Protein AF-0000000083950223 (afdb_homodimer)

InterPro domains:
  IPR003660 HAMP domain [PS50885] (55-107)
  IPR004089 Methyl-accepting chemotaxis protein (MCP) signalling domain [PF00015] (167-350)
  IPR004089 Methyl-accepting chemotaxis protein (MCP) signalling domain [PS50111] (112-348)
  IPR004089 Methyl-accepting chemotaxis protein (MCP) signalling domain [SM00283] (122-383)
  IPR012312 Hemerythrin-like [PF01814] (409-519)
  IPR012827 Hemerythrin, metal-binding domain [TIGR02481] (400-522)
  IPR012827 Hemerythrin, metal-binding domain [cd12107] (410-519)
  IPR016131 Haemerythrin, iron-binding site [PS00550] (453-476)
  IPR035938 Hemerythrin-like superfamily [G3DSA:1.20.120.50] (394-528)
  IPR035938 Hemerythrin-like superfamily [SSF47188] (396-523)

Organism: NCBI:txid38313

Solvent-accessible surface area (backbone atoms only — not comparable to full-atom values): 51456 Å² total; per-residue (Å²): 112,70,62,58,55,48,50,46,50,49,47,55,64,47,42,68,49,49,61,43,50,57,26,50,48,48,31,46,50,50,26,57,75,66,70,34,61,69,31,34,51,30,42,52,50,34,51,51,52,51,51,51,54,50,50,51,52,52,53,42,47,52,53,46,33,50,51,22,43,37,40,33,44,30,34,38,62,72,72,76,66,57,84,70,29,67,94,41,30,60,34,49,48,12,50,42,41,30,29,51,54,52,40,52,48,50,53,52,50,50,51,52,27,53,51,39,36,52,50,18,51,48,37,35,52,45,24,51,53,43,43,54,43,31,53,52,40,48,51,36,34,52,53,34,53,54,45,48,53,51,45,52,52,42,38,51,50,38,31,51,33,22,51,51,30,31,52,28,27,52,54,25,39,54,27,34,52,52,23,40,55,34,41,55,49,39,43,52,50,41,53,51,45,36,51,48,40,52,53,41,39,52,39,36,52,50,41,35,52,47,40,51,53,43,52,55,50,39,52,51,41,35,49,45,19,49,50,40,27,50,53,17,50,52,42,31,51,52,16,57,75,52,48,86,83,13,52,72,50,30,55,51,19,49,50,42,25,53,48,18,51,50,40,35,54,48,34,54,53,43,51,53,46,40,51,50,40,41,51,37,26,53,51,38,45,54,52,34,54,52,44,45,53,49,35,54,52,38,47,53,35,40,52,51,27,45,52,23,34,52,51,27,44,53,27,33,51,50,29,33,51,31,21,52,50,36,35,53,43,28,53,52,45,50,53,45,50,51,51,38,52,51,35,41,52,52,43,38,53,45,37,53,50,45,42,52,42,31,52,52,42,32,53,46,18,50,51,44,33,49,51,22,47,45,52,49,26,65,53,44,41,45,43,64,49,63,69,61,52,54,54,54,50,66,73,55,55,75,60,80,89,50,75,83,66,56,70,86,38,69,70,63,38,53,51,50,52,49,50,42,50,49,50,24,48,51,52,44,42,61,73,67,63,56,54,68,69,35,51,51,27,46,50,48,20,49,52,52,41,48,54,50,54,50,51,53,51,51,50,50,29,67,73,70,60,46,88,61,44,67,66,52,51,49,55,52,50,52,49,51,51,51,51,50,50,48,50,52,39,47,74,71,66,48,91,47,61,67,60,50,53,52,47,52,52,50,46,52,51,46,40,47,58,46,60,49,50,66,50,40,63,63,38,55,74,70,58,75,108,113,70,62,60,55,48,48,45,51,48,48,55,64,47,44,68,49,48,61,45,50,56,25,49,48,49,31,45,50,51,26,56,74,65,69,34,61,67,31,35,52,30,42,52,51,35,51,52,51,50,51,50,53,50,50,51,52,52,51,40,49,53,53,47,32,51,51,22,42,37,40,33,43,30,32,39,60,69,73,77,64,57,83,71,28,70,93,41,28,61,33,48,48,12,49,42,41,29,29,50,54,52,41,51,49,50,55,52,48,50,51,52,28,53,51,38,38,52,50,17,52,48,36,35,51,44,25,52,54,43,43,55,43,32,53,50,38,48,52,37,33,51,53,34,51,54,44,48,54,52,44,54,52,43,37,51,51,36,32,51,33,22,52,49,28,30,52,29,29,52,53,25,39,53,27,33,53,52,22,42,55,33,42,54,52,39,43,51,51,41,55,51,45,36,52,49,40,54,52,41,36,51,39,36,51,50,41,34,52,46,39,51,54,41,49,54,53,39,52,50,42,34,50,45,18,50,51,40,28,50,51,17,50,52,41,30,50,53,16,57,72,52,47,84,84,12,53,72,50,29,53,51,19,50,50,44,26,52,47,17,50,50,41,35,53,48,36,53,52,41,51,54,46,39,52,51,39,42,51,36,27,54,51,37,44,53,52,33,54,52,43,44,54,49,35,53,53,38,46,54,37,42,53,52,26,44,52,23,34,52,52,28,43,54,26,33,51,51,28,33,51,31,23,51,51,36,34,52,42,30,52,51,45,50,54,45,49,51,51,39,50,51,34,42,51,50,42,39,53,43,36,56,52,42,42,53,42,32,51,52,42,33,53,47,18,51,51,44,33,48,50,20,48,46,51,51,26,65,53,45,40,45,44,64,49,62,71,61,51,52,53,53,50,65,73,56,56,76,60,81,90,49,75,83,66,57,69,86,38,67,68,62,39,51,50,48,52,48,50,42,51,48,50,24,49,50,52,45,41,62,73,67,63,55,54,68,68,35,52,52,27,45,50,47,19,48,52,52,40,48,53,50,53,50,51,52,51,51,48,50,28,68,72,71,61,47,88,62,45,67,64,51,51,50,54,49,49,54,51,49,52,50,51,51,51,50,51,52,39,49,74,72,67,50,91,47,60,68,60,49,52,52,47,52,53,49,48,51,52,46,41,47,60,48,62,48,50,66,49,39,63,62,38,55,77,68,58,75,106

Secondary structure (DSSP, 8-state):
-HHHHHHHHHHHHHTTHHHHHHHHHHHHHHHHHTT-HHHHHHHHHHHHHHHHHHHHHHHHHHHHHHHHHHHHTTBTT----STT-GGGHHHHHHHHHHHHHHHHHHHHHHHHHHHHHHHHHHHHHHHHHHHHHHHHHHHHHHHHHHHHHHHHHHHHHHHHHHHHHHHHHHHHHHHHHHHHHHHHHHHHHHHHHHHHHHHHHHHHHHHHHHHHHHHHHHHHHHHHHHHHHHHHHHHHHHHHHTGGGGHHHHHH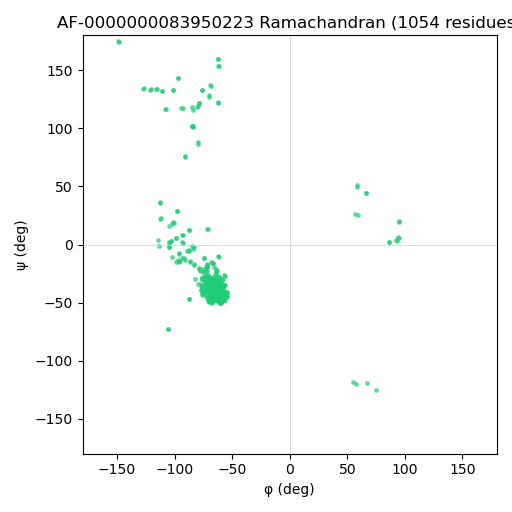HHHHHHHHHHHHHHHHHHHHHHHHHHHHHHHHHHHHHHHHHHHHHHHHHHHHHHHHHHHHHHHHHHHHHHHHHHHHHHHHHHHHHHHHHHHHHHHHHHHHHHHHHHHHHHHHHHHHHHHHHHHHHHHTTSB--HHHHHHHHHHT-SS---GGG--S-HHHHHHHHHHHHHHHHHHHHHHTT--HHHHHHHHHHHHHHHHHHHHHHHHHHHHHT-TTHHHHHHHHHHHHHHHHHHHHHHHTT---HHHHHHHHHHHHHHIIIIIIHHHHHHHHHTT--/-HHHHHHHHHHHHHTTHHHHHHHHHHHHHHHHHTT-HHHHHHHHHHHHHHHHHHHHHHHHHHHHHHHHHHHHTTBTT----STT-GGGHHHHHHHHHHHHHHHHHHHHHHHHHHHHHHHHHHHHHHHHHHHHHHHHHHHHHHHHHHHHHHHHHHHHHHHHHHHHHHHHHHHHHHHHHHHHHHHHHHHHHHHHHHHHHHHHHHHHHHHHHHHHHHHHHHHHHHHHHHHHHHHHHHHHHHHHHTGGGGHHHHHHHHHHHHHHHHHHHHHHHHHHHHHHHHHHHHHHHHHHHHHHHHHHHHHHHHHHHHHHHHHHHHHHHHHHHHHHHHHHHHHHHHHHHHHHHHHHHHHHHHHHHHHHHHHHHHHHHHHHHHHHHHHHHHHTTSB--HHHHHHHHHHT-SS---GGG--S-HHHHHHHHHHHHHHHHHHHHHHTT--HHHHHHHHHHHHHHHHHHHHHHHHHHHHHT-TTHHHHHHHHHHHHHHHHHHHHHHHTT---HHHHHHHHHHHHHHIIIIIIHHHHHHHHHTT--

Foldseek 3Di:
DVVVVVVVCVVVVVVVCVVVVVVLVVVLVVCVVVVVVVVNVVSVVVVVVVVVVVVLLVVLVVVVVVLVVCVVQQALADADDLVSNVVCNVVSVVSNVVSLVVLVVLVVLLVVLVVLLVVLVVLLVVLVVLLVVLVVLLVVLVVVLVVLVVLLVVLVVLLVVLVVLLVVLVVLLVVLVVVLVVLVVVLVVLVVVLVVLVVVLVVLVVQLVVLVVVLVVLVVQLVVLVVQLVVLVVQLVVLVVVPPVRPVSNVVSVVSNVVSVVSNVVSVVSNVVSVVSNVVSVVSNVVSVVSSVVSVVVSVVSVVVSVVSVVSSVVSVVSNVVSVVSNVVSVVSNVVSVVVSVVSVVSSVVSVVSSVVSVVSSVVSVVSNVVSVVSVVVSVSHHHDPVVSVVVLVVQQPDDDDPLLCLPDDVLSVLLVVLSVLLSVLSVCVVVPPDLVVNLVSLVVSLVSLVVSLVVVLVLCVVLVPPCSVVLVVLSVVVSVVSVVVSVCSVVVHPCSVVNSVCSNVCSSCCSNPVVSVCSVVSVVRPVD/DVVVVVVVCVVVVVVVCVVVVVVLVVVLVVCVVVVVVVVNVVSVVVVVVVVVVVVLLVVLVVVLVVLVVCVVQQALADADDLVSNVVCNVVSVVSNVVSLVVLVVLVVLLVVLVVLLVVLVVLLVVLVVLLVVLVVLLVVLVVVLVVLVVLLVVLVVLLVVLVVLLVVLVVLLVVLVVVLVVLVVVLVVLVVVLVVLVVVLVVLVVQLVVLVVVLVVLVVQLVVLVVQLVVLVVQLVVLVVVPPVRPVSNVVSVVSNVVSVVSNVVSVVSNVVSVVSNVVSVVSNVVSVVSSVVSVVVSVVSVVSSVVSVVSSVVSVVSNVVSVVSNVVSVVSNVVSVVVSVVSVVSSVVSVVSSVVSVVSSVVSVVSNVVSVVSVVVSVSHHHDPVVSVVVLVVQQPDDDDPLLCLPDDVLSVLLVVLSVLLSVLSVCVVVPPDLVVNLVSLVVSLVSLVVSVVVVLVLCVVLVPPCSVVLVVVSVVVSVVSVVVSVCSVVVHPCSVVNSVCSNVCSSCCSNPVVSVCSVVSVVRPVD

Sequence (1058 aa):
MQTSRGLLKLILNQWQFYPLLLLLLFPLWSLLHGASYFAFASLLAALIVLAWLGARQLSNLKRLENAARHLGEGDLSYQLSEQDAGMFHSVVHGINRMGEDVGRTILSLVNTADAMKSVAMDIKSISDAAHIGVEEQEKQAELAATAMTQMVSTVQEVSRNAASAANAAEEARQAARSGDQTVRQVVRQIDDMSAQVGQTQQVIARLAEDSNNISTIIDTISQVAEQTNLLALNAAIESARAGEHGRGFAVVADEVRSLAQRTSAATVEIQQQILQLQQGADEGVKVMTTSVEQASATHAMAHQAQQALGQIVAQIESITDMSHQIAAASEQQQAVAEEISSNISSMAQVAVENAKETHSTNLSSLKVFNMSQEISSLLGRFHVDKRAMEQLEKRHRFVEWGPQLDLGMEEINRQHQRLVSLINELHRTLEEAYGLEAIKRIVQGLVDYTANHFAYEEELFARFGYPQTEQHKLKHQQLVAKVLDFQKRVASGEDVADELMAFLKSWLINHIQGSDKEYTGFLIARGAQMQTSRGLLKLILNQWQFYPLLLLLLFPLWSLLHGASYFAFASLLAALIVLAWLGARQLSNLKRLENAARHLGEGDLSYQLSEQDAGMFHSVVHGINRMGEDVGRTILSLVNTADAMKSVAMDIKSISDAAHIGVEEQEKQAELAATAMTQMVSTVQEVSRNAASAANAAEEARQAARSGDQTVRQVVRQIDDMSAQVGQTQQVIARLAEDSNNISTIIDTISQVAEQTNLLALNAAIESARAGEHGRGFAVVADEVRSLAQRTSAATVEIQQQILQLQQGADEGVKVMTTSVEQASATHAMAHQAQQALGQIVAQIESITDMSHQIAAASEQQQAVAEEISSNISSMAQVAVENAKETHSTNLSSLKVFNMSQEISSLLGRFHVDKRAMEQLEKRHRFVEWGPQLDLGMEEINRQHQRLVSLINELHRTLEEAYGLEAIKRIVQGLVDYTANHFAYEEELFARFGYPQTEQHKLKHQQLVAKVLDFQKRVASGEDVADELMAFLKSWLINHIQGSDKEYTGFLIARGAQ

Structure (mmCIF, N/CA/C/O backbone):
data_AF-0000000083950223-model_v1
#
loop_
_entity.id
_entity.type
_entity.pdbx_description
1 polymer 'Methyl-accepting chemotaxis protein 4'
#
loop_
_atom_site.group_PDB
_atom_site.id
_atom_site.type_symbol
_atom_site.label_atom_id
_atom_site.label_alt_id
_atom_site.label_comp_id
_atom_site.label_asym_id
_atom_site.label_entity_id
_atom_site.label_seq_id
_atom_site.pdbx_PDB_ins_code
_atom_site.Cartn_x
_atom_site.Cartn_y
_atom_site.Cartn_z
_atom_site.occupancy
_atom_site.B_iso_or_equiv
_atom_site.auth_seq_id
_atom_site.auth_comp_id
_atom_site.auth_asym_id
_atom_site.auth_atom_id
_atom_site.pdbx_PDB_model_num
ATOM 1 N N . MET A 1 1 ? 21.375 54.625 39.125 1 34 1 MET A N 1
ATOM 2 C CA . MET A 1 1 ? 21.656 55.906 38.5 1 34 1 MET A CA 1
ATOM 3 C C . MET A 1 1 ? 20.469 56.375 37.656 1 34 1 MET A C 1
ATOM 5 O O . MET A 1 1 ? 20.375 57.531 37.281 1 34 1 MET A O 1
ATOM 9 N N . GLN A 1 2 ? 19.672 55.281 37.219 1 40.16 2 GLN A N 1
ATOM 10 C CA . GLN A 1 2 ? 18.484 55.531 36.375 1 40.16 2 GLN A CA 1
ATOM 11 C C . GLN A 1 2 ? 17.375 56.156 37.219 1 40.16 2 GLN A C 1
ATOM 13 O O . GLN A 1 2 ? 16.5 56.844 36.688 1 40.16 2 GLN A O 1
ATOM 18 N N . THR A 1 3 ? 17.484 55.969 38.5 1 44.5 3 THR A N 1
ATOM 19 C CA . THR A 1 3 ? 16.453 56.5 39.375 1 44.5 3 THR A CA 1
ATOM 20 C C . THR A 1 3 ? 16.625 58 39.562 1 44.5 3 THR A C 1
ATOM 22 O O . THR A 1 3 ? 15.633 58.75 39.656 1 44.5 3 THR A O 1
ATOM 25 N N . SER A 1 4 ? 17.984 58.375 39.594 1 39.72 4 SER A N 1
ATOM 26 C CA . SER A 1 4 ? 18.219 59.812 39.844 1 39.72 4 SER A CA 1
ATOM 27 C C . SER A 1 4 ? 17.844 60.625 38.625 1 39.72 4 SER A C 1
ATOM 29 O O . SER A 1 4 ? 17.516 61.812 38.75 1 39.72 4 SER A O 1
ATOM 31 N N . ARG A 1 5 ? 18.078 59.969 37.406 1 55.03 5 ARG A N 1
ATOM 32 C CA . ARG A 1 5 ? 17.75 60.75 36.219 1 55.03 5 ARG A CA 1
ATOM 33 C C . ARG A 1 5 ? 16.234 60.875 36.031 1 55.03 5 ARG A C 1
ATOM 35 O O . ARG A 1 5 ? 15.766 61.75 35.344 1 55.03 5 ARG A O 1
ATOM 42 N N . GLY A 1 6 ? 15.484 59.906 36.531 1 42.19 6 GLY A N 1
ATOM 43 C CA . GLY A 1 6 ? 14.031 59.938 36.531 1 42.19 6 GLY A CA 1
ATOM 44 C C . GLY A 1 6 ? 13.453 61.031 37.438 1 42.19 6 GLY A C 1
ATOM 45 O O . GLY A 1 6 ? 12.508 61.719 37.062 1 42.19 6 GLY A O 1
ATOM 46 N N . LEU A 1 7 ? 13.977 61 38.562 1 42.62 7 LEU A N 1
ATOM 47 C CA . LEU A 1 7 ? 13.516 62.031 39.5 1 42.62 7 LEU A CA 1
ATOM 48 C C . LEU A 1 7 ? 13.867 63.438 39 1 42.62 7 LEU A C 1
ATOM 50 O O . LEU A 1 7 ? 13.062 64.375 39.125 1 42.62 7 LEU A O 1
ATOM 54 N N . LEU A 1 8 ? 15.07 63.562 38.5 1 42.78 8 LEU A N 1
ATOM 55 C CA . LEU A 1 8 ? 15.453 64.875 38.031 1 42.78 8 LEU A CA 1
ATOM 56 C C . LEU A 1 8 ? 14.586 65.312 36.844 1 42.78 8 LEU A C 1
ATOM 58 O O . LEU A 1 8 ? 14.18 66.438 36.719 1 42.78 8 LEU A O 1
ATOM 62 N N . LYS A 1 9 ? 14.273 64.438 35.812 1 52.19 9 LYS A N 1
ATOM 63 C CA . LYS A 1 9 ? 13.359 64.688 34.719 1 52.19 9 LYS A CA 1
ATOM 64 C C . LYS A 1 9 ? 11.953 65 35.219 1 52.19 9 LYS A C 1
ATOM 66 O O . LYS A 1 9 ? 11.258 65.875 34.688 1 52.19 9 LYS A O 1
ATOM 71 N N . LEU A 1 10 ? 11.594 64.375 36.281 1 46.12 10 LEU A N 1
ATOM 72 C CA . LEU A 1 10 ? 10.352 64.688 36.969 1 46.12 10 LEU A CA 1
ATOM 73 C C . LEU A 1 10 ? 10.438 66.125 37.594 1 46.12 10 LEU A C 1
ATOM 75 O O . LEU A 1 10 ? 9.492 66.875 37.5 1 46.12 10 LEU A O 1
ATOM 79 N N . ILE A 1 11 ? 11.539 66.312 38.312 1 44.31 11 ILE A N 1
ATOM 80 C CA . ILE A 1 11 ? 11.734 67.625 38.938 1 44.31 11 ILE A CA 1
ATOM 81 C C . ILE A 1 11 ? 11.898 68.688 37.844 1 44.31 11 ILE A C 1
ATOM 83 O O . ILE A 1 11 ? 11.32 69.75 37.938 1 44.31 11 ILE A O 1
ATOM 87 N N . LEU A 1 12 ? 12.641 68.438 36.875 1 46.12 12 LEU A N 1
ATOM 88 C CA . LEU A 1 12 ? 12.805 69.375 35.75 1 46.12 12 LEU A CA 1
ATOM 89 C C . LEU A 1 12 ? 11.516 69.5 34.969 1 46.12 12 LEU A C 1
ATOM 91 O O . LEU A 1 12 ? 11.195 70.625 34.469 1 46.12 12 LEU A O 1
ATOM 95 N N . ASN A 1 13 ? 10.875 68.5 34.656 1 49.34 13 ASN A N 1
ATOM 96 C CA . ASN A 1 13 ? 9.531 68.562 34.094 1 49.34 13 ASN A CA 1
ATOM 97 C C . ASN A 1 13 ? 8.562 69.312 35.031 1 49.34 13 ASN A C 1
ATOM 99 O O . ASN A 1 13 ? 7.633 69.938 34.594 1 49.34 13 ASN A O 1
ATOM 103 N N . GLN A 1 14 ? 8.812 69.125 36.281 1 50.62 14 GLN A N 1
ATOM 104 C CA . GLN A 1 14 ? 8.086 69.875 37.312 1 50.62 14 GLN A CA 1
ATOM 105 C C . GLN A 1 14 ? 8.602 71.312 37.406 1 50.62 14 GLN A C 1
ATOM 107 O O . GLN A 1 14 ? 7.941 72.188 38 1 50.62 14 GLN A O 1
ATOM 112 N N . TRP A 1 15 ? 9.719 71.562 36.969 1 50.66 15 TRP A N 1
ATOM 113 C CA . TRP A 1 15 ? 10.336 72.875 37.031 1 50.66 15 TRP A CA 1
ATOM 114 C C . TRP A 1 15 ? 9.5 73.875 36.281 1 50.66 15 TRP A C 1
ATOM 116 O O . TRP A 1 15 ? 9.594 75.125 36.531 1 50.66 15 TRP A O 1
ATOM 126 N N . GLN A 1 16 ? 8.789 73.375 35.281 1 56.84 16 GLN A N 1
ATOM 127 C CA . GLN A 1 16 ? 8 74.375 34.531 1 56.84 16 GLN A CA 1
ATOM 128 C C . GLN A 1 16 ? 6.961 75.062 35.406 1 56.84 16 GLN A C 1
ATOM 130 O O . GLN A 1 16 ? 6.496 76.125 35.125 1 56.84 16 GLN A O 1
ATOM 135 N N . PHE A 1 17 ? 6.871 74.438 36.594 1 62.56 17 PHE A N 1
ATOM 136 C CA . PHE A 1 17 ? 5.797 74.938 37.406 1 62.56 17 PHE A CA 1
ATOM 137 C C . PHE A 1 17 ? 6.34 76 38.406 1 62.56 17 PHE A C 1
ATOM 139 O O . PHE A 1 17 ? 5.582 76.812 38.938 1 62.56 17 PHE A O 1
ATOM 146 N N . TYR A 1 18 ? 7.68 76 38.531 1 62.12 18 TYR A N 1
ATOM 147 C CA . TYR A 1 18 ? 8.227 76.875 39.562 1 62.12 18 TYR A CA 1
ATOM 148 C C . TYR A 1 18 ? 8.078 78.375 39.125 1 62.12 18 TYR A C 1
ATOM 150 O O . TYR A 1 18 ? 7.645 79.188 39.906 1 62.12 18 TYR A O 1
ATOM 158 N N . PRO A 1 19 ? 8.484 78.562 37.844 1 66.56 19 PRO A N 1
ATOM 159 C CA . PRO A 1 19 ? 8.273 80 37.469 1 66.56 19 PRO A CA 1
ATOM 160 C C . PRO A 1 19 ? 6.809 80.375 37.562 1 66.56 19 PRO A C 1
ATOM 162 O O . PRO A 1 19 ? 6.516 81.562 37.875 1 66.56 19 PRO A O 1
ATOM 165 N N . LEU A 1 20 ? 6.016 79.5 37.344 1 73.69 20 LEU A N 1
ATOM 166 C CA . LEU A 1 20 ? 4.594 79.812 37.438 1 73.69 20 LEU A CA 1
ATOM 167 C C . LEU A 1 20 ? 4.211 80.125 38.906 1 73.69 20 LEU A C 1
ATOM 169 O O . LEU A 1 20 ? 3.414 81.062 39.125 1 73.69 20 LEU A O 1
ATOM 173 N N . LEU A 1 21 ? 4.93 79.5 39.812 1 73.81 21 LEU A N 1
ATOM 174 C CA . LEU A 1 21 ? 4.648 79.75 41.219 1 73.81 21 LEU A CA 1
ATOM 175 C C . LEU A 1 21 ? 5.094 81.188 41.594 1 73.81 21 LEU A C 1
ATOM 177 O O . LEU A 1 21 ? 4.387 81.875 42.312 1 73.81 21 LEU A O 1
ATOM 181 N N . LEU A 1 22 ? 6.199 81.5 41 1 73.19 22 LEU A N 1
ATOM 182 C CA . LEU A 1 22 ? 6.727 82.875 41.312 1 73.19 22 LEU A CA 1
ATOM 183 C C . LEU A 1 22 ? 5.824 83.938 40.719 1 73.19 22 LEU A C 1
ATOM 185 O O . LEU A 1 22 ? 5.613 85 41.344 1 73.19 22 LEU A O 1
ATOM 189 N N . LEU A 1 23 ? 5.246 83.625 39.625 1 78.5 23 LEU A N 1
ATOM 190 C CA . LEU A 1 23 ? 4.367 84.625 38.969 1 78.5 23 LEU A CA 1
ATOM 191 C C . LEU A 1 23 ? 3.074 84.812 39.75 1 78.5 23 LEU A C 1
ATOM 193 O O . LEU A 1 23 ? 2.443 85.812 39.688 1 78.5 23 LEU A O 1
ATOM 197 N N . LEU A 1 24 ? 2.809 83.875 40.594 1 81.81 24 LEU A N 1
ATOM 198 C CA . LEU A 1 24 ? 1.531 83.938 41.312 1 81.81 24 LEU A CA 1
ATOM 199 C C . LEU A 1 24 ? 1.707 84.438 42.719 1 81.81 24 LEU A C 1
ATOM 201 O O . LEU A 1 24 ? 0.756 85 43.312 1 81.81 24 LEU A O 1
ATOM 205 N N . LEU A 1 25 ? 2.949 84.562 43.25 1 80.25 25 LEU A N 1
ATOM 206 C CA . LEU A 1 25 ? 3.223 85 44.594 1 80.25 25 LEU A CA 1
ATOM 207 C C . LEU A 1 25 ? 3.125 86.562 44.656 1 80.25 25 LEU A C 1
ATOM 209 O O . LEU A 1 25 ? 2.625 87.125 45.656 1 80.25 25 LEU A O 1
ATOM 213 N N . PHE A 1 26 ? 3.52 87.125 43.562 1 81.44 26 PHE A N 1
ATOM 214 C CA . PHE A 1 26 ? 3.541 88.562 43.562 1 81.44 26 PHE A CA 1
ATOM 215 C C . PHE A 1 26 ? 2.125 89.125 43.594 1 81.44 26 PHE A C 1
ATOM 217 O O . PHE A 1 26 ? 1.814 90 44.438 1 81.44 26 PHE A O 1
ATOM 224 N N . PRO A 1 27 ? 1.292 88.625 42.781 1 85.25 27 PRO A N 1
ATOM 225 C CA . PRO A 1 27 ? -0.093 89.062 42.875 1 85.25 27 PRO A CA 1
ATOM 226 C C . PRO A 1 27 ? -0.732 88.812 44.219 1 85.25 27 PRO A C 1
ATOM 228 O O . PRO A 1 27 ? -1.491 89.625 44.75 1 85.25 27 PRO A O 1
ATOM 231 N N . LEU A 1 28 ? -0.405 87.812 44.844 1 85.81 28 LEU A N 1
ATOM 232 C CA . LEU A 1 28 ? -0.945 87.438 46.156 1 85.81 28 LEU A CA 1
ATOM 233 C C . LEU A 1 28 ? -0.453 88.438 47.25 1 85.81 28 LEU A C 1
ATOM 235 O O . LEU A 1 28 ? -1.237 88.875 48.062 1 85.81 28 LEU A O 1
ATOM 239 N N . TRP A 1 29 ? 0.78 88.75 47.125 1 82.25 29 TRP A N 1
ATOM 240 C CA . TRP A 1 29 ? 1.381 89.688 48.062 1 82.25 29 TRP A CA 1
ATOM 241 C C . TRP A 1 29 ? 0.783 91.125 47.906 1 82.25 29 TRP A C 1
ATOM 243 O O . TRP A 1 29 ? 0.448 91.75 48.875 1 82.25 29 TRP A O 1
ATOM 253 N N . SER A 1 30 ? 0.549 91.5 46.688 1 85.56 30 SER A N 1
ATOM 254 C CA . SER A 1 30 ? 0.019 92.812 46.375 1 85.56 30 SER A CA 1
ATOM 255 C C . SER A 1 30 ? -1.424 93 46.875 1 85.56 30 SER A C 1
ATOM 257 O O . SER A 1 30 ? -1.812 94 47.375 1 85.56 30 SER A O 1
ATOM 259 N N . LEU A 1 31 ? -2.121 92 46.75 1 85.94 31 LEU A N 1
ATOM 260 C CA . LEU A 1 31 ? -3.516 92 47.188 1 85.94 31 LEU A CA 1
ATOM 261 C C . LEU A 1 31 ? -3.619 92 48.688 1 85.94 31 LEU A C 1
ATOM 263 O O . LEU A 1 31 ? -4.469 92.688 49.25 1 85.94 31 LEU A O 1
ATOM 267 N N . LEU A 1 32 ? -2.725 91.438 49.406 1 82.94 32 LEU A N 1
ATOM 268 C CA . LEU A 1 32 ? -2.713 91.375 50.844 1 82.94 32 LEU A CA 1
ATOM 269 C C . LEU A 1 32 ? -2.279 92.75 51.438 1 82.94 32 LEU A C 1
ATOM 271 O O . LEU A 1 32 ? -2.9 93.25 52.375 1 82.94 32 LEU A O 1
ATOM 275 N N . HIS A 1 33 ? -1.306 93.25 50.812 1 84.88 33 HIS A N 1
ATOM 276 C CA . HIS A 1 33 ? -0.787 94.5 51.281 1 84.88 33 HIS A CA 1
ATOM 277 C C . HIS A 1 33 ? -1.737 95.688 50.969 1 84.88 33 HIS A C 1
ATOM 279 O O . HIS A 1 33 ? -1.792 96.688 51.688 1 84.88 33 HIS A O 1
ATOM 285 N N . GLY A 1 34 ? -2.49 95.562 49.906 1 85 34 GLY A N 1
ATOM 286 C CA . GLY A 1 34 ? -3.443 96.562 49.5 1 85 34 GLY A CA 1
ATOM 287 C C . GLY A 1 34 ? -4.801 96.375 50.156 1 85 34 GLY A C 1
ATOM 288 O O . GLY A 1 34 ? -5.758 97.062 49.812 1 85 34 GLY A O 1
ATOM 289 N N . ALA A 1 35 ? -4.953 95.562 51.156 1 83.19 35 ALA A N 1
ATOM 290 C CA . ALA A 1 35 ? -6.141 95.312 51.969 1 83.19 35 ALA A CA 1
ATOM 291 C C . ALA A 1 35 ? -7.312 94.875 51.094 1 83.19 35 ALA A C 1
ATOM 293 O O . ALA A 1 35 ? -8.461 95.25 51.344 1 83.19 35 ALA A O 1
ATOM 294 N N . SER A 1 36 ? -7 94.312 50 1 89.06 36 SER A N 1
ATOM 295 C CA . SER A 1 36 ? -8.031 93.688 49.188 1 89.06 36 SER A CA 1
ATOM 296 C C . SER A 1 36 ? -8.203 92.25 49.531 1 89.06 36 SER A C 1
ATOM 298 O O . SER A 1 36 ? -7.875 91.375 48.719 1 89.06 36 SER A O 1
ATOM 300 N N . TYR A 1 37 ? -8.859 91.938 50.688 1 87.94 37 TYR A N 1
ATOM 301 C CA . TYR A 1 37 ? -8.938 90.625 51.281 1 87.94 37 TYR A CA 1
ATOM 302 C C . TYR A 1 37 ? -9.844 89.688 50.469 1 87.94 37 TYR A C 1
ATOM 304 O O . TYR A 1 37 ? -9.57 88.5 50.344 1 87.94 37 TYR A O 1
ATOM 312 N N . PHE A 1 38 ? -10.82 90.25 49.781 1 86.06 38 PHE A N 1
ATOM 313 C CA . PHE A 1 38 ? -11.727 89.438 49 1 86.06 38 PHE A CA 1
ATOM 314 C C . PHE A 1 38 ? -11.039 88.938 47.719 1 86.06 38 PHE A C 1
ATOM 316 O O . PHE A 1 38 ? -11.18 87.812 47.312 1 86.06 38 PHE A O 1
ATOM 323 N N . ALA A 1 39 ? -10.25 89.812 47.094 1 87.25 39 ALA A N 1
ATOM 324 C CA . ALA A 1 39 ? -9.492 89.438 45.906 1 87.25 39 ALA A CA 1
ATOM 325 C C . ALA A 1 39 ? -8.398 88.438 46.25 1 87.25 39 ALA A C 1
ATOM 327 O O . ALA A 1 39 ? -8.141 87.5 45.469 1 87.25 39 ALA A O 1
ATOM 328 N N . PHE A 1 40 ? -7.816 88.562 47.344 1 88.25 40 PHE A N 1
ATOM 329 C CA . PHE A 1 40 ? -6.812 87.625 47.812 1 88.25 40 PHE A CA 1
ATOM 330 C C . PHE A 1 40 ? -7.422 86.25 48.031 1 88.25 40 PHE A C 1
ATOM 332 O O . PHE A 1 40 ? -6.887 85.25 47.562 1 88.25 40 PHE A O 1
ATOM 339 N N . ALA A 1 41 ? -8.57 86.188 48.625 1 89.5 41 ALA A N 1
ATOM 340 C CA . ALA A 1 41 ? -9.25 84.938 48.875 1 89.5 41 ALA A CA 1
ATOM 341 C C . ALA A 1 41 ? -9.68 84.25 47.594 1 89.5 41 ALA A C 1
ATOM 343 O O . ALA A 1 41 ? -9.586 83 47.469 1 89.5 41 ALA A O 1
ATOM 344 N N . SER A 1 42 ? -10.047 85 46.625 1 87.56 42 SER A N 1
ATOM 345 C CA . SER A 1 42 ? -10.484 84.438 45.344 1 87.56 42 SER A CA 1
ATOM 346 C C . SER A 1 42 ? -9.312 83.875 44.562 1 87.56 42 SER A C 1
ATOM 348 O O . SER A 1 42 ? -9.438 82.812 44 1 87.56 42 SER A O 1
ATOM 350 N N . LEU A 1 43 ? -8.18 84.5 44.562 1 87.81 43 LEU A N 1
ATOM 351 C CA . LEU A 1 43 ? -7.004 84 43.844 1 87.81 43 LEU A CA 1
ATOM 352 C C . LEU A 1 43 ? -6.469 82.75 44.531 1 87.81 43 LEU A C 1
ATOM 354 O O . LEU A 1 43 ? -6.082 81.75 43.875 1 87.81 43 LEU A O 1
ATOM 358 N N . LEU A 1 44 ? -6.559 82.75 45.844 1 88.56 44 LEU A N 1
ATOM 359 C CA . LEU A 1 44 ? -6.121 81.562 46.594 1 88.56 44 LEU A CA 1
ATOM 360 C C . LEU A 1 44 ? -7.027 80.375 46.281 1 88.56 44 LEU A C 1
ATOM 362 O O . LEU A 1 44 ? -6.543 79.25 46.125 1 88.56 44 LEU A O 1
ATOM 366 N N . ALA A 1 45 ? -8.312 80.625 46.188 1 87.81 45 ALA A N 1
ATOM 367 C CA . ALA A 1 45 ? -9.266 79.562 45.875 1 87.81 45 ALA A CA 1
ATOM 368 C C . ALA A 1 45 ? -9.031 79 44.5 1 87.81 45 ALA A C 1
ATOM 370 O O . ALA A 1 45 ? -9.07 77.812 44.281 1 87.81 45 ALA A O 1
ATOM 371 N N . ALA A 1 46 ? -8.719 79.812 43.531 1 84.88 46 ALA A N 1
ATOM 372 C CA . ALA A 1 46 ? -8.438 79.375 42.188 1 84.88 46 ALA A CA 1
ATOM 373 C C . ALA A 1 46 ? -7.188 78.5 42.125 1 84.88 46 ALA A C 1
ATOM 375 O O . ALA A 1 46 ? -7.168 77.5 41.438 1 84.88 46 ALA A O 1
ATOM 376 N N . LEU A 1 47 ? -6.23 78.875 42.906 1 85.62 47 LEU A N 1
ATOM 377 C CA . LEU A 1 47 ? -4.992 78.062 42.906 1 85.62 47 LEU A CA 1
ATOM 378 C C . LEU A 1 47 ? -5.211 76.688 43.562 1 85.62 47 LEU A C 1
ATOM 380 O O . LEU A 1 47 ? -4.648 75.688 43.094 1 85.62 47 LEU A O 1
ATOM 384 N N . ILE A 1 48 ? -6.062 76.688 44.531 1 86.94 48 ILE A N 1
ATOM 385 C CA . ILE A 1 48 ? -6.363 75.438 45.219 1 86.94 48 ILE A CA 1
ATOM 386 C C . ILE A 1 48 ? -7.129 74.5 44.25 1 86.94 48 ILE A C 1
ATOM 388 O O . ILE A 1 48 ? -6.828 73.312 44.156 1 86.94 48 ILE A O 1
ATOM 392 N N . VAL A 1 49 ? -8.016 75.062 43.5 1 84.31 49 VAL A N 1
ATOM 393 C CA . VAL A 1 49 ? -8.797 74.25 42.562 1 84.31 49 VAL A CA 1
ATOM 394 C C . VAL A 1 49 ? -7.891 73.75 41.438 1 84.31 49 VAL A C 1
ATOM 396 O O . VAL A 1 49 ? -7.973 72.625 41.062 1 84.31 49 VAL A O 1
ATOM 399 N N . LEU A 1 50 ? -7.016 74.562 40.969 1 82.94 50 LEU A N 1
ATOM 400 C CA . LEU A 1 50 ? -6.086 74.188 39.938 1 82.94 50 LEU A CA 1
ATOM 401 C C . LEU A 1 50 ? -5.145 73.062 40.406 1 82.94 50 LEU A C 1
ATOM 403 O O . LEU A 1 50 ? -4.859 72.125 39.688 1 82.94 50 LEU A O 1
ATOM 407 N N . ALA A 1 51 ? -4.699 73.188 41.625 1 83.44 51 ALA A N 1
ATOM 408 C CA . ALA A 1 51 ? -3.826 72.188 42.188 1 83.44 51 ALA A CA 1
ATOM 409 C C . ALA A 1 51 ? -4.566 70.875 42.344 1 83.44 51 ALA A C 1
ATOM 411 O O . ALA A 1 51 ? -4.004 69.812 42.125 1 83.44 51 ALA A O 1
ATOM 412 N N . TRP A 1 52 ? -5.801 71 42.688 1 85.12 52 TRP A N 1
ATOM 413 C CA . TRP A 1 52 ? -6.609 69.75 42.875 1 85.12 52 TRP A CA 1
ATOM 414 C C . TRP A 1 52 ? -6.863 69.062 41.531 1 85.12 52 TRP A C 1
ATOM 416 O O . TRP A 1 52 ? -6.711 67.875 41.406 1 85.12 52 TRP A O 1
ATOM 426 N N . LEU A 1 53 ? -7.215 69.812 40.531 1 81.38 53 LEU A N 1
ATOM 427 C CA . LEU A 1 53 ? -7.422 69.312 39.188 1 81.38 53 LEU A CA 1
ATOM 428 C C . LEU A 1 53 ? -6.133 68.688 38.625 1 81.38 53 LEU A C 1
ATOM 430 O O . LEU A 1 53 ? -6.152 67.625 38.031 1 81.38 53 LEU A O 1
ATOM 434 N N . GLY A 1 54 ? -5.09 69.375 38.844 1 82.44 54 GLY A N 1
ATOM 435 C CA . GLY A 1 54 ? -3.797 68.875 38.438 1 82.44 54 GLY A CA 1
ATOM 436 C C . GLY A 1 54 ? -3.422 67.562 39.125 1 82.44 54 GLY A C 1
ATOM 437 O O . GLY A 1 54 ? -2.951 66.625 38.469 1 82.44 54 GLY A O 1
ATOM 438 N N . ALA A 1 55 ? -3.686 67.438 40.312 1 85.31 55 ALA A N 1
ATOM 439 C CA . ALA A 1 55 ? -3.373 66.25 41.094 1 85.31 55 ALA A CA 1
ATOM 440 C C . ALA A 1 55 ? -4.219 65.062 40.625 1 85.31 55 ALA A C 1
ATOM 442 O O . ALA A 1 55 ? -3.719 63.938 40.5 1 85.31 55 ALA A O 1
ATOM 443 N N . ARG A 1 56 ? -5.41 65.312 40.344 1 83.38 56 ARG A N 1
ATOM 444 C CA . ARG A 1 56 ? -6.301 64.25 39.875 1 83.38 56 ARG A CA 1
ATOM 445 C C . ARG A 1 56 ? -5.855 63.781 38.5 1 83.38 56 ARG A C 1
ATOM 447 O O . ARG A 1 56 ? -5.836 62.562 38.25 1 83.38 56 ARG A O 1
ATOM 454 N N . GLN A 1 57 ? -5.527 64.688 37.688 1 82.69 57 GLN A N 1
ATOM 455 C CA . GLN A 1 57 ? -5.082 64.312 36.344 1 82.69 57 GLN A CA 1
ATOM 456 C C . GLN A 1 57 ? -3.764 63.531 36.375 1 82.69 57 GLN A C 1
ATOM 458 O O . GLN A 1 57 ? -3.549 62.625 35.594 1 82.69 57 GLN A O 1
ATOM 463 N N . LEU A 1 58 ? -2.949 63.938 37.25 1 85.5 58 LEU A N 1
ATOM 464 C CA . LEU A 1 58 ? -1.678 63.219 37.406 1 85.5 58 LEU A CA 1
ATOM 465 C C . LEU A 1 58 ? -1.896 61.812 37.938 1 85.5 58 LEU A C 1
ATOM 467 O O . LEU A 1 58 ? -1.188 60.875 37.531 1 85.5 58 LEU A O 1
ATOM 471 N N . SER A 1 59 ? -2.854 61.656 38.75 1 86.88 59 SER A N 1
ATOM 472 C CA . SER A 1 59 ? -3.186 60.344 39.25 1 86.88 59 SER A CA 1
ATOM 473 C C . SER A 1 59 ? -3.73 59.438 38.125 1 86.88 59 SER A C 1
ATOM 475 O O . SER A 1 59 ? -3.352 58.281 38.031 1 86.88 59 SER A O 1
ATOM 477 N N . ASN A 1 60 ? -4.594 59.969 37.344 1 87.25 60 ASN A N 1
ATOM 478 C CA . ASN A 1 60 ? -5.141 59.219 36.219 1 87.25 60 ASN A CA 1
ATOM 479 C C . ASN A 1 60 ? -4.059 58.875 35.188 1 87.25 60 ASN A C 1
ATOM 481 O O . ASN A 1 60 ? -4.078 57.781 34.594 1 87.25 60 ASN A O 1
ATOM 485 N N . LEU A 1 61 ? -3.168 59.719 35 1 89 61 LEU A N 1
ATOM 486 C CA . LEU A 1 61 ? -2.07 59.469 34.062 1 89 61 LEU A CA 1
ATOM 487 C C . LEU A 1 61 ? -1.194 58.344 34.562 1 89 61 LEU A C 1
ATOM 489 O O . LEU A 1 61 ? -0.734 57.531 33.75 1 89 61 LEU A O 1
ATOM 493 N N . LYS A 1 62 ? -0.994 58.312 35.875 1 90.5 62 LYS A N 1
ATOM 494 C CA . LYS A 1 62 ? -0.186 57.219 36.406 1 90.5 62 LYS A CA 1
ATOM 495 C C . LYS A 1 62 ? -0.85 55.875 36.188 1 90.5 62 LYS A C 1
ATOM 497 O O . LYS A 1 62 ? -0.175 54.875 35.875 1 90.5 62 LYS A O 1
ATOM 502 N N . ARG A 1 63 ? -2.131 55.812 36.312 1 89.94 63 ARG A N 1
ATOM 503 C CA . ARG A 1 63 ? -2.867 54.594 36.031 1 89.94 63 ARG A CA 1
ATOM 504 C C . ARG A 1 63 ? -2.781 54.219 34.562 1 89.94 63 ARG A C 1
ATOM 506 O O . ARG A 1 63 ? -2.627 53.031 34.219 1 89.94 63 ARG A O 1
ATOM 513 N N . LEU A 1 64 ? -2.926 55.125 33.75 1 90.94 64 LEU A N 1
ATOM 514 C CA . LEU A 1 64 ? -2.818 54.906 32.312 1 90.94 64 LEU A CA 1
ATOM 515 C C . LEU A 1 64 ? -1.43 54.406 31.938 1 90.94 64 LEU A C 1
ATOM 517 O O . LEU A 1 64 ? -1.294 53.5 31.094 1 90.94 64 LEU A O 1
ATOM 521 N N . GLU A 1 65 ? -0.45 55.062 32.531 1 92.06 65 GLU A N 1
ATOM 522 C CA . GLU A 1 65 ? 0.926 54.625 32.281 1 92.06 65 GLU A CA 1
ATOM 523 C C . GLU A 1 65 ? 1.134 53.156 32.688 1 92.06 65 GLU A C 1
ATOM 525 O O . GLU A 1 65 ? 1.815 52.406 32 1 92.06 65 GLU A O 1
ATOM 530 N N . ASN A 1 66 ? 0.543 52.812 33.781 1 90.12 66 ASN A N 1
ATOM 531 C CA . ASN A 1 66 ? 0.646 51.438 34.25 1 90.12 66 ASN A CA 1
ATOM 532 C C . ASN A 1 66 ? -0.042 50.469 33.281 1 90.12 66 ASN A C 1
ATOM 534 O O . ASN A 1 66 ? 0.497 49.406 32.969 1 90.12 66 ASN A O 1
ATOM 538 N N . ALA A 1 67 ? -1.176 50.812 32.875 1 89.31 67 ALA A N 1
ATOM 539 C CA . ALA A 1 67 ? -1.903 49.969 31.906 1 89.31 67 ALA A CA 1
ATOM 540 C C . ALA A 1 67 ? -1.119 49.812 30.609 1 89.31 67 ALA A C 1
ATOM 542 O O . ALA A 1 67 ? -1.038 48.719 30.047 1 89.31 67 ALA A O 1
ATOM 543 N N . ALA A 1 68 ? -0.622 50.875 30.109 1 90.31 68 ALA A N 1
ATOM 544 C CA . ALA A 1 68 ? 0.163 50.844 28.875 1 90.31 68 ALA A CA 1
ATOM 545 C C . ALA A 1 68 ? 1.415 50 29.047 1 90.31 68 ALA A C 1
ATOM 547 O O . ALA A 1 68 ? 1.832 49.312 28.109 1 90.31 68 ALA A O 1
ATOM 548 N N . ARG A 1 69 ? 2.012 50.062 30.234 1 90.44 69 ARG A N 1
ATOM 549 C CA . ARG A 1 69 ? 3.195 49.25 30.5 1 90.44 69 ARG A CA 1
ATOM 550 C C . ARG A 1 69 ? 2.857 47.781 30.469 1 90.44 69 ARG A C 1
ATOM 552 O O . ARG A 1 69 ? 3.566 47 29.844 1 90.44 69 ARG A O 1
ATOM 559 N N . HIS A 1 70 ? 1.795 47.406 31.125 1 90.38 70 HIS A N 1
ATOM 560 C CA . HIS A 1 70 ? 1.376 46 31.109 1 90.38 70 HIS A CA 1
ATOM 561 C C . HIS A 1 70 ? 1.067 45.562 29.688 1 90.38 70 HIS A C 1
ATOM 563 O O . HIS A 1 70 ? 1.497 44.469 29.281 1 90.38 70 HIS A O 1
ATOM 569 N N . LEU A 1 71 ? 0.348 46.344 29 1 89.31 71 LEU A N 1
ATOM 570 C CA . LEU A 1 71 ? 0.024 46.031 27.609 1 89.31 71 LEU A CA 1
ATOM 571 C C . LEU A 1 71 ? 1.292 45.875 26.781 1 89.31 71 LEU A C 1
ATOM 573 O O . LEU A 1 71 ? 1.433 44.938 26.016 1 89.31 71 LEU A O 1
ATOM 577 N N . GLY A 1 72 ? 2.158 46.844 26.953 1 89.56 72 GLY A N 1
ATOM 578 C CA . GLY A 1 72 ? 3.4 46.844 26.203 1 89.56 72 GLY A CA 1
ATOM 579 C C . GLY A 1 72 ? 4.305 45.656 26.547 1 89.56 72 GLY A C 1
ATOM 580 O O . GLY A 1 72 ? 5.164 45.281 25.75 1 89.56 72 GLY A O 1
ATOM 581 N N . GLU A 1 73 ? 4.086 45.062 27.703 1 91.25 73 GLU A N 1
ATOM 582 C CA . GLU A 1 73 ? 4.898 43.938 28.141 1 91.25 73 GLU A CA 1
ATOM 583 C C . GLU A 1 73 ? 4.188 42.594 27.859 1 91.25 73 GLU A C 1
ATOM 585 O O . GLU A 1 73 ? 4.637 41.562 28.328 1 91.25 73 GLU A O 1
ATOM 590 N N . GLY A 1 74 ? 3.062 42.656 27.188 1 91.19 74 GLY A N 1
ATOM 591 C CA . GLY A 1 74 ? 2.393 41.438 26.719 1 91.19 74 GLY A CA 1
ATOM 592 C C . GLY A 1 74 ? 1.368 40.906 27.703 1 91.19 74 GLY A C 1
ATOM 593 O O . GLY A 1 74 ? 0.82 39.812 27.516 1 91.19 74 GLY A O 1
ATOM 594 N N . ASP A 1 75 ? 1.169 41.656 28.797 1 92.81 75 ASP A N 1
ATOM 595 C CA . ASP A 1 75 ? 0.124 41.281 29.75 1 92.81 75 ASP A CA 1
ATOM 596 C C . ASP A 1 75 ? -1.233 41.812 29.312 1 92.81 75 ASP A C 1
ATOM 598 O O . ASP A 1 75 ? -1.576 42.969 29.641 1 92.81 75 ASP A O 1
ATOM 602 N N . LEU A 1 76 ? -2.018 40.969 28.75 1 91.69 76 LEU A N 1
ATOM 603 C CA . LEU A 1 76 ? -3.291 41.406 28.188 1 91.69 76 LEU A CA 1
ATOM 604 C C . LEU A 1 76 ? -4.418 41.25 29.203 1 91.69 76 LEU A C 1
ATOM 606 O O . LEU A 1 76 ? -5.57 41.562 28.906 1 91.69 76 LEU A O 1
ATOM 610 N N . SER A 1 77 ? -4.102 40.812 30.375 1 89.5 77 SER A N 1
ATOM 611 C CA . SER A 1 77 ? -5.125 40.594 31.391 1 89.5 77 SER A CA 1
ATOM 612 C C . SER A 1 77 ? -5.414 41.875 32.188 1 89.5 77 SER A C 1
ATOM 614 O O . SER A 1 77 ? -6.422 41.969 32.875 1 89.5 77 SER A O 1
ATOM 616 N N . TYR A 1 78 ? -4.512 42.812 32.031 1 85.75 78 TYR A N 1
ATOM 617 C CA . TYR A 1 78 ? -4.68 44.062 32.75 1 85.75 78 TYR A CA 1
ATOM 618 C C . TYR A 1 78 ? -5.711 44.969 32.062 1 85.75 78 TYR A C 1
ATOM 620 O O . TYR A 1 78 ? -5.594 45.25 30.891 1 85.75 78 TYR A O 1
ATOM 628 N N . GLN A 1 79 ? -6.805 45.375 32.781 1 84.69 79 GLN A N 1
ATOM 629 C CA . GLN A 1 79 ? -7.836 46.25 32.281 1 84.69 79 GLN A CA 1
ATOM 630 C C . GLN A 1 79 ? -8.062 47.438 33.219 1 84.69 79 GLN A C 1
ATOM 632 O O . GLN A 1 79 ? -8.047 47.281 34.438 1 84.69 79 GLN A O 1
ATOM 637 N N . LEU A 1 80 ? -8.133 48.562 32.562 1 85.5 80 LEU A N 1
ATOM 638 C CA . LEU A 1 80 ? -8.445 49.75 33.344 1 85.5 80 LEU A CA 1
ATOM 639 C C . LEU A 1 80 ? -9.93 50.094 33.281 1 85.5 80 LEU A C 1
ATOM 641 O O . LEU A 1 80 ? -10.562 49.906 32.219 1 85.5 80 LEU A O 1
ATOM 645 N N . SER A 1 81 ? -10.375 50.562 34.438 1 86 81 SER A N 1
ATOM 646 C CA . SER A 1 81 ? -11.766 51 34.438 1 86 81 SER A CA 1
ATOM 647 C C . SER A 1 81 ? -11.969 52.281 33.625 1 86 81 SER A C 1
ATOM 649 O O . SER A 1 81 ? -11.273 53.281 33.844 1 86 81 SER A O 1
ATOM 651 N N . GLU A 1 82 ? -12.891 52.25 32.75 1 83.31 82 GLU A N 1
ATOM 652 C CA . GLU A 1 82 ? -13.172 53.375 31.891 1 83.31 82 GLU A CA 1
ATOM 653 C C . GLU A 1 82 ? -13.859 54.5 32.656 1 83.31 82 GLU A C 1
ATOM 655 O O . GLU A 1 82 ? -13.711 55.688 32.344 1 83.31 82 GLU A O 1
ATOM 660 N N . GLN A 1 83 ? -14.484 54.156 33.75 1 79.06 83 GLN A N 1
ATOM 661 C CA . GLN A 1 83 ? -15.234 55.125 34.531 1 79.06 83 GLN A CA 1
ATOM 662 C C . GLN A 1 83 ? -14.297 56.031 35.312 1 79.06 83 GLN A C 1
ATOM 664 O O . GLN A 1 83 ? -14.602 57.219 35.531 1 79.06 83 GLN A O 1
ATOM 669 N N . ASP A 1 84 ? -13.18 55.562 35.531 1 75.69 84 ASP A N 1
ATOM 670 C CA . ASP A 1 84 ? -12.25 56.312 36.375 1 75.69 84 ASP A CA 1
ATOM 671 C C . ASP A 1 84 ? -11.164 56.969 35.531 1 75.69 84 ASP A C 1
ATOM 673 O O . ASP A 1 84 ? -10.203 57.5 36.062 1 75.69 84 ASP A O 1
ATOM 677 N N . ALA A 1 85 ? -11.469 57.031 34.156 1 82.62 85 ALA A N 1
ATOM 678 C CA . ALA A 1 85 ? -10.352 57.438 33.312 1 82.62 85 ALA A CA 1
ATOM 679 C C . ALA A 1 85 ? -10.375 58.969 33.062 1 82.62 85 ALA A C 1
ATOM 681 O O . ALA A 1 85 ? -9.383 59.531 32.625 1 82.62 85 ALA A O 1
ATOM 682 N N . GLY A 1 86 ? -11.523 59.625 33.438 1 79.12 86 GLY A N 1
ATOM 683 C CA . GLY A 1 86 ? -11.609 61.062 33.25 1 79.12 86 GLY A CA 1
ATOM 684 C C . GLY A 1 86 ? -11.336 61.531 31.828 1 79.12 86 GLY A C 1
ATOM 685 O O . GLY A 1 86 ? -11.945 61 30.891 1 79.12 86 GLY A O 1
ATOM 686 N N . MET A 1 87 ? -10.289 62.344 31.672 1 82.94 87 MET A N 1
ATOM 687 C CA . MET A 1 87 ? -9.953 62.906 30.375 1 82.94 87 MET A CA 1
ATOM 688 C C . MET A 1 87 ? -9.312 61.844 29.469 1 82.94 87 MET A C 1
ATOM 690 O O . MET A 1 87 ? -9.266 62 28.25 1 82.94 87 MET A O 1
ATOM 694 N N . PHE A 1 88 ? -8.953 60.688 30.078 1 88.75 88 PHE A N 1
ATOM 695 C CA . PHE A 1 88 ? -8.258 59.656 29.312 1 88.75 88 PHE A CA 1
ATOM 696 C C . PHE A 1 88 ? -9.211 58.531 28.891 1 88.75 88 PHE A C 1
ATOM 698 O O . PHE A 1 88 ? -8.781 57.438 28.547 1 88.75 88 PHE A O 1
ATOM 705 N N . HIS A 1 89 ? -10.445 58.781 28.891 1 88.38 89 HIS A N 1
ATOM 706 C CA . HIS A 1 89 ? -11.453 57.781 28.625 1 88.38 89 HIS A CA 1
ATOM 707 C C . HIS A 1 89 ? -11.227 57.125 27.25 1 88.38 89 HIS A C 1
ATOM 709 O O . HIS A 1 89 ? -11.234 55.906 27.125 1 88.38 89 HIS A O 1
ATOM 715 N N . SER A 1 90 ? -11 57.906 26.25 1 88.94 90 SER A N 1
ATOM 716 C CA . SER A 1 90 ? -10.828 57.375 24.891 1 88.94 90 SER A CA 1
ATOM 717 C C . SER A 1 90 ? -9.562 56.531 24.766 1 88.94 90 SER A C 1
ATOM 719 O O . SER A 1 90 ? -9.555 55.531 24.078 1 88.94 90 SER A O 1
ATOM 721 N N . VAL A 1 91 ? -8.547 56.906 25.422 1 91.56 91 VAL A N 1
ATOM 722 C CA . VAL A 1 91 ? -7.277 56.188 25.375 1 91.56 91 VAL A CA 1
ATOM 723 C C . VAL A 1 91 ? -7.434 54.844 26.078 1 91.56 91 VAL A C 1
ATOM 725 O O . VAL A 1 91 ? -7.039 53.812 25.531 1 91.56 91 VAL A O 1
ATOM 728 N N . VAL A 1 92 ? -8.023 54.938 27.266 1 91.69 92 VAL A N 1
ATOM 729 C CA . VAL A 1 92 ? -8.242 53.719 28.047 1 91.69 92 VAL A CA 1
ATOM 730 C C . VAL A 1 92 ? -9.117 52.75 27.25 1 91.69 92 VAL A C 1
ATOM 732 O O . VAL A 1 92 ? -8.844 51.531 27.203 1 91.69 92 VAL A O 1
ATOM 735 N N . HIS A 1 93 ? -10.133 53.281 26.625 1 90.44 93 HIS A N 1
ATOM 736 C CA . HIS A 1 93 ? -11.016 52.469 25.797 1 90.44 93 HIS A CA 1
ATOM 737 C C . HIS A 1 93 ? -10.242 51.781 24.672 1 90.44 93 HIS A C 1
ATOM 739 O O . HIS A 1 93 ? -10.43 50.594 24.422 1 90.44 93 HIS A O 1
ATOM 745 N N . GLY A 1 94 ? -9.422 52.469 23.969 1 88.94 94 GLY A N 1
ATOM 746 C CA . GLY A 1 94 ? -8.609 51.906 22.906 1 88.94 94 GLY A CA 1
ATOM 747 C C . GLY A 1 94 ? -7.668 50.812 23.391 1 88.94 94 GLY A C 1
ATOM 748 O O . GLY A 1 94 ? -7.551 49.781 22.75 1 88.94 94 GLY A O 1
ATOM 749 N N . ILE A 1 95 ? -7.031 51 24.484 1 90.25 95 ILE A N 1
ATOM 750 C CA . ILE A 1 95 ? -6.086 50.031 25.047 1 90.25 95 ILE A CA 1
ATOM 751 C C . ILE A 1 95 ? -6.824 48.781 25.484 1 90.25 95 ILE A C 1
ATOM 753 O O . ILE A 1 95 ? -6.379 47.656 25.188 1 90.25 95 ILE A O 1
ATOM 757 N N . ASN A 1 96 ? -7.918 48.969 26.188 1 90 96 ASN A N 1
ATOM 758 C CA . ASN A 1 96 ? -8.703 47.812 26.625 1 90 96 ASN A CA 1
ATOM 759 C C . ASN A 1 96 ? -9.219 47 25.438 1 90 96 ASN A C 1
ATOM 761 O O . ASN A 1 96 ? -9.18 45.781 25.453 1 90 96 ASN A O 1
ATOM 765 N N . ARG A 1 97 ? -9.648 47.688 24.453 1 90.25 97 ARG A N 1
ATOM 766 C CA . ARG A 1 97 ? -10.148 47 23.25 1 90.25 97 ARG A CA 1
ATOM 767 C C . ARG A 1 97 ? -9.055 46.188 22.578 1 90.25 97 ARG A C 1
ATOM 769 O O . ARG A 1 97 ? -9.297 45.062 22.156 1 90.25 97 ARG A O 1
ATOM 776 N N . MET A 1 98 ? -7.945 46.719 22.453 1 90.56 98 MET A N 1
ATOM 777 C CA . MET A 1 98 ? -6.816 46.031 21.875 1 90.56 98 MET A CA 1
ATOM 778 C C . MET A 1 98 ? -6.488 44.781 22.688 1 90.56 98 MET A C 1
ATOM 780 O O . MET A 1 98 ? -6.289 43.688 22.109 1 90.56 98 MET A O 1
ATOM 784 N N . GLY A 1 99 ? -6.371 44.938 23.953 1 91.69 99 GLY A N 1
ATOM 785 C CA . GLY A 1 99 ? -6.109 43.781 24.812 1 91.69 99 GLY A CA 1
ATOM 786 C C . GLY A 1 99 ? -7.133 42.656 24.641 1 91.69 99 GLY A C 1
ATOM 787 O O . GLY A 1 99 ? -6.773 41.5 24.562 1 91.69 99 GLY A O 1
ATOM 788 N N . GLU A 1 100 ? -8.32 43.062 24.547 1 90.38 100 GLU A N 1
ATOM 789 C CA . GLU A 1 100 ? -9.406 42.094 24.391 1 90.38 100 GLU A CA 1
ATOM 790 C C . GLU A 1 100 ? -9.328 41.406 23.031 1 90.38 100 GLU A C 1
ATOM 792 O O . GLU A 1 100 ? -9.445 40.156 22.953 1 90.38 100 GLU A O 1
ATOM 797 N N . ASP A 1 101 ? -9.148 42.156 21.984 1 91.81 101 ASP A N 1
ATOM 798 C CA . ASP A 1 101 ? -9.133 41.594 20.625 1 91.81 101 ASP A CA 1
ATOM 799 C C . ASP A 1 101 ? -7.941 40.656 20.422 1 91.81 101 ASP A C 1
ATOM 801 O O . ASP A 1 101 ? -8.086 39.562 19.875 1 91.81 101 ASP A O 1
ATOM 805 N N . VAL A 1 102 ? -6.824 41.031 20.844 1 93.75 102 VAL A N 1
ATOM 806 C CA . VAL A 1 102 ? -5.633 40.188 20.734 1 93.75 102 VAL A CA 1
ATOM 807 C C . VAL A 1 102 ? -5.789 38.938 21.609 1 93.75 102 VAL A C 1
ATOM 809 O O . VAL A 1 102 ? -5.457 37.844 21.188 1 93.75 102 VAL A O 1
ATOM 812 N N . GLY A 1 103 ? -6.25 39.219 22.797 1 93.44 103 GLY A N 1
ATOM 813 C CA . GLY A 1 103 ? -6.48 38.094 23.688 1 93.44 103 GLY A CA 1
ATOM 814 C C . GLY A 1 103 ? -7.395 37.031 23.078 1 93.44 103 GLY A C 1
ATOM 815 O O . GLY A 1 103 ? -7.098 35.844 23.141 1 93.44 103 GLY A O 1
ATOM 816 N N . ARG A 1 104 ? -8.477 37.406 22.469 1 90.88 104 ARG A N 1
ATOM 817 C CA . ARG A 1 104 ? -9.414 36.469 21.828 1 90.88 104 ARG A CA 1
ATOM 818 C C . ARG A 1 104 ? -8.75 35.75 20.656 1 90.88 104 ARG A C 1
ATOM 820 O O . ARG A 1 104 ? -8.961 34.531 20.469 1 90.88 104 ARG A O 1
ATOM 827 N N . THR A 1 105 ? -8.102 36.469 19.875 1 92.81 105 THR A N 1
ATOM 828 C CA . THR A 1 105 ? -7.398 35.875 18.75 1 92.81 105 THR A CA 1
ATOM 829 C C . THR A 1 105 ? -6.402 34.812 19.219 1 92.81 105 THR A C 1
ATOM 831 O O . THR A 1 105 ? -6.32 33.75 18.641 1 92.81 105 THR A O 1
ATOM 834 N N . ILE A 1 106 ? -5.66 35.156 20.266 1 94 106 ILE A N 1
ATOM 835 C CA . ILE A 1 106 ? -4.676 34.25 20.828 1 94 106 ILE A CA 1
ATOM 836 C C . ILE A 1 106 ? -5.367 32.969 21.281 1 94 106 ILE A C 1
ATOM 838 O O . ILE A 1 106 ? -4.922 31.859 20.953 1 94 106 ILE A O 1
ATOM 842 N N . LEU A 1 107 ? -6.441 33.094 21.938 1 92.19 107 LEU A N 1
ATOM 843 C CA . LEU A 1 107 ? -7.148 31.906 22.438 1 92.19 107 LEU A CA 1
ATOM 844 C C . LEU A 1 107 ? -7.648 31.047 21.266 1 92.19 107 LEU A C 1
ATOM 846 O O . LEU A 1 107 ? -7.57 29.812 21.328 1 92.19 107 LEU A O 1
ATOM 850 N N . SER A 1 108 ? -8.156 31.672 20.281 1 91.94 108 SER A N 1
ATOM 851 C CA . SER A 1 108 ? -8.602 30.938 19.094 1 91.94 108 SER A CA 1
ATOM 852 C C . SER A 1 108 ? -7.449 30.203 18.422 1 91.94 108 SER A C 1
ATOM 854 O O . SER A 1 108 ? -7.602 29.062 18 1 91.94 108 SER A O 1
ATOM 856 N N . LEU A 1 109 ? -6.371 30.859 18.328 1 94 109 LEU A N 1
ATOM 857 C CA . LEU A 1 109 ? -5.199 30.266 17.688 1 94 109 LEU A CA 1
ATOM 858 C C . LEU A 1 109 ? -4.672 29.094 18.516 1 94 109 LEU A C 1
ATOM 860 O O . LEU A 1 109 ? -4.199 28.094 17.969 1 94 109 LEU A O 1
ATOM 864 N N . VAL A 1 110 ? -4.703 29.203 19.828 1 92.94 110 VAL A N 1
ATOM 865 C CA . VAL A 1 110 ? -4.309 28.109 20.688 1 92.94 110 VAL A CA 1
ATOM 866 C C . VAL A 1 110 ? -5.191 26.891 20.422 1 92.94 110 VAL A C 1
ATOM 868 O O . VAL A 1 110 ? -4.699 25.766 20.328 1 92.94 110 VAL A O 1
ATOM 871 N N . ASN A 1 111 ? -6.449 27.141 20.25 1 90.88 111 ASN A N 1
ATOM 872 C CA . ASN A 1 111 ? -7.375 26.047 19.938 1 90.88 111 ASN A CA 1
ATOM 873 C C . ASN A 1 111 ? -7.055 25.406 18.594 1 90.88 111 ASN A C 1
ATOM 875 O O . ASN A 1 111 ? -7.102 24.188 18.453 1 90.88 111 ASN A O 1
ATOM 879 N N . THR A 1 112 ? -6.832 26.188 17.641 1 91.25 112 THR A N 1
ATOM 880 C CA . THR A 1 112 ? -6.465 25.672 16.328 1 91.25 112 THR A CA 1
ATOM 881 C C . THR A 1 112 ? -5.18 24.859 16.406 1 91.25 112 THR A C 1
ATOM 883 O O . THR A 1 112 ? -5.074 23.797 15.805 1 91.25 112 THR A O 1
ATOM 886 N N . ALA A 1 113 ? -4.164 25.359 17.172 1 92.81 113 ALA A N 1
ATOM 887 C CA . ALA A 1 113 ? -2.906 24.641 17.359 1 92.81 113 ALA A CA 1
ATOM 888 C C . ALA A 1 113 ? -3.139 23.281 18.016 1 92.81 113 ALA A C 1
ATOM 890 O O . ALA A 1 113 ? -2.525 22.297 17.625 1 92.81 113 ALA A O 1
ATOM 891 N N . ASP A 1 114 ? -4.035 23.219 18.938 1 92.25 114 ASP A N 1
ATOM 892 C CA . ASP A 1 114 ? -4.359 21.953 19.609 1 92.25 114 ASP A CA 1
ATOM 893 C C . ASP A 1 114 ? -5.016 20.969 18.641 1 92.25 114 ASP A C 1
ATOM 895 O O . ASP A 1 114 ? -4.715 19.781 18.656 1 92.25 114 ASP A O 1
ATOM 899 N N . ALA A 1 115 ? -5.871 21.484 17.859 1 91.44 115 ALA A N 1
ATOM 900 C CA . ALA A 1 115 ? -6.5 20.641 16.844 1 91.44 115 ALA A CA 1
ATOM 901 C C . ALA A 1 115 ? -5.465 20.109 15.852 1 91.44 115 ALA A C 1
ATOM 903 O O . ALA A 1 115 ? -5.539 18.953 15.43 1 91.44 115 ALA A O 1
ATOM 904 N N . MET A 1 116 ? -4.57 20.906 15.508 1 91.5 116 MET A N 1
ATOM 905 C CA . MET A 1 116 ? -3.498 20.516 14.602 1 91.5 116 MET A CA 1
ATOM 906 C C . MET A 1 116 ? -2.664 19.391 15.203 1 91.5 116 MET A C 1
ATOM 908 O O . MET A 1 116 ? -2.273 18.453 14.5 1 91.5 116 MET A O 1
ATOM 912 N N . LYS A 1 117 ? -2.361 19.516 16.484 1 91.81 117 LYS A N 1
ATOM 913 C CA . LYS A 1 117 ? -1.632 18.453 17.172 1 91.81 117 LYS A CA 1
ATOM 914 C C . LYS A 1 117 ? -2.361 17.125 17.047 1 91.81 117 LYS A C 1
ATOM 916 O O . LYS A 1 117 ? -1.743 16.094 16.766 1 91.81 117 LYS A O 1
ATOM 921 N N . SER A 1 118 ? -3.604 17.188 17.219 1 92.81 118 SER A N 1
ATOM 922 C CA . SER A 1 118 ? -4.414 15.977 17.141 1 92.81 118 SER A CA 1
ATOM 923 C C . SER A 1 118 ? -4.383 15.391 15.727 1 92.81 118 SER A C 1
ATOM 925 O O . SER A 1 118 ? -4.234 14.18 15.562 1 92.81 118 SER A O 1
ATOM 927 N N . VAL A 1 119 ? -4.535 16.219 14.75 1 91.62 119 VAL A N 1
ATOM 928 C CA . VAL A 1 119 ? -4.512 15.766 13.359 1 91.62 119 VAL A CA 1
ATOM 929 C C . VAL A 1 119 ? -3.148 15.164 13.039 1 91.62 119 VAL A C 1
ATOM 931 O O . VAL A 1 119 ? -3.061 14.133 12.352 1 91.62 119 VAL A O 1
ATOM 934 N N . ALA A 1 120 ? -2.08 15.789 13.461 1 91.38 120 ALA A N 1
ATOM 935 C CA . ALA A 1 120 ? -0.73 15.281 13.234 1 91.38 120 ALA A CA 1
ATOM 936 C C . ALA A 1 120 ? -0.561 13.891 13.844 1 91.38 120 ALA A C 1
ATOM 938 O O . ALA A 1 120 ? 0.025 13 13.219 1 91.38 120 ALA A O 1
ATOM 939 N N . MET A 1 121 ? -1.055 13.695 15.031 1 90.12 121 MET A N 1
ATOM 940 C CA . MET A 1 121 ? -0.979 12.398 15.695 1 90.12 121 MET A CA 1
ATOM 941 C C . MET A 1 121 ? -1.781 11.352 14.93 1 90.12 121 MET A C 1
ATOM 943 O O . MET A 1 121 ? -1.36 10.195 14.828 1 90.12 121 MET A O 1
ATOM 947 N N . ASP A 1 122 ? -2.871 11.789 14.43 1 89.38 122 ASP A N 1
ATOM 948 C CA . ASP A 1 122 ? -3.674 10.883 13.609 1 89.38 122 ASP A CA 1
ATOM 949 C C . ASP A 1 122 ? -2.91 10.453 12.359 1 89.38 122 ASP A C 1
ATOM 951 O O . ASP A 1 122 ? -2.869 9.266 12.031 1 89.38 122 ASP A O 1
ATOM 955 N N . ILE A 1 123 ? -2.34 11.391 11.68 1 87.94 123 ILE A N 1
ATOM 956 C CA . ILE A 1 123 ? -1.579 11.102 10.469 1 87.94 123 ILE A CA 1
ATOM 957 C C . ILE A 1 123 ? -0.439 10.141 10.797 1 87.94 123 ILE A C 1
ATOM 959 O O . ILE A 1 123 ? -0.18 9.195 10.047 1 87.94 123 ILE A O 1
ATOM 963 N N . LYS A 1 124 ? 0.196 10.391 11.898 1 87.81 124 LYS A N 1
ATOM 964 C CA . LYS A 1 124 ? 1.283 9.516 12.32 1 87.81 124 LYS A CA 1
ATOM 965 C C . LYS A 1 124 ? 0.786 8.086 12.539 1 87.81 124 LYS A C 1
ATOM 967 O O . LYS A 1 124 ? 1.414 7.129 12.078 1 87.81 124 LYS A O 1
ATOM 972 N N . SER A 1 125 ? -0.286 7.957 13.195 1 89.69 125 SER A N 1
ATOM 973 C CA . SER A 1 125 ? -0.856 6.641 13.477 1 89.69 125 SER A CA 1
ATOM 974 C C . SER A 1 125 ? -1.231 5.914 12.188 1 89.69 125 SER A C 1
ATOM 976 O O . SER A 1 125 ? -0.954 4.723 12.039 1 89.69 125 SER A O 1
ATOM 978 N N . ILE A 1 126 ? -1.834 6.609 11.32 1 84.69 126 ILE A N 1
ATOM 979 C CA . ILE A 1 126 ? -2.23 6.051 10.031 1 84.69 126 ILE A CA 1
ATOM 980 C C . ILE A 1 126 ? -0.993 5.602 9.258 1 84.69 126 ILE A C 1
ATOM 982 O O . ILE A 1 126 ? -0.978 4.516 8.68 1 84.69 126 ILE A O 1
ATOM 986 N N . SER A 1 127 ? -0.014 6.422 9.234 1 84.12 127 SER A N 1
ATOM 987 C CA . SER A 1 127 ? 1.229 6.117 8.531 1 84.12 127 SER A CA 1
ATOM 988 C C . SER A 1 127 ? 1.917 4.895 9.125 1 84.12 127 SER A C 1
ATOM 990 O O . SER A 1 127 ? 2.461 4.066 8.398 1 84.12 127 SER A O 1
ATOM 992 N N . ASP A 1 128 ? 1.88 4.789 10.438 1 85.31 128 ASP A N 1
ATOM 993 C CA . ASP A 1 128 ? 2.477 3.637 11.109 1 85.31 128 ASP A CA 1
ATOM 994 C C . ASP A 1 128 ? 1.758 2.346 10.727 1 85.31 128 ASP A C 1
ATOM 996 O O . ASP A 1 128 ? 2.4 1.326 10.461 1 85.31 128 ASP A O 1
ATOM 1000 N N . ALA A 1 129 ? 0.516 2.408 10.719 1 84.25 129 ALA A N 1
ATOM 1001 C CA . ALA A 1 129 ? -0.277 1.245 10.328 1 84.25 129 ALA A CA 1
ATOM 1002 C C . ALA A 1 129 ? -0.014 0.865 8.867 1 84.25 129 ALA A C 1
ATOM 1004 O O . ALA A 1 129 ? 0.118 -0.317 8.547 1 84.25 129 ALA A O 1
ATOM 1005 N N . ALA A 1 130 ? 0.075 1.827 8.047 1 81.44 130 ALA A N 1
ATOM 1006 C CA . ALA A 1 130 ? 0.361 1.587 6.633 1 81.44 130 ALA A CA 1
ATOM 1007 C C . ALA A 1 130 ? 1.744 0.967 6.453 1 81.44 130 ALA A C 1
ATOM 1009 O O . ALA A 1 130 ? 1.936 0.104 5.594 1 81.44 130 ALA A O 1
ATOM 1010 N N . HIS A 1 131 ? 2.693 1.418 7.27 1 83.06 131 HIS A N 1
ATOM 1011 C CA . HIS A 1 131 ? 4.043 0.865 7.219 1 83.06 131 HIS A CA 1
ATOM 1012 C C . HIS A 1 131 ? 4.039 -0.627 7.531 1 83.06 131 HIS A C 1
ATOM 1014 O O . HIS A 1 131 ? 4.695 -1.411 6.844 1 83.06 131 HIS A O 1
ATOM 1020 N N . ILE A 1 132 ? 3.293 -1.014 8.5 1 86.19 132 ILE A N 1
ATOM 1021 C CA . ILE A 1 132 ? 3.178 -2.416 8.883 1 86.19 132 ILE A CA 1
ATOM 1022 C C . ILE A 1 132 ? 2.529 -3.209 7.746 1 86.19 132 ILE A C 1
ATOM 1024 O O . ILE A 1 132 ? 2.977 -4.309 7.414 1 86.19 132 ILE A O 1
ATOM 1028 N N . GLY A 1 133 ? 1.535 -2.59 7.164 1 83.44 133 GLY A N 1
ATOM 1029 C CA . GLY A 1 133 ? 0.875 -3.223 6.035 1 83.44 133 GLY A CA 1
ATOM 1030 C C . GLY A 1 133 ? 1.797 -3.439 4.852 1 83.44 133 GLY A C 1
ATOM 1031 O O . GLY A 1 133 ? 1.779 -4.504 4.23 1 83.44 133 GLY A O 1
ATOM 1032 N N . VAL A 1 134 ? 2.605 -2.557 4.59 1 82 134 VAL A N 1
ATOM 1033 C CA . VAL A 1 134 ? 3.525 -2.635 3.459 1 82 134 VAL A CA 1
ATOM 1034 C C . VAL A 1 134 ? 4.582 -3.703 3.727 1 82 134 VAL A C 1
ATOM 1036 O O . VAL A 1 134 ? 4.961 -4.449 2.822 1 82 134 VAL A O 1
ATOM 1039 N N . GLU A 1 135 ? 5.059 -3.797 4.902 1 84.38 135 GLU A N 1
ATOM 1040 C CA . GLU A 1 135 ? 6.027 -4.828 5.266 1 84.38 135 GLU A CA 1
ATOM 1041 C C . GLU A 1 135 ? 5.441 -6.227 5.07 1 84.38 135 GLU A C 1
ATOM 1043 O O . GLU A 1 135 ? 6.121 -7.125 4.57 1 84.38 135 GLU A O 1
ATOM 1048 N N . GLU A 1 136 ? 4.281 -6.367 5.465 1 87.5 136 GLU A N 1
ATOM 1049 C CA . GLU A 1 136 ? 3.596 -7.641 5.285 1 87.5 136 GLU A CA 1
ATOM 1050 C C . GLU A 1 136 ? 3.422 -7.973 3.807 1 87.5 136 GLU A C 1
ATOM 1052 O O . GLU A 1 136 ? 3.609 -9.125 3.396 1 87.5 136 GLU A O 1
ATOM 1057 N N . GLN A 1 137 ? 3.117 -7.055 2.994 1 84.44 137 GLN A N 1
ATOM 1058 C CA . GLN A 1 137 ? 2.955 -7.262 1.559 1 84.44 137 GLN A CA 1
ATOM 1059 C C . GLN A 1 137 ? 4.273 -7.668 0.909 1 84.44 137 GLN A C 1
ATOM 1061 O O . GLN A 1 137 ? 4.297 -8.516 0.015 1 84.44 137 GLN A O 1
ATOM 1066 N N . GLU A 1 138 ? 5.336 -7.066 1.334 1 84.06 138 GLU A N 1
ATOM 1067 C CA . GLU A 1 138 ? 6.652 -7.426 0.817 1 84.06 138 GLU A CA 1
ATOM 1068 C C . GLU A 1 138 ? 6.996 -8.875 1.138 1 84.06 138 GLU A C 1
ATOM 1070 O O . GLU A 1 138 ? 7.488 -9.609 0.276 1 84.06 138 GLU A O 1
ATOM 1075 N N . LYS A 1 139 ? 6.684 -9.266 2.354 1 88.31 139 LYS A N 1
ATOM 1076 C CA . LYS A 1 139 ? 6.941 -10.641 2.775 1 88.31 139 LYS A CA 1
ATOM 1077 C C . LYS A 1 139 ? 6.098 -11.625 1.974 1 88.31 139 LYS A C 1
ATOM 1079 O O . LYS A 1 139 ? 6.605 -12.648 1.497 1 88.31 139 LYS A O 1
ATOM 1084 N N . GLN A 1 140 ? 4.867 -11.328 1.813 1 88.25 140 GLN A N 1
ATOM 1085 C CA . GLN A 1 140 ? 3.961 -12.203 1.075 1 88.25 140 GLN A CA 1
ATOM 1086 C C . GLN A 1 140 ? 4.367 -12.305 -0.392 1 88.25 140 GLN A C 1
ATOM 1088 O O . GLN A 1 140 ? 4.273 -13.375 -0.996 1 88.25 140 GLN A O 1
ATOM 1093 N N . ALA A 1 141 ? 4.75 -11.211 -0.973 1 86.69 141 ALA A N 1
ATOM 1094 C CA . ALA A 1 141 ? 5.203 -11.203 -2.361 1 86.69 141 ALA A CA 1
ATOM 1095 C C . ALA A 1 141 ? 6.445 -12.07 -2.537 1 86.69 141 ALA A C 1
ATOM 1097 O O . ALA A 1 141 ? 6.555 -12.812 -3.516 1 86.69 141 ALA A O 1
ATOM 1098 N N . GLU A 1 142 ? 7.34 -12.023 -1.569 1 88.38 142 GLU A N 1
ATOM 1099 C CA . GLU A 1 142 ? 8.547 -12.852 -1.612 1 88.38 142 GLU A CA 1
ATOM 1100 C C . GLU A 1 142 ? 8.203 -14.336 -1.523 1 88.38 142 GLU A C 1
ATOM 1102 O O . GLU A 1 142 ? 8.766 -15.148 -2.258 1 88.38 142 GLU A O 1
ATOM 1107 N N . LEU A 1 143 ? 7.324 -14.672 -0.646 1 90.19 143 LEU A N 1
ATOM 1108 C CA . LEU A 1 143 ? 6.887 -16.062 -0.497 1 90.19 143 LEU A CA 1
ATOM 1109 C C . LEU A 1 143 ? 6.195 -16.547 -1.765 1 90.19 143 LEU A C 1
ATOM 1111 O O . LEU A 1 143 ? 6.445 -17.672 -2.217 1 90.19 143 LEU A O 1
ATOM 1115 N N . ALA A 1 144 ? 5.387 -15.695 -2.324 1 88.75 144 ALA A N 1
ATOM 1116 C CA . ALA A 1 144 ? 4.691 -16.047 -3.557 1 88.75 144 ALA A CA 1
ATOM 1117 C C . ALA A 1 144 ? 5.676 -16.25 -4.703 1 88.75 144 ALA A C 1
ATOM 1119 O O . ALA A 1 144 ? 5.523 -17.172 -5.508 1 88.75 144 ALA A O 1
ATOM 1120 N N . ALA A 1 145 ? 6.676 -15.398 -4.785 1 88.19 145 ALA A N 1
ATOM 1121 C CA . ALA A 1 145 ? 7.691 -15.516 -5.832 1 88.19 145 ALA A CA 1
ATOM 1122 C C . ALA A 1 145 ? 8.461 -16.828 -5.707 1 88.19 145 ALA A C 1
ATOM 1124 O O . ALA A 1 145 ? 8.719 -17.5 -6.707 1 88.19 145 ALA A O 1
ATOM 1125 N N . THR A 1 146 ? 8.812 -17.219 -4.492 1 90.75 146 THR A N 1
ATOM 1126 C CA . THR A 1 146 ? 9.516 -18.469 -4.242 1 90.75 146 THR A CA 1
ATOM 1127 C C . THR A 1 146 ? 8.641 -19.672 -4.613 1 90.75 146 THR A C 1
ATOM 1129 O O . THR A 1 146 ? 9.109 -20.609 -5.242 1 90.75 146 THR A O 1
ATOM 1132 N N . ALA A 1 147 ? 7.395 -19.578 -4.23 1 91.12 147 ALA A N 1
ATOM 1133 C CA . ALA A 1 147 ? 6.449 -20.656 -4.559 1 91.12 147 ALA A CA 1
ATOM 1134 C C . ALA A 1 147 ? 6.27 -20.781 -6.07 1 91.12 147 ALA A C 1
ATOM 1136 O O . ALA A 1 147 ? 6.164 -21.891 -6.598 1 91.12 147 ALA A O 1
ATOM 1137 N N . MET A 1 148 ? 6.32 -19.719 -6.754 1 89.5 148 MET A N 1
ATOM 1138 C CA . MET A 1 148 ? 6.168 -19.734 -8.203 1 89.5 148 MET A CA 1
ATOM 1139 C C . MET A 1 148 ? 7.379 -20.375 -8.875 1 89.5 148 MET A C 1
ATOM 1141 O O . MET A 1 148 ? 7.242 -21.062 -9.891 1 89.5 148 MET A O 1
ATOM 1145 N N . THR A 1 149 ? 8.539 -20.141 -8.32 1 90.12 149 THR A N 1
ATOM 1146 C CA . THR A 1 149 ? 9.742 -20.797 -8.836 1 90.12 149 THR A CA 1
ATOM 1147 C C . THR A 1 149 ? 9.633 -22.312 -8.703 1 90.12 149 THR A C 1
ATOM 1149 O O . THR A 1 149 ? 10 -23.047 -9.625 1 90.12 149 THR A O 1
ATOM 1152 N N . GLN A 1 150 ? 9.102 -22.75 -7.617 1 91.19 150 GLN A N 1
ATOM 1153 C CA . GLN A 1 150 ? 8.867 -24.172 -7.414 1 91.19 150 GLN A CA 1
ATOM 1154 C C . GLN A 1 150 ? 7.84 -24.703 -8.398 1 91.19 150 GLN A C 1
ATOM 1156 O O . GLN A 1 150 ? 8 -25.797 -8.945 1 91.19 150 GLN A O 1
ATOM 1161 N N . MET A 1 151 ? 6.84 -23.906 -8.641 1 89.44 151 MET A N 1
ATOM 1162 C CA . MET A 1 151 ? 5.789 -24.297 -9.57 1 89.44 151 MET A CA 1
ATOM 1163 C C . MET A 1 151 ? 6.352 -24.484 -10.977 1 89.44 151 MET A C 1
ATOM 1165 O O . MET A 1 151 ? 6.074 -25.484 -11.641 1 89.44 151 MET A O 1
ATOM 1169 N N . VAL A 1 152 ? 7.148 -23.594 -11.43 1 90.19 152 VAL A N 1
ATOM 1170 C CA . VAL A 1 152 ? 7.742 -23.656 -12.758 1 90.19 152 VAL A CA 1
ATOM 1171 C C . VAL A 1 152 ? 8.617 -24.891 -12.883 1 90.19 152 VAL A C 1
ATOM 1173 O O . VAL A 1 152 ? 8.594 -25.578 -13.906 1 90.19 152 VAL A O 1
ATOM 1176 N N . SER A 1 153 ? 9.352 -25.219 -11.852 1 92.31 153 SER A N 1
ATOM 1177 C CA . SER A 1 153 ? 10.203 -26.391 -11.852 1 92.31 153 SER A CA 1
ATOM 1178 C C . SER A 1 153 ? 9.383 -27.672 -11.961 1 92.31 153 SER A C 1
ATOM 1180 O O . SER A 1 153 ? 9.734 -28.578 -12.711 1 92.31 153 SER A O 1
ATOM 1182 N N . THR A 1 154 ? 8.344 -27.688 -11.211 1 92.38 154 THR A N 1
ATOM 1183 C CA . THR A 1 154 ? 7.508 -28.875 -11.219 1 92.38 154 THR A CA 1
ATOM 1184 C C . THR A 1 154 ? 6.801 -29.031 -12.562 1 92.38 154 THR A C 1
ATOM 1186 O O . THR A 1 154 ? 6.594 -30.156 -13.039 1 92.38 154 THR A O 1
ATOM 1189 N N . VAL A 1 155 ? 6.414 -28 -13.219 1 92.38 155 VAL A N 1
ATOM 1190 C CA . VAL A 1 155 ? 5.773 -28.047 -14.531 1 92.38 155 VAL A CA 1
ATOM 1191 C C . VAL A 1 155 ? 6.746 -28.594 -15.57 1 92.38 155 VAL A C 1
ATOM 1193 O O . VAL A 1 155 ? 6.359 -29.391 -16.438 1 92.38 155 VAL A O 1
ATOM 1196 N N . GLN A 1 156 ? 8 -28.219 -15.453 1 91.56 156 GLN A N 1
ATOM 1197 C CA . GLN A 1 156 ? 9.023 -28.719 -16.359 1 91.56 156 GLN A CA 1
ATOM 1198 C C . GLN A 1 156 ? 9.242 -30.219 -16.172 1 91.56 156 GLN A C 1
ATOM 1200 O O . GLN A 1 156 ? 9.422 -30.953 -17.141 1 91.56 156 GLN A O 1
ATOM 1205 N N . GLU A 1 157 ? 9.188 -30.625 -14.922 1 92.75 157 GLU A N 1
ATOM 1206 C CA . GLU A 1 157 ? 9.328 -32.031 -14.625 1 92.75 157 GLU A CA 1
ATOM 1207 C C . GLU A 1 157 ? 8.172 -32.844 -15.211 1 92.75 157 GLU A C 1
ATOM 1209 O O . GLU A 1 157 ? 8.391 -33.906 -15.789 1 92.75 157 GLU A O 1
ATOM 1214 N N . VAL A 1 158 ? 7 -32.344 -15.062 1 93.31 158 VAL A N 1
ATOM 1215 C CA . VAL A 1 158 ? 5.816 -33 -15.617 1 93.31 158 VAL A CA 1
ATOM 1216 C C . VAL A 1 158 ? 5.938 -33.094 -17.141 1 93.31 158 VAL A C 1
ATOM 1218 O O . VAL A 1 158 ? 5.684 -34.125 -17.719 1 93.31 158 VAL A O 1
ATOM 1221 N N . SER A 1 159 ? 6.348 -32 -17.766 1 92.81 159 SER A N 1
ATOM 1222 C CA . SER A 1 159 ? 6.508 -31.984 -19.219 1 92.81 159 SER A CA 1
ATOM 1223 C C . SER A 1 159 ? 7.539 -33 -19.688 1 92.81 159 SER A C 1
ATOM 1225 O O . SER A 1 159 ? 7.309 -33.719 -20.656 1 92.81 159 SER A O 1
ATOM 1227 N N . ARG A 1 160 ? 8.641 -33.125 -18.984 1 93.44 160 ARG A N 1
ATOM 1228 C CA . ARG A 1 160 ? 9.695 -34.094 -19.328 1 93.44 160 ARG A CA 1
ATOM 1229 C C . ARG A 1 160 ? 9.211 -35.531 -19.172 1 93.44 160 ARG A C 1
ATOM 1231 O O . ARG A 1 160 ? 9.469 -36.375 -20.016 1 93.44 160 ARG A O 1
ATOM 1238 N N . ASN A 1 161 ? 8.516 -35.719 -18.078 1 94 161 ASN A N 1
ATOM 1239 C CA . ASN A 1 161 ? 8 -37.062 -17.828 1 94 161 ASN A CA 1
ATOM 1240 C C . ASN A 1 161 ? 6.945 -37.469 -18.859 1 94 161 ASN A C 1
ATOM 1242 O O . ASN A 1 161 ? 6.883 -38.625 -19.266 1 94 161 ASN A O 1
ATOM 1246 N N . ALA A 1 162 ? 6.129 -36.5 -19.219 1 93.25 162 ALA A N 1
ATOM 1247 C CA . ALA A 1 162 ? 5.121 -36.781 -20.25 1 93.25 162 ALA A CA 1
ATOM 1248 C C . ALA A 1 162 ? 5.777 -37.094 -21.578 1 93.25 162 ALA A C 1
ATOM 1250 O O . ALA A 1 162 ? 5.344 -38.031 -22.281 1 93.25 162 ALA A O 1
ATOM 1251 N N . ALA A 1 163 ? 6.855 -36.406 -21.953 1 92.44 163 ALA A N 1
ATOM 1252 C CA . ALA A 1 163 ? 7.586 -36.656 -23.188 1 92.44 163 ALA A CA 1
ATOM 1253 C C . ALA A 1 163 ? 8.242 -38.031 -23.141 1 92.44 163 ALA A C 1
ATOM 1255 O O . ALA A 1 163 ? 8.219 -38.781 -24.141 1 92.44 163 ALA A O 1
ATOM 1256 N N . SER A 1 164 ? 8.781 -38.375 -22 1 94.19 164 SER A N 1
ATOM 1257 C CA . SER A 1 164 ? 9.406 -39.688 -21.828 1 94.19 164 SER A CA 1
ATOM 1258 C C . SER A 1 164 ? 8.375 -40.812 -21.922 1 94.19 164 SER A C 1
ATOM 1260 O O . SER A 1 164 ? 8.641 -41.844 -22.516 1 94.19 164 SER A O 1
ATOM 1262 N N . ALA A 1 165 ? 7.238 -40.531 -21.328 1 92.44 165 ALA A N 1
ATOM 1263 C CA . ALA A 1 165 ? 6.164 -41.531 -21.406 1 92.44 165 ALA A CA 1
ATOM 1264 C C . ALA A 1 165 ? 5.699 -41.719 -22.844 1 92.44 165 ALA A C 1
ATOM 1266 O O . ALA A 1 165 ? 5.469 -42.844 -23.281 1 92.44 165 ALA A O 1
ATOM 1267 N N . ALA A 1 166 ? 5.594 -40.656 -23.594 1 91.56 166 ALA A N 1
ATOM 1268 C CA . ALA A 1 166 ? 5.191 -40.719 -25 1 91.56 166 ALA A CA 1
ATOM 1269 C C . ALA A 1 166 ? 6.211 -41.5 -25.812 1 91.56 166 ALA A C 1
ATOM 1271 O O . ALA A 1 166 ? 5.836 -42.312 -26.672 1 91.56 166 ALA A O 1
ATOM 1272 N N . ASN A 1 167 ? 7.488 -41.312 -25.562 1 94.19 167 ASN A N 1
ATOM 1273 C CA . ASN A 1 167 ? 8.539 -42.031 -26.266 1 94.19 167 ASN A CA 1
ATOM 1274 C C . ASN A 1 167 ? 8.508 -43.5 -25.938 1 94.19 167 ASN A C 1
ATOM 1276 O O . ASN A 1 167 ? 8.641 -44.344 -26.828 1 94.19 167 ASN A O 1
ATOM 1280 N N . ALA A 1 168 ? 8.32 -43.75 -24.656 1 93.19 168 ALA A N 1
ATOM 1281 C CA . ALA A 1 168 ? 8.203 -45.156 -24.234 1 93.19 168 ALA A CA 1
ATOM 1282 C C . ALA A 1 168 ? 6.996 -45.812 -24.891 1 93.19 168 ALA A C 1
ATOM 1284 O O . ALA A 1 168 ? 7.066 -46.969 -25.297 1 93.19 168 ALA A O 1
ATOM 1285 N N . ALA A 1 169 ? 5.926 -45.094 -24.969 1 93 169 ALA A N 1
ATOM 1286 C CA . ALA A 1 169 ? 4.719 -45.594 -25.625 1 93 169 ALA A CA 1
ATOM 1287 C C . ALA A 1 169 ? 4.969 -45.875 -27.094 1 93 169 ALA A C 1
ATOM 1289 O O . ALA A 1 169 ? 4.539 -46.906 -27.625 1 93 169 ALA A O 1
ATOM 1290 N N . GLU A 1 170 ? 5.684 -45.031 -27.781 1 92.75 170 GLU A N 1
ATOM 1291 C CA . GLU A 1 170 ? 6.004 -45.219 -29.188 1 92.75 170 GLU A CA 1
ATOM 1292 C C . GLU A 1 170 ? 6.875 -46.469 -29.391 1 92.75 170 GLU A C 1
ATOM 1294 O O . GLU A 1 170 ? 6.66 -47.25 -30.344 1 92.75 170 GLU A O 1
ATOM 1299 N N . GLU A 1 171 ? 7.84 -46.688 -28.531 1 93.19 171 GLU A N 1
ATOM 1300 C CA . GLU A 1 171 ? 8.695 -47.844 -28.609 1 93.19 171 GLU A CA 1
ATOM 1301 C C . GLU A 1 171 ? 7.895 -49.125 -28.375 1 93.19 171 GLU A C 1
ATOM 1303 O O . GLU A 1 171 ? 8.094 -50.156 -29.047 1 93.19 171 GLU A O 1
ATOM 1308 N N . ALA A 1 172 ? 6.984 -49.031 -27.406 1 90.81 172 ALA A N 1
ATOM 1309 C CA . ALA A 1 172 ? 6.113 -50.156 -27.125 1 90.81 172 ALA A CA 1
ATOM 1310 C C . ALA A 1 172 ? 5.219 -50.469 -28.312 1 90.81 172 ALA A C 1
ATOM 1312 O O . ALA A 1 172 ? 4.988 -51.656 -28.641 1 90.81 172 ALA A O 1
ATOM 1313 N N . ARG A 1 173 ? 4.734 -49.438 -28.938 1 90.62 173 ARG A N 1
ATOM 1314 C CA . ARG A 1 173 ? 3.885 -49.594 -30.125 1 90.62 173 ARG A CA 1
ATOM 1315 C C . ARG A 1 173 ? 4.641 -50.312 -31.25 1 90.62 173 ARG A C 1
ATOM 1317 O O . ARG A 1 173 ? 4.105 -51.219 -31.891 1 90.62 173 ARG A O 1
ATOM 1324 N N . GLN A 1 174 ? 5.875 -49.938 -31.516 1 91.5 174 GLN A N 1
ATOM 1325 C CA . GLN A 1 174 ? 6.699 -50.531 -32.562 1 91.5 174 GLN A CA 1
ATOM 1326 C C . GLN A 1 174 ? 6.977 -52 -32.25 1 91.5 174 GLN A C 1
ATOM 1328 O O . GLN A 1 174 ? 6.926 -52.875 -33.125 1 91.5 174 GLN A O 1
ATOM 1333 N N . ALA A 1 175 ? 7.246 -52.219 -30.969 1 89.69 175 ALA A N 1
ATOM 1334 C CA . ALA A 1 175 ? 7.469 -53.594 -30.547 1 89.69 175 ALA A CA 1
ATOM 1335 C C . ALA A 1 175 ? 6.207 -54.438 -30.734 1 89.69 175 ALA A C 1
ATOM 1337 O O . ALA A 1 175 ? 6.277 -55.594 -31.188 1 89.69 175 ALA A O 1
ATOM 1338 N N . ALA A 1 176 ? 5.066 -53.906 -30.391 1 88.38 176 ALA A N 1
ATOM 1339 C CA . ALA A 1 176 ? 3.791 -54.594 -30.547 1 88.38 176 ALA A CA 1
ATOM 1340 C C . ALA A 1 176 ? 3.49 -54.875 -32 1 88.38 176 ALA A C 1
ATOM 1342 O O . ALA A 1 176 ? 3.037 -55.969 -32.344 1 88.38 176 ALA A O 1
ATOM 1343 N N . ARG A 1 177 ? 3.758 -53.969 -32.938 1 87.94 177 ARG A N 1
ATOM 1344 C CA . ARG A 1 177 ? 3.537 -54.188 -34.375 1 87.94 177 ARG A CA 1
ATOM 1345 C C . ARG A 1 177 ? 4.453 -55.25 -34.906 1 87.94 177 ARG A C 1
ATOM 1347 O O . ARG A 1 177 ? 4.023 -56.094 -35.719 1 87.94 177 ARG A O 1
ATOM 1354 N N . SER A 1 178 ? 5.676 -55.188 -34.469 1 88.56 178 SER A N 1
ATOM 1355 C CA . SER A 1 178 ? 6.621 -56.25 -34.875 1 88.56 178 SER A CA 1
ATOM 1356 C C . SER A 1 178 ? 6.191 -57.594 -34.344 1 88.56 178 SER A C 1
ATOM 1358 O O . SER A 1 178 ? 6.258 -58.594 -35.094 1 88.56 178 SER A O 1
ATOM 1360 N N . GLY A 1 179 ? 5.766 -57.562 -33.094 1 84.62 179 GLY A N 1
ATOM 1361 C CA . GLY A 1 179 ? 5.25 -58.781 -32.531 1 84.62 179 GLY A CA 1
ATOM 1362 C C . GLY A 1 179 ? 4.051 -59.344 -33.281 1 84.62 179 GLY A C 1
ATOM 1363 O O . GLY A 1 179 ? 3.965 -60.531 -33.531 1 84.62 179 GLY A O 1
ATOM 1364 N N . ASP A 1 180 ? 3.162 -58.531 -33.656 1 85.88 180 ASP A N 1
ATOM 1365 C CA . ASP A 1 180 ? 1.971 -58.906 -34.406 1 85.88 180 ASP A CA 1
ATOM 1366 C C . ASP A 1 180 ? 2.344 -59.531 -35.75 1 85.88 180 ASP A C 1
ATOM 1368 O O . ASP A 1 180 ? 1.778 -60.562 -36.156 1 85.88 180 ASP A O 1
ATOM 1372 N N . GLN A 1 181 ? 3.289 -58.938 -36.5 1 88.44 181 GLN A N 1
ATOM 1373 C CA . GLN A 1 181 ? 3.748 -59.469 -37.781 1 88.44 181 GLN A CA 1
ATOM 1374 C C . GLN A 1 181 ? 4.359 -60.875 -37.625 1 88.44 181 GLN A C 1
ATOM 1376 O O . GLN A 1 181 ? 4.105 -61.75 -38.438 1 88.44 181 GLN A O 1
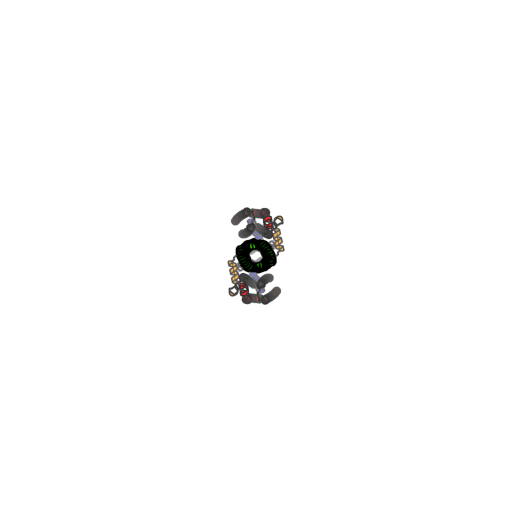ATOM 1381 N N . THR A 1 182 ? 5.098 -60.938 -36.562 1 87.06 182 THR A N 1
ATOM 1382 C CA . THR A 1 182 ? 5.758 -62.219 -36.312 1 87.06 182 THR A CA 1
ATOM 1383 C C . THR A 1 182 ? 4.734 -63.312 -36 1 87.06 182 THR A C 1
ATOM 1385 O O . THR A 1 182 ? 4.828 -64.438 -36.5 1 87.06 182 THR A O 1
ATOM 1388 N N . VAL A 1 183 ? 3.748 -63 -35.188 1 85.81 183 VAL A N 1
ATOM 1389 C CA . VAL A 1 183 ? 2.713 -63.969 -34.812 1 85.81 183 VAL A CA 1
ATOM 1390 C C . VAL A 1 183 ? 1.906 -64.375 -36.062 1 85.81 183 VAL A C 1
ATOM 1392 O O . VAL A 1 183 ? 1.553 -65.5 -36.25 1 85.81 183 VAL A O 1
ATOM 1395 N N . ARG A 1 184 ? 1.639 -63.5 -36.969 1 87.44 184 ARG A N 1
ATOM 1396 C CA . ARG A 1 184 ? 0.929 -63.781 -38.219 1 87.44 184 ARG A CA 1
ATOM 1397 C C . ARG A 1 184 ? 1.722 -64.75 -39.094 1 87.44 184 ARG A C 1
ATOM 1399 O O . ARG A 1 184 ? 1.147 -65.688 -39.688 1 87.44 184 ARG A O 1
ATOM 1406 N N . GLN A 1 185 ? 3.002 -64.562 -39.062 1 87.69 185 GLN A N 1
ATOM 1407 C CA . GLN A 1 185 ? 3.863 -65.5 -39.812 1 87.69 185 GLN A CA 1
ATOM 1408 C C . GLN A 1 185 ? 3.855 -66.875 -39.188 1 87.69 185 GLN A C 1
ATOM 1410 O O . GLN A 1 185 ? 3.844 -67.875 -39.906 1 87.69 185 GLN A O 1
ATOM 1415 N N . VAL A 1 186 ? 3.842 -66.875 -37.875 1 84 186 VAL A N 1
ATOM 1416 C CA . VAL A 1 186 ? 3.775 -68.125 -37.156 1 84 186 VAL A CA 1
ATOM 1417 C C . VAL A 1 186 ? 2.488 -68.875 -37.5 1 84 186 VAL A C 1
ATOM 1419 O O . VAL A 1 186 ? 2.512 -70.062 -37.781 1 84 186 VAL A O 1
ATOM 1422 N N . VAL A 1 187 ? 1.399 -68.188 -37.594 1 82.62 187 VAL A N 1
ATOM 1423 C CA . VAL A 1 187 ? 0.105 -68.75 -37.906 1 82.62 187 VAL A CA 1
ATOM 1424 C C . VAL A 1 187 ? 0.154 -69.375 -39.344 1 82.62 187 VAL A C 1
ATOM 1426 O O . VAL A 1 187 ? -0.316 -70.5 -39.562 1 82.62 187 VAL A O 1
ATOM 1429 N N . ARG A 1 188 ? 0.748 -68.75 -40.281 1 86.88 188 ARG A N 1
ATOM 1430 C CA . ARG A 1 188 ? 0.862 -69.188 -41.656 1 86.88 188 ARG A CA 1
ATOM 1431 C C . ARG A 1 188 ? 1.713 -70.5 -41.719 1 86.88 188 ARG A C 1
ATOM 1433 O O . ARG A 1 188 ? 1.382 -71.438 -42.469 1 86.88 188 ARG A O 1
ATOM 1440 N N . GLN A 1 189 ? 2.725 -70.375 -41 1 81.88 189 GLN A N 1
ATOM 1441 C CA . GLN A 1 189 ? 3.615 -71.562 -41 1 81.88 189 GLN A CA 1
ATOM 1442 C C . GLN A 1 189 ? 2.93 -72.75 -40.375 1 81.88 189 GLN A C 1
ATOM 1444 O O . GLN A 1 189 ? 3.131 -73.875 -40.844 1 81.88 189 GLN A O 1
ATOM 1449 N N . ILE A 1 190 ? 2.137 -72.562 -39.406 1 79.38 190 ILE A N 1
ATOM 1450 C CA . ILE A 1 190 ? 1.39 -73.688 -38.781 1 79.38 190 ILE A CA 1
ATOM 1451 C C . ILE A 1 190 ? 0.364 -74.25 -39.781 1 79.38 190 ILE A C 1
ATOM 1453 O O . ILE A 1 190 ? 0.175 -75.438 -39.875 1 79.38 190 ILE A O 1
ATOM 1457 N N . ASP A 1 191 ? -0.283 -73.438 -40.531 1 82.19 191 ASP A N 1
ATOM 1458 C CA . ASP A 1 191 ? -1.218 -73.812 -41.562 1 82.19 191 ASP A CA 1
ATOM 1459 C C . ASP A 1 191 ? -0.517 -74.688 -42.625 1 82.19 191 ASP A C 1
ATOM 1461 O O . ASP A 1 191 ? -1.033 -75.75 -43 1 82.19 191 ASP A O 1
ATOM 1465 N N . ASP A 1 192 ? 0.642 -74.312 -43 1 82.75 192 ASP A N 1
ATOM 1466 C CA . ASP A 1 192 ? 1.427 -75.062 -43.969 1 82.75 192 ASP A CA 1
ATOM 1467 C C . ASP A 1 192 ? 1.829 -76.375 -43.438 1 82.75 192 ASP A C 1
ATOM 1469 O O . ASP A 1 192 ? 1.755 -77.438 -44.156 1 82.75 192 ASP A O 1
ATOM 1473 N N . MET A 1 193 ? 2.18 -76.375 -42.188 1 77 193 MET A N 1
ATOM 1474 C CA . MET A 1 193 ? 2.561 -77.625 -41.562 1 77 193 MET A CA 1
ATOM 1475 C C . MET A 1 193 ? 1.373 -78.625 -41.469 1 77 193 MET A C 1
ATOM 1477 O O . MET A 1 193 ? 1.52 -79.812 -41.688 1 77 193 MET A O 1
ATOM 1481 N N . SER A 1 194 ? 0.225 -78.062 -41.125 1 79.12 194 SER A N 1
ATOM 1482 C CA . SER A 1 194 ? -0.989 -78.875 -41.062 1 79.12 194 SER A CA 1
ATOM 1483 C C . SER A 1 194 ? -1.311 -79.5 -42.406 1 79.12 194 SER A C 1
ATOM 1485 O O . SER A 1 194 ? -1.682 -80.688 -42.5 1 79.12 194 SER A O 1
ATOM 1487 N N . ALA A 1 195 ? -1.12 -78.75 -43.469 1 82 195 ALA A N 1
ATOM 1488 C CA . ALA A 1 195 ? -1.372 -79.25 -44.812 1 82 195 ALA A CA 1
ATOM 1489 C C . ALA A 1 195 ? -0.392 -80.375 -45.188 1 82 195 ALA A C 1
ATOM 1491 O O . ALA A 1 195 ? -0.777 -81.375 -45.812 1 82 195 ALA A O 1
ATOM 1492 N N . GLN A 1 196 ? 0.812 -80.188 -44.781 1 77.38 196 GLN A N 1
ATOM 1493 C CA . GLN A 1 196 ? 1.839 -81.188 -45.094 1 77.38 196 GLN A CA 1
ATOM 1494 C C . GLN A 1 196 ? 1.577 -82.5 -44.344 1 77.38 196 GLN A C 1
ATOM 1496 O O . GLN A 1 196 ? 1.769 -83.562 -44.875 1 77.38 196 GLN A O 1
ATOM 1501 N N . VAL A 1 197 ? 1.137 -82.375 -43.125 1 77 197 VAL A N 1
ATOM 1502 C CA . VAL A 1 197 ? 0.787 -83.5 -42.312 1 77 197 VAL A CA 1
ATOM 1503 C C . VAL A 1 197 ? -0.38 -84.25 -42.969 1 77 197 VAL A C 1
ATOM 1505 O O . VAL A 1 197 ? -0.38 -85.5 -43.031 1 77 197 VAL A O 1
ATOM 1508 N N . GLY A 1 198 ? -1.348 -83.5 -43.469 1 77.62 198 GLY A N 1
ATOM 1509 C CA . GLY A 1 198 ? -2.455 -84.125 -44.188 1 77.62 198 GLY A CA 1
ATOM 1510 C C . GLY A 1 198 ? -2.018 -84.875 -45.406 1 77.62 198 GLY A C 1
ATOM 1511 O O . GLY A 1 198 ? -2.5 -86 -45.656 1 77.62 198 GLY A O 1
ATOM 1512 N N . GLN A 1 199 ? -1.091 -84.375 -46.156 1 79.81 199 GLN A N 1
ATOM 1513 C CA . GLN A 1 199 ? -0.571 -85 -47.344 1 79.81 199 GLN A CA 1
ATOM 1514 C C . GLN A 1 199 ? 0.167 -86.312 -46.969 1 79.81 199 GLN A C 1
ATOM 1516 O O . GLN A 1 199 ? 0.02 -87.312 -47.625 1 79.81 199 GLN A O 1
ATOM 1521 N N . THR A 1 200 ? 0.888 -86.188 -45.875 1 78.69 200 THR A N 1
ATOM 1522 C CA . THR A 1 200 ? 1.626 -87.375 -45.438 1 78.69 200 THR A CA 1
ATOM 1523 C C . THR A 1 200 ? 0.668 -88.438 -44.969 1 78.69 200 THR A C 1
ATOM 1525 O O . THR A 1 200 ? 0.917 -89.625 -45.219 1 78.69 200 THR A O 1
ATOM 1528 N N . GLN A 1 201 ? -0.399 -88.062 -44.375 1 79.19 201 GLN A N 1
ATOM 1529 C CA . GLN A 1 201 ? -1.423 -89.062 -43.938 1 79.19 201 GLN A CA 1
ATOM 1530 C C . GLN A 1 201 ? -1.981 -89.812 -45.156 1 79.19 201 GLN A C 1
ATOM 1532 O O . GLN A 1 201 ? -2.189 -91 -45.062 1 79.19 201 GLN A O 1
ATOM 1537 N N . GLN A 1 202 ? -2.094 -89.125 -46.219 1 81.12 202 GLN A N 1
ATOM 1538 C CA . GLN A 1 202 ? -2.613 -89.75 -47.438 1 81.12 202 GLN A CA 1
ATOM 1539 C C . GLN A 1 202 ? -1.601 -90.75 -48.031 1 81.12 202 GLN A C 1
ATOM 1541 O O . GLN A 1 202 ? -1.972 -91.812 -48.469 1 81.12 202 GLN A O 1
ATOM 1546 N N . VAL A 1 203 ? -0.365 -90.375 -47.969 1 78.12 203 VAL A N 1
ATOM 1547 C CA . VAL A 1 203 ? 0.692 -91.188 -48.5 1 78.12 203 VAL A CA 1
ATOM 1548 C C . VAL A 1 203 ? 0.773 -92.5 -47.656 1 78.12 203 VAL A C 1
ATOM 1550 O O . VAL A 1 203 ? 0.838 -93.625 -48.219 1 78.12 203 VAL A O 1
ATOM 1553 N N . ILE A 1 204 ? 0.637 -92.375 -46.406 1 80.31 204 ILE A N 1
ATOM 1554 C CA . ILE A 1 204 ? 0.737 -93.562 -45.5 1 80.31 204 ILE A CA 1
ATOM 1555 C C . ILE A 1 204 ? -0.493 -94.438 -45.656 1 80.31 204 ILE A C 1
ATOM 1557 O O . ILE A 1 204 ? -0.384 -95.688 -45.656 1 80.31 204 ILE A O 1
ATOM 1561 N N . ALA A 1 205 ? -1.614 -93.812 -45.875 1 80.75 205 ALA A N 1
ATOM 1562 C CA . ALA A 1 205 ? -2.836 -94.625 -46.094 1 80.75 205 ALA A CA 1
ATOM 1563 C C . ALA A 1 205 ? -2.738 -95.438 -47.375 1 80.75 205 ALA A C 1
ATOM 1565 O O . ALA A 1 205 ? -3.164 -96.562 -47.438 1 80.75 205 ALA A O 1
ATOM 1566 N N . ARG A 1 206 ? -2.178 -94.938 -48.406 1 82.5 206 ARG A N 1
ATOM 1567 C CA . ARG A 1 206 ? -1.98 -95.625 -49.688 1 82.5 206 ARG A CA 1
ATOM 1568 C C . ARG A 1 206 ? -0.994 -96.75 -49.5 1 82.5 206 ARG A C 1
ATOM 1570 O O . ARG A 1 206 ? -1.19 -97.812 -50.094 1 82.5 206 ARG A O 1
ATOM 1577 N N . LEU A 1 207 ? 0 -96.438 -48.656 1 77.94 207 LEU A N 1
ATOM 1578 C CA . LEU A 1 207 ? 0.992 -97.5 -48.375 1 77.94 207 LEU A CA 1
ATOM 1579 C C . LEU A 1 207 ? 0.357 -98.688 -47.656 1 77.94 207 LEU A C 1
ATOM 1581 O O . LEU A 1 207 ? 0.667 -99.812 -47.938 1 77.94 207 LEU A O 1
ATOM 1585 N N . ALA A 1 208 ? -0.506 -98.375 -46.75 1 80.31 208 ALA A N 1
ATOM 1586 C CA . ALA A 1 208 ? -1.229 -99.438 -46.031 1 80.31 208 ALA A CA 1
ATOM 1587 C C . ALA A 1 208 ? -2.113 -100.25 -47 1 80.31 208 ALA A C 1
ATOM 1589 O O . ALA A 1 208 ? -2.158 -101.5 -46.906 1 80.31 208 ALA A O 1
ATOM 1590 N N . GLU A 1 209 ? -2.754 -99.562 -47.906 1 84.81 209 GLU A N 1
ATOM 1591 C CA . GLU A 1 209 ? -3.619 -100.25 -48.875 1 84.81 209 GLU A CA 1
ATOM 1592 C C . GLU A 1 209 ? -2.811 -101.125 -49.812 1 84.81 209 GLU A C 1
ATOM 1594 O O . GLU A 1 209 ? -3.188 -102.25 -50.094 1 84.81 209 GLU A O 1
ATOM 1599 N N . ASP A 1 210 ? -1.733 -100.562 -50.219 1 81.5 210 ASP A N 1
ATOM 1600 C CA . ASP A 1 210 ? -0.868 -101.312 -51.125 1 81.5 210 ASP A CA 1
ATOM 1601 C C . ASP A 1 210 ? -0.29 -102.562 -50.438 1 81.5 210 ASP A C 1
ATOM 1603 O O . ASP A 1 210 ? -0.177 -103.625 -51.031 1 81.5 210 ASP A O 1
ATOM 1607 N N . SER A 1 211 ? 0.013 -102.438 -49.188 1 83.25 211 SER A N 1
ATOM 1608 C CA . SER A 1 211 ? 0.535 -103.5 -48.406 1 83.25 211 SER A CA 1
ATOM 1609 C C . SER A 1 211 ? -0.511 -104.625 -48.25 1 83.25 211 SER A C 1
ATOM 1611 O O . SER A 1 211 ? -0.182 -105.812 -48.281 1 83.25 211 SER A O 1
ATOM 1613 N N . ASN A 1 212 ? -1.697 -104.25 -48.125 1 86.31 212 ASN A N 1
ATOM 1614 C CA . ASN A 1 212 ? -2.787 -105.25 -48.031 1 86.31 212 ASN A CA 1
ATOM 1615 C C . ASN A 1 212 ? -2.959 -106 -49.375 1 86.31 212 ASN A C 1
ATOM 1617 O O . ASN A 1 212 ? -3.203 -107.188 -49.375 1 86.31 212 ASN A O 1
ATOM 1621 N N . ASN A 1 213 ? -2.82 -105.312 -50.438 1 87.75 213 ASN A N 1
ATOM 1622 C CA . ASN A 1 213 ? -2.91 -105.938 -51.75 1 87.75 213 ASN A CA 1
ATOM 1623 C C . ASN A 1 213 ? -1.794 -106.938 -51.938 1 87.75 213 ASN A C 1
ATOM 1625 O O . ASN A 1 213 ? -2.033 -108.062 -52.469 1 87.75 213 ASN A O 1
ATOM 1629 N N . ILE A 1 214 ? -0.734 -106.562 -51.438 1 88.31 214 ILE A N 1
ATOM 1630 C CA . ILE A 1 214 ? 0.408 -107.438 -51.562 1 88.31 214 ILE A CA 1
ATOM 1631 C C . ILE A 1 214 ? 0.169 -108.688 -50.719 1 88.31 214 ILE A C 1
ATOM 1633 O O . ILE A 1 214 ? 0.477 -109.812 -51.156 1 88.31 214 ILE A O 1
ATOM 1637 N N . SER A 1 215 ? -0.395 -108.562 -49.625 1 88.56 215 SER A N 1
ATOM 1638 C CA . SER A 1 215 ? -0.707 -109.688 -48.75 1 88.56 215 SER A CA 1
ATOM 1639 C C . SER A 1 215 ? -1.631 -110.688 -49.438 1 88.56 215 SER A C 1
ATOM 1641 O O . SER A 1 215 ? -1.419 -111.875 -49.344 1 88.56 215 SER A O 1
ATOM 1643 N N . THR A 1 216 ? -2.512 -110.188 -50.219 1 91.31 216 THR A N 1
ATOM 1644 C CA . THR A 1 216 ? -3.465 -111.062 -50.906 1 91.31 216 THR A CA 1
ATOM 1645 C C . THR A 1 216 ? -2.771 -111.875 -52.031 1 91.31 216 THR A C 1
ATOM 1647 O O . THR A 1 216 ? -3.027 -113.062 -52.219 1 91.31 216 THR A O 1
ATOM 1650 N N . ILE A 1 217 ? -1.946 -111.188 -52.625 1 92 217 ILE A N 1
ATOM 1651 C CA . ILE A 1 217 ? -1.247 -111.812 -53.719 1 92 217 ILE A CA 1
ATOM 1652 C C . ILE A 1 217 ? -0.284 -112.875 -53.188 1 92 217 ILE A C 1
ATOM 1654 O O . ILE A 1 217 ? -0.154 -113.938 -53.781 1 92 217 ILE A O 1
ATOM 1658 N N . ILE A 1 218 ? 0.228 -112.562 -52.094 1 93.44 218 ILE A N 1
ATOM 1659 C CA . ILE A 1 218 ? 1.182 -113.5 -51.469 1 93.44 218 ILE A CA 1
ATOM 1660 C C . ILE A 1 218 ? 0.451 -114.75 -50.969 1 93.44 218 ILE A C 1
ATOM 1662 O O . ILE A 1 218 ? 0.982 -115.812 -51.031 1 93.44 218 ILE A O 1
ATOM 1666 N N . ASP A 1 219 ? -0.657 -114.562 -50.562 1 91.44 219 ASP A N 1
ATOM 1667 C CA . ASP A 1 219 ? -1.48 -115.688 -50.156 1 91.44 219 ASP A CA 1
ATOM 1668 C C . ASP A 1 219 ? -1.76 -116.625 -51.344 1 91.44 219 ASP A C 1
ATOM 1670 O O . ASP A 1 219 ? -1.715 -117.812 -51.219 1 91.44 219 ASP A O 1
ATOM 1674 N N . THR A 1 220 ? -1.973 -116 -52.406 1 91.69 220 THR A N 1
ATOM 1675 C CA . THR A 1 220 ? -2.217 -116.812 -53.625 1 91.69 220 THR A CA 1
ATOM 1676 C C . THR A 1 220 ? -0.966 -117.562 -54.031 1 91.69 220 THR A C 1
ATOM 1678 O O . THR A 1 220 ? -1.047 -118.75 -54.406 1 91.69 220 THR A O 1
ATOM 1681 N N . ILE A 1 221 ? 0.061 -116.875 -53.844 1 92.88 221 ILE A N 1
ATOM 1682 C CA . ILE A 1 221 ? 1.323 -117.5 -54.219 1 92.88 221 ILE A CA 1
ATOM 1683 C C . ILE A 1 221 ? 1.609 -118.688 -53.281 1 92.88 221 ILE A C 1
ATOM 1685 O O . ILE A 1 221 ? 2.086 -119.75 -53.688 1 92.88 221 ILE A O 1
ATOM 1689 N N . SER A 1 222 ? 1.31 -118.5 -52.094 1 93.25 222 SER A N 1
ATOM 1690 C CA . SER A 1 222 ? 1.49 -119.562 -51.125 1 93.25 222 SER A CA 1
ATOM 1691 C C . SER A 1 222 ? 0.623 -120.812 -51.438 1 93.25 222 SER A C 1
ATOM 1693 O O . SER A 1 222 ? 1.084 -121.938 -51.344 1 93.25 222 SER A O 1
ATOM 1695 N N . GLN A 1 223 ? -0.472 -120.562 -51.938 1 93.19 223 GLN A N 1
ATOM 1696 C CA . GLN A 1 223 ? -1.382 -121.688 -52.312 1 93.19 223 GLN A CA 1
ATOM 1697 C C . GLN A 1 223 ? -0.89 -122.375 -53.562 1 93.19 223 GLN A C 1
ATOM 1699 O O . GLN A 1 223 ? -0.944 -123.625 -53.625 1 93.19 223 GLN A O 1
ATOM 1704 N N . VAL A 1 224 ? -0.454 -121.562 -54.281 1 93.44 224 VAL A N 1
ATOM 1705 C CA . VAL A 1 224 ? 0.062 -122.125 -55.531 1 93.44 224 VAL A CA 1
ATOM 1706 C C . VAL A 1 224 ? 1.296 -123 -55.25 1 93.44 224 VAL A C 1
ATOM 1708 O O . VAL A 1 224 ? 1.471 -124.062 -55.812 1 93.44 224 VAL A O 1
ATOM 1711 N N . ALA A 1 225 ? 2.035 -122.562 -54.344 1 94.06 225 ALA A N 1
ATOM 1712 C CA . ALA A 1 225 ? 3.238 -123.25 -53.969 1 94.06 225 ALA A CA 1
ATOM 1713 C C . ALA A 1 225 ? 2.883 -124.562 -53.25 1 94.06 225 ALA A C 1
ATOM 1715 O O . ALA A 1 225 ? 3.51 -125.625 -53.5 1 94.06 225 ALA A O 1
ATOM 1716 N N . GLU A 1 226 ? 1.918 -124.625 -52.594 1 93.44 226 GLU A N 1
ATOM 1717 C CA . GLU A 1 226 ? 1.454 -125.812 -51.906 1 93.44 226 GLU A CA 1
ATOM 1718 C C . GLU A 1 226 ? 0.865 -126.812 -52.875 1 93.44 226 GLU A C 1
ATOM 1720 O O . GLU A 1 226 ? 1.093 -128 -52.75 1 93.44 226 GLU A O 1
ATOM 1725 N N . GLN A 1 227 ? 0.19 -126.25 -53.719 1 93.81 227 GLN A N 1
ATOM 1726 C CA . GLN A 1 227 ? -0.397 -127.125 -54.75 1 93.81 227 GLN A CA 1
ATOM 1727 C C . GLN A 1 227 ? 0.68 -127.75 -55.625 1 93.81 227 GLN A C 1
ATOM 1729 O O . GLN A 1 227 ? 0.598 -128.875 -56 1 93.81 227 GLN A O 1
ATOM 1734 N N . THR A 1 228 ? 1.593 -126.875 -55.844 1 92.62 228 THR A N 1
ATOM 1735 C CA . THR A 1 228 ? 2.709 -127.312 -56.656 1 92.62 228 THR A CA 1
ATOM 1736 C C . THR A 1 228 ? 3.496 -128.375 -55.906 1 92.62 228 THR A C 1
ATOM 1738 O O . THR A 1 228 ? 3.906 -129.375 -56.5 1 92.62 228 THR A O 1
ATOM 1741 N N . ASN A 1 229 ? 3.652 -128.25 -54.719 1 92.44 229 ASN A N 1
ATOM 1742 C CA . ASN A 1 229 ? 4.328 -129.25 -53.844 1 92.44 229 ASN A CA 1
ATOM 1743 C C . ASN A 1 229 ? 3.572 -130.5 -53.781 1 92.44 229 ASN A C 1
ATOM 1745 O O . ASN A 1 229 ? 4.176 -131.625 -53.875 1 92.44 229 ASN A O 1
ATOM 1749 N N . LEU A 1 230 ? 2.355 -130.5 -53.812 1 93 230 LEU A N 1
ATOM 1750 C CA . LEU A 1 230 ? 1.519 -131.75 -53.75 1 93 230 LEU A CA 1
ATOM 1751 C C . LEU A 1 230 ? 1.525 -132.5 -55.094 1 93 230 LEU A C 1
ATOM 1753 O O . LEU A 1 230 ? 1.577 -133.75 -55.125 1 93 230 LEU A O 1
ATOM 1757 N N . LEU A 1 231 ? 1.485 -131.75 -56.031 1 91.25 231 LEU A N 1
ATOM 1758 C CA . LEU A 1 231 ? 1.537 -132.25 -57.344 1 91.25 231 LEU A CA 1
ATOM 1759 C C . LEU A 1 231 ? 2.883 -133 -57.594 1 91.25 231 LEU A C 1
ATOM 1761 O O . LEU A 1 231 ? 2.943 -134.125 -58.156 1 91.25 231 LEU A O 1
ATOM 1765 N N . ALA A 1 232 ? 3.865 -132.375 -57.062 1 90.44 232 ALA A N 1
ATOM 1766 C CA . ALA A 1 232 ? 5.215 -132.875 -57.219 1 90.44 232 ALA A CA 1
ATOM 1767 C C . ALA A 1 232 ? 5.398 -134.125 -56.344 1 90.44 232 ALA A C 1
ATOM 1769 O O . ALA A 1 232 ? 6.051 -135.125 -56.781 1 90.44 232 ALA A O 1
ATOM 1770 N N . LEU A 1 233 ? 4.754 -134.25 -55.312 1 90.31 233 LEU A N 1
ATOM 1771 C CA . LEU A 1 233 ? 4.797 -135.375 -54.438 1 90.31 233 LEU A CA 1
ATOM 1772 C C . LEU A 1 233 ? 4.066 -136.625 -55.094 1 90.31 233 LEU A C 1
ATOM 1774 O O . LEU A 1 233 ? 4.574 -137.75 -55.094 1 90.31 233 LEU A O 1
ATOM 1778 N N . ASN A 1 234 ? 3.064 -136.375 -55.625 1 86 234 ASN A N 1
ATOM 1779 C CA . ASN A 1 234 ? 2.299 -137.375 -56.281 1 86 234 ASN A CA 1
ATOM 1780 C C . ASN A 1 234 ? 3.033 -137.875 -57.531 1 86 234 ASN A C 1
ATOM 1782 O O . ASN A 1 234 ? 3.004 -139.125 -57.781 1 86 234 ASN A O 1
ATOM 1786 N N . ALA A 1 235 ? 3.621 -136.875 -58.125 1 86 235 ALA A N 1
ATOM 1787 C CA . ALA A 1 235 ? 4.41 -137.375 -59.281 1 86 235 ALA A CA 1
ATOM 1788 C C . ALA A 1 235 ? 5.621 -138.125 -58.875 1 86 235 ALA A C 1
ATOM 1790 O O . ALA A 1 235 ? 6 -139.125 -59.562 1 86 235 ALA A O 1
ATOM 1791 N N . ALA A 1 236 ? 6.152 -137.875 -57.75 1 87.31 236 ALA A N 1
ATOM 1792 C CA . ALA A 1 236 ? 7.281 -138.75 -57.25 1 87.31 236 ALA A CA 1
ATOM 1793 C C . ALA A 1 236 ? 6.852 -140.125 -56.812 1 87.31 236 ALA A C 1
ATOM 1795 O O . ALA A 1 236 ? 7.566 -141.125 -57.062 1 87.31 236 ALA A O 1
ATOM 1796 N N . ILE A 1 237 ? 5.773 -140.25 -56.344 1 83.81 237 ILE A N 1
ATOM 1797 C CA . ILE A 1 237 ? 5.234 -141.5 -55.938 1 83.81 237 ILE A CA 1
ATOM 1798 C C . ILE A 1 237 ? 4.93 -142.375 -57.156 1 83.81 237 ILE A C 1
ATOM 1800 O O . ILE A 1 237 ? 5.273 -143.5 -57.188 1 83.81 237 ILE A O 1
ATOM 1804 N N . GLU A 1 238 ? 4.359 -141.875 -58.094 1 79.19 238 GLU A N 1
ATOM 1805 C CA . GLU A 1 238 ? 3.998 -142.5 -59.281 1 79.19 238 GLU A CA 1
ATOM 1806 C C . GLU A 1 238 ? 5.238 -143 -60.062 1 79.19 238 GLU A C 1
ATOM 1808 O O . GLU A 1 238 ? 5.281 -144 -60.656 1 79.19 238 GLU A O 1
ATOM 1813 N N . SER A 1 239 ? 6.195 -142 -60.031 1 83.25 239 SER A N 1
ATOM 1814 C CA . SER A 1 239 ? 7.453 -142.375 -60.688 1 83.25 239 SER A CA 1
ATOM 1815 C C . SER A 1 239 ? 8.156 -143.5 -60.031 1 83.25 239 SER A C 1
ATOM 1817 O O . SER A 1 239 ? 8.766 -144.375 -60.688 1 83.25 239 SER A O 1
ATOM 1819 N N . ALA A 1 240 ? 8.055 -143.75 -58.844 1 82.38 240 ALA A N 1
ATOM 1820 C CA . ALA A 1 240 ? 8.625 -144.875 -58.094 1 82.38 240 ALA A CA 1
ATOM 1821 C C . ALA A 1 240 ? 7.895 -146.125 -58.406 1 82.38 240 ALA A C 1
ATOM 1823 O O . ALA A 1 240 ? 8.516 -147.25 -58.531 1 82.38 240 ALA A O 1
ATOM 1824 N N . ARG A 1 241 ? 6.723 -146.125 -58.594 1 79.88 241 ARG A N 1
ATOM 1825 C CA . ARG A 1 241 ? 5.875 -147.25 -58.875 1 79.88 241 ARG A CA 1
ATOM 1826 C C . ARG A 1 241 ? 6.164 -147.75 -60.25 1 79.88 241 ARG A C 1
ATOM 1828 O O . ARG A 1 241 ? 6.02 -149 -60.5 1 79.88 241 ARG A O 1
ATOM 1835 N N . ALA A 1 242 ? 6.617 -146.875 -61.094 1 79.38 242 ALA A N 1
ATOM 1836 C CA . ALA A 1 242 ? 6.859 -147.25 -62.5 1 79.38 242 ALA A CA 1
ATOM 1837 C C . ALA A 1 242 ? 8.234 -147.875 -62.656 1 79.38 242 ALA A C 1
ATOM 1839 O O . ALA A 1 242 ? 8.594 -148.375 -63.75 1 79.38 242 ALA A O 1
ATOM 1840 N N . GLY A 1 243 ? 9.094 -148 -61.531 1 77.5 243 GLY A N 1
ATOM 1841 C CA . GLY A 1 243 ? 10.359 -148.75 -61.469 1 77.5 243 GLY A CA 1
ATOM 1842 C C . GLY A 1 243 ? 11.445 -148.125 -62.344 1 77.5 243 GLY A C 1
ATOM 1843 O O . GLY A 1 243 ? 11.719 -146.875 -62.219 1 77.5 243 GLY A O 1
ATOM 1844 N N . GLU A 1 244 ? 11.969 -148.875 -63.375 1 76.38 244 GLU A N 1
ATOM 1845 C CA . GLU A 1 244 ? 13.102 -148.5 -64.188 1 76.38 244 GLU A CA 1
ATOM 1846 C C . GLU A 1 244 ? 12.672 -147.375 -65.25 1 76.38 244 GLU A C 1
ATOM 1848 O O . GLU A 1 244 ? 13.461 -146.5 -65.625 1 76.38 244 GLU A O 1
ATOM 1853 N N . HIS A 1 245 ? 11.453 -147.375 -65.625 1 73.19 245 HIS A N 1
ATOM 1854 C CA . HIS A 1 245 ? 10.945 -146.5 -66.688 1 73.19 245 HIS A CA 1
ATOM 1855 C C . HIS A 1 245 ? 10.602 -145.125 -66.062 1 73.19 245 HIS A C 1
ATOM 1857 O O . HIS A 1 245 ? 10.438 -144.125 -66.812 1 73.19 245 HIS A O 1
ATOM 1863 N N . GLY A 1 246 ? 10.727 -145 -64.75 1 77.94 246 GLY A N 1
ATOM 1864 C CA . GLY A 1 246 ? 10.305 -143.75 -64.062 1 77.94 246 GLY A CA 1
ATOM 1865 C C . GLY A 1 246 ? 11.453 -143 -63.469 1 77.94 246 GLY A C 1
ATOM 1866 O O . GLY A 1 246 ? 11.25 -142 -62.844 1 77.94 246 GLY A O 1
ATOM 1867 N N . ARG A 1 247 ? 12.516 -143.5 -63.594 1 83.5 247 ARG A N 1
ATOM 1868 C CA . ARG A 1 247 ? 13.664 -142.875 -62.875 1 83.5 247 ARG A CA 1
ATOM 1869 C C . ARG A 1 247 ? 13.891 -141.5 -63.312 1 83.5 247 ARG A C 1
ATOM 1871 O O . ARG A 1 247 ? 14.172 -140.625 -62.469 1 83.5 247 ARG A O 1
ATOM 1878 N N . GLY A 1 248 ? 13.805 -141.125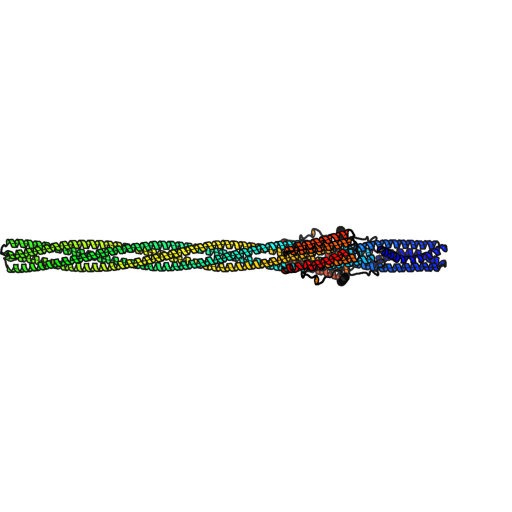 -64.562 1 80.12 248 GLY A N 1
ATOM 1879 C CA . GLY A 1 248 ? 13.992 -139.75 -65 1 80.12 248 GLY A CA 1
ATOM 1880 C C . GLY A 1 248 ? 12.938 -138.75 -64.5 1 80.12 248 GLY A C 1
ATOM 1881 O O . GLY A 1 248 ? 13.258 -137.625 -64.125 1 80.12 248 GLY A O 1
ATOM 1882 N N . PHE A 1 249 ? 11.719 -139.25 -64.375 1 82.62 249 PHE A N 1
ATOM 1883 C CA . PHE A 1 249 ? 10.609 -138.5 -63.906 1 82.62 249 PHE A CA 1
ATOM 1884 C C . PHE A 1 249 ? 10.688 -138.25 -62.375 1 82.62 249 PHE A C 1
ATOM 1886 O O . PHE A 1 249 ? 10.273 -137.25 -61.875 1 82.62 249 PHE A O 1
ATOM 1893 N N . ALA A 1 250 ? 11.234 -139.125 -61.719 1 84.62 250 ALA A N 1
ATOM 1894 C CA . ALA A 1 250 ? 11.414 -139.125 -60.25 1 84.62 250 ALA A CA 1
ATOM 1895 C C . ALA A 1 250 ? 12.359 -137.875 -59.906 1 84.62 250 ALA A C 1
ATOM 1897 O O . ALA A 1 250 ? 12.125 -137.125 -58.969 1 84.62 250 ALA A O 1
ATOM 1898 N N . VAL A 1 251 ? 13.336 -137.625 -60.781 1 87.06 251 VAL A N 1
ATOM 1899 C CA . VAL A 1 251 ? 14.305 -136.625 -60.562 1 87.06 251 VAL A CA 1
ATOM 1900 C C . VAL A 1 251 ? 13.641 -135.25 -60.812 1 87.06 251 VAL A C 1
ATOM 1902 O O . VAL A 1 251 ? 13.828 -134.25 -60.031 1 87.06 251 VAL A O 1
ATOM 1905 N N . VAL A 1 252 ? 12.844 -135.25 -61.781 1 87.94 252 VAL A N 1
ATOM 1906 C CA . VAL A 1 252 ? 12.148 -134 -62.094 1 87.94 252 VAL A CA 1
ATOM 1907 C C . VAL A 1 252 ? 11.125 -133.625 -61 1 87.94 252 VAL A C 1
ATOM 1909 O O . VAL A 1 252 ? 11.008 -132.5 -60.562 1 87.94 252 VAL A O 1
ATOM 1912 N N . ALA A 1 253 ? 10.359 -134.625 -60.562 1 88.5 253 ALA A N 1
ATOM 1913 C CA . ALA A 1 253 ? 9.352 -134.375 -59.531 1 88.5 253 ALA A CA 1
ATOM 1914 C C . ALA A 1 253 ? 9.984 -134 -58.219 1 88.5 253 ALA A C 1
ATOM 1916 O O . ALA A 1 253 ? 9.445 -133.125 -57.531 1 88.5 253 ALA A O 1
ATOM 1917 N N . ASP A 1 254 ? 11.172 -134.5 -57.938 1 89 254 ASP A N 1
ATOM 1918 C CA . ASP A 1 254 ? 11.867 -134 -56.719 1 89 254 ASP A CA 1
ATOM 1919 C C . ASP A 1 254 ? 12.383 -132.625 -56.812 1 89 254 ASP A C 1
ATOM 1921 O O . ASP A 1 254 ? 12.391 -131.875 -55.812 1 89 254 ASP A O 1
ATOM 1925 N N . GLU A 1 255 ? 12.766 -132.25 -57.969 1 92.56 255 GLU A N 1
ATOM 1926 C CA . GLU A 1 255 ? 13.25 -131 -58.156 1 92.56 255 GLU A CA 1
ATOM 1927 C C . GLU A 1 255 ? 12.102 -130 -58.062 1 92.56 255 GLU A C 1
ATOM 1929 O O . GLU A 1 255 ? 12.242 -128.875 -57.438 1 92.56 255 GLU A O 1
ATOM 1934 N N . VAL A 1 256 ? 10.969 -130.25 -58.656 1 92.62 256 VAL A N 1
ATOM 1935 C CA . VAL A 1 256 ? 9.797 -129.375 -58.594 1 92.62 256 VAL A CA 1
ATOM 1936 C C . VAL A 1 256 ? 9.297 -129.25 -57.156 1 92.62 256 VAL A C 1
ATOM 1938 O O . VAL A 1 256 ? 8.875 -128.25 -56.688 1 92.62 256 VAL A O 1
ATOM 1941 N N . ARG A 1 257 ? 9.367 -130.375 -56.5 1 93.31 257 ARG A N 1
ATOM 1942 C CA . ARG A 1 257 ? 8.984 -130.375 -55.094 1 93.31 257 ARG A CA 1
ATOM 1943 C C . ARG A 1 257 ? 9.875 -129.375 -54.281 1 93.31 257 ARG A C 1
ATOM 1945 O O . ARG A 1 257 ? 9.391 -128.625 -53.469 1 93.31 257 ARG A O 1
ATOM 1952 N N . SER A 1 258 ? 11.164 -129.375 -54.531 1 93.44 258 SER A N 1
ATOM 1953 C CA . SER A 1 258 ? 12.117 -128.625 -53.844 1 93.44 258 SER A CA 1
ATOM 1954 C C . SER A 1 258 ? 11.875 -127.125 -54.156 1 93.44 258 SER A C 1
ATOM 1956 O O . SER A 1 258 ? 11.945 -126.25 -53.25 1 93.44 258 SER A O 1
ATOM 1958 N N . LEU A 1 259 ? 11.531 -126.812 -55.312 1 92 259 LEU A N 1
ATOM 1959 C CA . LEU A 1 259 ? 11.258 -125.438 -55.719 1 92 259 LEU A CA 1
ATOM 1960 C C . LEU A 1 259 ? 9.961 -124.938 -55.094 1 92 259 LEU A C 1
ATOM 1962 O O . LEU A 1 259 ? 9.867 -123.812 -54.688 1 92 259 LEU A O 1
ATOM 1966 N N . ALA A 1 260 ? 8.992 -125.75 -55.031 1 93.69 260 ALA A N 1
ATOM 1967 C CA . ALA A 1 260 ? 7.734 -125.375 -54.375 1 93.69 260 ALA A CA 1
ATOM 1968 C C . ALA A 1 260 ? 7.938 -125.125 -52.906 1 93.69 260 ALA A C 1
ATOM 1970 O O . ALA A 1 260 ? 7.336 -124.188 -52.344 1 93.69 260 ALA A O 1
ATOM 1971 N N . GLN A 1 261 ? 8.805 -125.875 -52.312 1 92.88 261 GLN A N 1
ATOM 1972 C CA . GLN A 1 261 ? 9.102 -125.688 -50.906 1 92.88 261 GLN A CA 1
ATOM 1973 C C . GLN A 1 261 ? 9.852 -124.375 -50.656 1 92.88 261 GLN A C 1
ATOM 1975 O O . GLN A 1 261 ? 9.609 -123.688 -49.688 1 92.88 261 GLN A O 1
ATOM 1980 N N . ARG A 1 262 ? 10.648 -124.062 -51.562 1 92.31 262 ARG A N 1
ATOM 1981 C CA . ARG A 1 262 ? 11.359 -122.812 -51.5 1 92.31 262 ARG A CA 1
ATOM 1982 C C . ARG A 1 262 ? 10.406 -121.625 -51.656 1 92.31 262 ARG A C 1
ATOM 1984 O O . ARG A 1 262 ? 10.539 -120.625 -50.969 1 92.31 262 ARG A O 1
ATOM 1991 N N . THR A 1 263 ? 9.484 -121.688 -52.5 1 93.38 263 THR A N 1
ATOM 1992 C CA . THR A 1 263 ? 8.492 -120.625 -52.688 1 93.38 263 THR A CA 1
ATOM 1993 C C . THR A 1 263 ? 7.605 -120.438 -51.469 1 93.38 263 THR A C 1
ATOM 1995 O O . THR A 1 263 ? 7.316 -119.312 -51.031 1 93.38 263 THR A O 1
ATOM 1998 N N . SER A 1 264 ? 7.223 -121.625 -50.969 1 93.25 264 SER A N 1
ATOM 1999 C CA . SER A 1 264 ? 6.402 -121.562 -49.75 1 93.25 264 SER A CA 1
ATOM 2000 C C . SER A 1 264 ? 7.137 -120.875 -48.625 1 93.25 264 SER A C 1
ATOM 2002 O O . SER A 1 264 ? 6.551 -120.062 -47.906 1 93.25 264 SER A O 1
ATOM 2004 N N . ALA A 1 265 ? 8.422 -121.188 -48.531 1 93 265 ALA A N 1
ATOM 2005 C CA . ALA A 1 265 ? 9.211 -120.562 -47.469 1 93 265 ALA A CA 1
ATOM 2006 C C . ALA A 1 265 ? 9.352 -119.062 -47.688 1 93 265 ALA A C 1
ATOM 2008 O O . ALA A 1 265 ? 9.281 -118.25 -46.75 1 93 265 ALA A O 1
ATOM 2009 N N . ALA A 1 266 ? 9.492 -118.688 -48.844 1 92.25 266 ALA A N 1
ATOM 2010 C CA . ALA A 1 266 ? 9.617 -117.312 -49.219 1 92.25 266 ALA A CA 1
ATOM 2011 C C . ALA A 1 266 ? 8.312 -116.562 -48.969 1 92.25 266 ALA A C 1
ATOM 2013 O O . ALA A 1 266 ? 8.328 -115.375 -48.531 1 92.25 266 ALA A O 1
ATOM 2014 N N . THR A 1 267 ? 7.172 -117.062 -49.219 1 92.75 267 THR A N 1
ATOM 2015 C CA . THR A 1 267 ? 5.883 -116.375 -49 1 92.75 267 THR A CA 1
ATOM 2016 C C . THR A 1 267 ? 5.629 -116.188 -47.531 1 92.75 267 THR A C 1
ATOM 2018 O O . THR A 1 267 ? 5.016 -115.188 -47.156 1 92.75 267 THR A O 1
ATOM 2021 N N . VAL A 1 268 ? 6.148 -117.125 -46.75 1 92.69 268 VAL A N 1
ATOM 2022 C CA . VAL A 1 268 ? 6 -117 -45.312 1 92.69 268 VAL A CA 1
ATOM 2023 C C . VAL A 1 268 ? 6.836 -115.812 -44.844 1 92.69 268 VAL A C 1
ATOM 2025 O O . VAL A 1 268 ? 6.383 -115 -44.031 1 92.69 268 VAL A O 1
ATOM 2028 N N . GLU A 1 269 ? 7.961 -115.688 -45.438 1 91.62 269 GLU A N 1
ATOM 2029 C CA . GLU A 1 269 ? 8.82 -114.562 -45.094 1 91.62 269 GLU A CA 1
ATOM 2030 C C . GLU A 1 269 ? 8.203 -113.25 -45.531 1 91.62 269 GLU A C 1
ATOM 2032 O O . GLU A 1 269 ? 8.242 -112.25 -44.812 1 91.62 269 GLU A O 1
ATOM 2037 N N . ILE A 1 270 ? 7.621 -113.125 -46.562 1 90.5 270 ILE A N 1
ATOM 2038 C CA . ILE A 1 270 ? 7.004 -111.938 -47.094 1 90.5 270 ILE A CA 1
ATOM 2039 C C . ILE A 1 270 ? 5.781 -111.562 -46.25 1 90.5 270 ILE A C 1
ATOM 2041 O O . ILE A 1 270 ? 5.527 -110.375 -46 1 90.5 270 ILE A O 1
ATOM 2045 N N . GLN A 1 271 ? 5.066 -112.688 -45.969 1 89.44 271 GLN A N 1
ATOM 2046 C CA . GLN A 1 271 ? 3.893 -112.438 -45.125 1 89.44 271 GLN A CA 1
ATOM 2047 C C . GLN A 1 271 ? 4.273 -111.75 -43.812 1 89.44 271 GLN A C 1
ATOM 2049 O O . GLN A 1 271 ? 3.572 -110.812 -43.375 1 89.44 271 GLN A O 1
ATOM 2054 N N . GLN A 1 272 ? 5.43 -112.062 -43.25 1 89.81 272 GLN A N 1
ATOM 2055 C CA . GLN A 1 272 ? 5.898 -111.438 -42 1 89.81 272 GLN A CA 1
ATOM 2056 C C . GLN A 1 272 ? 6.312 -110 -42.25 1 89.81 272 GLN A C 1
ATOM 2058 O O . GLN A 1 272 ? 6.02 -109.125 -41.406 1 89.81 272 GLN A O 1
ATOM 2063 N N . GLN A 1 273 ? 6.887 -109.75 -43.344 1 86.19 273 GLN A N 1
ATOM 2064 C CA . GLN A 1 273 ? 7.32 -108.375 -43.656 1 86.19 273 GLN A CA 1
ATOM 2065 C C . GLN A 1 273 ? 6.129 -107.5 -43.938 1 86.19 273 GLN A C 1
ATOM 2067 O O . GLN A 1 273 ? 6.137 -106.312 -43.531 1 86.19 273 GLN A O 1
ATOM 2072 N N . ILE A 1 274 ? 5.156 -108 -44.562 1 87.25 274 ILE A N 1
ATOM 2073 C CA . ILE A 1 274 ? 3.963 -107.25 -44.875 1 87.25 274 ILE A CA 1
ATOM 2074 C C . ILE A 1 274 ? 3.229 -106.875 -43.562 1 87.25 274 ILE A C 1
ATOM 2076 O O . ILE A 1 274 ? 2.707 -105.75 -43.438 1 87.25 274 ILE A O 1
ATOM 2080 N N . LEU A 1 275 ? 3.225 -107.875 -42.688 1 88.06 275 LEU A N 1
ATOM 2081 C CA . LEU A 1 275 ? 2.598 -107.625 -41.375 1 88.06 275 LEU A CA 1
ATOM 2082 C C . LEU A 1 275 ? 3.318 -106.438 -40.656 1 88.06 275 LEU A C 1
ATOM 2084 O O . LEU A 1 275 ? 2.678 -105.625 -40.062 1 88.06 275 LEU A O 1
ATOM 2088 N N . GLN A 1 276 ? 4.59 -106.438 -40.812 1 83.88 276 GLN A N 1
ATOM 2089 C CA . GLN A 1 276 ? 5.375 -105.375 -40.188 1 83.88 276 GLN A CA 1
ATOM 2090 C C . GLN A 1 276 ? 5.117 -104 -40.875 1 83.88 276 GLN A C 1
ATOM 2092 O O . GLN A 1 276 ? 5.02 -103 -40.219 1 83.88 276 GLN A O 1
ATOM 2097 N N . LEU A 1 277 ? 4.953 -104 -42.125 1 81.44 277 LEU A N 1
ATOM 2098 C CA . LEU A 1 277 ? 4.66 -102.812 -42.906 1 81.44 277 LEU A CA 1
ATOM 2099 C C . LEU A 1 277 ? 3.295 -102.25 -42.531 1 81.44 277 LEU A C 1
ATOM 2101 O O . LEU A 1 277 ? 3.139 -101 -42.406 1 81.44 277 LEU A O 1
ATOM 2105 N N . GLN A 1 278 ? 2.334 -103.188 -42.469 1 82.38 278 GLN A N 1
ATOM 2106 C CA . GLN A 1 278 ? 0.986 -102.75 -42.125 1 82.38 278 GLN A CA 1
ATOM 2107 C C . GLN A 1 278 ? 0.955 -102.188 -40.719 1 82.38 278 GLN A C 1
ATOM 2109 O O . GLN A 1 278 ? 0.279 -101.125 -40.5 1 82.38 278 GLN A O 1
ATOM 2114 N N . GLN A 1 279 ? 1.788 -102.688 -39.75 1 85.25 279 GLN A N 1
ATOM 2115 C CA . GLN A 1 279 ? 1.864 -102.125 -38.406 1 85.25 279 GLN A CA 1
ATOM 2116 C C . GLN A 1 279 ? 2.533 -100.75 -38.406 1 85.25 279 GLN A C 1
ATOM 2118 O O . GLN A 1 279 ? 2.1 -99.875 -37.688 1 85.25 279 GLN A O 1
ATOM 2123 N N . GLY A 1 280 ? 3.502 -100.625 -39.156 1 77.75 280 GLY A N 1
ATOM 2124 C CA . GLY A 1 280 ? 4.164 -99.375 -39.312 1 77.75 280 GLY A CA 1
ATOM 2125 C C . GLY A 1 280 ? 3.277 -98.312 -39.906 1 77.75 280 GLY A C 1
ATOM 2126 O O . GLY A 1 280 ? 3.281 -97.125 -39.438 1 77.75 280 GLY A O 1
ATOM 2127 N N . ALA A 1 281 ? 2.523 -98.562 -40.906 1 78.25 281 ALA A N 1
ATOM 2128 C CA . ALA A 1 281 ? 1.596 -97.625 -41.531 1 78.25 281 ALA A CA 1
ATOM 2129 C C . ALA A 1 281 ? 0.522 -97.188 -40.562 1 78.25 281 ALA A C 1
ATOM 2131 O O . ALA A 1 281 ? 0.183 -96 -40.5 1 78.25 281 ALA A O 1
ATOM 2132 N N . ASP A 1 282 ? 0.089 -98.188 -39.781 1 82.56 282 ASP A N 1
ATOM 2133 C CA . ASP A 1 282 ? -0.923 -97.875 -38.781 1 82.56 282 ASP A CA 1
ATOM 2134 C C . ASP A 1 282 ? -0.374 -96.875 -37.719 1 82.56 282 ASP A C 1
ATOM 2136 O O . ASP A 1 282 ? -1.066 -96 -37.312 1 82.56 282 ASP A O 1
ATOM 2140 N N . GLU A 1 283 ? 0.847 -97.125 -37.375 1 82 283 GLU A N 1
ATOM 2141 C CA . GLU A 1 283 ? 1.492 -96.25 -36.438 1 82 283 GLU A CA 1
ATOM 2142 C C . GLU A 1 283 ? 1.707 -94.875 -37.031 1 82 283 GLU A C 1
ATOM 2144 O O . GLU A 1 283 ? 1.54 -93.812 -36.344 1 82 283 GLU A O 1
ATOM 2149 N N . GLY A 1 284 ? 2.012 -94.812 -38.25 1 75.19 284 GLY A N 1
ATOM 2150 C CA . GLY A 1 284 ? 2.184 -93.562 -38.938 1 75.19 284 GLY A CA 1
ATOM 2151 C C . GLY A 1 284 ? 0.908 -92.75 -39 1 75.19 284 GLY A C 1
ATOM 2152 O O . GLY A 1 284 ? 0.926 -91.5 -38.75 1 75.19 284 GLY A O 1
ATOM 2153 N N . VAL A 1 285 ? -0.186 -93.375 -39.375 1 77.38 285 VAL A N 1
ATOM 2154 C CA . VAL A 1 285 ? -1.477 -92.75 -39.438 1 77.38 285 VAL A CA 1
ATOM 2155 C C . VAL A 1 285 ? -1.854 -92.125 -38.094 1 77.38 285 VAL A C 1
ATOM 2157 O O . VAL A 1 285 ? -2.375 -91.062 -38 1 77.38 285 VAL A O 1
ATOM 2160 N N . LYS A 1 286 ? -1.527 -92.875 -36.969 1 82.56 286 LYS A N 1
ATOM 2161 C CA . LYS A 1 286 ? -1.842 -92.375 -35.625 1 82.56 286 LYS A CA 1
ATOM 2162 C C . LYS A 1 286 ? -1.045 -91.125 -35.281 1 82.56 286 LYS A C 1
ATOM 2164 O O . LYS A 1 286 ? -1.594 -90.188 -34.719 1 82.56 286 LYS A O 1
ATOM 2169 N N . VAL A 1 287 ? 0.185 -91.125 -35.656 1 76.44 287 VAL A N 1
ATOM 2170 C CA . VAL A 1 287 ? 1.054 -90 -35.375 1 76.44 287 VAL A CA 1
ATOM 2171 C C . VAL A 1 287 ? 0.591 -88.75 -36.156 1 76.44 287 VAL A C 1
ATOM 2173 O O . VAL A 1 287 ? 0.574 -87.625 -35.625 1 76.44 287 VAL A O 1
ATOM 2176 N N . MET A 1 288 ? 0.129 -88.938 -37.344 1 76.56 288 MET A N 1
ATOM 2177 C CA . MET A 1 288 ? -0.295 -87.812 -38.188 1 76.56 288 MET A CA 1
ATOM 2178 C C . MET A 1 288 ? -1.618 -87.25 -37.719 1 76.56 288 MET A C 1
ATOM 2180 O O . MET A 1 288 ? -1.826 -86 -37.781 1 76.56 288 MET A O 1
ATOM 2184 N N . THR A 1 289 ? -2.455 -88.125 -37.219 1 80.69 289 THR A N 1
ATOM 2185 C CA . THR A 1 289 ? -3.727 -87.688 -36.688 1 80.69 289 THR A CA 1
ATOM 2186 C C . THR A 1 289 ? -3.5 -86.812 -35.469 1 80.69 289 THR A C 1
ATOM 2188 O O . THR A 1 289 ? -4.121 -85.75 -35.344 1 80.69 289 THR A O 1
ATOM 2191 N N . THR A 1 290 ? -2.543 -87.125 -34.656 1 82.38 290 THR A N 1
ATOM 2192 C CA . THR A 1 290 ? -2.197 -86.375 -33.469 1 82.38 290 THR A CA 1
ATOM 2193 C C . THR A 1 290 ? -1.56 -85 -33.875 1 82.38 290 THR A C 1
ATOM 2195 O O . THR A 1 290 ? -1.82 -84 -33.281 1 82.38 290 THR A O 1
ATOM 2198 N N . SER A 1 291 ? -0.828 -85 -34.938 1 76.88 291 SER A N 1
ATOM 2199 C CA . SER A 1 291 ? -0.15 -83.812 -35.406 1 76.88 291 SER A CA 1
ATOM 2200 C C . SER A 1 291 ? -1.147 -82.812 -35.938 1 76.88 291 SER A C 1
ATOM 2202 O O . SER A 1 291 ? -0.976 -81.562 -35.75 1 76.88 291 SER A O 1
ATOM 2204 N N . VAL A 1 292 ? -2.137 -83.312 -36.625 1 75.94 292 VAL A N 1
ATOM 2205 C CA . VAL A 1 292 ? -3.166 -82.438 -37.156 1 75.94 292 VAL A CA 1
ATOM 2206 C C . VAL A 1 292 ? -3.926 -81.75 -36.031 1 75.94 292 VAL A C 1
ATOM 2208 O O . VAL A 1 292 ? -4.25 -80.562 -36.062 1 75.94 292 VAL A O 1
ATOM 2211 N N . GLU A 1 293 ? -4.145 -82.5 -34.906 1 83.69 293 GLU A N 1
ATOM 2212 C CA . GLU A 1 293 ? -4.828 -81.938 -33.75 1 83.69 293 GLU A CA 1
ATOM 2213 C C . GLU A 1 293 ? -3.973 -80.938 -33.031 1 83.69 293 GLU A C 1
ATOM 2215 O O . GLU A 1 293 ? -4.48 -79.875 -32.625 1 83.69 293 GLU A O 1
ATOM 2220 N N . GLN A 1 294 ? -2.742 -81.188 -33.031 1 79.69 294 GLN A N 1
ATOM 2221 C CA . GLN A 1 294 ? -1.826 -80.25 -32.375 1 79.69 294 GLN A CA 1
ATOM 2222 C C . GLN A 1 294 ? -1.686 -78.938 -33.188 1 79.69 294 GLN A C 1
ATOM 2224 O O . GLN A 1 294 ? -1.594 -77.875 -32.625 1 79.69 294 GLN A O 1
ATOM 2229 N N . ALA A 1 295 ? -1.648 -79.062 -34.469 1 78.06 295 ALA A N 1
ATOM 2230 C CA . ALA A 1 295 ? -1.569 -77.875 -35.344 1 78.06 295 ALA A CA 1
ATOM 2231 C C . ALA A 1 295 ? -2.799 -77 -35.188 1 78.06 295 ALA A C 1
ATOM 2233 O O . ALA A 1 295 ? -2.688 -75.75 -35.156 1 78.06 295 ALA A O 1
ATOM 2234 N N . SER A 1 296 ? -3.951 -77.688 -35.031 1 83.69 296 SER A N 1
ATOM 2235 C CA . SER A 1 296 ? -5.191 -76.938 -34.812 1 83.69 296 SER A CA 1
ATOM 2236 C C . SER A 1 296 ? -5.184 -76.188 -33.5 1 83.69 296 SER A C 1
ATOM 2238 O O . SER A 1 296 ? -5.613 -75 -33.406 1 83.69 296 SER A O 1
ATOM 2240 N N . ALA A 1 297 ? -4.66 -76.812 -32.469 1 85.31 297 ALA A N 1
ATOM 2241 C CA . ALA A 1 297 ? -4.559 -76.188 -31.156 1 85.31 297 ALA A CA 1
ATOM 2242 C C . ALA A 1 297 ? -3.572 -75 -31.188 1 85.31 297 ALA A C 1
ATOM 2244 O O . ALA A 1 297 ? -3.811 -73.938 -30.578 1 85.31 297 ALA A O 1
ATOM 2245 N N . THR A 1 298 ? -2.545 -75.125 -31.891 1 81.62 298 THR A N 1
ATOM 2246 C CA . THR A 1 298 ? -1.53 -74.062 -32 1 81.62 298 THR A CA 1
ATOM 2247 C C . THR A 1 298 ? -2.084 -72.875 -32.75 1 81.62 298 THR A C 1
ATOM 2249 O O . THR A 1 298 ? -1.76 -71.75 -32.406 1 81.62 298 THR A O 1
ATOM 2252 N N . HIS A 1 299 ? -2.869 -73.188 -33.781 1 82.5 299 HIS A N 1
ATOM 2253 C CA . HIS A 1 299 ? -3.514 -72.125 -34.531 1 82.5 299 HIS A CA 1
ATOM 2254 C C . HIS A 1 299 ? -4.395 -71.25 -33.625 1 82.5 299 HIS A C 1
ATOM 2256 O O . HIS A 1 299 ? -4.359 -70.062 -33.688 1 82.5 299 HIS A O 1
ATOM 2262 N N . ALA A 1 300 ? -5.109 -71.875 -32.688 1 86.38 300 ALA A N 1
ATOM 2263 C CA . ALA A 1 300 ? -5.98 -71.188 -31.766 1 86.38 300 ALA A CA 1
ATOM 2264 C C . ALA A 1 300 ? -5.16 -70.312 -30.797 1 86.38 300 ALA A C 1
ATOM 2266 O O . ALA A 1 300 ? -5.535 -69.188 -30.484 1 86.38 300 ALA A O 1
ATOM 2267 N N . MET A 1 301 ? -4.078 -70.875 -30.375 1 85.12 301 MET A N 1
ATOM 2268 C CA . MET A 1 301 ? -3.211 -70.125 -29.453 1 85.12 301 MET A CA 1
ATOM 2269 C C . MET A 1 301 ? -2.561 -68.938 -30.125 1 85.12 301 MET A C 1
ATOM 2271 O O . MET A 1 301 ? -2.428 -67.875 -29.531 1 85.12 301 MET A O 1
ATOM 2275 N N . ALA A 1 302 ? -2.141 -69.062 -31.328 1 80.56 302 ALA A N 1
ATOM 2276 C CA . ALA A 1 302 ? -1.538 -67.938 -32.062 1 80.56 302 ALA A CA 1
ATOM 2277 C C . ALA A 1 302 ? -2.537 -66.812 -32.281 1 80.56 302 ALA A C 1
ATOM 2279 O O . ALA A 1 302 ? -2.176 -65.625 -32.219 1 80.56 302 ALA A O 1
ATOM 2280 N N . HIS A 1 303 ? -3.791 -67.25 -32.469 1 83.06 303 HIS A N 1
ATOM 2281 C CA . HIS A 1 303 ? -4.836 -66.25 -32.625 1 83.06 303 HIS A CA 1
ATOM 2282 C C . HIS A 1 303 ? -5.059 -65.5 -31.328 1 83.06 303 HIS A C 1
ATOM 2284 O O . HIS A 1 303 ? -5.297 -64.25 -31.344 1 83.06 303 HIS A O 1
ATOM 2290 N N . GLN A 1 304 ? -4.965 -66.125 -30.25 1 86.5 304 GLN A N 1
ATOM 2291 C CA . GLN A 1 304 ? -5.082 -65.5 -28.953 1 86.5 304 GLN A CA 1
ATOM 2292 C C . GLN A 1 304 ? -3.932 -64.5 -28.719 1 86.5 304 GLN A C 1
ATOM 2294 O O . GLN A 1 304 ? -4.133 -63.438 -28.172 1 86.5 304 GLN A O 1
ATOM 2299 N N . ALA A 1 305 ? -2.768 -64.812 -29.125 1 83.81 305 ALA A N 1
ATOM 2300 C CA . ALA A 1 305 ? -1.613 -63.938 -29 1 83.81 305 ALA A CA 1
ATOM 2301 C C . ALA A 1 305 ? -1.79 -62.688 -29.859 1 83.81 305 ALA A C 1
ATOM 2303 O O . ALA A 1 305 ? -1.434 -61.594 -29.453 1 83.81 305 ALA A O 1
ATOM 2304 N N . GLN A 1 306 ? -2.346 -62.875 -30.984 1 83.69 306 GLN A N 1
ATOM 2305 C CA . GLN A 1 306 ? -2.615 -61.781 -31.875 1 83.69 306 GLN A CA 1
ATOM 2306 C C . GLN A 1 306 ? -3.615 -60.781 -31.25 1 83.69 306 GLN A C 1
ATOM 2308 O O . GLN A 1 306 ? -3.465 -59.594 -31.375 1 83.69 306 GLN A O 1
ATOM 2313 N N . GLN A 1 307 ? -4.621 -61.344 -30.594 1 86.81 307 GLN A N 1
ATOM 2314 C CA . GLN A 1 307 ? -5.613 -60.5 -29.938 1 86.81 307 GLN A CA 1
ATOM 2315 C C . GLN A 1 307 ? -4.984 -59.719 -28.781 1 86.81 307 GLN A C 1
ATOM 2317 O O . GLN A 1 307 ? -5.301 -58.531 -28.594 1 86.81 307 GLN A O 1
ATOM 2322 N N . ALA A 1 308 ? -4.137 -60.375 -28.062 1 87.69 308 ALA A N 1
ATOM 2323 C CA . ALA A 1 308 ? -3.445 -59.688 -26.969 1 87.69 308 ALA A CA 1
ATOM 2324 C C . ALA A 1 308 ? -2.588 -58.562 -27.484 1 87.69 308 ALA A C 1
ATOM 2326 O O . ALA A 1 308 ? -2.59 -57.469 -26.906 1 87.69 308 ALA A O 1
ATOM 2327 N N . LEU A 1 309 ? -1.897 -58.719 -28.547 1 87.12 309 LEU A N 1
ATOM 2328 C CA . LEU A 1 309 ? -1.062 -57.688 -29.156 1 87.12 309 LEU A CA 1
ATOM 2329 C C . LEU A 1 309 ? -1.911 -56.531 -29.656 1 87.12 309 LEU A C 1
ATOM 2331 O O . LEU A 1 309 ? -1.521 -55.375 -29.531 1 87.12 309 LEU A O 1
ATOM 2335 N N . GLY A 1 310 ? -3.059 -56.875 -30.219 1 87.44 310 GLY A N 1
ATOM 2336 C CA . GLY A 1 310 ? -3.986 -55.844 -30.641 1 87.44 310 GLY A CA 1
ATOM 2337 C C . GLY A 1 310 ? -4.461 -54.969 -29.484 1 87.44 310 GLY A C 1
ATOM 2338 O O . GLY A 1 310 ? -4.547 -53.75 -29.609 1 87.44 310 GLY A O 1
ATOM 2339 N N . GLN A 1 311 ? -4.77 -55.594 -28.375 1 90.56 311 GLN A N 1
ATOM 2340 C CA . GLN A 1 311 ? -5.168 -54.875 -27.172 1 90.56 311 GLN A CA 1
ATOM 2341 C C . GLN A 1 311 ? -4.039 -53.969 -26.672 1 90.56 311 GLN A C 1
ATOM 2343 O O . GLN A 1 311 ? -4.281 -52.844 -26.234 1 90.56 311 GLN A O 1
ATOM 2348 N N . ILE A 1 312 ? -2.844 -54.406 -26.75 1 90.81 312 ILE A N 1
ATOM 2349 C CA . ILE A 1 312 ? -1.68 -53.625 -26.328 1 90.81 312 ILE A CA 1
ATOM 2350 C C . ILE A 1 312 ? -1.558 -52.375 -27.188 1 90.81 312 ILE A C 1
ATOM 2352 O O . ILE A 1 312 ? -1.369 -51.281 -26.656 1 90.81 312 ILE A O 1
ATOM 2356 N N . VAL A 1 313 ? -1.674 -52.531 -28.469 1 90.25 313 VAL A N 1
ATOM 2357 C CA . VAL A 1 313 ? -1.546 -51.406 -29.375 1 90.25 313 VAL A CA 1
ATOM 2358 C C . VAL A 1 313 ? -2.611 -50.344 -29.047 1 90.25 313 VAL A C 1
ATOM 2360 O O . VAL A 1 313 ? -2.326 -49.156 -29.031 1 90.25 313 VAL A O 1
ATOM 2363 N N . ALA A 1 314 ? -3.82 -50.781 -28.703 1 91.75 314 ALA A N 1
ATOM 2364 C CA . ALA A 1 314 ? -4.906 -49.875 -28.375 1 91.75 314 ALA A CA 1
ATOM 2365 C C . ALA A 1 314 ? -4.605 -49.094 -27.109 1 91.75 314 ALA A C 1
ATOM 2367 O O . ALA A 1 314 ? -4.82 -47.875 -27.031 1 91.75 314 ALA A O 1
ATOM 2368 N N . GLN A 1 315 ? -4.152 -49.781 -26.141 1 92.31 315 GLN A N 1
ATOM 2369 C CA . GLN A 1 315 ? -3.836 -49.125 -24.859 1 92.31 315 GLN A CA 1
ATOM 2370 C C . GLN A 1 315 ? -2.668 -48.156 -25.031 1 92.31 315 GLN A C 1
ATOM 2372 O O . GLN A 1 315 ? -2.656 -47.094 -24.422 1 92.31 315 GLN A O 1
ATOM 2377 N N . ILE A 1 316 ? -1.713 -48.5 -25.797 1 92.69 316 ILE A N 1
ATOM 2378 C CA . ILE A 1 316 ? -0.549 -47.625 -26.047 1 92.69 316 ILE A CA 1
ATOM 2379 C C . ILE A 1 316 ? -0.982 -46.344 -26.75 1 92.69 316 ILE A C 1
ATOM 2381 O O . ILE A 1 316 ? -0.459 -45.281 -26.469 1 92.69 316 ILE A O 1
ATOM 2385 N N . GLU A 1 317 ? -1.902 -46.469 -27.641 1 91.81 317 GLU A N 1
ATOM 2386 C CA . GLU A 1 317 ? -2.434 -45.281 -28.297 1 91.81 317 GLU A CA 1
ATOM 2387 C C . GLU A 1 317 ? -3.088 -44.344 -27.297 1 91.81 317 GLU A C 1
ATOM 2389 O O . GLU A 1 317 ? -2.922 -43.125 -27.375 1 91.81 317 GLU A O 1
ATOM 2394 N N . SER A 1 318 ? -3.777 -44.906 -26.375 1 92.94 318 SER A N 1
ATOM 2395 C CA . SER A 1 318 ? -4.391 -44.125 -25.328 1 92.94 318 SER A CA 1
ATOM 2396 C C . SER A 1 318 ? -3.334 -43.406 -24.469 1 92.94 318 SER A C 1
ATOM 2398 O O . SER A 1 318 ? -3.475 -42.25 -24.141 1 92.94 318 SER A O 1
ATOM 2400 N N . ILE A 1 319 ? -2.326 -44.094 -24.125 1 93 319 ILE A N 1
ATOM 2401 C CA . ILE A 1 319 ? -1.231 -43.531 -23.328 1 93 319 ILE A CA 1
ATOM 2402 C C . ILE A 1 319 ? -0.582 -42.375 -24.078 1 93 319 ILE A C 1
ATOM 2404 O O . ILE A 1 319 ? -0.304 -41.344 -23.484 1 93 319 ILE A O 1
ATOM 2408 N N . THR A 1 320 ? -0.32 -42.594 -25.328 1 92.25 320 THR A N 1
ATOM 2409 C CA . THR A 1 320 ? 0.28 -41.562 -26.156 1 92.25 320 THR A CA 1
ATOM 2410 C C . THR A 1 320 ? -0.595 -40.312 -26.172 1 92.25 320 THR A C 1
ATOM 2412 O O . THR A 1 320 ? -0.096 -39.188 -26 1 92.25 320 THR A O 1
ATOM 2415 N N . ASP A 1 321 ? -1.896 -40.469 -26.297 1 93.12 321 ASP A N 1
ATOM 2416 C CA . ASP A 1 321 ? -2.836 -39.375 -26.312 1 93.12 321 ASP A CA 1
ATOM 2417 C C . ASP A 1 321 ? -2.811 -38.625 -24.984 1 93.12 321 ASP A C 1
ATOM 2419 O O . ASP A 1 321 ? -2.732 -37.375 -24.969 1 93.12 321 ASP A O 1
ATOM 2423 N N . MET A 1 322 ? -2.865 -39.375 -23.922 1 92.5 322 MET A N 1
ATOM 2424 C CA . MET A 1 322 ? -2.842 -38.75 -22.594 1 92.5 322 MET A CA 1
ATOM 2425 C C . MET A 1 322 ? -1.532 -38 -22.359 1 92.5 322 MET A C 1
ATOM 2427 O O . MET A 1 322 ? -1.524 -36.906 -21.766 1 92.5 322 MET A O 1
ATOM 2431 N N . SER A 1 323 ? -0.461 -38.531 -22.766 1 92.88 323 SER A N 1
ATOM 2432 C CA . SER A 1 323 ? 0.841 -37.875 -22.625 1 92.88 323 SER A CA 1
ATOM 2433 C C . SER A 1 323 ? 0.903 -36.562 -23.406 1 92.88 323 SER A C 1
ATOM 2435 O O . SER A 1 323 ? 1.453 -35.594 -22.906 1 92.88 323 SER A O 1
ATOM 2437 N N . HIS A 1 324 ? 0.28 -36.594 -24.578 1 92.06 324 HIS A N 1
ATOM 2438 C CA . HIS A 1 324 ? 0.228 -35.344 -25.375 1 92.06 324 HIS A CA 1
ATOM 2439 C C . HIS A 1 324 ? -0.636 -34.281 -24.688 1 92.06 324 HIS A C 1
ATOM 2441 O O . HIS A 1 324 ? -0.311 -33.094 -24.719 1 92.06 324 HIS A O 1
ATOM 2447 N N . GLN A 1 325 ? -1.676 -34.75 -24.141 1 93.31 325 GLN A N 1
ATOM 2448 C CA . GLN A 1 325 ? -2.541 -33.844 -23.406 1 93.31 325 GLN A CA 1
ATOM 2449 C C . GLN A 1 325 ? -1.829 -33.25 -22.188 1 93.31 325 GLN A C 1
ATOM 2451 O O . GLN A 1 325 ? -1.97 -32.062 -21.891 1 93.31 325 GLN A O 1
ATOM 2456 N N . ILE A 1 326 ? -1.097 -34.031 -21.469 1 93.75 326 ILE A N 1
ATOM 2457 C CA . ILE A 1 326 ? -0.328 -33.562 -20.312 1 93.75 326 ILE A CA 1
ATOM 2458 C C . ILE A 1 326 ? 0.714 -32.531 -20.766 1 93.75 326 ILE A C 1
ATOM 2460 O O . ILE A 1 326 ? 0.892 -31.516 -20.109 1 93.75 326 ILE A O 1
ATOM 2464 N N . ALA A 1 327 ? 1.368 -32.875 -21.844 1 91.25 327 ALA A N 1
ATOM 2465 C CA . ALA A 1 327 ? 2.363 -31.938 -22.359 1 91.25 327 ALA A CA 1
ATOM 2466 C C . ALA A 1 327 ? 1.729 -30.594 -22.703 1 91.25 327 ALA A C 1
ATOM 2468 O O . ALA A 1 327 ? 2.273 -29.531 -22.375 1 91.25 327 ALA A O 1
ATOM 2469 N N . ALA A 1 328 ? 0.589 -30.625 -23.344 1 92.5 328 ALA A N 1
ATOM 2470 C CA . ALA A 1 328 ? -0.117 -29.391 -23.703 1 92.5 328 ALA A CA 1
ATOM 2471 C C . ALA A 1 328 ? -0.551 -28.625 -22.453 1 92.5 328 ALA A C 1
ATOM 2473 O O . ALA A 1 328 ? -0.401 -27.406 -22.391 1 92.5 328 ALA A O 1
ATOM 2474 N N . ALA A 1 329 ? -1.093 -29.328 -21.531 1 92.56 329 ALA A N 1
ATOM 2475 C CA . ALA A 1 329 ? -1.495 -28.719 -20.281 1 92.56 329 ALA A CA 1
ATOM 2476 C C . ALA A 1 329 ? -0.296 -28.094 -19.562 1 92.56 329 ALA A C 1
ATOM 2478 O O . ALA A 1 329 ? -0.403 -27.031 -18.969 1 92.56 329 ALA A O 1
ATOM 2479 N N . SER A 1 330 ? 0.795 -28.75 -19.594 1 92.25 330 SER A N 1
ATOM 2480 C CA . SER A 1 330 ? 2.016 -28.25 -18.969 1 92.25 330 SER A CA 1
ATOM 2481 C C . SER A 1 330 ? 2.494 -26.969 -19.641 1 92.25 330 SER A C 1
ATOM 2483 O O . SER A 1 330 ? 2.998 -26.062 -18.984 1 92.25 330 SER A O 1
ATOM 2485 N N . GLU A 1 331 ? 2.338 -26.891 -20.938 1 92.31 331 GLU A N 1
ATOM 2486 C CA . GLU A 1 331 ? 2.672 -25.656 -21.641 1 92.31 331 GLU A CA 1
ATOM 2487 C C . GLU A 1 331 ? 1.773 -24.5 -21.219 1 92.31 331 GLU A C 1
ATOM 2489 O O . GLU A 1 331 ? 2.246 -23.375 -21.016 1 92.31 331 GLU A O 1
ATOM 2494 N N . GLN A 1 332 ? 0.57 -24.812 -21.109 1 92 332 GLN A N 1
ATOM 2495 C CA . GLN A 1 332 ? -0.366 -23.797 -20.625 1 92 332 GLN A CA 1
ATOM 2496 C C . GLN A 1 332 ? -0.017 -23.375 -19.188 1 92 332 GLN A C 1
ATOM 2498 O O . GLN A 1 332 ? -0.061 -22.188 -18.859 1 92 332 GLN A O 1
ATOM 2503 N N . GLN A 1 333 ? 0.353 -24.312 -18.344 1 90.88 333 GLN A N 1
ATOM 2504 C CA . GLN A 1 333 ? 0.734 -24.047 -16.969 1 90.88 333 GLN A CA 1
ATOM 2505 C C . GLN A 1 333 ? 1.967 -23.141 -16.906 1 90.88 333 GLN A C 1
ATOM 2507 O O . GLN A 1 333 ? 2.057 -22.266 -16.047 1 90.88 333 GLN A O 1
ATOM 2512 N N . GLN A 1 334 ? 2.828 -23.406 -17.797 1 90.81 334 GLN A N 1
ATOM 2513 C CA . GLN A 1 334 ? 4.027 -22.578 -17.859 1 90.81 334 GLN A CA 1
ATOM 2514 C C . GLN A 1 334 ? 3.68 -21.141 -18.188 1 90.81 334 GLN A C 1
ATOM 2516 O O . GLN A 1 334 ? 4.207 -20.203 -17.578 1 90.81 334 GLN A O 1
ATOM 2521 N N . ALA A 1 335 ? 2.799 -20.922 -19.125 1 92.38 335 ALA A N 1
ATOM 2522 C CA . ALA A 1 335 ? 2.375 -19.578 -19.516 1 92.38 335 ALA A CA 1
ATOM 2523 C C . ALA A 1 335 ? 1.654 -18.875 -18.375 1 92.38 335 ALA A C 1
ATOM 2525 O O . ALA A 1 335 ? 1.909 -17.703 -18.094 1 92.38 335 ALA A O 1
ATOM 2526 N N . VAL A 1 336 ? 0.803 -19.578 -17.734 1 91.5 336 VAL A N 1
ATOM 2527 C CA . VAL A 1 336 ? 0.043 -19.031 -16.609 1 91.5 336 VAL A CA 1
ATOM 2528 C C . VAL A 1 336 ? 0.988 -18.703 -15.461 1 91.5 336 VAL A C 1
ATOM 2530 O O . VAL A 1 336 ? 0.83 -17.672 -14.797 1 91.5 336 VAL A O 1
ATOM 2533 N N . ALA A 1 337 ? 1.916 -19.547 -15.211 1 90.31 337 ALA A N 1
ATOM 2534 C CA . ALA A 1 337 ? 2.908 -19.297 -14.164 1 90.31 337 ALA A CA 1
ATOM 2535 C C . ALA A 1 337 ? 3.689 -18.016 -14.438 1 90.31 337 ALA A C 1
ATOM 2537 O O . ALA A 1 337 ? 3.965 -17.234 -13.516 1 90.31 337 ALA A O 1
ATOM 2538 N N . GLU A 1 338 ? 4.035 -17.766 -15.656 1 90.12 338 GLU A N 1
ATOM 2539 C CA . GLU A 1 338 ? 4.734 -16.547 -16.031 1 90.12 338 GLU A CA 1
ATOM 2540 C C . GLU A 1 338 ? 3.871 -15.312 -15.781 1 90.12 338 GLU A C 1
ATOM 2542 O O . GLU A 1 338 ? 4.363 -14.289 -15.305 1 90.12 338 GLU A O 1
ATOM 2547 N N . GLU A 1 339 ? 2.66 -15.438 -16.094 1 91.19 339 GLU A N 1
ATOM 2548 C CA . GLU A 1 339 ? 1.729 -14.344 -15.852 1 91.19 339 GLU A CA 1
ATOM 2549 C C . GLU A 1 339 ? 1.611 -14.031 -14.367 1 91.19 339 GLU A C 1
ATOM 2551 O O . GLU A 1 339 ? 1.676 -12.867 -13.961 1 91.19 339 GLU A O 1
ATOM 2556 N N . ILE A 1 340 ? 1.47 -15.008 -13.57 1 90.12 340 ILE A N 1
ATOM 2557 C CA . ILE A 1 340 ? 1.351 -14.844 -12.125 1 90.12 340 ILE A CA 1
ATOM 2558 C C . ILE A 1 340 ? 2.631 -14.219 -11.57 1 90.12 340 ILE A C 1
ATOM 2560 O O . ILE A 1 340 ? 2.576 -13.32 -10.734 1 90.12 340 ILE A O 1
ATOM 2564 N N . SER A 1 341 ? 3.727 -14.719 -12.055 1 90.5 341 SER A N 1
ATOM 2565 C CA . SER A 1 341 ? 5.016 -14.172 -11.641 1 90.5 341 SER A CA 1
ATOM 2566 C C . SER A 1 341 ? 5.113 -12.68 -11.938 1 90.5 341 SER A C 1
ATOM 2568 O O . SER A 1 341 ? 5.582 -11.906 -11.102 1 90.5 341 SER A O 1
ATOM 2570 N N . SER A 1 342 ? 4.676 -12.297 -13.062 1 92.06 342 SER A N 1
ATOM 2571 C CA . SER A 1 342 ? 4.676 -10.891 -13.453 1 92.06 342 SER A CA 1
ATOM 2572 C C . SER A 1 342 ? 3.76 -10.07 -12.547 1 92.06 342 SER A C 1
ATOM 2574 O O . SER A 1 342 ? 4.117 -8.961 -12.133 1 92.06 342 SER A O 1
ATOM 2576 N N . ASN A 1 343 ? 2.596 -10.609 -12.289 1 89.44 343 ASN A N 1
ATOM 2577 C CA . ASN A 1 343 ? 1.657 -9.93 -11.406 1 89.44 343 ASN A CA 1
ATOM 2578 C C . ASN A 1 343 ? 2.24 -9.734 -10.008 1 89.44 343 ASN A C 1
ATOM 2580 O O . ASN A 1 343 ? 2.121 -8.656 -9.422 1 89.44 343 ASN A O 1
ATOM 2584 N N . ILE A 1 344 ? 2.875 -10.711 -9.492 1 88.44 344 ILE A N 1
ATOM 2585 C CA . ILE A 1 344 ? 3.477 -10.664 -8.164 1 88.44 344 ILE A CA 1
ATOM 2586 C C . ILE A 1 344 ? 4.605 -9.641 -8.141 1 88.44 344 ILE A C 1
ATOM 2588 O O . ILE A 1 344 ? 4.734 -8.867 -7.191 1 88.44 344 ILE A O 1
ATOM 2592 N N . SER A 1 345 ? 5.395 -9.641 -9.18 1 89.06 345 SER A N 1
ATOM 2593 C CA . SER A 1 345 ? 6.48 -8.672 -9.289 1 89.06 345 SER A CA 1
ATOM 2594 C C . SER A 1 345 ? 5.945 -7.246 -9.297 1 89.06 345 SER A C 1
ATOM 2596 O O . SER A 1 345 ? 6.496 -6.367 -8.633 1 89.06 345 SER A O 1
ATOM 2598 N N . SER A 1 346 ? 4.934 -7.027 -10.008 1 89.25 346 SER A N 1
ATOM 2599 C CA . SER A 1 346 ? 4.305 -5.711 -10.062 1 89.25 346 SER A CA 1
ATOM 2600 C C . SER A 1 346 ? 3.754 -5.312 -8.695 1 89.25 346 SER A C 1
ATOM 2602 O O . SER A 1 346 ? 3.916 -4.168 -8.266 1 89.25 346 SER A O 1
ATOM 2604 N N . MET A 1 347 ? 3.133 -6.207 -8.016 1 85.19 347 MET A N 1
ATOM 2605 C CA . MET A 1 347 ? 2.6 -5.957 -6.68 1 85.19 347 MET A CA 1
ATOM 2606 C C . MET A 1 347 ? 3.719 -5.613 -5.703 1 85.19 347 MET A C 1
ATOM 2608 O O . MET A 1 347 ? 3.57 -4.711 -4.875 1 85.19 347 MET A O 1
ATOM 2612 N N . ALA A 1 348 ? 4.801 -6.312 -5.844 1 85 348 ALA A N 1
ATOM 2613 C CA . ALA A 1 348 ? 5.957 -6.047 -4.988 1 85 348 ALA A CA 1
ATOM 2614 C C . ALA A 1 348 ? 6.512 -4.648 -5.234 1 85 348 ALA A C 1
ATOM 2616 O O . ALA A 1 348 ? 6.871 -3.939 -4.293 1 85 348 ALA A O 1
ATOM 2617 N N . GLN A 1 349 ? 6.574 -4.25 -6.473 1 88.31 349 GLN A N 1
ATOM 2618 C CA . GLN A 1 349 ? 7.078 -2.926 -6.82 1 88.31 349 GLN A CA 1
ATOM 2619 C C . GLN A 1 349 ? 6.172 -1.831 -6.262 1 88.31 349 GLN A C 1
ATOM 2621 O O . GLN A 1 349 ? 6.656 -0.833 -5.727 1 88.31 349 GLN A O 1
ATOM 2626 N N . VAL A 1 350 ? 4.906 -1.958 -6.379 1 85.25 350 VAL A N 1
ATOM 2627 C CA . VAL A 1 350 ? 3.945 -0.985 -5.867 1 85.25 350 VAL A CA 1
ATOM 2628 C C . VAL A 1 350 ? 4.035 -0.922 -4.344 1 85.25 350 VAL A C 1
ATOM 2630 O O . VAL A 1 350 ? 3.904 0.152 -3.752 1 85.25 350 VAL A O 1
ATOM 2633 N N . ALA A 1 351 ? 4.25 -2.021 -3.715 1 82.5 351 ALA A N 1
ATOM 2634 C CA . ALA A 1 351 ? 4.418 -2.053 -2.266 1 82.5 351 ALA A CA 1
ATOM 2635 C C . ALA A 1 351 ? 5.621 -1.223 -1.833 1 82.5 351 ALA A C 1
ATOM 2637 O O . ALA A 1 351 ? 5.562 -0.505 -0.832 1 82.5 351 ALA A O 1
ATOM 2638 N N . VAL A 1 352 ? 6.707 -1.307 -2.549 1 83.88 352 VAL A N 1
ATOM 2639 C CA . VAL A 1 352 ? 7.906 -0.531 -2.25 1 83.88 352 VAL A CA 1
ATOM 2640 C C . VAL A 1 352 ? 7.605 0.96 -2.387 1 83.88 352 VAL A C 1
ATOM 2642 O O . VAL A 1 352 ? 8.016 1.762 -1.543 1 83.88 352 VAL A O 1
ATOM 2645 N N . GLU A 1 353 ? 6.883 1.309 -3.408 1 86.69 353 GLU A N 1
ATOM 2646 C CA . GLU A 1 353 ? 6.5 2.701 -3.617 1 86.69 353 GLU A CA 1
ATOM 2647 C C . GLU A 1 353 ? 5.586 3.197 -2.498 1 86.69 353 GLU A C 1
ATOM 2649 O O . GLU A 1 353 ? 5.758 4.312 -2.002 1 86.69 353 GLU A O 1
ATOM 2654 N N . ASN A 1 354 ? 4.676 2.439 -2.105 1 82.56 354 ASN A N 1
ATOM 2655 C CA . ASN A 1 354 ? 3.781 2.787 -1.007 1 82.56 354 ASN A CA 1
ATOM 2656 C C . ASN A 1 354 ? 4.547 2.975 0.301 1 82.56 354 ASN A C 1
ATOM 2658 O O . ASN A 1 354 ? 4.215 3.854 1.098 1 82.56 354 ASN A O 1
ATOM 2662 N N . ALA A 1 355 ? 5.535 2.164 0.524 1 82.19 355 ALA A N 1
ATOM 2663 C CA . ALA A 1 355 ? 6.371 2.316 1.713 1 82.19 355 ALA A CA 1
ATOM 2664 C C . ALA A 1 355 ? 7.043 3.684 1.738 1 82.19 355 ALA A C 1
ATOM 2666 O O . ALA A 1 355 ? 7.09 4.34 2.781 1 82.19 355 ALA A O 1
ATOM 2667 N N . LYS A 1 356 ? 7.535 4.105 0.61 1 84.62 356 LYS A N 1
ATOM 2668 C CA . LYS A 1 356 ? 8.164 5.418 0.49 1 84.62 356 LYS A CA 1
ATOM 2669 C C . LYS A 1 356 ? 7.164 6.531 0.787 1 84.62 356 LYS A C 1
ATOM 2671 O O . LYS A 1 356 ? 7.48 7.484 1.501 1 84.62 356 LYS A O 1
ATOM 2676 N N . GLU A 1 357 ? 6.008 6.375 0.24 1 83.81 357 GLU A N 1
ATOM 2677 C CA . GLU A 1 357 ? 4.969 7.383 0.436 1 83.81 357 GLU A CA 1
ATOM 2678 C C . GLU A 1 357 ? 4.539 7.457 1.898 1 83.81 357 GLU A C 1
ATOM 2680 O O . GLU A 1 357 ? 4.305 8.547 2.426 1 83.81 357 GLU A O 1
ATOM 2685 N N . THR A 1 358 ? 4.445 6.355 2.566 1 82.19 358 THR A N 1
ATOM 2686 C CA . THR A 1 358 ? 4.098 6.316 3.98 1 82.19 358 THR A CA 1
ATOM 2687 C C . THR A 1 358 ? 5.164 7.012 4.82 1 82.19 358 THR A C 1
ATOM 2689 O O . THR A 1 358 ? 4.844 7.715 5.781 1 82.19 358 THR A O 1
ATOM 2692 N N . HIS A 1 359 ? 6.395 6.832 4.441 1 83.19 359 HIS A N 1
ATOM 2693 C CA . HIS A 1 359 ? 7.484 7.52 5.125 1 83.19 359 HIS A CA 1
ATOM 2694 C C . HIS A 1 359 ? 7.367 9.031 4.961 1 83.19 359 HIS A C 1
ATOM 2696 O O . HIS A 1 359 ? 7.527 9.781 5.93 1 83.19 359 HIS A O 1
ATOM 2702 N N . SER A 1 360 ? 7.062 9.438 3.811 1 86.75 360 SER A N 1
ATOM 2703 C CA . SER A 1 360 ? 6.895 10.859 3.527 1 86.75 360 SER A CA 1
ATOM 2704 C C . SER A 1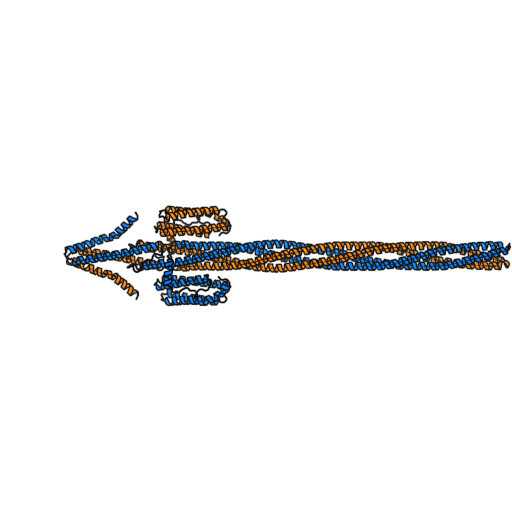 360 ? 5.73 11.445 4.316 1 86.75 360 SER A C 1
ATOM 2706 O O . SER A 1 360 ? 5.82 12.562 4.828 1 86.75 360 SER A O 1
ATOM 2708 N N . THR A 1 361 ? 4.648 10.703 4.391 1 85.81 361 THR A N 1
ATOM 2709 C CA . THR A 1 361 ? 3.488 11.141 5.16 1 85.81 361 THR A CA 1
ATOM 2710 C C . THR A 1 361 ? 3.838 11.258 6.641 1 85.81 361 THR A C 1
ATOM 2712 O O . THR A 1 361 ? 3.402 12.203 7.312 1 85.81 361 THR A O 1
ATOM 2715 N N . ASN A 1 362 ? 4.578 10.328 7.09 1 85.62 362 ASN A N 1
ATOM 2716 C CA . ASN A 1 362 ? 5.027 10.383 8.477 1 85.62 362 ASN A CA 1
ATOM 2717 C C . ASN A 1 362 ? 5.879 11.617 8.75 1 85.62 362 ASN A C 1
ATOM 2719 O O . ASN A 1 362 ? 5.695 12.297 9.758 1 85.62 362 ASN A O 1
ATOM 2723 N N . LEU A 1 363 ? 6.777 11.953 7.836 1 85.88 363 LEU A N 1
ATOM 2724 C CA . LEU A 1 363 ? 7.598 13.148 7.961 1 85.88 363 LEU A CA 1
ATOM 2725 C C . LEU A 1 363 ? 6.73 14.406 7.961 1 85.88 363 LEU A C 1
ATOM 2727 O O . LEU A 1 363 ? 6.98 15.336 8.727 1 85.88 363 LEU A O 1
ATOM 2731 N N . SER A 1 364 ? 5.766 14.336 7.129 1 87.81 364 SER A N 1
ATOM 2732 C CA . SER A 1 364 ? 4.848 15.469 7.066 1 87.81 364 SER A CA 1
ATOM 2733 C C . SER A 1 364 ? 4.062 15.625 8.359 1 87.81 364 SER A C 1
ATOM 2735 O O . SER A 1 364 ? 3.807 16.734 8.812 1 87.81 364 SER A O 1
ATOM 2737 N N . SER A 1 365 ? 3.654 14.508 9 1 87.19 365 SER A N 1
ATOM 2738 C CA . SER A 1 365 ? 2.969 14.555 10.281 1 87.19 365 SER A CA 1
ATOM 2739 C C . SER A 1 365 ? 3.838 15.203 11.352 1 87.19 365 SER A C 1
ATOM 2741 O O . SER A 1 365 ? 3.342 15.969 12.18 1 87.19 365 SER A O 1
ATOM 2743 N N . LEU A 1 366 ? 5.125 15.008 11.297 1 87.12 366 LEU A N 1
ATOM 2744 C CA . LEU A 1 366 ? 6.066 15.602 12.234 1 87.12 366 LEU A CA 1
ATOM 2745 C C . LEU A 1 366 ? 6.168 17.109 12.023 1 87.12 366 LEU A C 1
ATOM 2747 O O . LEU A 1 366 ? 6.258 17.875 12.984 1 87.12 366 LEU A O 1
ATOM 2751 N N . LYS A 1 367 ? 6.191 17.438 10.75 1 90.62 367 LYS A N 1
ATOM 2752 C CA . LYS A 1 367 ? 6.234 18.859 10.422 1 90.62 367 LYS A CA 1
ATOM 2753 C C . LYS A 1 367 ? 5.008 19.578 10.977 1 90.62 367 LYS A C 1
ATOM 2755 O O . LYS A 1 367 ? 5.133 20.641 11.586 1 90.62 367 LYS A O 1
ATOM 2760 N N . VAL A 1 368 ? 3.83 18.969 10.781 1 90.75 368 VAL A N 1
ATOM 2761 C CA . VAL A 1 368 ? 2.586 19.562 11.25 1 90.75 368 VAL A CA 1
ATOM 2762 C C . VAL A 1 368 ? 2.609 19.672 12.773 1 90.75 368 VAL A C 1
ATOM 2764 O O . VAL A 1 368 ? 2.238 20.703 13.336 1 90.75 368 VAL A O 1
ATOM 2767 N N . PHE A 1 369 ? 3.043 18.672 13.461 1 89.88 369 PHE A N 1
ATOM 2768 C CA . PHE A 1 369 ? 3.156 18.672 14.914 1 89.88 369 PHE A CA 1
ATOM 2769 C C . PHE A 1 369 ? 4.074 19.797 15.383 1 89.88 369 PHE A C 1
ATOM 2771 O O . PHE A 1 369 ? 3.719 20.562 16.281 1 89.88 369 PHE A O 1
ATOM 2778 N N . ASN A 1 370 ? 5.156 19.875 14.711 1 89.56 370 ASN A N 1
ATOM 2779 C CA . ASN A 1 370 ? 6.129 20.906 15.062 1 89.56 370 ASN A CA 1
ATOM 2780 C C . ASN A 1 370 ? 5.566 22.312 14.852 1 89.56 370 ASN A C 1
ATOM 2782 O O . ASN A 1 370 ? 5.809 23.219 15.656 1 89.56 370 ASN A O 1
ATOM 2786 N N . MET A 1 371 ? 4.895 22.453 13.781 1 90.75 371 MET A N 1
ATOM 2787 C CA . MET A 1 371 ? 4.305 23.75 13.477 1 90.75 371 MET A CA 1
ATOM 2788 C C . MET A 1 371 ? 3.246 24.125 14.516 1 90.75 371 MET A C 1
ATOM 2790 O O . MET A 1 371 ? 3.111 25.297 14.875 1 90.75 371 MET A O 1
ATOM 2794 N N . SER A 1 372 ? 2.486 23.125 14.977 1 91.81 372 SER A N 1
ATOM 2795 C CA . SER A 1 372 ? 1.529 23.375 16.047 1 91.81 372 SER A CA 1
ATOM 2796 C C . SER A 1 372 ? 2.232 23.844 17.312 1 91.81 372 SER A C 1
ATOM 2798 O O . SER A 1 372 ? 1.761 24.75 17.984 1 91.81 372 SER A O 1
ATOM 2800 N N . GLN A 1 373 ? 3.35 23.297 17.609 1 89.12 373 GLN A N 1
ATOM 2801 C CA . GLN A 1 373 ? 4.129 23.688 18.781 1 89.12 373 GLN A CA 1
ATOM 2802 C C . GLN A 1 373 ? 4.754 25.062 18.594 1 89.12 373 GLN A C 1
ATOM 2804 O O . GLN A 1 373 ? 4.867 25.828 19.547 1 89.12 373 GLN A O 1
ATOM 2809 N N . GLU A 1 374 ? 5.16 25.297 17.375 1 90.12 374 GLU A N 1
ATOM 2810 C CA . GLU A 1 374 ? 5.695 26.625 17.047 1 90.12 374 GLU A CA 1
ATOM 2811 C C . GLU A 1 374 ? 4.664 27.719 17.312 1 90.12 374 GLU A C 1
ATOM 2813 O O . GLU A 1 374 ? 4.98 28.75 17.906 1 90.12 374 GLU A O 1
ATOM 2818 N N . ILE A 1 375 ? 3.438 27.484 16.906 1 92.5 375 ILE A N 1
ATOM 2819 C CA . ILE A 1 375 ? 2.357 28.438 17.141 1 92.5 375 ILE A CA 1
ATOM 2820 C C . ILE A 1 375 ? 2.186 28.672 18.641 1 92.5 375 ILE A C 1
ATOM 2822 O O . ILE A 1 375 ? 2.127 29.812 19.094 1 92.5 375 ILE A O 1
ATOM 2826 N N . SER A 1 376 ? 2.197 27.641 19.391 1 89.75 376 SER A N 1
ATOM 2827 C CA . SER A 1 376 ? 2.043 27.734 20.828 1 89.75 376 SER A CA 1
ATOM 2828 C C . SER A 1 376 ? 3.176 28.547 21.453 1 89.75 376 SER A C 1
ATOM 2830 O O . SER A 1 376 ? 2.941 29.375 22.344 1 89.75 376 SER A O 1
ATOM 2832 N N . SER A 1 377 ? 4.352 28.359 20.984 1 87.69 377 SER A N 1
ATOM 2833 C CA . SER A 1 377 ? 5.516 29.062 21.531 1 87.69 377 SER A CA 1
ATOM 2834 C C . SER A 1 377 ? 5.449 30.547 21.219 1 87.69 377 SER A C 1
ATOM 2836 O O . SER A 1 377 ? 5.809 31.375 22.062 1 87.69 377 SER A O 1
ATOM 2838 N N . LEU A 1 378 ? 4.977 30.875 20.016 1 88.69 378 LEU A N 1
ATOM 2839 C CA . LEU A 1 378 ? 4.863 32.281 19.625 1 88.69 378 LEU A CA 1
ATOM 2840 C C . LEU A 1 378 ? 3.791 32.969 20.453 1 88.69 378 LEU A C 1
ATOM 2842 O O . LEU A 1 378 ? 3.943 34.156 20.781 1 88.69 378 LEU A O 1
ATOM 2846 N N . LEU A 1 379 ? 2.771 32.219 20.828 1 92.56 379 LEU A N 1
ATOM 2847 C CA . LEU A 1 379 ? 1.651 32.812 21.562 1 92.56 379 LEU A CA 1
ATOM 2848 C C . LEU A 1 379 ? 1.959 32.906 23.047 1 92.56 379 LEU A C 1
ATOM 2850 O O . LEU A 1 379 ? 1.322 33.688 23.766 1 92.56 379 LEU A O 1
ATOM 2854 N N . GLY A 1 380 ? 2.93 32.188 23.5 1 88.94 380 GLY A N 1
ATOM 2855 C CA . GLY A 1 380 ? 3.27 32.125 24.906 1 88.94 380 GLY A CA 1
ATOM 2856 C C . GLY A 1 380 ? 3.803 33.438 25.453 1 88.94 380 GLY A C 1
ATOM 2857 O O . GLY A 1 380 ? 3.812 33.625 26.672 1 88.94 380 GLY A O 1
ATOM 2858 N N . ARG A 1 381 ? 4.191 34.344 24.625 1 88.56 381 ARG A N 1
ATOM 2859 C CA . ARG A 1 381 ? 4.738 35.594 25.094 1 88.56 381 ARG A CA 1
ATOM 2860 C C . ARG A 1 381 ? 3.643 36.469 25.688 1 88.56 381 ARG A C 1
ATOM 2862 O O . ARG A 1 381 ? 3.932 37.438 26.422 1 88.56 381 ARG A O 1
ATOM 2869 N N . PHE A 1 382 ? 2.402 36.188 25.359 1 93.06 382 PHE A N 1
ATOM 2870 C CA . PHE A 1 382 ? 1.289 37 25.828 1 93.06 382 PHE A CA 1
ATOM 2871 C C . PHE A 1 382 ? 0.579 36.312 27 1 93.06 382 PHE A C 1
ATOM 2873 O O . PHE A 1 382 ? 0.392 35.094 26.984 1 93.06 382 PHE A O 1
ATOM 2880 N N . HIS A 1 383 ? 0.352 37.094 27.969 1 93.44 383 HIS A N 1
ATOM 2881 C CA . HIS A 1 383 ? -0.438 36.562 29.094 1 93.44 383 HIS A CA 1
ATOM 2882 C C . HIS A 1 383 ? -1.916 36.906 28.922 1 93.44 383 HIS A C 1
ATOM 2884 O O . HIS A 1 383 ? -2.289 38.094 28.844 1 93.44 383 HIS A O 1
ATOM 2890 N N . VAL A 1 384 ? -2.703 35.906 28.797 1 92.69 384 VAL A N 1
ATOM 2891 C CA . VAL A 1 384 ? -4.137 36.094 28.594 1 92.69 384 VAL A CA 1
ATOM 2892 C C . VAL A 1 384 ? -4.906 35.406 29.734 1 92.69 384 VAL A C 1
ATOM 2894 O O . VAL A 1 384 ? -4.555 34.312 30.172 1 92.69 384 VAL A O 1
ATOM 2897 N N . ASP A 1 385 ? -5.871 36.062 30.297 1 91.25 385 ASP A N 1
ATOM 2898 C CA . ASP A 1 385 ? -6.781 35.469 31.266 1 91.25 385 ASP A CA 1
ATOM 2899 C C . ASP A 1 385 ? -7.938 34.75 30.562 1 91.25 385 ASP A C 1
ATOM 2901 O O . ASP A 1 385 ? -8.945 35.375 30.234 1 91.25 385 ASP A O 1
ATOM 2905 N N . LYS A 1 386 ? -7.824 33.562 30.531 1 91.06 386 LYS A N 1
ATOM 2906 C CA . LYS A 1 386 ? -8.797 32.75 29.797 1 91.06 386 LYS A CA 1
ATOM 2907 C C . LYS A 1 386 ? -10.188 32.875 30.406 1 91.06 386 LYS A C 1
ATOM 2909 O O . LYS A 1 386 ? -11.172 33.062 29.688 1 91.06 386 LYS A O 1
ATOM 2914 N N . ARG A 1 387 ? -10.414 32.781 31.703 1 90.56 387 ARG A N 1
ATOM 2915 C CA . ARG A 1 387 ? -11.695 32.844 32.375 1 90.56 387 ARG A CA 1
ATOM 2916 C C . ARG A 1 387 ? -12.367 34.188 32.156 1 90.56 387 ARG A C 1
ATOM 2918 O O . ARG A 1 387 ? -13.562 34.25 31.875 1 90.56 387 ARG A O 1
ATOM 2925 N N . ALA A 1 388 ? -11.5 35.188 32.188 1 86.44 388 ALA A N 1
ATOM 2926 C CA . ALA A 1 388 ? -12.039 36.531 31.969 1 86.44 388 ALA A CA 1
ATOM 2927 C C . ALA A 1 388 ? -12.523 36.688 30.531 1 86.44 388 ALA A C 1
ATOM 2929 O O . ALA A 1 388 ? -13.57 37.312 30.297 1 86.44 388 ALA A O 1
ATOM 2930 N N . MET A 1 389 ? -11.82 36.125 29.672 1 86.19 389 MET A N 1
ATOM 2931 C CA . MET A 1 389 ? -12.18 36.25 28.266 1 86.19 389 MET A CA 1
ATOM 2932 C C . MET A 1 389 ? -13.445 35.469 27.953 1 86.19 389 MET A C 1
ATOM 2934 O O . MET A 1 389 ? -14.289 35.938 27.172 1 86.19 389 MET A O 1
ATOM 2938 N N . GLU A 1 390 ? -13.594 34.344 28.531 1 85.38 390 GLU A N 1
ATOM 2939 C CA . GLU A 1 390 ? -14.781 33.531 28.328 1 85.38 390 GLU A CA 1
ATOM 2940 C C . GLU A 1 390 ? -16.031 34.219 28.891 1 85.38 390 GLU A C 1
ATOM 2942 O O . GLU A 1 390 ? -17.094 34.156 28.281 1 85.38 390 GLU A O 1
ATOM 2947 N N . GLN A 1 391 ? -15.852 34.844 29.984 1 83.81 391 GLN A N 1
ATOM 2948 C CA . GLN A 1 391 ? -16.969 35.562 30.578 1 83.81 391 GLN A CA 1
ATOM 2949 C C . GLN A 1 391 ? -17.391 36.75 29.719 1 83.81 391 GLN A C 1
ATOM 2951 O O . GLN A 1 391 ? -18.578 37.031 29.562 1 83.81 391 GLN A O 1
ATOM 2956 N N . LEU A 1 392 ? -16.406 37.375 29.172 1 79.75 392 LEU A N 1
ATOM 2957 C CA . LEU A 1 392 ? -16.688 38.469 28.281 1 79.75 392 LEU A CA 1
ATOM 2958 C C . LEU A 1 392 ? -17.438 38 27.031 1 79.75 392 LEU A C 1
ATOM 2960 O O . LEU A 1 392 ? -18.344 38.688 26.547 1 79.75 392 LEU A O 1
ATOM 2964 N N . GLU A 1 393 ? -17.094 36.906 26.531 1 79.69 393 GLU A N 1
ATOM 2965 C CA . GLU A 1 393 ? -17.719 36.375 25.328 1 79.69 393 GLU A CA 1
ATOM 2966 C C . GLU A 1 393 ? -19.156 35.969 25.594 1 79.69 393 GLU A C 1
ATOM 2968 O O . GLU A 1 393 ? -20.016 36.094 24.719 1 79.69 393 GLU A O 1
ATOM 2973 N N . LYS A 1 394 ? -19.438 35.406 26.734 1 82.38 394 LYS A N 1
ATOM 2974 C CA . LYS A 1 394 ? -20.797 35 27.094 1 82.38 394 LYS A CA 1
ATOM 2975 C C . LYS A 1 394 ? -21.719 36.219 27.203 1 82.38 394 LYS A C 1
ATOM 2977 O O . LYS A 1 394 ? -22.906 36.125 26.859 1 82.38 394 LYS A O 1
ATOM 2982 N N . ARG A 1 395 ? -21.203 37.344 27.547 1 77.75 395 ARG A N 1
ATOM 2983 C CA . ARG A 1 395 ? -22 38.531 27.75 1 77.75 395 ARG A CA 1
ATOM 2984 C C . ARG A 1 395 ? -22.422 39.156 26.422 1 77.75 395 ARG A C 1
ATOM 2986 O O . ARG A 1 395 ? -23.484 39.781 26.312 1 77.75 395 ARG A O 1
ATOM 2993 N N . HIS A 1 396 ? -21.625 39 25.359 1 75.81 396 HIS A N 1
ATOM 2994 C CA . HIS A 1 396 ? -21.906 39.656 24.078 1 75.81 396 HIS A CA 1
ATOM 2995 C C . HIS A 1 396 ? -22.266 38.625 23 1 75.81 396 HIS A C 1
ATOM 2997 O O . HIS A 1 396 ? -22.031 38.875 21.812 1 75.81 396 HIS A O 1
ATOM 3003 N N . ARG A 1 397 ? -22.969 37.594 23.438 1 86.75 397 ARG A N 1
ATOM 3004 C CA . ARG A 1 397 ? -23.25 36.531 22.469 1 86.75 397 ARG A CA 1
ATOM 3005 C C . ARG A 1 397 ? -24.484 36.875 21.656 1 86.75 397 ARG A C 1
ATOM 3007 O O . ARG A 1 397 ? -25.562 37.094 22.203 1 86.75 397 ARG A O 1
ATOM 3014 N N . PHE A 1 398 ? -24.266 37 20.391 1 89.38 398 PHE A N 1
ATOM 3015 C CA . PHE A 1 398 ? -25.328 37.219 19.422 1 89.38 398 PHE A CA 1
ATOM 3016 C C . PHE A 1 398 ? -25.906 35.906 18.938 1 89.38 398 PHE A C 1
ATOM 3018 O O . PHE A 1 398 ? -27.125 35.719 18.891 1 89.38 398 PHE A O 1
ATOM 3025 N N . VAL A 1 399 ? -25.016 34.969 18.578 1 91.56 399 VAL A N 1
ATOM 3026 C CA . VAL A 1 399 ? -25.375 33.594 18.203 1 91.56 399 VAL A CA 1
ATOM 3027 C C . VAL A 1 399 ? -24.766 32.625 19.219 1 91.56 399 VAL A C 1
ATOM 3029 O O . VAL A 1 399 ? -23.594 32.781 19.594 1 91.56 399 VAL A O 1
ATOM 3032 N N . GLU A 1 400 ? -25.531 31.688 19.672 1 89.75 400 GLU A N 1
ATOM 3033 C CA . GLU A 1 400 ? -25.047 30.688 20.625 1 89.75 400 GLU A CA 1
ATOM 3034 C C . GLU A 1 400 ? -24.953 29.312 20 1 89.75 400 GLU A C 1
ATOM 3036 O O . GLU A 1 400 ? -25.859 28.906 19.25 1 89.75 400 GLU A O 1
ATOM 3041 N N . TRP A 1 401 ? -23.828 28.703 20.234 1 90.81 401 TRP A N 1
ATOM 3042 C CA . TRP A 1 401 ? -23.672 27.328 19.812 1 90.81 401 TRP A CA 1
ATOM 3043 C C . TRP A 1 401 ? -24.406 26.375 20.734 1 90.81 401 TRP A C 1
ATOM 3045 O O . TRP A 1 401 ? -24.375 26.531 21.953 1 90.81 401 TRP A O 1
ATOM 3055 N N . GLY A 1 402 ? -25.156 25.453 20.219 1 89.88 402 GLY A N 1
ATOM 3056 C CA . GLY A 1 402 ? -25.906 24.484 21 1 89.88 402 GLY A CA 1
ATOM 3057 C C . GLY A 1 402 ? -26.062 23.141 20.297 1 89.88 402 GLY A C 1
ATOM 3058 O O . GLY A 1 402 ? -25.594 22.984 19.156 1 89.88 402 GLY A O 1
ATOM 3059 N N . PRO A 1 403 ? -26.609 22.234 21 1 91.19 403 PRO A N 1
ATOM 3060 C CA . PRO A 1 403 ? -26.766 20.891 20.453 1 91.19 403 PRO A CA 1
ATOM 3061 C C . PRO A 1 403 ? -27.547 20.859 19.141 1 91.19 403 PRO A C 1
ATOM 3063 O O . PRO A 1 403 ? -27.312 19.984 18.312 1 91.19 403 PRO A O 1
ATOM 3066 N N . GLN A 1 404 ? -28.406 21.859 18.938 1 89.5 404 GLN A N 1
ATOM 3067 C CA . GLN A 1 404 ? -29.203 21.906 17.719 1 89.5 404 GLN A CA 1
ATOM 3068 C C . GLN A 1 404 ? -28.328 22.172 16.5 1 89.5 404 GLN A C 1
ATOM 3070 O O . GLN A 1 404 ? -28.734 21.891 15.375 1 89.5 404 GLN A O 1
ATOM 3075 N N . LEU A 1 405 ? -27.094 22.625 16.703 1 92.62 405 LEU A N 1
ATOM 3076 C CA . LEU A 1 405 ? -26.203 22.969 15.602 1 92.62 405 LEU A CA 1
ATOM 3077 C C . LEU A 1 405 ? -25.141 21.891 15.414 1 92.62 405 LEU A C 1
ATOM 3079 O O . LEU A 1 405 ? -24.297 21.984 14.516 1 92.62 405 LEU A O 1
ATOM 3083 N N . ASP A 1 406 ? -25.188 20.891 16.297 1 93.62 406 ASP A N 1
ATOM 3084 C CA . ASP A 1 406 ? -24.219 19.797 16.234 1 93.62 406 ASP A CA 1
ATOM 3085 C C . ASP A 1 406 ? -24.609 18.781 15.156 1 93.62 406 ASP A C 1
ATOM 3087 O O . ASP A 1 406 ? -25.656 18.141 15.25 1 93.62 406 ASP A O 1
ATOM 3091 N N . LEU A 1 407 ? -23.844 18.5 14.109 1 92.62 407 LEU A N 1
ATOM 3092 C CA . LEU A 1 407 ? -24.141 17.625 12.992 1 92.62 407 LEU A CA 1
ATOM 3093 C C . LEU A 1 407 ? -23.547 16.234 13.211 1 92.62 407 LEU A C 1
ATOM 3095 O O . LEU A 1 407 ? -23.75 15.32 12.414 1 92.62 407 LEU A O 1
ATOM 3099 N N . GLY A 1 408 ? -22.734 16.109 14.273 1 90.44 408 GLY A N 1
ATOM 3100 C CA . GLY A 1 408 ? -22.078 14.836 14.555 1 90.44 408 GLY A CA 1
ATOM 3101 C C . GLY A 1 408 ? -20.766 14.656 13.828 1 90.44 408 GLY A C 1
ATOM 3102 O O . GLY A 1 408 ? -20.156 13.578 13.875 1 90.44 408 GLY A O 1
ATOM 3103 N N . MET A 1 409 ? -20.391 15.664 13.094 1 91.06 409 MET A N 1
ATOM 3104 C CA . MET A 1 409 ? -19.094 15.648 12.43 1 91.06 409 MET A CA 1
ATOM 3105 C C . MET A 1 409 ? -18.141 16.625 13.102 1 91.06 409 MET A C 1
ATOM 3107 O O . MET A 1 409 ? -18.312 17.844 13.008 1 91.06 409 MET A O 1
ATOM 3111 N N . GLU A 1 410 ? -17.094 16.078 13.656 1 88.38 410 GLU A N 1
ATOM 3112 C CA . GLU A 1 410 ? -16.234 16.828 14.555 1 88.38 410 GLU A CA 1
ATOM 3113 C C . GLU A 1 410 ? -15.617 18.031 13.844 1 88.38 410 GLU A C 1
ATOM 3115 O O . GLU A 1 410 ? -15.719 19.172 14.32 1 88.38 410 GLU A O 1
ATOM 3120 N N . GLU A 1 411 ? -15.031 17.797 12.68 1 88.56 411 GLU A N 1
ATOM 3121 C CA . GLU A 1 411 ? -14.336 18.875 11.992 1 88.56 411 GLU A CA 1
ATOM 3122 C C . GLU A 1 411 ? -15.32 19.922 11.477 1 88.56 411 GLU A C 1
ATOM 3124 O O . GLU A 1 411 ? -15.062 21.125 11.57 1 88.56 411 GLU A O 1
ATOM 3129 N N . ILE A 1 412 ? -16.438 19.562 10.93 1 92.19 412 ILE A N 1
ATOM 3130 C CA . ILE A 1 412 ? -17.453 20.484 10.445 1 92.19 412 ILE A CA 1
ATOM 3131 C C . ILE A 1 412 ? -18.016 21.297 11.609 1 92.19 412 ILE A C 1
ATOM 3133 O O . ILE A 1 412 ? -18.203 22.5 11.5 1 92.19 412 ILE A O 1
ATOM 3137 N N . ASN A 1 413 ? -18.234 20.578 12.719 1 92.88 413 ASN A N 1
ATOM 3138 C CA . ASN A 1 413 ? -18.688 21.266 13.922 1 92.88 413 ASN A CA 1
ATOM 3139 C C . ASN A 1 413 ? -17.688 22.312 14.398 1 92.88 413 ASN A C 1
ATOM 3141 O O . ASN A 1 413 ? -18.062 23.422 14.773 1 92.88 413 ASN A O 1
ATOM 3145 N N . ARG A 1 414 ? -16.422 21.938 14.367 1 90.88 414 ARG A N 1
ATOM 3146 C CA . ARG A 1 414 ? -15.391 22.875 14.766 1 90.88 414 ARG A CA 1
ATOM 3147 C C . ARG A 1 414 ? -15.414 24.125 13.883 1 90.88 414 ARG A C 1
ATOM 3149 O O . ARG A 1 414 ? -15.297 25.25 14.375 1 90.88 414 ARG A O 1
ATOM 3156 N N . GLN A 1 415 ? -15.562 23.938 12.617 1 91 415 GLN A N 1
ATOM 3157 C CA . GLN A 1 415 ? -15.602 25.047 11.68 1 91 415 GLN A CA 1
ATOM 3158 C C . GLN A 1 415 ? -16.828 25.922 11.914 1 91 415 GLN A C 1
ATOM 3160 O O . GLN A 1 415 ? -16.75 27.141 11.859 1 91 415 GLN A O 1
ATOM 3165 N N . HIS A 1 416 ? -17.922 25.266 12.156 1 93.56 416 HIS A N 1
ATOM 3166 C CA . HIS A 1 416 ? -19.156 26 12.453 1 93.56 416 HIS A CA 1
ATOM 3167 C C . HIS A 1 416 ? -19.016 26.812 13.734 1 93.56 416 HIS A C 1
ATOM 3169 O O . HIS A 1 416 ? -19.5 27.953 13.812 1 93.56 416 HIS A O 1
ATOM 3175 N N . GLN A 1 417 ? -18.375 26.234 14.695 1 91.5 417 GLN A N 1
ATOM 3176 C CA . GLN A 1 417 ? -18.125 26.969 15.938 1 91.5 417 GLN A CA 1
ATOM 3177 C C . GLN A 1 417 ? -17.266 28.203 15.68 1 91.5 417 GLN A C 1
ATOM 3179 O O . GLN A 1 417 ? -17.5 29.266 16.281 1 91.5 417 GLN A O 1
ATOM 3184 N N . ARG A 1 418 ? -16.312 28.031 14.828 1 90.94 418 ARG A N 1
ATOM 3185 C CA . ARG A 1 418 ? -15.477 29.172 14.461 1 90.94 418 ARG A CA 1
ATOM 3186 C C . ARG A 1 418 ? -16.297 30.234 13.742 1 90.94 418 ARG A C 1
ATOM 3188 O O . ARG A 1 418 ? -16.109 31.438 13.977 1 90.94 418 ARG A O 1
ATOM 3195 N N . LEU A 1 419 ? -17.172 29.844 12.883 1 91.81 419 LEU A N 1
ATOM 3196 C CA . LEU A 1 419 ? -18.047 30.781 12.188 1 91.81 419 LEU A CA 1
ATOM 3197 C C . LEU A 1 419 ? -18.938 31.531 13.18 1 91.81 419 LEU A C 1
ATOM 3199 O O . LEU A 1 419 ? -19.109 32.75 13.062 1 91.81 419 LEU A O 1
ATOM 3203 N N . VAL A 1 420 ? -19.438 30.797 14.156 1 91.94 420 VAL A N 1
ATOM 3204 C CA . VAL A 1 420 ? -20.234 31.422 15.211 1 91.94 420 VAL A CA 1
ATOM 3205 C C . VAL A 1 420 ? -19.406 32.469 15.938 1 91.94 420 VAL A C 1
ATOM 3207 O O . VAL A 1 420 ? -19.875 33.594 16.172 1 91.94 420 VAL A O 1
ATOM 3210 N N . SER A 1 421 ? -18.203 32.094 16.219 1 89.38 421 SER A N 1
ATOM 3211 C CA . SER A 1 421 ? -17.312 33.031 16.906 1 89.38 421 SER A CA 1
ATOM 3212 C C . SER A 1 421 ? -17.047 34.281 16.094 1 89.38 421 SER A C 1
ATOM 3214 O O . SER A 1 421 ? -17.016 35.375 16.625 1 89.38 421 SER A O 1
ATOM 3216 N N . LEU A 1 422 ? -16.844 34.125 14.82 1 88.88 422 LEU A N 1
ATOM 3217 C CA . LEU A 1 422 ? -16.547 35.25 13.945 1 88.88 422 LEU A CA 1
ATOM 3218 C C . LEU A 1 422 ? -17.766 36.156 13.812 1 88.88 422 LEU A C 1
ATOM 3220 O O . LEU A 1 422 ? -17.641 37.406 13.781 1 88.88 422 LEU A O 1
ATOM 3224 N N . ILE A 1 423 ? -18.922 35.625 13.734 1 91.06 423 ILE A N 1
ATOM 3225 C CA . ILE A 1 423 ? -20.156 36.375 13.656 1 91.06 423 ILE A CA 1
ATOM 3226 C C . ILE A 1 423 ? -20.359 37.156 14.945 1 91.06 423 ILE A C 1
ATOM 3228 O O . ILE A 1 423 ? -20.703 38.344 14.914 1 91.06 423 ILE A O 1
ATOM 3232 N N . ASN A 1 424 ? -20.156 36.5 16.047 1 91.25 424 ASN A N 1
ATOM 3233 C CA . ASN A 1 424 ? -20.25 37.188 17.328 1 91.25 424 ASN A CA 1
ATOM 3234 C C . ASN A 1 424 ? -19.25 38.344 17.438 1 91.25 424 ASN A C 1
ATOM 3236 O O . ASN A 1 424 ? -19.562 39.375 18.016 1 91.25 424 ASN A O 1
ATOM 3240 N N . GLU A 1 425 ? -18.109 38.094 16.891 1 88.06 425 GLU A N 1
ATOM 3241 C CA . GLU A 1 425 ? -17.109 39.156 16.859 1 88.06 425 GLU A CA 1
ATOM 3242 C C . GLU A 1 425 ? -17.594 40.344 16.031 1 88.06 425 GLU A C 1
ATOM 3244 O O . GLU A 1 425 ? -17.406 41.5 16.438 1 88.06 425 GLU A O 1
ATOM 3249 N N . LEU A 1 426 ? -18.125 40.094 14.891 1 89.06 426 LEU A N 1
ATOM 3250 C CA . LEU A 1 426 ? -18.641 41.156 14.039 1 89.06 426 LEU A CA 1
ATOM 3251 C C . LEU A 1 426 ? -19.75 41.906 14.75 1 89.06 426 LEU A C 1
ATOM 3253 O O . LEU A 1 426 ? -19.797 43.156 14.703 1 89.06 426 LEU A O 1
ATOM 3257 N N . HIS A 1 427 ? -20.625 41.219 15.398 1 91.06 427 HIS A N 1
ATOM 3258 C CA . HIS A 1 427 ? -21.703 41.844 16.156 1 91.06 427 HIS A CA 1
ATOM 3259 C C . HIS A 1 427 ? -21.156 42.812 17.203 1 91.06 427 HIS A C 1
ATOM 3261 O O . HIS A 1 427 ? -21.656 43.938 17.344 1 91.06 427 HIS A O 1
ATOM 3267 N N . ARG A 1 428 ? -20.234 42.344 17.891 1 87.75 428 ARG A N 1
ATOM 3268 C CA . ARG A 1 428 ? -19.609 43.156 18.922 1 87.75 428 ARG A CA 1
ATOM 3269 C C . ARG A 1 428 ? -18.984 44.406 18.328 1 87.75 428 ARG A C 1
ATOM 3271 O O . ARG A 1 428 ? -19.109 45.5 18.875 1 87.75 428 ARG A O 1
ATOM 3278 N N . THR A 1 429 ? -18.266 44.25 17.234 1 87.69 429 THR A N 1
ATOM 3279 C CA . THR A 1 429 ? -17.578 45.375 16.594 1 87.69 429 THR A CA 1
ATOM 3280 C C . THR A 1 429 ? -18.578 46.406 16.109 1 87.69 429 THR A C 1
ATOM 3282 O O . THR A 1 429 ? -18.312 47.594 16.172 1 87.69 429 THR A O 1
ATOM 3285 N N . LEU A 1 430 ? -19.656 45.969 15.656 1 86.62 430 LEU A N 1
ATOM 3286 C CA . LEU A 1 430 ? -20.703 46.906 15.203 1 86.62 430 LEU A CA 1
ATOM 3287 C C . LEU A 1 430 ? -21.359 47.594 16.375 1 86.62 430 LEU A C 1
ATOM 3289 O O . LEU A 1 430 ? -21.656 48.812 16.312 1 86.62 430 LEU A O 1
ATOM 3293 N N . GLU A 1 431 ? -21.531 46.875 17.469 1 84.94 431 GLU A N 1
ATOM 3294 C CA . GLU A 1 431 ? -22.141 47.438 18.672 1 84.94 431 GLU A CA 1
ATOM 3295 C C . GLU A 1 431 ? -21.219 48.469 19.312 1 84.94 431 GLU A C 1
ATOM 3297 O O . GLU A 1 431 ? -21.688 49.5 19.844 1 84.94 431 GLU A O 1
ATOM 3302 N N . GLU A 1 432 ? -19.953 48.188 19.172 1 85.19 432 GLU A N 1
ATOM 3303 C CA . GLU A 1 432 ? -18.969 49.062 19.828 1 85.19 432 GLU A CA 1
ATOM 3304 C C . GLU A 1 432 ? -18.5 50.156 18.891 1 85.19 432 GLU A C 1
ATOM 3306 O O . GLU A 1 432 ? -17.562 50.906 19.219 1 85.19 432 GLU A O 1
ATOM 3311 N N . ALA A 1 433 ? -19.047 50.344 17.766 1 81.62 433 ALA A N 1
ATOM 3312 C CA . ALA A 1 433 ? -18.828 51.438 16.812 1 81.62 433 ALA A CA 1
ATOM 3313 C C . ALA A 1 433 ? -17.375 51.531 16.375 1 81.62 433 ALA A C 1
ATOM 3315 O O . ALA A 1 433 ? -16.75 52.594 16.438 1 81.62 433 ALA A O 1
ATOM 3316 N N . TYR A 1 434 ? -16.859 50.469 16 1 86.31 434 TYR A N 1
ATOM 3317 C CA . TYR A 1 434 ? -15.547 50.438 15.383 1 86.31 434 TYR A CA 1
ATOM 3318 C C . TYR A 1 434 ? -15.531 51.25 14.094 1 86.31 434 TYR A C 1
ATOM 3320 O O . TYR A 1 434 ? -16.578 51.531 13.516 1 86.31 434 TYR A O 1
ATOM 3328 N N . GLY A 1 435 ? -14.328 51.781 13.695 1 85.69 435 GLY A N 1
ATOM 3329 C CA . GLY A 1 435 ? -14.188 52.5 12.438 1 85.69 435 GLY A CA 1
ATOM 3330 C C . GLY A 1 435 ? -14.477 51.625 11.227 1 85.69 435 GLY A C 1
ATOM 3331 O O . GLY A 1 435 ? -14.484 50.406 11.32 1 85.69 435 GLY A O 1
ATOM 3332 N N . LEU A 1 436 ? -14.766 52.219 10.195 1 86.31 436 LEU A N 1
ATOM 3333 C CA . LEU A 1 436 ? -15.156 51.531 8.969 1 86.31 436 LEU A CA 1
ATOM 3334 C C . LEU A 1 436 ? -14.055 50.594 8.5 1 86.31 436 LEU A C 1
ATOM 3336 O O . LEU A 1 436 ? -14.344 49.5 8.047 1 86.31 436 LEU A O 1
ATOM 3340 N N . GLU A 1 437 ? -12.82 50.938 8.594 1 87.19 437 GLU A N 1
ATOM 3341 C CA . GLU A 1 437 ? -11.719 50.094 8.125 1 87.19 437 GLU A CA 1
ATOM 3342 C C . GLU A 1 437 ? -11.625 48.812 8.93 1 87.19 437 GLU A C 1
ATOM 3344 O O . GLU A 1 437 ? -11.344 47.75 8.375 1 87.19 437 GLU A O 1
ATOM 3349 N N . ALA A 1 438 ? -11.836 48.875 10.195 1 89.12 438 ALA A N 1
ATOM 3350 C CA . ALA A 1 438 ? -11.82 47.719 11.047 1 89.12 438 ALA A CA 1
ATOM 3351 C C . ALA A 1 438 ? -12.969 46.75 10.695 1 89.12 438 ALA A C 1
ATOM 3353 O O . ALA A 1 438 ? -12.781 45.531 10.625 1 89.12 438 ALA A O 1
ATOM 3354 N N . ILE A 1 439 ? -14.102 47.375 10.469 1 87.69 439 ILE A N 1
ATOM 3355 C CA . ILE A 1 439 ? -15.281 46.562 10.117 1 87.69 439 ILE A CA 1
ATOM 3356 C C . ILE A 1 439 ? -15.031 45.844 8.797 1 87.69 439 ILE A C 1
ATOM 3358 O O . ILE A 1 439 ? -15.352 44.656 8.664 1 87.69 439 ILE A O 1
ATOM 3362 N N . LYS A 1 440 ? -14.43 46.5 7.875 1 86.44 440 LYS A N 1
ATOM 3363 C CA . LYS A 1 440 ? -14.117 45.906 6.582 1 86.44 440 LYS A CA 1
ATOM 3364 C C . LYS A 1 440 ? -13.195 44.688 6.738 1 86.44 440 LYS A C 1
ATOM 3366 O O . LYS A 1 440 ? -13.398 43.656 6.102 1 86.44 440 LYS A O 1
ATOM 3371 N N . ARG A 1 441 ? -12.203 44.781 7.594 1 88.44 441 ARG A N 1
ATOM 3372 C CA . ARG A 1 441 ? -11.258 43.688 7.797 1 88.44 441 ARG A CA 1
ATOM 3373 C C . ARG A 1 441 ? -11.938 42.5 8.445 1 88.44 441 ARG A C 1
ATOM 3375 O O . ARG A 1 441 ? -11.688 41.344 8.055 1 88.44 441 ARG A O 1
ATOM 3382 N N . ILE A 1 442 ? -12.742 42.781 9.406 1 88 442 ILE A N 1
ATOM 3383 C CA . ILE A 1 442 ? -13.43 41.688 10.117 1 88 442 ILE A CA 1
ATOM 3384 C C . ILE A 1 442 ? -14.398 41 9.172 1 88 442 ILE A C 1
ATOM 3386 O O . ILE A 1 442 ? -14.477 39.75 9.156 1 88 442 ILE A O 1
ATOM 3390 N N . VAL A 1 443 ? -15.125 41.781 8.359 1 87.25 443 VAL A N 1
ATOM 3391 C CA . VAL A 1 443 ? -16.031 41.188 7.379 1 87.25 443 VAL A CA 1
ATOM 3392 C C . VAL A 1 443 ? -15.25 40.375 6.371 1 87.25 443 VAL A C 1
ATOM 3394 O O . VAL A 1 443 ? -15.664 39.25 6.008 1 87.25 443 VAL A O 1
ATOM 3397 N N . GLN A 1 444 ? -14.148 40.875 5.949 1 87.12 444 GLN A N 1
ATOM 3398 C CA . GLN A 1 444 ? -13.312 40.125 5.016 1 87.12 444 GLN A CA 1
ATOM 3399 C C . GLN A 1 444 ? -12.852 38.812 5.621 1 87.12 444 GLN A C 1
ATOM 3401 O O . GLN A 1 444 ? -12.828 37.781 4.938 1 87.12 444 GLN A O 1
ATOM 3406 N N . GLY A 1 445 ? -12.422 38.875 6.883 1 86.56 445 GLY A N 1
ATOM 3407 C CA . GLY A 1 445 ? -12.055 37.656 7.562 1 86.56 445 GLY A CA 1
ATOM 3408 C C . GLY A 1 445 ? -13.172 36.625 7.598 1 86.56 445 GLY A C 1
ATOM 3409 O O . GLY A 1 445 ? -12.938 35.438 7.391 1 86.56 445 GLY A O 1
ATOM 3410 N N . LEU A 1 446 ? -14.336 37.094 7.859 1 88.19 446 LEU A N 1
ATOM 3411 C CA . LEU A 1 446 ? -15.508 36.219 7.883 1 88.19 446 LEU A CA 1
ATOM 3412 C C . LEU A 1 446 ? -15.773 35.625 6.504 1 88.19 446 LEU A C 1
ATOM 3414 O O . LEU A 1 446 ? -16.062 34.438 6.379 1 88.19 446 LEU A O 1
ATOM 3418 N N . VAL A 1 447 ? -15.672 36.438 5.457 1 87.38 447 VAL A N 1
ATOM 3419 C CA . VAL A 1 447 ? -15.875 36 4.082 1 87.38 447 VAL A CA 1
ATOM 3420 C C . VAL A 1 447 ? -14.844 34.938 3.727 1 87.38 447 VAL A C 1
ATOM 3422 O O . VAL A 1 447 ? -15.195 33.875 3.193 1 87.38 447 VAL A O 1
ATOM 3425 N N . ASP A 1 448 ? -13.625 35.219 4.023 1 87.94 448 ASP A N 1
ATOM 3426 C CA . ASP A 1 448 ? -12.547 34.281 3.703 1 87.94 448 ASP A CA 1
ATOM 3427 C C . ASP A 1 448 ? -12.742 32.938 4.41 1 87.94 448 ASP A C 1
ATOM 3429 O O . ASP A 1 448 ? -12.586 31.875 3.799 1 87.94 448 ASP A O 1
ATOM 3433 N N . TYR A 1 449 ? -13.062 32.969 5.645 1 89.75 449 TYR A N 1
ATOM 3434 C CA . TYR A 1 449 ? -13.258 31.719 6.395 1 89.75 449 TYR A CA 1
ATOM 3435 C C . TYR A 1 449 ? -14.43 30.922 5.844 1 89.75 449 TYR A C 1
ATOM 3437 O O . TYR A 1 449 ? -14.375 29.703 5.758 1 89.75 449 TYR A O 1
ATOM 3445 N N . THR A 1 450 ? -15.477 31.656 5.555 1 90.5 450 THR A N 1
ATOM 3446 C CA . THR A 1 450 ? -16.656 30.984 5.004 1 90.5 450 THR A CA 1
ATOM 3447 C C . THR A 1 450 ? -16.328 30.297 3.684 1 90.5 450 THR A C 1
ATOM 3449 O O . THR A 1 450 ? -16.734 29.156 3.447 1 90.5 450 THR A O 1
ATOM 3452 N N . ALA A 1 451 ? -15.625 31.016 2.848 1 88.38 451 ALA A N 1
ATOM 3453 C CA . ALA A 1 451 ? -15.188 30.422 1.583 1 88.38 451 ALA A CA 1
ATOM 3454 C C . ALA A 1 451 ? -14.375 29.156 1.816 1 88.38 451 ALA A C 1
ATOM 3456 O O . ALA A 1 451 ? -14.547 28.156 1.106 1 88.38 451 ALA A O 1
ATOM 3457 N N . ASN A 1 452 ? -13.57 29.25 2.762 1 88.44 452 ASN A N 1
ATOM 3458 C CA . ASN A 1 452 ? -12.766 28.094 3.115 1 88.44 452 ASN A CA 1
ATOM 3459 C C . ASN A 1 452 ? -13.641 26.938 3.609 1 88.44 452 ASN A C 1
ATOM 3461 O O . ASN A 1 452 ? -13.414 25.781 3.252 1 88.44 452 ASN A O 1
ATOM 3465 N N . HIS A 1 453 ? -14.57 27.25 4.457 1 91.62 453 HIS A N 1
ATOM 3466 C CA . HIS A 1 453 ? -15.5 26.234 4.957 1 91.62 453 HIS A CA 1
ATOM 3467 C C . HIS A 1 453 ? -16.25 25.578 3.811 1 91.62 453 HIS A C 1
ATOM 3469 O O . HIS A 1 453 ? -16.359 24.344 3.762 1 91.62 453 HIS A O 1
ATOM 3475 N N . PHE A 1 454 ? -16.719 26.344 2.865 1 92.69 454 PHE A N 1
ATOM 3476 C CA . PHE A 1 454 ? -17.438 25.812 1.715 1 92.69 454 PHE A CA 1
ATOM 3477 C C . PHE A 1 454 ? -16.531 24.922 0.87 1 92.69 454 PHE A C 1
ATOM 3479 O O . PHE A 1 454 ? -16.953 23.844 0.44 1 92.69 454 PHE A O 1
ATOM 3486 N N . ALA A 1 455 ? -15.367 25.406 0.664 1 88.75 455 ALA A N 1
ATOM 3487 C CA . ALA A 1 455 ? -14.414 24.609 -0.12 1 88.75 455 ALA A CA 1
ATOM 3488 C C . ALA A 1 455 ? -14.172 23.25 0.523 1 88.75 455 ALA A C 1
ATOM 3490 O O . ALA A 1 455 ? -14.062 22.234 -0.173 1 88.75 455 ALA A O 1
ATOM 3491 N N . TYR A 1 456 ? -14.125 23.156 1.786 1 90.5 456 TYR A N 1
ATOM 3492 C CA . TYR A 1 456 ? -13.93 21.906 2.52 1 90.5 456 TYR A CA 1
ATOM 3493 C C . TYR A 1 456 ? -15.102 20.953 2.299 1 90.5 456 TYR A C 1
ATOM 3495 O O . TYR A 1 456 ? -14.898 19.781 1.993 1 90.5 456 TYR A O 1
ATOM 3503 N N . GLU A 1 457 ? -16.25 21.547 2.432 1 92.12 457 GLU A N 1
ATOM 3504 C CA . GLU A 1 457 ? -17.453 20.734 2.219 1 92.12 457 GLU A CA 1
ATOM 3505 C C . GLU A 1 457 ? -17.516 20.203 0.79 1 92.12 457 GLU A C 1
ATOM 3507 O O . GLU A 1 457 ? -17.797 19.031 0.571 1 92.12 457 GLU A O 1
ATOM 3512 N N . GLU A 1 458 ? -17.234 21.062 -0.094 1 91.75 458 GLU A N 1
ATOM 3513 C CA . GLU A 1 458 ? -17.312 20.672 -1.501 1 91.75 458 GLU A CA 1
ATOM 3514 C C . GLU A 1 458 ? -16.281 19.609 -1.845 1 91.75 458 GLU A C 1
ATOM 3516 O O . GLU A 1 458 ? -16.531 18.734 -2.674 1 91.75 458 GLU A O 1
ATOM 3521 N N . GLU A 1 459 ? -15.188 19.766 -1.236 1 87.5 459 GLU A N 1
ATOM 3522 C CA . GLU A 1 459 ? -14.18 18.719 -1.423 1 87.5 459 GLU A CA 1
ATOM 3523 C C . GLU A 1 459 ? -14.664 17.391 -0.874 1 87.5 459 GLU A C 1
ATOM 3525 O O . GLU A 1 459 ? -14.422 16.344 -1.476 1 87.5 459 GLU A O 1
ATOM 3530 N N . LEU A 1 460 ? -15.297 17.391 0.285 1 89.06 460 LEU A N 1
ATOM 3531 C CA . LEU A 1 460 ? -15.867 16.172 0.837 1 89.06 460 LEU A CA 1
ATOM 3532 C C . LEU A 1 460 ? -16.906 15.57 -0.115 1 89.06 460 LEU A C 1
ATOM 3534 O O . LEU A 1 460 ? -16.922 14.359 -0.323 1 89.06 460 LEU A O 1
ATOM 3538 N N . PHE A 1 461 ? -17.734 16.469 -0.728 1 92.75 461 PHE A N 1
ATOM 3539 C CA . PHE A 1 461 ? -18.75 16 -1.669 1 92.75 461 PHE A CA 1
ATOM 3540 C C . PHE A 1 461 ? -18.109 15.305 -2.861 1 92.75 461 PHE A C 1
ATOM 3542 O O . PHE A 1 461 ? -18.562 14.242 -3.281 1 92.75 461 PHE A O 1
ATOM 3549 N N . ALA A 1 462 ? -17.078 15.898 -3.4 1 87.12 462 ALA A N 1
ATOM 3550 C CA . ALA A 1 462 ? -16.391 15.336 -4.562 1 87.12 462 ALA A CA 1
ATOM 3551 C C . ALA A 1 462 ? -15.766 13.984 -4.23 1 87.12 462 ALA A C 1
ATOM 3553 O O . ALA A 1 462 ? -15.867 13.039 -5.012 1 87.12 462 ALA A O 1
ATOM 3554 N N . ARG A 1 463 ? -15.305 13.898 -3.088 1 82.06 463 ARG A N 1
ATOM 3555 C CA . ARG A 1 463 ? -14.562 12.711 -2.682 1 82.06 463 ARG A CA 1
ATOM 3556 C C . ARG A 1 463 ? -15.516 11.547 -2.385 1 82.06 463 ARG A C 1
ATOM 3558 O O . ARG A 1 463 ? -15.211 10.398 -2.699 1 82.06 463 ARG A O 1
ATOM 3565 N N . PHE A 1 464 ? -16.625 11.859 -1.777 1 87.44 464 PHE A N 1
ATOM 3566 C CA . PHE A 1 464 ? -17.5 10.789 -1.322 1 87.44 464 PHE A CA 1
ATOM 3567 C C . PHE A 1 464 ? -18.688 10.641 -2.254 1 87.44 464 PHE A C 1
ATOM 3569 O O . PHE A 1 464 ? -19.578 9.812 -2.018 1 87.44 464 PHE A O 1
ATOM 3576 N N . GLY A 1 465 ? -18.688 11.461 -3.35 1 89.69 465 GLY A N 1
ATOM 3577 C CA . GLY A 1 465 ? -19.703 11.352 -4.387 1 89.69 465 GLY A CA 1
ATOM 3578 C C . GLY A 1 465 ? -21.094 11.719 -3.9 1 89.69 465 GLY A C 1
ATOM 3579 O O . GLY A 1 465 ? -22.047 10.984 -4.141 1 89.69 465 GLY A O 1
ATOM 3580 N N . TYR A 1 466 ? -21.266 12.781 -3.154 1 91.62 466 TYR A N 1
ATOM 3581 C CA . TYR A 1 466 ? -22.562 13.227 -2.668 1 91.62 466 TYR A CA 1
ATOM 3582 C C . TYR A 1 466 ? -23.484 13.594 -3.826 1 91.62 466 TYR A C 1
ATOM 3584 O O . TYR A 1 466 ? -23.141 14.438 -4.66 1 91.62 466 TYR A O 1
ATOM 3592 N N . PRO A 1 467 ? -24.609 13.023 -3.961 1 92.75 467 PRO A N 1
ATOM 3593 C CA . PRO A 1 467 ? -25.453 13.148 -5.148 1 92.75 467 PRO A CA 1
ATOM 3594 C C . PRO A 1 467 ? -25.969 14.57 -5.363 1 92.75 467 PRO A C 1
ATOM 3596 O O . PRO A 1 467 ? -26.156 15 -6.504 1 92.75 467 PRO A O 1
ATOM 3599 N N . GLN A 1 468 ? -26.203 15.383 -4.312 1 93.19 468 GLN A N 1
ATOM 3600 C CA . GLN A 1 468 ? -26.766 16.719 -4.43 1 93.19 468 GLN A CA 1
ATOM 3601 C C . GLN A 1 468 ? -25.672 17.797 -4.395 1 93.19 468 GLN A C 1
ATOM 3603 O O . GLN A 1 468 ? -25.906 18.891 -3.9 1 93.19 468 GLN A O 1
ATOM 3608 N N . THR A 1 469 ? -24.516 17.516 -4.812 1 93.38 469 THR A N 1
ATOM 3609 C CA . THR A 1 469 ? -23.359 18.391 -4.781 1 93.38 469 THR A CA 1
ATOM 3610 C C . THR A 1 469 ? -23.641 19.703 -5.523 1 93.38 469 THR A C 1
ATOM 3612 O O . THR A 1 469 ? -23.422 20.781 -4.988 1 93.38 469 THR A O 1
ATOM 3615 N N . GLU A 1 470 ? -24.188 19.609 -6.707 1 93.62 470 GLU A N 1
ATOM 3616 C CA . GLU A 1 470 ? -24.391 20.797 -7.535 1 93.62 470 GLU A CA 1
ATOM 3617 C C . GLU A 1 470 ? -25.422 21.734 -6.91 1 93.62 470 GLU A C 1
ATOM 3619 O O . GLU A 1 470 ? -25.234 22.953 -6.902 1 93.62 470 GLU A O 1
ATOM 3624 N N . GLN A 1 471 ? -26.484 21.125 -6.449 1 92.31 471 GLN A N 1
ATOM 3625 C CA . GLN A 1 471 ? -27.516 21.938 -5.793 1 92.31 471 GLN A CA 1
ATOM 3626 C C . GLN A 1 471 ? -26.953 22.625 -4.551 1 92.31 471 GLN A C 1
ATOM 3628 O O . GLN A 1 471 ? -27.281 23.781 -4.273 1 92.31 471 GLN A O 1
ATOM 3633 N N . HIS A 1 472 ? -26.156 21.953 -3.787 1 93.31 472 HIS A N 1
ATOM 3634 C CA . HIS A 1 472 ? -25.547 22.516 -2.584 1 93.31 472 HIS A CA 1
ATOM 3635 C C . HIS A 1 472 ? -24.578 23.641 -2.93 1 93.31 472 HIS A C 1
ATOM 3637 O O . HIS A 1 472 ? -24.516 24.656 -2.236 1 93.31 472 HIS A O 1
ATOM 3643 N N . LYS A 1 473 ? -23.797 23.438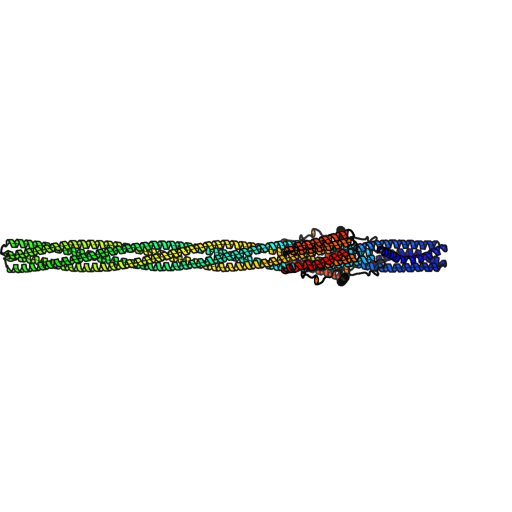 -3.951 1 93.38 473 LYS A N 1
ATOM 3644 C CA . LYS A 1 473 ? -22.859 24.469 -4.406 1 93.38 473 LYS A CA 1
ATOM 3645 C C . LYS A 1 473 ? -23.609 25.734 -4.82 1 93.38 473 LYS A C 1
ATOM 3647 O O . LYS A 1 473 ? -23.109 26.844 -4.605 1 93.38 473 LYS A O 1
ATOM 3652 N N . LEU A 1 474 ? -24.719 25.562 -5.422 1 92.69 474 LEU A N 1
ATOM 3653 C CA . LEU A 1 474 ? -25.547 26.703 -5.805 1 92.69 474 LEU A CA 1
ATOM 3654 C C . LEU A 1 474 ? -25.969 27.5 -4.574 1 92.69 474 LEU A C 1
ATOM 3656 O O . LEU A 1 474 ? -25.984 28.734 -4.605 1 92.69 474 LEU A O 1
ATOM 3660 N N . LYS A 1 475 ? -26.359 26.812 -3.492 1 91.12 475 LYS A N 1
ATOM 3661 C CA . LYS A 1 475 ? -26.703 27.484 -2.24 1 91.12 475 LYS A CA 1
ATOM 3662 C C . LYS A 1 475 ? -25.516 28.281 -1.707 1 91.12 475 LYS A C 1
ATOM 3664 O O . LYS A 1 475 ? -25.688 29.391 -1.188 1 91.12 475 LYS A O 1
ATOM 3669 N N . HIS A 1 476 ? -24.297 27.719 -1.794 1 92.5 476 HIS A N 1
ATOM 3670 C CA . HIS A 1 476 ? -23.078 28.422 -1.392 1 92.5 476 HIS A CA 1
ATOM 3671 C C . HIS A 1 476 ? -22.875 29.688 -2.205 1 92.5 476 HIS A C 1
ATOM 3673 O O . HIS A 1 476 ? -22.562 30.75 -1.647 1 92.5 476 HIS A O 1
ATOM 3679 N N . GLN A 1 477 ? -23.062 29.562 -3.469 1 90.62 477 GLN A N 1
ATOM 3680 C CA . GLN A 1 477 ? -22.859 30.688 -4.367 1 90.62 477 GLN A CA 1
ATOM 3681 C C . GLN A 1 477 ? -23.828 31.812 -4.059 1 90.62 477 GLN A C 1
ATOM 3683 O O . GLN A 1 477 ? -23.469 33 -4.098 1 90.62 477 GLN A O 1
ATOM 3688 N N . GLN A 1 478 ? -25.031 31.438 -3.811 1 88.38 478 GLN A N 1
ATOM 3689 C CA . GLN A 1 478 ? -26.047 32.438 -3.467 1 88.38 478 GLN A CA 1
ATOM 3690 C C . GLN A 1 478 ? -25.672 33.156 -2.188 1 88.38 478 GLN A C 1
ATOM 3692 O O . GLN A 1 478 ? -25.844 34.375 -2.098 1 88.38 478 GLN A O 1
ATOM 3697 N N . LEU A 1 479 ? -25.156 32.406 -1.276 1 86.31 479 LEU A N 1
ATOM 3698 C CA . LEU A 1 479 ? -24.734 33.031 -0.021 1 86.31 479 LEU A CA 1
ATOM 3699 C C . LEU A 1 479 ? -23.547 33.969 -0.247 1 86.31 479 LEU A C 1
ATOM 3701 O O . LEU A 1 479 ? -23.516 35.062 0.301 1 86.31 479 LEU A O 1
ATOM 3705 N N . VAL A 1 480 ? -22.641 33.5 -0.999 1 86.38 480 VAL A N 1
ATOM 3706 C CA . VAL A 1 480 ? -21.453 34.312 -1.297 1 86.38 480 VAL A CA 1
ATOM 3707 C C . VAL A 1 480 ? -21.859 35.594 -2.002 1 86.38 480 VAL A C 1
ATOM 3709 O O . VAL A 1 480 ? -21.344 36.688 -1.691 1 86.38 480 VAL A O 1
ATOM 3712 N N . ALA A 1 481 ? -22.781 35.469 -2.906 1 87.75 481 ALA A N 1
ATOM 3713 C CA . ALA A 1 481 ? -23.266 36.656 -3.637 1 87.75 481 ALA A CA 1
ATOM 3714 C C . ALA A 1 481 ? -23.906 37.656 -2.691 1 87.75 481 ALA A C 1
ATOM 3716 O O . ALA A 1 481 ? -23.688 38.875 -2.816 1 87.75 481 ALA A O 1
ATOM 3717 N N . LYS A 1 482 ? -24.641 37.156 -1.782 1 87.88 482 LYS A N 1
ATOM 3718 C CA . LYS A 1 482 ? -25.312 38.031 -0.828 1 87.88 482 LYS A CA 1
ATOM 3719 C C . LYS A 1 482 ? -24.312 38.719 0.093 1 87.88 482 LYS A C 1
ATOM 3721 O O . LYS A 1 482 ? -24.453 39.906 0.398 1 87.88 482 LYS A O 1
ATOM 3726 N N . VAL A 1 483 ? -23.391 38 0.535 1 85.5 483 VAL A N 1
ATOM 3727 C CA . VAL A 1 483 ? -22.391 38.531 1.434 1 85.5 483 VAL A CA 1
ATOM 3728 C C . VAL A 1 483 ? -21.562 39.594 0.697 1 85.5 483 VAL A C 1
ATOM 3730 O O . VAL A 1 483 ? -21.219 40.625 1.27 1 85.5 483 VAL A O 1
ATOM 3733 N N . LEU A 1 484 ? -21.234 39.312 -0.537 1 85.56 484 LEU A N 1
ATOM 3734 C CA . LEU A 1 484 ? -20.484 40.281 -1.338 1 85.56 484 LEU A CA 1
ATOM 3735 C C . LEU A 1 484 ? -21.281 41.562 -1.544 1 85.56 484 LEU A C 1
ATOM 3737 O O . LEU A 1 484 ? -20.719 42.656 -1.556 1 85.56 484 LEU A O 1
ATOM 3741 N N . ASP A 1 485 ? -22.531 41.406 -1.714 1 88.5 485 ASP A N 1
ATOM 3742 C CA . ASP A 1 485 ? -23.406 42.562 -1.813 1 88.5 485 ASP A CA 1
ATOM 3743 C C . ASP A 1 485 ? -23.344 43.406 -0.541 1 88.5 485 ASP A C 1
ATOM 3745 O O . ASP A 1 485 ? -23.234 44.625 -0.606 1 88.5 485 ASP A O 1
ATOM 3749 N N . PHE A 1 486 ? -23.438 42.719 0.585 1 86.38 486 PHE A N 1
ATOM 3750 C CA . PHE A 1 486 ? -23.328 43.438 1.856 1 86.38 486 PHE A CA 1
ATOM 3751 C C . PHE A 1 486 ? -21.969 44.125 1.994 1 86.38 486 PHE A C 1
ATOM 3753 O O . PHE A 1 486 ? -21.875 45.219 2.512 1 86.38 486 PHE A O 1
ATOM 3760 N N . GLN A 1 487 ? -20.938 43.344 1.594 1 85.12 487 GLN A N 1
ATOM 3761 C CA . GLN A 1 487 ? -19.594 43.906 1.645 1 85.12 487 GLN A CA 1
ATOM 3762 C C . GLN A 1 487 ? -19.5 45.219 0.851 1 85.12 487 GLN A C 1
ATOM 3764 O O . GLN A 1 487 ? -18.891 46.188 1.308 1 85.12 487 GLN A O 1
ATOM 3769 N N . LYS A 1 488 ? -20.078 45.281 -0.315 1 86.94 488 LYS A N 1
ATOM 3770 C CA . LYS A 1 488 ? -20.094 46.469 -1.157 1 86.94 488 LYS A CA 1
ATOM 3771 C C . LYS A 1 488 ? -20.859 47.594 -0.493 1 86.94 488 LYS A C 1
ATOM 3773 O O . LYS A 1 488 ? -20.438 48.75 -0.525 1 86.94 488 LYS A O 1
ATOM 3778 N N . ARG A 1 489 ? -21.922 47.219 0.121 1 87.25 489 ARG A N 1
ATOM 3779 C CA . ARG A 1 489 ? -22.75 48.219 0.773 1 87.25 489 ARG A CA 1
ATOM 3780 C C . ARG A 1 489 ? -22.062 48.812 1.997 1 87.25 489 ARG A C 1
ATOM 3782 O O . ARG A 1 489 ? -22.125 50 2.238 1 87.25 489 ARG A O 1
ATOM 3789 N N . VAL A 1 490 ? -21.391 47.906 2.732 1 82 490 VAL A N 1
ATOM 3790 C CA . VAL A 1 490 ? -20.625 48.375 3.883 1 82 490 VAL A CA 1
ATOM 3791 C C . VAL A 1 490 ? -19.484 49.281 3.412 1 82 490 VAL A C 1
ATOM 3793 O O . VAL A 1 490 ? -19.203 50.312 4.023 1 82 490 VAL A O 1
ATOM 3796 N N . ALA A 1 491 ? -18.812 48.875 2.352 1 80.88 491 ALA A N 1
ATOM 3797 C CA . ALA A 1 491 ? -17.688 49.625 1.808 1 80.88 491 ALA A CA 1
ATOM 3798 C C . ALA A 1 491 ? -18.125 51.031 1.347 1 80.88 491 ALA A C 1
ATOM 3800 O O . ALA A 1 491 ? -17.344 51.969 1.418 1 80.88 491 ALA A O 1
ATOM 3801 N N . SER A 1 492 ? -19.422 51.188 0.948 1 83.75 492 SER A N 1
ATOM 3802 C CA . SER A 1 492 ? -19.953 52.469 0.458 1 83.75 492 SER A CA 1
ATOM 3803 C C . SER A 1 492 ? -20.453 53.312 1.605 1 83.75 492 SER A C 1
ATOM 3805 O O . SER A 1 492 ? -20.859 54.469 1.392 1 83.75 492 SER A O 1
ATOM 3807 N N . GLY A 1 493 ? -20.453 52.781 2.838 1 78 493 GLY A N 1
ATOM 3808 C CA . GLY A 1 493 ? -20.797 53.562 4.016 1 78 493 GLY A CA 1
ATOM 3809 C C . GLY A 1 493 ? -22.25 53.438 4.402 1 78 493 GLY A C 1
ATOM 3810 O O . GLY A 1 493 ? -22.734 54.188 5.262 1 78 493 GLY A O 1
ATOM 3811 N N . GLU A 1 494 ? -23 52.531 3.705 1 83.38 494 GLU A N 1
ATOM 3812 C CA . GLU A 1 494 ? -24.406 52.312 4.059 1 83.38 494 GLU A CA 1
ATOM 3813 C C . GLU A 1 494 ? -24.531 51.625 5.418 1 83.38 494 GLU A C 1
ATOM 3815 O O . GLU A 1 494 ? -23.719 50.75 5.762 1 83.38 494 GLU A O 1
ATOM 3820 N N . ASP A 1 495 ? -25.453 52.062 6.262 1 83.5 495 ASP A N 1
ATOM 3821 C CA . ASP A 1 495 ? -25.672 51.438 7.555 1 83.5 495 ASP A CA 1
ATOM 3822 C C . ASP A 1 495 ? -26.531 50.156 7.402 1 83.5 495 ASP A C 1
ATOM 3824 O O . ASP A 1 495 ? -27.766 50.25 7.461 1 83.5 495 ASP A O 1
ATOM 3828 N N . VAL A 1 496 ? -25.891 49.094 7.137 1 84.75 496 VAL A N 1
ATOM 3829 C CA . VAL A 1 496 ? -26.609 47.844 6.918 1 84.75 496 VAL A CA 1
ATOM 3830 C C . VAL A 1 496 ? -26.312 46.875 8.062 1 84.75 496 VAL A C 1
ATOM 3832 O O . VAL A 1 496 ? -26.422 45.656 7.895 1 84.75 496 VAL A O 1
ATOM 3835 N N . ALA A 1 497 ? -25.922 47.344 9.172 1 86 497 ALA A N 1
ATOM 3836 C CA . ALA A 1 497 ? -25.438 46.5 10.258 1 86 497 ALA A CA 1
ATOM 3837 C C . ALA A 1 497 ? -26.516 45.531 10.727 1 86 497 ALA A C 1
ATOM 3839 O O . ALA A 1 497 ? -26.297 44.312 10.797 1 86 497 ALA A O 1
ATOM 3840 N N . ASP A 1 498 ? -27.703 46.062 10.938 1 88.25 498 ASP A N 1
ATOM 3841 C CA . ASP A 1 498 ? -28.781 45.25 11.445 1 88.25 498 ASP A CA 1
ATOM 3842 C C . ASP A 1 498 ? -29.219 44.188 10.414 1 88.25 498 ASP A C 1
ATOM 3844 O O . ASP A 1 498 ? -29.422 43.031 10.75 1 88.25 498 ASP A O 1
ATOM 3848 N N . GLU A 1 499 ? -29.297 44.656 9.211 1 90.38 499 GLU A N 1
ATOM 3849 C CA . GLU A 1 499 ? -29.688 43.75 8.133 1 90.38 499 GLU A CA 1
ATOM 3850 C C . GLU A 1 499 ? -28.641 42.656 7.93 1 90.38 499 GLU A C 1
ATOM 3852 O O . GLU A 1 499 ? -28.969 41.469 7.766 1 90.38 499 GLU A O 1
ATOM 3857 N N . LEU A 1 500 ? -27.453 43.031 7.941 1 87.88 500 LEU A N 1
ATOM 3858 C CA . LEU A 1 500 ? -26.344 42.125 7.75 1 87.88 500 LEU A CA 1
ATOM 3859 C C . LEU A 1 500 ? -26.297 41.062 8.859 1 87.88 500 LEU A C 1
ATOM 3861 O O . LEU A 1 500 ? -26.188 39.875 8.586 1 87.88 500 LEU A O 1
ATOM 3865 N N . MET A 1 501 ? -26.406 41.5 10.117 1 90.75 501 MET A N 1
ATOM 3866 C CA . MET A 1 501 ? -26.328 40.562 11.25 1 90.75 501 MET A CA 1
ATOM 3867 C C . MET A 1 501 ? -27.5 39.594 11.242 1 90.75 501 MET A C 1
ATOM 3869 O O . MET A 1 501 ? -27.328 38.406 11.523 1 90.75 501 MET A O 1
ATOM 3873 N N . ALA A 1 502 ? -28.688 40.156 10.906 1 91.12 502 ALA A N 1
ATOM 3874 C CA . ALA A 1 502 ? -29.859 39.312 10.812 1 91.12 502 ALA A CA 1
ATOM 3875 C C . ALA A 1 502 ? -29.688 38.25 9.719 1 91.12 502 ALA A C 1
ATOM 3877 O O . ALA A 1 502 ? -30.047 37.094 9.898 1 91.12 502 ALA A O 1
ATOM 3878 N N . PHE A 1 503 ? -29.172 38.688 8.641 1 89.31 503 PHE A N 1
ATOM 3879 C CA . PHE A 1 503 ? -28.922 37.781 7.531 1 89.31 503 PHE A CA 1
ATOM 3880 C C . PHE A 1 503 ? -27.922 36.688 7.934 1 89.31 503 PHE A C 1
ATOM 3882 O O . PHE A 1 503 ? -28.172 35.5 7.695 1 89.31 503 PHE A O 1
ATOM 3889 N N . LEU A 1 504 ? -26.828 37.062 8.539 1 89.94 504 LEU A N 1
ATOM 3890 C CA . LEU A 1 504 ? -25.766 36.125 8.898 1 89.94 504 LEU A CA 1
ATOM 3891 C C . LEU A 1 504 ? -26.266 35.094 9.891 1 89.94 504 LEU A C 1
ATOM 3893 O O . LEU A 1 504 ? -25.984 33.906 9.758 1 89.94 504 LEU A O 1
ATOM 3897 N N . LYS A 1 505 ? -26.969 35.562 10.875 1 91.38 505 LYS A N 1
ATOM 3898 C CA . LYS A 1 505 ? -27.516 34.625 11.867 1 91.38 505 LYS A CA 1
ATOM 3899 C C . LYS A 1 505 ? -28.484 33.656 11.219 1 91.38 505 LYS A C 1
ATOM 3901 O O . LYS A 1 505 ? -28.375 32.438 11.438 1 91.38 505 LYS A O 1
ATOM 3906 N N . SER A 1 506 ? -29.375 34.188 10.469 1 89.38 506 SER A N 1
ATOM 3907 C CA . SER A 1 506 ? -30.375 33.344 9.812 1 89.38 506 SER A CA 1
ATOM 3908 C C . SER A 1 506 ? -29.719 32.375 8.859 1 89.38 506 SER A C 1
ATOM 3910 O O . SER A 1 506 ? -30.078 31.188 8.828 1 89.38 506 SER A O 1
ATOM 3912 N N . TRP A 1 507 ? -28.875 32.844 8.125 1 86.75 507 TRP A N 1
ATOM 3913 C CA . TRP A 1 507 ? -28.203 32 7.145 1 86.75 507 TRP A CA 1
ATOM 3914 C C . TRP A 1 507 ? -27.453 30.875 7.832 1 86.75 507 TRP A C 1
ATOM 3916 O O . TRP A 1 507 ? -27.547 29.719 7.414 1 86.75 507 TRP A O 1
ATOM 3926 N N . LEU A 1 508 ? -26.656 31.203 8.852 1 89.31 508 LEU A N 1
ATOM 3927 C CA . LEU A 1 508 ? -25.828 30.203 9.539 1 89.31 508 LEU A CA 1
ATOM 3928 C C . LEU A 1 508 ? -26.703 29.109 10.133 1 89.31 508 LEU A C 1
ATOM 3930 O O . LEU A 1 508 ? -26.469 27.922 9.891 1 89.31 508 LEU A O 1
ATOM 3934 N N . ILE A 1 509 ? -27.719 29.531 10.797 1 89.31 509 ILE A N 1
ATOM 3935 C CA . ILE A 1 509 ? -28.578 28.578 11.492 1 89.31 509 ILE A CA 1
ATOM 3936 C C . ILE A 1 509 ? -29.328 27.719 10.469 1 89.31 509 ILE A C 1
ATOM 3938 O O . ILE A 1 509 ? -29.359 26.5 10.578 1 89.31 509 ILE A O 1
ATOM 3942 N N . ASN A 1 510 ? -29.859 28.344 9.477 1 88.62 510 ASN A N 1
ATOM 3943 C CA . ASN A 1 510 ? -30.625 27.609 8.469 1 88.62 510 ASN A CA 1
ATOM 3944 C C . ASN A 1 510 ? -29.719 26.719 7.613 1 88.62 510 ASN A C 1
ATOM 3946 O O . ASN A 1 510 ? -30.125 25.625 7.211 1 88.62 510 ASN A O 1
ATOM 3950 N N . HIS A 1 511 ? -28.625 27.203 7.277 1 90.12 511 HIS A N 1
ATOM 3951 C CA . HIS A 1 511 ? -27.688 26.422 6.492 1 90.12 511 HIS A CA 1
ATOM 3952 C C . HIS A 1 511 ? -27.266 25.156 7.25 1 90.12 511 HIS A C 1
ATOM 3954 O O . HIS A 1 511 ? -27.25 24.062 6.684 1 90.12 511 HIS A O 1
ATOM 3960 N N . ILE A 1 512 ? -26.953 25.281 8.539 1 89.31 512 ILE A N 1
ATOM 3961 C CA . ILE A 1 512 ? -26.484 24.156 9.352 1 89.31 512 ILE A CA 1
ATOM 3962 C C . ILE A 1 512 ? -27.641 23.188 9.586 1 89.31 512 ILE A C 1
ATOM 3964 O O . ILE A 1 512 ? -27.5 21.984 9.328 1 89.31 512 ILE A O 1
ATOM 3968 N N . GLN A 1 513 ? -28.719 23.719 9.969 1 88.44 513 GLN A N 1
ATOM 3969 C CA . GLN A 1 513 ? -29.844 22.875 10.359 1 88.44 513 GLN A CA 1
ATOM 3970 C C . GLN A 1 513 ? -30.578 22.344 9.133 1 88.44 513 GLN A C 1
ATOM 3972 O O . GLN A 1 513 ? -31.266 21.328 9.219 1 88.44 513 GLN A O 1
ATOM 3977 N N . GLY A 1 514 ? -30.484 22.891 8.047 1 88 514 GLY A N 1
ATOM 3978 C CA . GLY A 1 514 ? -31.172 22.484 6.836 1 88 514 GLY A CA 1
ATOM 3979 C C . GLY A 1 514 ? -30.281 21.797 5.832 1 88 514 GLY A C 1
ATOM 3980 O O . GLY A 1 514 ? -30.203 20.562 5.812 1 88 514 GLY A O 1
ATOM 3981 N N . SER A 1 515 ? -29.484 22.625 5.258 1 86.88 515 SER A N 1
ATOM 3982 C CA . SER A 1 515 ? -28.688 22.156 4.137 1 86.88 515 SER A CA 1
ATOM 3983 C C . SER A 1 515 ? -27.641 21.156 4.594 1 86.88 515 SER A C 1
ATOM 3985 O O . SER A 1 515 ? -27.5 20.078 4.016 1 86.88 515 SER A O 1
ATOM 3987 N N . ASP A 1 516 ? -26.938 21.422 5.648 1 91.88 516 ASP A N 1
ATOM 3988 C CA . ASP A 1 516 ? -25.812 20.594 6.062 1 91.88 516 ASP A CA 1
ATOM 3989 C C . ASP A 1 516 ? -26.312 19.297 6.707 1 91.88 516 ASP A C 1
ATOM 3991 O O . ASP A 1 516 ? -25.641 18.266 6.629 1 91.88 516 ASP A O 1
ATOM 3995 N N . LYS A 1 517 ? -27.406 19.328 7.293 1 90.56 517 LYS A N 1
ATOM 3996 C CA . LYS A 1 517 ? -27.969 18.125 7.891 1 90.56 517 LYS A CA 1
ATOM 3997 C C . LYS A 1 517 ? -28.297 17.078 6.828 1 90.56 517 LYS A C 1
ATOM 3999 O O . LYS A 1 517 ? -28.281 15.867 7.105 1 90.56 517 LYS A O 1
ATOM 4004 N N . GLU A 1 518 ? -28.531 17.484 5.613 1 90.75 518 GLU A N 1
ATOM 4005 C CA . GLU A 1 518 ? -28.906 16.609 4.516 1 90.75 518 GLU A CA 1
ATOM 4006 C C . GLU A 1 518 ? -27.766 15.68 4.129 1 90.75 518 GLU A C 1
ATOM 4008 O O . GLU A 1 518 ? -28 14.523 3.77 1 90.75 518 GLU A O 1
ATOM 4013 N N . TYR A 1 519 ? -26.562 16.25 4.16 1 91.44 519 TYR A N 1
ATOM 4014 C CA . TYR A 1 519 ? -25.469 15.422 3.67 1 91.44 519 TYR A CA 1
ATOM 4015 C C . TYR A 1 519 ? -24.844 14.633 4.809 1 91.44 519 TYR A C 1
ATOM 4017 O O . TYR A 1 519 ? -24.031 13.727 4.57 1 91.44 519 TYR A O 1
ATOM 4025 N N . THR A 1 520 ? -25.094 14.898 6.086 1 92 520 THR A N 1
ATOM 4026 C CA . THR A 1 520 ? -24.391 14.359 7.246 1 92 520 THR A CA 1
ATOM 4027 C C . THR A 1 520 ? -24.484 12.844 7.277 1 92 520 THR A C 1
ATOM 4029 O O . THR A 1 520 ? -23.469 12.148 7.422 1 92 520 THR A O 1
ATOM 4032 N N . GLY A 1 521 ? -25.719 12.297 7.125 1 90.44 521 GLY A N 1
ATOM 4033 C CA . GLY A 1 521 ? -25.891 10.852 7.133 1 90.44 521 GLY A CA 1
ATOM 4034 C C . GLY A 1 521 ? -25.141 10.156 6.016 1 90.44 521 GLY A C 1
ATOM 4035 O O . GLY A 1 521 ? -24.5 9.125 6.238 1 90.44 521 GLY A O 1
ATOM 4036 N N . PHE A 1 522 ? -25.203 10.719 4.797 1 92.38 522 PHE A N 1
ATOM 4037 C CA . PHE A 1 522 ? -24.531 10.164 3.629 1 92.38 522 PHE A CA 1
ATOM 4038 C C . PHE A 1 522 ? -23.031 10.086 3.855 1 92.38 522 PHE A C 1
ATOM 4040 O O . PHE A 1 522 ? -22.406 9.055 3.602 1 92.38 522 PHE A O 1
ATOM 4047 N N . LEU A 1 523 ? -22.438 11.18 4.395 1 91.31 523 LEU A N 1
ATOM 4048 C CA . LEU A 1 523 ? -21 11.289 4.551 1 91.31 523 LEU A CA 1
ATOM 4049 C C . LEU A 1 523 ? -20.5 10.43 5.715 1 91.31 523 LEU A C 1
ATOM 4051 O O . LEU A 1 523 ? -19.469 9.773 5.617 1 91.31 523 LEU A O 1
ATOM 4055 N N . ILE A 1 524 ? -21.203 10.422 6.82 1 89.19 524 ILE A N 1
ATOM 4056 C CA . ILE A 1 524 ? -20.812 9.625 7.984 1 89.19 524 ILE A CA 1
ATOM 4057 C C . ILE A 1 524 ? -20.828 8.141 7.625 1 89.19 524 ILE A C 1
ATOM 4059 O O . ILE A 1 524 ? -19.906 7.398 7.98 1 89.19 524 ILE A O 1
ATOM 4063 N N . ALA A 1 525 ? -21.828 7.727 6.824 1 88.56 525 ALA A N 1
ATOM 4064 C CA . ALA A 1 525 ? -21.953 6.332 6.41 1 88.56 525 ALA A CA 1
ATOM 4065 C C . ALA A 1 525 ? -20.766 5.91 5.543 1 88.56 525 ALA A C 1
ATOM 4067 O O . ALA A 1 525 ? -20.406 4.73 5.504 1 88.56 525 ALA A O 1
ATOM 4068 N N . ARG A 1 526 ? -20.188 6.93 4.988 1 86.06 526 ARG A N 1
ATOM 4069 C CA . ARG A 1 526 ? -19.109 6.617 4.047 1 86.06 526 ARG A CA 1
ATOM 4070 C C . ARG A 1 526 ? -17.75 6.898 4.66 1 86.06 526 ARG A C 1
ATOM 4072 O O . ARG A 1 526 ? -16.734 6.906 3.955 1 86.06 526 ARG A O 1
ATOM 4079 N N . GLY A 1 527 ? -17.672 7.336 5.91 1 78.88 527 GLY A N 1
ATOM 4080 C CA . GLY A 1 527 ? -16.422 7.426 6.652 1 78.88 527 GLY A CA 1
ATOM 4081 C C . GLY A 1 527 ? -15.773 8.797 6.582 1 78.88 527 GLY A C 1
ATOM 4082 O O . GLY A 1 527 ? -14.562 8.93 6.73 1 78.88 527 GLY A O 1
ATOM 4083 N N . ALA A 1 528 ? -16.531 9.797 6.254 1 76.69 528 ALA A N 1
ATOM 4084 C CA . ALA A 1 528 ? -15.977 11.148 6.145 1 76.69 528 ALA A CA 1
ATOM 4085 C C . ALA A 1 528 ? -15.641 11.719 7.523 1 76.69 528 ALA A C 1
ATOM 4087 O O . ALA A 1 528 ? -15.273 12.891 7.645 1 76.69 528 ALA A O 1
ATOM 4088 N N . GLN A 1 529 ? -15.617 10.883 8.578 1 72.81 529 GLN A N 1
ATOM 4089 C CA . GLN A 1 529 ? -15.312 11.414 9.906 1 72.81 529 GLN A CA 1
ATOM 4090 C C . GLN A 1 529 ? -13.969 10.891 10.406 1 72.81 529 GLN A C 1
ATOM 4092 O O . GLN A 1 529 ? -13.555 9.781 10.062 1 72.81 529 GLN A O 1
ATOM 4097 N N . MET B 1 1 ? -26.859 63.156 16.469 1 34.44 1 MET B N 1
ATOM 4098 C CA . MET B 1 1 ? -27.219 63.438 17.859 1 34.44 1 MET B CA 1
ATOM 4099 C C . MET B 1 1 ? -26.047 63.156 18.797 1 34.44 1 MET B C 1
ATOM 4101 O O . MET B 1 1 ? -26.031 63.625 19.938 1 34.44 1 MET B O 1
ATOM 4105 N N . GLN B 1 2 ? -25.156 62.188 18.266 1 39.75 2 GLN B N 1
ATOM 4106 C CA . GLN B 1 2 ? -23.984 61.781 19.047 1 39.75 2 GLN B CA 1
ATOM 4107 C C . GLN B 1 2 ? -22.938 62.906 19.047 1 39.75 2 GLN B C 1
ATOM 4109 O O . GLN B 1 2 ? -22.094 62.969 19.953 1 39.75 2 GLN B O 1
ATOM 4114 N N . THR B 1 3 ? -23.062 63.781 18.094 1 44.78 3 THR B N 1
ATOM 4115 C CA . THR B 1 3 ? -22.109 64.875 18.016 1 44.78 3 THR B CA 1
ATOM 4116 C C . THR B 1 3 ? -22.406 65.938 19.062 1 44.78 3 THR B C 1
ATOM 4118 O O . THR B 1 3 ? -21.484 66.562 19.625 1 44.78 3 THR B O 1
ATOM 4121 N N . SER B 1 4 ? -23.797 66.125 19.266 1 39.84 4 SER B N 1
ATOM 4122 C CA . SER B 1 4 ? -24.141 67.188 20.203 1 39.84 4 SER B CA 1
ATOM 4123 C C . SER B 1 4 ? -23.797 66.75 21.641 1 39.84 4 SER B C 1
ATOM 4125 O O . SER B 1 4 ? -23.562 67.625 22.484 1 39.84 4 SER B O 1
ATOM 4127 N N . ARG B 1 5 ? -23.922 65.375 21.875 1 55.28 5 ARG B N 1
ATOM 4128 C CA . ARG B 1 5 ? -23.625 64.938 23.234 1 55.28 5 ARG B CA 1
ATOM 4129 C C . ARG B 1 5 ? -22.125 65 23.516 1 55.28 5 ARG B C 1
ATOM 4131 O O . ARG B 1 5 ? -21.688 65.062 24.672 1 55.28 5 ARG B O 1
ATOM 4138 N N . GLY B 1 6 ? -21.297 64.875 22.5 1 42.31 6 GLY B N 1
ATOM 4139 C CA . GLY B 1 6 ? -19.859 65 22.578 1 42.31 6 GLY B CA 1
ATOM 4140 C C . GLY B 1 6 ? -19.406 66.438 22.875 1 42.31 6 GLY B C 1
ATOM 4141 O O . GLY B 1 6 ? -18.5 66.625 23.688 1 42.31 6 GLY B O 1
ATOM 4142 N N . LEU B 1 7 ? -19.969 67.25 22.109 1 42.88 7 LEU B N 1
ATOM 4143 C CA . LEU B 1 7 ? -19.625 68.625 22.328 1 42.88 7 LEU B CA 1
ATOM 4144 C C . LEU B 1 7 ? -20.078 69.125 23.703 1 42.88 7 LEU B C 1
ATOM 4146 O O . LEU B 1 7 ? -19.344 69.812 24.391 1 42.88 7 LEU B O 1
ATOM 4150 N N . LEU B 1 8 ? -21.266 68.688 24.078 1 42.81 8 LEU B N 1
ATOM 4151 C CA . LEU B 1 8 ? -21.734 69.125 25.391 1 42.81 8 LEU B CA 1
ATOM 4152 C C . LEU B 1 8 ? -20.859 68.5 26.5 1 42.81 8 LEU B C 1
ATOM 4154 O O . LEU B 1 8 ? -20.531 69.188 27.469 1 42.81 8 LEU B O 1
ATOM 4158 N N . LYS B 1 9 ? -20.438 67.25 26.484 1 52.31 9 LYS B N 1
ATOM 4159 C CA . LYS B 1 9 ? -19.516 66.625 27.438 1 52.31 9 LYS B CA 1
ATOM 4160 C C . LYS B 1 9 ? -18.156 67.312 27.391 1 52.31 9 LYS B C 1
ATOM 4162 O O . LYS B 1 9 ? -17.516 67.5 28.422 1 52.31 9 LYS B O 1
ATOM 4167 N N . LEU B 1 10 ? -17.781 67.75 26.266 1 46.03 10 LEU B N 1
ATOM 4168 C CA . LEU B 1 10 ? -16.609 68.625 26.125 1 46.03 10 LEU B CA 1
ATOM 4169 C C . LEU B 1 10 ? -16.844 70 26.781 1 46.03 10 LEU B C 1
ATOM 4171 O O . LEU B 1 10 ? -15.961 70.5 27.484 1 46.03 10 LEU B O 1
ATOM 4175 N N . ILE B 1 11 ? -17.984 70.562 26.438 1 44.25 11 ILE B N 1
ATOM 4176 C CA . ILE B 1 11 ? -18.312 71.875 27.047 1 44.25 11 ILE B CA 1
ATOM 4177 C C . ILE B 1 11 ? -18.516 71.688 28.547 1 44.25 11 ILE B C 1
ATOM 4179 O O . ILE B 1 11 ? -18.031 72.5 29.344 1 44.25 11 ILE B O 1
ATOM 4183 N N . LEU B 1 12 ? -19.203 70.75 28.984 1 46.03 12 LEU B N 1
ATOM 4184 C CA . LEU B 1 12 ? -19.391 70.438 30.406 1 46.03 12 LEU B CA 1
ATOM 4185 C C . LEU B 1 12 ? -18.078 70 31.047 1 46.03 12 LEU B C 1
ATOM 4187 O O . LEU B 1 12 ? -17.812 70.375 32.219 1 46.03 12 LEU B O 1
ATOM 4191 N N . ASN B 1 13 ? -17.328 69.188 30.469 1 49.28 13 ASN B N 1
ATOM 4192 C CA . ASN B 1 13 ? -15.969 68.938 30.938 1 49.28 13 ASN B CA 1
ATOM 4193 C C . ASN B 1 13 ? -15.109 70.188 30.891 1 49.28 13 ASN B C 1
ATOM 4195 O O . ASN B 1 13 ? -14.227 70.375 31.734 1 49.28 13 ASN B O 1
ATOM 4199 N N . GLN B 1 14 ? -15.398 71.062 29.984 1 50.09 14 GLN B N 1
ATOM 4200 C CA . GLN B 1 14 ? -14.781 72.375 29.922 1 50.09 14 GLN B CA 1
ATOM 4201 C C . GLN B 1 14 ? -15.398 73.312 30.953 1 50.09 14 GLN B C 1
ATOM 4203 O O . GLN B 1 14 ? -14.82 74.375 31.281 1 50.09 14 GLN B O 1
ATOM 4208 N N . TRP B 1 15 ? -16.516 73.062 31.359 1 50.28 15 TRP B N 1
ATOM 4209 C CA . TRP B 1 15 ? -17.234 73.875 32.312 1 50.28 15 TRP B CA 1
ATOM 4210 C C . TRP B 1 15 ? -16.453 74 33.625 1 50.28 15 TRP B C 1
ATOM 4212 O O . TRP B 1 15 ? -16.656 74.938 34.406 1 50.28 15 TRP B O 1
ATOM 4222 N N . GLN B 1 16 ? -15.664 72.938 33.906 1 56.72 16 GLN B N 1
ATOM 4223 C CA . GLN B 1 16 ? -14.914 73 35.156 1 56.72 16 GLN B CA 1
ATOM 4224 C C . GLN B 1 16 ? -13.961 74.188 35.156 1 56.72 16 GLN B C 1
ATOM 4226 O O . GLN B 1 16 ? -13.547 74.688 36.219 1 56.72 16 GLN B O 1
ATOM 4231 N N . PHE B 1 17 ? -13.859 74.75 33.938 1 62.47 17 PHE B N 1
ATOM 4232 C CA . PHE B 1 17 ? -12.859 75.812 33.875 1 62.47 17 PHE B CA 1
ATOM 4233 C C . PHE B 1 17 ? -13.508 77.188 34.031 1 62.47 17 PHE B C 1
ATOM 4235 O O . PHE B 1 17 ? -12.836 78.125 34.344 1 62.47 17 PHE B O 1
ATOM 4242 N N . TYR B 1 18 ? -14.844 77.188 33.906 1 61.84 18 TYR B N 1
ATOM 4243 C CA . TYR B 1 18 ? -15.492 78.5 33.938 1 61.84 18 TYR B CA 1
ATOM 4244 C C . TYR B 1 18 ? -15.43 79.062 35.344 1 61.84 18 TYR B C 1
ATOM 4246 O O . TYR B 1 18 ? -15.086 80.25 35.5 1 61.84 18 TYR B O 1
ATOM 4254 N N . PRO B 1 19 ? -15.805 78.25 36.312 1 66.31 19 PRO B N 1
ATOM 4255 C CA . PRO B 1 19 ? -15.68 78.812 37.625 1 66.31 19 PRO B CA 1
ATOM 4256 C C . PRO B 1 19 ? -14.258 79.25 37.969 1 66.31 19 PRO B C 1
ATOM 4258 O O . PRO B 1 19 ? -14.062 80.25 38.656 1 66.31 19 PRO B O 1
ATOM 4261 N N . LEU B 1 20 ? -13.383 78.562 37.406 1 73.62 20 LEU B N 1
ATOM 4262 C CA . LEU B 1 20 ? -11.992 78.938 37.625 1 73.62 20 LEU B CA 1
ATOM 4263 C C . LEU B 1 20 ? -11.688 80.312 36.969 1 73.62 20 LEU B C 1
ATOM 4265 O O . LEU B 1 20 ? -10.977 81.125 37.562 1 73.62 20 LEU B O 1
ATOM 4269 N N . LEU B 1 21 ? -12.391 80.562 35.906 1 73.94 21 LEU B N 1
ATOM 4270 C CA . LEU B 1 21 ? -12.18 81.875 35.219 1 73.94 21 LEU B CA 1
ATOM 4271 C C . LEU B 1 21 ? -12.742 83 36.062 1 73.94 21 LEU B C 1
ATOM 4273 O O . LEU B 1 21 ? -12.117 84.062 36.156 1 73.94 21 LEU B O 1
ATOM 4277 N N . LEU B 1 22 ? -13.844 82.688 36.656 1 73.19 22 LEU B N 1
ATOM 4278 C CA . LEU B 1 22 ? -14.477 83.688 37.5 1 73.19 22 LEU B CA 1
ATOM 4279 C C . LEU B 1 22 ? -13.641 84 38.719 1 73.19 22 LEU B C 1
ATOM 4281 O O . LEU B 1 22 ? -13.539 85.188 39.125 1 73.19 22 LEU B O 1
ATOM 4285 N N . LEU B 1 23 ? -13 83 39.188 1 78.44 23 LEU B N 1
ATOM 4286 C CA . LEU B 1 23 ? -12.172 83.188 40.406 1 78.44 23 LEU B CA 1
ATOM 4287 C C . LEU B 1 23 ? -10.93 84 40.094 1 78.44 23 LEU B C 1
ATOM 4289 O O . LEU B 1 23 ? -10.375 84.688 40.969 1 78.44 23 LEU B O 1
ATOM 4293 N N . LEU B 1 24 ? -10.625 84.062 38.844 1 81.94 24 LEU B N 1
ATOM 4294 C CA . LEU B 1 24 ? -9.383 84.75 38.469 1 81.94 24 LEU B CA 1
ATOM 4295 C C . LEU B 1 24 ? -9.648 86.188 38 1 81.94 24 LEU B C 1
ATOM 4297 O O . LEU B 1 24 ? -8.758 87.062 38.062 1 81.94 24 LEU B O 1
ATOM 4301 N N . LEU B 1 25 ? -10.914 86.562 37.688 1 80.06 25 LEU B N 1
ATOM 4302 C CA . LEU B 1 25 ? -11.266 87.875 37.188 1 80.06 25 LEU B CA 1
ATOM 4303 C C . LEU B 1 25 ? -11.281 88.875 38.344 1 80.06 25 LEU B C 1
ATOM 4305 O O . LEU B 1 25 ? -10.859 90.062 38.156 1 80.06 25 LEU B O 1
ATOM 4309 N N . PHE B 1 26 ? -11.672 88.375 39.469 1 81.25 26 PHE B N 1
ATOM 4310 C CA . PHE B 1 26 ? -11.797 89.312 40.594 1 81.25 26 PHE B CA 1
ATOM 4311 C C . PHE B 1 26 ? -10.43 89.812 41.031 1 81.25 26 PHE B C 1
ATOM 4313 O O . PHE B 1 26 ? -10.211 91 41.188 1 81.25 26 PHE B O 1
ATOM 4320 N N . PRO B 1 27 ? -9.539 88.875 41.219 1 85.38 27 PRO B N 1
ATOM 4321 C CA . PRO B 1 27 ? -8.195 89.375 41.562 1 85.38 27 PRO B CA 1
ATOM 4322 C C . PRO B 1 27 ? -7.586 90.25 40.5 1 85.38 27 PRO B C 1
ATOM 4324 O O . PRO B 1 27 ? -6.902 91.25 40.812 1 85.38 27 PRO B O 1
ATOM 4327 N N . LEU B 1 28 ? -7.871 90.062 39.281 1 85.81 28 LEU B N 1
ATOM 4328 C CA . LEU B 1 28 ? -7.352 90.938 38.219 1 85.81 28 LEU B CA 1
ATOM 4329 C C . LEU B 1 28 ? -7.949 92.312 38.281 1 85.81 28 LEU B C 1
ATOM 4331 O O . LEU B 1 28 ? -7.23 93.312 38.156 1 85.81 28 LEU B O 1
ATOM 4335 N N . TRP B 1 29 ? -9.203 92.375 38.562 1 82.38 29 TRP B N 1
ATOM 4336 C CA . TRP B 1 29 ? -9.906 93.625 38.688 1 82.38 29 TRP B CA 1
ATOM 4337 C C . TRP B 1 29 ? -9.398 94.438 39.906 1 82.38 29 TRP B C 1
ATOM 4339 O O . TRP B 1 29 ? -9.141 95.625 39.812 1 82.38 29 TRP B O 1
ATOM 4349 N N . SER B 1 30 ? -9.148 93.75 41 1 85.19 30 SER B N 1
ATOM 4350 C CA . SER B 1 30 ? -8.703 94.438 42.219 1 85.19 30 SER B CA 1
ATOM 4351 C C . SER B 1 30 ? -7.293 95 42.094 1 85.19 30 SER B C 1
ATOM 4353 O O . SER B 1 30 ? -6.996 96.062 42.562 1 85.19 30 SER B O 1
ATOM 4355 N N . LEU B 1 31 ? -6.516 94.312 41.406 1 86 31 LEU B N 1
ATOM 4356 C CA . LEU B 1 31 ? -5.145 94.75 41.188 1 86 31 LEU B CA 1
ATOM 4357 C C . LEU B 1 31 ? -5.094 95.938 40.25 1 86 31 LEU B C 1
ATOM 4359 O O . LEU B 1 31 ? -4.312 96.875 40.469 1 86 31 LEU B O 1
ATOM 4363 N N . LEU B 1 32 ? -5.977 96.062 39.312 1 83 32 LEU B N 1
ATOM 4364 C CA . LEU B 1 32 ? -6.035 97.188 38.375 1 83 32 LEU B CA 1
ATOM 4365 C C . LEU B 1 32 ? -6.582 98.438 39.062 1 83 32 LEU B C 1
ATOM 4367 O O . LEU B 1 32 ? -6.031 99.5 38.875 1 83 32 LEU B O 1
ATOM 4371 N N . HIS B 1 33 ? -7.555 98.188 39.812 1 84.94 33 HIS B N 1
ATOM 4372 C CA . HIS B 1 33 ? -8.18 99.312 40.469 1 84.94 33 HIS B CA 1
ATOM 4373 C C . HIS B 1 33 ? -7.301 99.875 41.594 1 84.94 33 HIS B C 1
ATOM 4375 O O . HIS B 1 33 ? -7.34 101.062 41.938 1 84.94 33 HIS B O 1
ATOM 4381 N N . GLY B 1 34 ? -6.516 99 42.188 1 84.88 34 GLY B N 1
ATOM 4382 C CA . GLY B 1 34 ? -5.625 99.438 43.281 1 84.88 34 GLY B CA 1
ATOM 4383 C C . GLY B 1 34 ? -4.281 99.938 42.781 1 84.88 34 GLY B C 1
ATOM 4384 O O . GLY B 1 34 ? -3.365 100.125 43.562 1 84.88 34 GLY B O 1
ATOM 4385 N N . ALA B 1 35 ? -4.098 100.188 41.5 1 82.94 35 ALA B N 1
ATOM 4386 C CA . ALA B 1 35 ? -2.92 100.75 40.844 1 82.94 35 ALA B CA 1
ATOM 4387 C C . ALA B 1 35 ? -1.694 99.875 41.094 1 82.94 35 ALA B C 1
ATOM 4389 O O . ALA B 1 35 ? -0.583 100.375 41.25 1 82.94 35 ALA B O 1
ATOM 4390 N N . SER B 1 36 ? -1.923 98.625 41.344 1 89.12 36 SER B N 1
ATOM 4391 C CA . SER B 1 36 ? -0.827 97.688 41.406 1 89.12 36 SER B CA 1
ATOM 4392 C C . SER B 1 36 ? -0.561 97.062 40.031 1 89.12 36 SER B C 1
ATOM 4394 O O . SER B 1 36 ? -0.786 95.875 39.875 1 89.12 36 SER B O 1
ATOM 4396 N N . TYR B 1 37 ? 0.066 97.812 39.125 1 87.94 37 TYR B N 1
ATOM 4397 C CA . TYR B 1 37 ? 0.214 97.438 37.719 1 87.94 37 TYR B CA 1
ATOM 4398 C C . TYR B 1 37 ? 1.21 96.312 37.562 1 87.94 37 TYR B C 1
ATOM 4400 O O . TYR B 1 37 ? 1.028 95.438 36.688 1 87.94 37 TYR B O 1
ATOM 4408 N N . PHE B 1 38 ? 2.172 96.188 38.438 1 86 38 PHE B N 1
ATOM 4409 C CA . PHE B 1 38 ? 3.158 95.125 38.344 1 86 38 PHE B CA 1
ATOM 4410 C C . PHE B 1 38 ? 2.551 93.812 38.781 1 86 38 PHE B C 1
ATOM 4412 O O . PHE B 1 38 ? 2.793 92.812 38.125 1 86 38 PHE B O 1
ATOM 4419 N N . ALA B 1 39 ? 1.73 93.812 39.781 1 87.12 39 ALA B N 1
ATOM 4420 C CA . ALA B 1 39 ? 1.048 92.625 40.219 1 87.12 39 ALA B CA 1
ATOM 4421 C C . ALA B 1 39 ? 0.021 92.125 39.188 1 87.12 39 ALA B C 1
ATOM 4423 O O . ALA B 1 39 ? -0.141 90.938 38.938 1 87.12 39 ALA B O 1
ATOM 4424 N N . PHE B 1 40 ? -0.609 93.062 38.594 1 88.38 40 PHE B N 1
ATOM 4425 C CA . PHE B 1 40 ? -1.56 92.75 37.531 1 88.38 40 PHE B CA 1
ATOM 4426 C C . PHE B 1 40 ? -0.856 92.062 36.344 1 88.38 40 PHE B C 1
ATOM 4428 O O . PHE B 1 40 ? -1.299 91.062 35.844 1 88.38 40 PHE B O 1
ATOM 4435 N N . ALA B 1 41 ? 0.276 92.562 35.969 1 89.56 41 ALA B N 1
ATOM 4436 C CA . ALA B 1 41 ? 1.031 92.062 34.812 1 89.56 41 ALA B CA 1
ATOM 4437 C C . ALA B 1 41 ? 1.555 90.625 35.156 1 89.56 41 ALA B C 1
ATOM 4439 O O . ALA B 1 41 ? 1.555 89.75 34.281 1 89.56 41 ALA B O 1
ATOM 4440 N N . SER B 1 42 ? 1.896 90.375 36.344 1 87.44 42 SER B N 1
ATOM 4441 C CA . SER B 1 42 ? 2.416 89.125 36.75 1 87.44 42 SER B CA 1
ATOM 4442 C C . SER B 1 42 ? 1.322 88.062 36.719 1 87.44 42 SER B C 1
ATOM 4444 O O . SER B 1 42 ? 1.543 86.938 36.281 1 87.44 42 SER B O 1
ATOM 4446 N N . LEU B 1 43 ? 0.151 88.312 37.188 1 87.88 43 LEU B N 1
ATOM 4447 C CA . LEU B 1 43 ? -0.958 87.375 37.188 1 87.88 43 LEU B CA 1
ATOM 4448 C C . LEU B 1 43 ? -1.421 87.062 35.781 1 87.88 43 LEU B C 1
ATOM 4450 O O . LEU B 1 43 ? -1.71 85.938 35.438 1 87.88 43 LEU B O 1
ATOM 4454 N N . LEU B 1 44 ? -1.387 88.125 34.938 1 88.62 44 LEU B N 1
ATOM 4455 C CA . LEU B 1 44 ? -1.764 87.875 33.562 1 88.62 44 LEU B CA 1
ATOM 4456 C C . LEU B 1 44 ? -0.763 87 32.844 1 88.62 44 LEU B C 1
ATOM 4458 O O . LEU B 1 44 ? -1.153 86.125 32.094 1 88.62 44 LEU B O 1
ATOM 4462 N N . ALA B 1 45 ? 0.5 87.188 33.156 1 87.69 45 ALA B N 1
ATOM 4463 C CA . ALA B 1 45 ? 1.545 86.375 32.562 1 87.69 45 ALA B CA 1
ATOM 4464 C C . ALA B 1 45 ? 1.396 84.938 33.031 1 87.69 45 ALA B C 1
ATOM 4466 O O . ALA B 1 45 ? 1.537 84 32.219 1 87.69 45 ALA B O 1
ATOM 4467 N N . ALA B 1 46 ? 1.06 84.688 34.25 1 84.94 46 ALA B N 1
ATOM 4468 C CA . ALA B 1 46 ? 0.86 83.312 34.781 1 84.94 46 ALA B CA 1
ATOM 4469 C C . ALA B 1 46 ? -0.317 82.625 34.094 1 84.94 46 ALA B C 1
ATOM 4471 O O . ALA B 1 46 ? -0.237 81.438 33.719 1 84.94 46 ALA B O 1
ATOM 4472 N N . LEU B 1 47 ? -1.325 83.375 33.812 1 85.69 47 LEU B N 1
ATOM 4473 C CA . LEU B 1 47 ? -2.506 82.812 33.156 1 85.69 47 LEU B CA 1
ATOM 4474 C C . LEU B 1 47 ? -2.207 82.438 31.703 1 85.69 47 LEU B C 1
ATOM 4476 O O . LEU B 1 47 ? -2.678 81.438 31.203 1 85.69 47 LEU B O 1
ATOM 4480 N N . ILE B 1 48 ? -1.394 83.25 31.078 1 87.12 48 ILE B N 1
ATOM 4481 C CA . ILE B 1 48 ? -1.026 83 29.703 1 87.12 48 ILE B CA 1
ATOM 4482 C C . ILE B 1 48 ? -0.163 81.75 29.609 1 87.12 48 ILE B C 1
ATOM 4484 O O . ILE B 1 48 ? -0.371 80.875 28.75 1 87.12 48 ILE B O 1
ATOM 4488 N N . VAL B 1 49 ? 0.708 81.562 30.562 1 84.38 49 VAL B N 1
ATOM 4489 C CA . VAL B 1 49 ? 1.579 80.438 30.594 1 84.38 49 VAL B CA 1
ATOM 4490 C C . VAL B 1 49 ? 0.753 79.188 30.875 1 84.38 49 VAL B C 1
ATOM 4492 O O . VAL B 1 49 ? 0.935 78.125 30.219 1 84.38 49 VAL B O 1
ATOM 4495 N N . LEU B 1 50 ? -0.155 79.25 31.734 1 83.06 50 LEU B N 1
ATOM 4496 C CA . LEU B 1 50 ? -1.016 78.125 32.062 1 83.06 50 LEU B CA 1
ATOM 4497 C C . LEU B 1 50 ? -1.888 77.75 30.875 1 83.06 50 LEU B C 1
ATOM 4499 O O . LEU B 1 50 ? -2.074 76.562 30.609 1 83.06 50 LEU B O 1
ATOM 4503 N N . ALA B 1 51 ? -2.398 78.688 30.219 1 83.69 51 ALA B N 1
ATOM 4504 C CA . ALA B 1 51 ? -3.213 78.438 29.031 1 83.69 51 ALA B CA 1
ATOM 4505 C C . ALA B 1 51 ? -2.385 77.75 27.922 1 83.69 51 ALA B C 1
ATOM 4507 O O . ALA B 1 51 ? -2.857 76.875 27.234 1 83.69 51 ALA B O 1
ATOM 4508 N N . TRP B 1 52 ? -1.18 78.188 27.828 1 85.12 52 TRP B N 1
ATOM 4509 C CA . TRP B 1 52 ? -0.29 77.625 26.812 1 85.12 52 TRP B CA 1
ATOM 4510 C C . TRP B 1 52 ? 0.066 76.188 27.141 1 85.12 52 TRP B C 1
ATOM 4512 O O . TRP B 1 52 ? 0.006 75.312 26.281 1 85.12 52 TRP B O 1
ATOM 4522 N N . LEU B 1 53 ? 0.395 75.938 28.375 1 81.44 53 LEU B N 1
ATOM 4523 C CA . LEU B 1 53 ? 0.697 74.562 28.812 1 81.44 53 LEU B CA 1
ATOM 4524 C C . LEU B 1 53 ? -0.521 73.688 28.656 1 81.44 53 LEU B C 1
ATOM 4526 O O . LEU B 1 53 ? -0.398 72.5 28.203 1 81.44 53 LEU B O 1
ATOM 4530 N N . GLY B 1 54 ? -1.609 74.188 29 1 82.5 54 GLY B N 1
ATOM 4531 C CA . GLY B 1 54 ? -2.846 73.438 28.828 1 82.5 54 GLY B CA 1
ATOM 4532 C C . GLY B 1 54 ? -3.146 73.125 27.375 1 82.5 54 GLY B C 1
ATOM 4533 O O . GLY B 1 54 ? -3.52 71.938 27.062 1 82.5 54 GLY B O 1
ATOM 4534 N N . ALA B 1 55 ? -2.922 74 26.547 1 85.44 55 ALA B N 1
ATOM 4535 C CA . ALA B 1 55 ? -3.174 73.812 25.125 1 85.44 55 ALA B CA 1
ATOM 4536 C C . ALA B 1 55 ? -2.225 72.75 24.547 1 85.44 55 ALA B C 1
ATOM 4538 O O . ALA B 1 55 ? -2.633 71.875 23.734 1 85.44 55 ALA B O 1
ATOM 4539 N N . ARG B 1 56 ? -1.041 72.812 24.938 1 83.38 56 ARG B N 1
ATOM 4540 C CA . ARG B 1 56 ? -0.057 71.812 24.469 1 83.38 56 ARG B CA 1
ATOM 4541 C C . ARG B 1 56 ? -0.41 70.438 24.938 1 83.38 56 ARG B C 1
ATOM 4543 O O . ARG B 1 56 ? -0.332 69.438 24.156 1 83.38 56 ARG B O 1
ATOM 4550 N N . GLN B 1 57 ? -0.782 70.375 26.156 1 82.88 57 GLN B N 1
ATOM 4551 C CA . GLN B 1 57 ? -1.147 69.062 26.703 1 82.88 57 GLN B CA 1
ATOM 4552 C C . GLN B 1 57 ? -2.406 68.5 26.031 1 82.88 57 GLN B C 1
ATOM 4554 O O . GLN B 1 57 ? -2.52 67.312 25.797 1 82.88 57 GLN B O 1
ATOM 4559 N N . LEU B 1 58 ? -3.275 69.375 25.75 1 85.62 58 LEU B N 1
ATOM 4560 C CA . LEU B 1 58 ? -4.492 68.938 25.078 1 85.62 58 LEU B CA 1
ATOM 4561 C C . LEU B 1 58 ? -4.188 68.438 23.656 1 85.62 58 LEU B C 1
ATOM 4563 O O . LEU B 1 58 ? -4.809 67.5 23.172 1 85.62 58 LEU B O 1
ATOM 4567 N N . SER B 1 59 ? -3.26 69.062 23.062 1 86.94 59 SER B N 1
ATOM 4568 C CA . SER B 1 59 ? -2.848 68.625 21.734 1 86.94 59 SER B CA 1
ATOM 4569 C C . SER B 1 59 ? -2.195 67.25 21.781 1 86.94 59 SER B C 1
ATOM 4571 O O . SER B 1 59 ? -2.479 66.375 20.938 1 86.94 59 SER B O 1
ATOM 4573 N N . ASN B 1 60 ? -1.349 67 22.703 1 87.31 60 ASN B N 1
ATOM 4574 C CA . ASN B 1 60 ? -0.708 65.75 22.875 1 87.31 60 ASN B CA 1
ATOM 4575 C C . ASN B 1 60 ? -1.725 64.625 23.219 1 87.31 60 ASN B C 1
ATOM 4577 O O . ASN B 1 60 ? -1.599 63.5 22.75 1 87.31 60 ASN B O 1
ATOM 4581 N N . LEU B 1 61 ? -2.66 64.938 23.953 1 89.12 61 LEU B N 1
ATOM 4582 C CA . LEU B 1 61 ? -3.703 64 24.312 1 89.12 61 LEU B CA 1
ATOM 4583 C C . LEU B 1 61 ? -4.508 63.594 23.094 1 89.12 61 LEU B C 1
ATOM 4585 O O . LEU B 1 61 ? -4.871 62.406 22.953 1 89.12 61 LEU B O 1
ATOM 4589 N N . LYS B 1 62 ? -4.754 64.562 22.234 1 90.62 62 LYS B N 1
ATOM 4590 C CA . LYS B 1 62 ? -5.496 64.25 21.016 1 90.62 62 LYS B CA 1
ATOM 4591 C C . LYS B 1 62 ? -4.723 63.25 20.156 1 90.62 62 LYS B C 1
ATOM 4593 O O . LYS B 1 62 ? -5.309 62.344 19.562 1 90.62 62 LYS B O 1
ATOM 4598 N N . ARG B 1 63 ? -3.447 63.438 20.078 1 90.06 63 ARG B N 1
ATOM 4599 C CA . ARG B 1 63 ? -2.609 62.5 19.328 1 90.06 63 ARG B CA 1
ATOM 4600 C C . ARG B 1 63 ? -2.613 61.125 19.969 1 90.06 63 ARG B C 1
ATOM 4602 O O . ARG B 1 63 ? -2.666 60.094 19.266 1 90.06 63 ARG B O 1
ATOM 4609 N N . LEU B 1 64 ? -2.512 61.094 21.203 1 90.94 64 LEU B N 1
ATOM 4610 C CA . LEU B 1 64 ? -2.549 59.812 21.938 1 90.94 64 LEU B CA 1
ATOM 4611 C C . LEU B 1 64 ? -3.883 59.125 21.734 1 90.94 64 LEU B C 1
ATOM 4613 O O . LEU B 1 64 ? -3.924 57.875 21.578 1 90.94 64 LEU B O 1
ATOM 4617 N N . GLU B 1 65 ? -4.93 59.906 21.828 1 92.12 65 GLU B N 1
ATOM 4618 C CA . GLU B 1 65 ? -6.262 59.344 21.609 1 92.12 65 GLU B CA 1
ATOM 4619 C C . GLU B 1 65 ? -6.375 58.719 20.219 1 92.12 65 GLU B C 1
ATOM 4621 O O . GLU B 1 65 ? -6.973 57.656 20.062 1 92.12 65 GLU B O 1
ATOM 4626 N N . ASN B 1 66 ? -5.805 59.375 19.25 1 90.12 66 ASN B N 1
ATOM 4627 C CA . ASN B 1 66 ? -5.82 58.844 17.891 1 90.12 66 ASN B CA 1
ATOM 4628 C C . ASN B 1 66 ? -5.027 57.562 17.797 1 90.12 66 ASN B C 1
ATOM 4630 O O . ASN B 1 66 ? -5.477 56.594 17.156 1 90.12 66 ASN B O 1
ATOM 4634 N N . ALA B 1 67 ? -3.904 57.531 18.375 1 89.25 67 ALA B N 1
ATOM 4635 C CA . ALA B 1 67 ? -3.084 56.312 18.359 1 89.25 67 ALA B CA 1
ATOM 4636 C C . ALA B 1 67 ? -3.807 55.156 19.031 1 89.25 67 ALA B C 1
ATOM 4638 O O . ALA B 1 67 ? -3.787 54.031 18.531 1 89.25 67 ALA B O 1
ATOM 4639 N N . ALA B 1 68 ? -4.359 55.406 20.156 1 90.38 68 ALA B N 1
ATOM 4640 C CA . ALA B 1 68 ? -5.094 54.375 20.891 1 90.38 68 ALA B CA 1
ATOM 4641 C C . ALA B 1 68 ? -6.285 53.875 20.078 1 90.38 68 ALA B C 1
ATOM 4643 O O . ALA B 1 68 ? -6.613 52.688 20.141 1 90.38 68 ALA B O 1
ATOM 4644 N N . ARG B 1 69 ? -6.934 54.812 19.375 1 90.31 69 ARG B N 1
ATOM 4645 C CA . ARG B 1 69 ? -8.062 54.406 18.531 1 90.31 69 ARG B CA 1
ATOM 4646 C C . ARG B 1 69 ? -7.613 53.469 17.422 1 90.31 69 ARG B C 1
ATOM 4648 O O . ARG B 1 69 ? -8.242 52.438 17.188 1 90.31 69 ARG B O 1
ATOM 4655 N N . HIS B 1 70 ? -6.551 53.812 16.75 1 90.31 70 HIS B N 1
ATOM 4656 C CA . HIS B 1 70 ? -6.027 52.969 15.703 1 90.31 70 HIS B CA 1
ATOM 4657 C C . HIS B 1 70 ? -5.637 51.594 16.25 1 90.31 70 HIS B C 1
ATOM 4659 O O . HIS B 1 70 ? -5.969 50.562 15.672 1 90.31 70 HIS B O 1
ATOM 4665 N N . LEU B 1 71 ? -4.957 51.625 17.344 1 89.31 71 LEU B N 1
ATOM 4666 C CA . LEU B 1 71 ? -4.559 50.375 17.984 1 89.31 71 LEU B CA 1
ATOM 4667 C C . LEU B 1 71 ? -5.781 49.531 18.359 1 89.31 71 LEU B C 1
ATOM 4669 O O . LEU B 1 71 ? -5.824 48.344 18.109 1 89.31 71 LEU B O 1
ATOM 4673 N N . GLY B 1 72 ? -6.723 50.219 18.953 1 89.44 72 GLY B N 1
ATOM 4674 C CA . GLY B 1 72 ? -7.938 49.531 19.375 1 89.44 72 GLY B CA 1
ATOM 4675 C C . GLY B 1 72 ? -8.758 49 18.234 1 89.44 72 GLY B C 1
ATOM 4676 O O . GLY B 1 72 ? -9.57 48.094 18.406 1 89.44 72 GLY B O 1
ATOM 4677 N N . GLU B 1 73 ? -8.539 49.531 17.031 1 91.25 73 GLU B N 1
ATOM 4678 C CA . GLU B 1 73 ? -9.273 49.094 15.859 1 91.25 73 GLU B CA 1
ATOM 4679 C C . GLU B 1 73 ? -8.453 48.094 15.039 1 91.25 73 GLU B C 1
ATOM 4681 O O . GLU B 1 73 ? -8.836 47.75 13.914 1 91.25 73 GLU B O 1
ATOM 4686 N N . GLY B 1 74 ? -7.309 47.688 15.539 1 91.19 74 GLY B N 1
ATOM 4687 C CA . GLY B 1 74 ? -6.535 46.594 14.93 1 91.19 74 GLY B CA 1
ATOM 4688 C C . GLY B 1 74 ? -5.504 47.094 13.938 1 91.19 74 GLY B C 1
ATOM 4689 O O . GLY B 1 74 ? -4.867 46.312 13.242 1 91.19 74 GLY B O 1
ATOM 4690 N N . ASP B 1 75 ? -5.402 48.438 13.812 1 92.88 75 ASP B N 1
ATOM 4691 C CA . ASP B 1 75 ? -4.363 49 12.953 1 92.88 75 ASP B CA 1
ATOM 4692 C C . ASP B 1 75 ? -3.037 49.125 13.703 1 92.88 75 ASP B C 1
ATOM 4694 O O . ASP B 1 75 ? -2.791 50.094 14.391 1 92.88 75 ASP B O 1
ATOM 4698 N N . LEU B 1 76 ? -2.168 48.188 13.43 1 91.69 76 LEU B N 1
ATOM 4699 C CA . LEU B 1 76 ? -0.911 48.125 14.164 1 91.69 76 LEU B CA 1
ATOM 4700 C C . LEU B 1 76 ? 0.189 48.906 13.43 1 91.69 76 LEU B C 1
ATOM 4702 O O . LEU B 1 76 ? 1.324 48.969 13.906 1 91.69 76 LEU B O 1
ATOM 4706 N N . SER B 1 77 ? -0.144 49.5 12.344 1 89.5 77 SER B N 1
ATOM 4707 C CA . SER B 1 77 ? 0.853 50.219 11.562 1 89.5 77 SER B CA 1
ATOM 4708 C C . SER B 1 77 ? 1.021 51.656 12.055 1 89.5 77 SER B C 1
ATOM 4710 O O . SER B 1 77 ? 1.995 52.312 11.711 1 89.5 77 SER B O 1
ATOM 4712 N N . TYR B 1 78 ? 0.061 52.062 12.852 1 85.62 78 TYR B N 1
ATOM 4713 C CA . TYR B 1 78 ? 0.108 53.438 13.359 1 85.62 78 TYR B CA 1
ATOM 4714 C C . TYR B 1 78 ? 1.093 53.562 14.516 1 85.62 78 TYR B C 1
ATOM 4716 O O . TYR B 1 78 ? 0.994 52.812 15.5 1 85.62 78 TYR B O 1
ATOM 4724 N N . GLN B 1 79 ? 2.121 54.438 14.406 1 84.5 79 GLN B N 1
ATOM 4725 C CA . GLN B 1 79 ? 3.102 54.688 15.453 1 84.5 79 GLN B CA 1
ATOM 4726 C C . GLN B 1 79 ? 3.199 56.188 15.773 1 84.5 79 GLN B C 1
ATOM 4728 O O . GLN B 1 79 ? 3.156 57 14.875 1 84.5 79 GLN B O 1
ATOM 4733 N N . LEU B 1 80 ? 3.209 56.406 17.047 1 85.31 80 LEU B N 1
ATOM 4734 C CA . LEU B 1 80 ? 3.395 57.781 17.5 1 85.31 80 LEU B CA 1
ATOM 4735 C C . LEU B 1 80 ? 4.855 58.031 17.844 1 85.31 80 LEU B C 1
ATOM 4737 O O . LEU B 1 80 ? 5.535 57.156 18.406 1 85.31 80 LEU B O 1
ATOM 4741 N N . SER B 1 81 ? 5.223 59.25 17.5 1 85.88 81 SER B N 1
ATOM 4742 C CA . SER B 1 81 ? 6.578 59.656 17.859 1 85.88 81 SER B CA 1
ATOM 4743 C C . SER B 1 81 ? 6.715 59.844 19.375 1 85.88 81 SER B C 1
ATOM 4745 O O . SER B 1 81 ? 5.941 60.594 19.984 1 85.88 81 SER B O 1
ATOM 4747 N N . GLU B 1 82 ? 7.656 59.219 19.953 1 83.25 82 GLU B N 1
ATOM 4748 C CA . GLU B 1 82 ? 7.887 59.312 21.391 1 83.25 82 GLU B CA 1
ATOM 4749 C C . GLU B 1 82 ? 8.445 60.656 21.781 1 83.25 82 GLU B C 1
ATOM 4751 O O . GLU B 1 82 ? 8.227 61.125 22.891 1 83.25 82 GLU B O 1
ATOM 4756 N N . GLN B 1 83 ? 9.055 61.312 20.828 1 79.06 83 GLN B N 1
ATOM 4757 C CA . GLN B 1 83 ? 9.695 62.594 21.094 1 79.06 83 GLN B CA 1
ATOM 4758 C C . GLN B 1 83 ? 8.656 63.688 21.281 1 79.06 83 GLN B C 1
ATOM 4760 O O . GLN B 1 83 ? 8.867 64.625 22.047 1 79.06 83 GLN B O 1
ATOM 4765 N N . ASP B 1 84 ? 7.57 63.469 20.703 1 76 84 ASP B N 1
ATOM 4766 C CA . ASP B 1 84 ? 6.559 64.5 20.719 1 76 84 ASP B CA 1
ATOM 4767 C C . ASP B 1 84 ? 5.457 64.188 21.734 1 76 84 ASP B C 1
ATOM 4769 O O . ASP B 1 84 ? 4.434 64.875 21.766 1 76 84 ASP B O 1
ATOM 4773 N N . ALA B 1 85 ? 5.805 63.25 22.672 1 82.75 85 ALA B N 1
ATOM 4774 C CA . ALA B 1 85 ? 4.695 62.75 23.5 1 82.75 85 ALA B CA 1
ATOM 4775 C C . ALA B 1 85 ? 4.617 63.531 24.812 1 82.75 85 ALA B C 1
ATOM 4777 O O . ALA B 1 85 ? 3.602 63.469 25.516 1 82.75 85 ALA B O 1
ATOM 4778 N N . GLY B 1 86 ? 5.703 64.312 25.156 1 79.19 86 GLY B N 1
ATOM 4779 C CA . GLY B 1 86 ? 5.684 65.125 26.375 1 79.19 86 GLY B CA 1
ATOM 4780 C C . GLY B 1 86 ? 5.438 64.25 27.609 1 79.19 86 GLY B C 1
ATOM 4781 O O . GLY B 1 86 ? 6.121 63.281 27.844 1 79.19 86 GLY B O 1
ATOM 4782 N N . MET B 1 87 ? 4.34 64.562 28.312 1 82.94 87 MET B N 1
ATOM 4783 C CA . MET B 1 87 ? 4.016 63.906 29.562 1 82.94 87 MET B CA 1
ATOM 4784 C C . MET B 1 87 ? 3.494 62.5 29.297 1 82.94 87 MET B C 1
ATOM 4786 O O . MET B 1 87 ? 3.479 61.656 30.203 1 82.94 87 MET B O 1
ATOM 4790 N N . PHE B 1 88 ? 3.193 62.188 28.016 1 88.75 88 PHE B N 1
ATOM 4791 C CA . PHE B 1 88 ? 2.604 60.906 27.672 1 88.75 88 PHE B CA 1
ATOM 4792 C C . PHE B 1 88 ? 3.658 59.969 27.125 1 88.75 88 PHE B C 1
ATOM 4794 O O . PHE B 1 88 ? 3.326 58.969 26.484 1 88.75 88 PHE B O 1
ATOM 4801 N N . HIS B 1 89 ? 4.867 60.219 27.344 1 88.31 89 HIS B N 1
ATOM 4802 C CA . HIS B 1 89 ? 5.961 59.438 26.781 1 88.31 89 HIS B CA 1
ATOM 4803 C C . HIS B 1 89 ? 5.836 57.969 27.141 1 88.31 89 HIS B C 1
ATOM 4805 O O . HIS B 1 89 ? 5.941 57.094 26.281 1 88.31 89 HIS B O 1
ATOM 4811 N N . SER B 1 90 ? 5.59 57.656 28.375 1 88.94 90 SER B N 1
ATOM 4812 C CA . SER B 1 90 ? 5.512 56.281 28.828 1 88.94 90 SER B CA 1
ATOM 4813 C C . SER B 1 90 ? 4.32 55.531 28.219 1 88.94 90 SER B C 1
ATOM 4815 O O . SER B 1 90 ? 4.41 54.375 27.875 1 88.94 90 SER B O 1
ATOM 4817 N N . VAL B 1 91 ? 3.242 56.219 28.062 1 91.5 91 VAL B N 1
ATOM 4818 C CA . VAL B 1 91 ? 2.039 55.625 27.484 1 91.5 91 VAL B CA 1
ATOM 4819 C C . VAL B 1 91 ? 2.27 55.312 26.016 1 91.5 91 VAL B C 1
ATOM 4821 O O . VAL B 1 91 ? 1.971 54.219 25.547 1 91.5 91 VAL B O 1
ATOM 4824 N N . VAL B 1 92 ? 2.805 56.344 25.344 1 91.75 92 VAL B N 1
ATOM 4825 C CA . VAL B 1 92 ? 3.088 56.156 23.922 1 91.75 92 VAL B CA 1
ATOM 4826 C C . VAL B 1 92 ? 4.059 55 23.703 1 91.75 92 VAL B C 1
ATOM 4828 O O . VAL B 1 92 ? 3.883 54.188 22.797 1 91.75 92 VAL B O 1
ATOM 4831 N N . HIS B 1 93 ? 5.059 54.938 24.547 1 90.44 93 HIS B N 1
ATOM 4832 C CA . HIS B 1 93 ? 6.027 53.844 24.469 1 90.44 93 HIS B CA 1
ATOM 4833 C C . HIS B 1 93 ? 5.352 52.5 24.641 1 90.44 93 HIS B C 1
ATOM 4835 O O . HIS B 1 93 ? 5.641 51.562 23.891 1 90.44 93 HIS B O 1
ATOM 4841 N N . GLY B 1 94 ? 4.504 52.344 25.594 1 89.06 94 GLY B N 1
ATOM 4842 C CA . GLY B 1 94 ? 3.779 51.094 25.812 1 89.06 94 GLY B CA 1
ATOM 4843 C C . GLY B 1 94 ? 2.906 50.719 24.641 1 89.06 94 GLY B C 1
ATOM 4844 O O . GLY B 1 94 ? 2.893 49.531 24.234 1 89.06 94 GLY B O 1
ATOM 4845 N N . ILE B 1 95 ? 2.227 51.625 24.047 1 90.31 95 ILE B N 1
ATOM 4846 C CA . ILE B 1 95 ? 1.334 51.375 22.922 1 90.31 95 ILE B CA 1
ATOM 4847 C C . ILE B 1 95 ? 2.148 50.969 21.703 1 90.31 95 ILE B C 1
ATOM 4849 O O . ILE B 1 95 ? 1.803 50 21.016 1 90.31 95 ILE B O 1
ATOM 4853 N N . ASN B 1 96 ? 3.193 51.719 21.438 1 90 96 ASN B N 1
ATOM 4854 C CA . ASN B 1 96 ? 4.047 51.375 20.297 1 90 96 ASN B CA 1
ATOM 4855 C C . ASN B 1 96 ? 4.668 50 20.438 1 90 96 ASN B C 1
ATOM 4857 O O . ASN B 1 96 ? 4.723 49.219 19.484 1 90 96 ASN B O 1
ATOM 4861 N N . ARG B 1 97 ? 5.082 49.688 21.594 1 90.25 97 ARG B N 1
ATOM 4862 C CA . ARG B 1 97 ? 5.676 48.406 21.875 1 90.25 97 ARG B CA 1
ATOM 4863 C C . ARG B 1 97 ? 4.676 47.281 21.625 1 90.25 97 ARG B C 1
ATOM 4865 O O . ARG B 1 97 ? 5.016 46.25 21.031 1 90.25 97 ARG B O 1
ATOM 4872 N N . MET B 1 98 ? 3.533 47.438 22.078 1 90.5 98 MET B N 1
ATOM 4873 C CA . MET B 1 98 ? 2.484 46.438 21.859 1 90.5 98 MET B CA 1
ATOM 4874 C C . MET B 1 98 ? 2.221 46.25 20.375 1 90.5 98 MET B C 1
ATOM 4876 O O . MET B 1 98 ? 2.123 45.125 19.906 1 90.5 98 MET B O 1
ATOM 4880 N N . GLY B 1 99 ? 2.037 47.312 19.688 1 91.69 99 GLY B N 1
ATOM 4881 C CA . GLY B 1 99 ? 1.833 47.219 18.25 1 91.69 99 GLY B CA 1
ATOM 4882 C C . GLY B 1 99 ? 2.941 46.469 17.531 1 91.69 99 GLY B C 1
ATOM 4883 O O . GLY B 1 99 ? 2.674 45.656 16.656 1 91.69 99 GLY B O 1
ATOM 4884 N N . GLU B 1 100 ? 4.102 46.719 17.938 1 90.44 100 GLU B N 1
ATOM 4885 C CA . GLU B 1 100 ? 5.258 46.094 17.312 1 90.44 100 GLU B CA 1
ATOM 4886 C C . GLU B 1 100 ? 5.285 44.594 17.641 1 90.44 100 GLU B C 1
ATOM 4888 O O . GLU B 1 100 ? 5.496 43.75 16.766 1 90.44 100 GLU B O 1
ATOM 4893 N N . ASP B 1 101 ? 5.09 44.25 18.891 1 91.81 101 ASP B N 1
ATOM 4894 C CA . ASP B 1 101 ? 5.164 42.844 19.328 1 91.81 101 ASP B CA 1
ATOM 4895 C C . ASP B 1 101 ? 4.055 42.031 18.688 1 91.81 101 ASP B C 1
ATOM 4897 O O . ASP B 1 101 ? 4.301 40.906 18.203 1 91.81 101 ASP B O 1
ATOM 4901 N N . VAL B 1 102 ? 2.9 42.5 18.688 1 93.75 102 VAL B N 1
ATOM 4902 C CA . VAL B 1 102 ? 1.781 41.781 18.062 1 93.75 102 VAL B CA 1
ATOM 4903 C C . VAL B 1 102 ? 1.997 41.688 16.562 1 93.75 102 VAL B C 1
ATOM 4905 O O . VAL B 1 102 ? 1.768 40.625 15.961 1 93.75 102 VAL B O 1
ATOM 4908 N N . GLY B 1 103 ? 2.385 42.812 16.016 1 93.44 103 GLY B N 1
ATOM 4909 C CA . GLY B 1 103 ? 2.668 42.781 14.586 1 93.44 103 GLY B CA 1
ATOM 4910 C C . GLY B 1 103 ? 3.68 41.719 14.195 1 93.44 103 GLY B C 1
ATOM 4911 O O . GLY B 1 103 ? 3.477 41 13.227 1 93.44 103 GLY B O 1
ATOM 4912 N N . ARG B 1 104 ? 4.754 41.562 14.906 1 90.88 104 ARG B N 1
ATOM 4913 C CA . ARG B 1 104 ? 5.777 40.562 14.641 1 90.88 104 ARG B CA 1
ATOM 4914 C C . ARG B 1 104 ? 5.219 39.156 14.797 1 90.88 104 ARG B C 1
ATOM 4916 O O . ARG B 1 104 ? 5.527 38.281 14 1 90.88 104 ARG B O 1
ATOM 4923 N N . THR B 1 105 ? 4.535 38.969 15.828 1 92.81 105 THR B N 1
ATOM 4924 C CA . THR B 1 105 ? 3.924 37.656 16.062 1 92.81 105 THR B CA 1
ATOM 4925 C C . THR B 1 105 ? 2.992 37.281 14.914 1 92.81 105 THR B C 1
ATOM 4927 O O . THR B 1 105 ? 3.012 36.156 14.445 1 92.81 105 THR B O 1
ATOM 4930 N N . ILE B 1 106 ? 2.191 38.25 14.484 1 94 106 ILE B N 1
ATOM 4931 C CA . ILE B 1 106 ? 1.262 38.031 13.383 1 94 106 ILE B CA 1
ATOM 4932 C C . ILE B 1 106 ? 2.033 37.594 12.133 1 94 106 ILE B C 1
ATOM 4934 O O . ILE B 1 106 ? 1.684 36.625 11.477 1 94 106 ILE B O 1
ATOM 4938 N N . LEU B 1 107 ? 3.064 38.281 11.836 1 92.31 107 LEU B N 1
ATOM 4939 C CA . LEU B 1 107 ? 3.844 37.969 10.648 1 92.31 107 LEU B CA 1
ATOM 4940 C C . LEU B 1 107 ? 4.445 36.562 10.742 1 92.31 107 LEU B C 1
ATOM 4942 O O . LEU B 1 107 ? 4.465 35.844 9.758 1 92.31 107 LEU B O 1
ATOM 4946 N N . SER B 1 108 ? 4.941 36.219 11.883 1 91.94 108 SER B N 1
ATOM 4947 C CA . SER B 1 108 ? 5.484 34.875 12.086 1 91.94 108 SER B CA 1
ATOM 4948 C C . SER B 1 108 ? 4.414 33.812 11.898 1 91.94 108 SER B C 1
ATOM 4950 O O . SER B 1 108 ? 4.668 32.781 11.289 1 91.94 108 SER B O 1
ATOM 4952 N N . LEU B 1 109 ? 3.299 34.062 12.422 1 94.06 109 LEU B N 1
ATOM 4953 C CA . LEU B 1 109 ? 2.199 33.125 12.32 1 94.06 109 LEU B CA 1
ATOM 4954 C C . LEU B 1 109 ? 1.728 33 10.883 1 94.06 109 LEU B C 1
ATOM 4956 O O . LEU B 1 109 ? 1.344 31.891 10.445 1 94.06 109 LEU B O 1
ATOM 4960 N N . VAL B 1 110 ? 1.702 34.062 10.148 1 93.06 110 VAL B N 1
ATOM 4961 C CA . VAL B 1 110 ? 1.362 34.031 8.727 1 93.06 110 VAL B CA 1
ATOM 4962 C C . VAL B 1 110 ? 2.344 33.125 7.992 1 93.06 110 VAL B C 1
ATOM 4964 O O . VAL B 1 110 ? 1.938 32.281 7.168 1 93.06 110 VAL B O 1
ATOM 4967 N N . ASN B 1 111 ? 3.588 33.219 8.344 1 91 111 ASN B N 1
ATOM 4968 C CA . ASN B 1 111 ? 4.602 32.344 7.738 1 91 111 ASN B CA 1
ATOM 4969 C C . ASN B 1 111 ? 4.371 30.891 8.086 1 91 111 ASN B C 1
ATOM 4971 O O . ASN B 1 111 ? 4.516 30.016 7.227 1 91 111 ASN B O 1
ATOM 4975 N N . THR B 1 112 ? 4.121 30.641 9.281 1 91.38 112 THR B N 1
ATOM 4976 C CA . THR B 1 112 ? 3.834 29.266 9.703 1 91.38 112 THR B CA 1
ATOM 4977 C C . THR B 1 112 ? 2.611 28.719 8.977 1 91.38 112 THR B C 1
ATOM 4979 O O . THR B 1 112 ? 2.607 27.578 8.539 1 91.38 112 THR B O 1
ATOM 4982 N N . ALA B 1 113 ? 1.542 29.562 8.852 1 92.88 113 ALA B N 1
ATOM 4983 C CA . ALA B 1 113 ? 0.333 29.141 8.141 1 92.88 113 ALA B CA 1
ATOM 4984 C C . ALA B 1 113 ? 0.643 28.812 6.68 1 92.88 113 ALA B C 1
ATOM 4986 O O . ALA B 1 113 ? 0.117 27.844 6.137 1 92.88 113 ALA B O 1
ATOM 4987 N N . ASP B 1 114 ? 1.511 29.547 6.059 1 92.38 114 ASP B N 1
ATOM 4988 C CA . ASP B 1 114 ? 1.904 29.297 4.676 1 92.38 114 ASP B CA 1
ATOM 4989 C C . ASP B 1 114 ? 2.664 27.969 4.559 1 92.38 114 ASP B C 1
ATOM 4991 O O . ASP B 1 114 ? 2.451 27.219 3.613 1 92.38 114 ASP B O 1
ATOM 4995 N N . ALA B 1 115 ? 3.504 27.75 5.484 1 91.56 115 ALA B N 1
ATOM 4996 C CA . ALA B 1 115 ? 4.227 26.484 5.5 1 91.56 115 ALA B CA 1
ATOM 4997 C C . ALA B 1 115 ? 3.271 25.312 5.684 1 91.56 115 ALA B C 1
ATOM 4999 O O . ALA B 1 115 ? 3.445 24.266 5.066 1 91.56 115 ALA B O 1
ATOM 5000 N N . MET B 1 116 ? 2.332 25.484 6.492 1 91.62 116 MET B N 1
ATOM 5001 C CA . MET B 1 116 ? 1.325 24.453 6.723 1 91.62 116 MET B CA 1
ATOM 5002 C C . MET B 1 116 ? 0.556 24.156 5.445 1 91.62 116 MET B C 1
ATOM 5004 O O . MET B 1 116 ? 0.259 22.984 5.156 1 91.62 116 MET B O 1
ATOM 5008 N N . LYS B 1 117 ? 0.202 25.188 4.719 1 91.88 117 LYS B N 1
ATOM 5009 C CA . LYS B 1 117 ? -0.469 25 3.438 1 91.88 117 LYS B CA 1
ATOM 5010 C C . LYS B 1 117 ? 0.362 24.125 2.508 1 91.88 117 LYS B C 1
ATOM 5012 O O . LYS B 1 117 ? -0.166 23.203 1.871 1 91.88 117 LYS B O 1
ATOM 5017 N N . SER B 1 118 ? 1.582 24.391 2.502 1 92.88 118 SER B N 1
ATOM 5018 C CA . SER B 1 118 ? 2.484 23.625 1.65 1 92.88 118 SER B CA 1
ATOM 5019 C C . SER B 1 118 ? 2.545 22.156 2.086 1 92.88 118 SER B C 1
ATOM 5021 O O . SER B 1 118 ? 2.494 21.25 1.251 1 92.88 118 SER B O 1
ATOM 5023 N N . VAL B 1 119 ? 2.67 21.938 3.355 1 91.75 119 VAL B N 1
ATOM 5024 C CA . VAL B 1 119 ? 2.73 20.578 3.883 1 91.75 119 VAL B CA 1
ATOM 5025 C C . VAL B 1 119 ? 1.426 19.844 3.574 1 91.75 119 VAL B C 1
ATOM 5027 O O . VAL B 1 119 ? 1.438 18.672 3.211 1 91.75 119 VAL B O 1
ATOM 5030 N N . ALA B 1 120 ? 0.305 20.484 3.746 1 91.31 120 ALA B N 1
ATOM 5031 C CA . ALA B 1 120 ? -0.994 19.891 3.445 1 91.31 120 ALA B CA 1
ATOM 5032 C C . ALA B 1 120 ? -1.078 19.469 1.98 1 91.31 120 ALA B C 1
ATOM 5034 O O . ALA B 1 120 ? -1.575 18.391 1.667 1 91.31 120 ALA B O 1
ATOM 5035 N N . MET B 1 121 ? -0.614 20.312 1.097 1 90 121 MET B N 1
ATOM 5036 C CA . MET B 1 121 ? -0.613 20 -0.33 1 90 121 MET B CA 1
ATOM 5037 C C . MET B 1 121 ? 0.291 18.797 -0.626 1 90 121 MET B C 1
ATOM 5039 O O . MET B 1 121 ? -0.036 17.969 -1.467 1 90 121 MET B O 1
ATOM 5043 N N . ASP B 1 122 ? 1.362 18.766 0.076 1 89.31 122 ASP B N 1
ATOM 5044 C CA . ASP B 1 122 ? 2.258 17.625 -0.07 1 89.31 122 ASP B CA 1
ATOM 5045 C C . ASP B 1 122 ? 1.569 16.328 0.361 1 89.31 122 ASP B C 1
ATOM 5047 O O . ASP B 1 122 ? 1.628 15.32 -0.348 1 89.31 122 ASP B O 1
ATOM 5051 N N . ILE B 1 123 ? 0.945 16.359 1.498 1 87.94 123 ILE B N 1
ATOM 5052 C CA . ILE B 1 123 ? 0.247 15.188 2.01 1 87.94 123 ILE B CA 1
ATOM 5053 C C . ILE B 1 123 ? -0.826 14.75 1.016 1 87.94 123 ILE B C 1
ATOM 5055 O O . ILE B 1 123 ? -0.989 13.555 0.752 1 87.94 123 ILE B O 1
ATOM 5059 N N . LYS B 1 124 ? -1.509 15.711 0.493 1 87.75 124 LYS B N 1
ATOM 5060 C CA . LYS B 1 124 ? -2.539 15.406 -0.495 1 87.75 124 LYS B CA 1
ATOM 5061 C C . LYS B 1 124 ? -1.943 14.711 -1.715 1 87.75 124 LYS B C 1
ATOM 5063 O O . LYS B 1 124 ? -2.484 13.703 -2.189 1 87.75 124 LYS B O 1
ATOM 5068 N N . SER B 1 125 ? -0.889 15.211 -2.201 1 89.62 125 SER B N 1
ATOM 5069 C CA . SER B 1 125 ? -0.23 14.641 -3.371 1 89.62 125 SER B CA 1
ATOM 5070 C C . SER B 1 125 ? 0.242 13.211 -3.104 1 89.62 125 SER B C 1
ATOM 5072 O O . SER B 1 125 ? 0.057 12.328 -3.938 1 89.62 125 SER B O 1
ATOM 5074 N N . ILE B 1 126 ? 0.812 13.016 -1.985 1 84.75 126 ILE B N 1
ATOM 5075 C CA . ILE B 1 126 ? 1.294 11.703 -1.585 1 84.75 126 ILE B CA 1
ATOM 5076 C C . ILE B 1 126 ? 0.12 10.734 -1.485 1 84.75 126 ILE B C 1
ATOM 5078 O O . ILE B 1 126 ? 0.205 9.594 -1.955 1 84.75 126 ILE B O 1
ATOM 5082 N N . SER B 1 127 ? -0.913 11.156 -0.873 1 84.19 127 SER B N 1
ATOM 5083 C CA . SER B 1 127 ? -2.105 10.328 -0.704 1 84.19 127 SER B CA 1
ATOM 5084 C C . SER B 1 127 ? -2.719 9.969 -2.051 1 84.19 127 SER B C 1
ATOM 5086 O O . SER B 1 127 ? -3.172 8.836 -2.246 1 84.19 127 SER B O 1
ATOM 5088 N N . ASP B 1 128 ? -2.721 10.906 -2.971 1 85.19 128 ASP B N 1
ATOM 5089 C CA . ASP B 1 128 ? -3.254 10.648 -4.305 1 85.19 128 ASP B CA 1
ATOM 5090 C C . ASP B 1 128 ? -2.426 9.594 -5.031 1 85.19 128 ASP B C 1
ATOM 5092 O O . ASP B 1 128 ? -2.977 8.703 -5.676 1 85.19 128 ASP B O 1
ATOM 5096 N N . ALA B 1 129 ? -1.183 9.719 -4.938 1 84.25 129 ALA B N 1
ATOM 5097 C CA . ALA B 1 129 ? -0.29 8.742 -5.559 1 84.25 129 ALA B CA 1
ATOM 5098 C C . ALA B 1 129 ? -0.472 7.363 -4.934 1 84.25 129 ALA B C 1
ATOM 5100 O O . ALA B 1 129 ? -0.502 6.352 -5.641 1 84.25 129 ALA B O 1
ATOM 5101 N N . ALA B 1 130 ? -0.615 7.324 -3.676 1 81.38 130 ALA B N 1
ATOM 5102 C CA . ALA B 1 130 ? -0.831 6.062 -2.973 1 81.38 130 ALA B CA 1
ATOM 5103 C C . ALA B 1 130 ? -2.154 5.426 -3.385 1 81.38 130 ALA B C 1
ATOM 5105 O O . ALA B 1 130 ? -2.248 4.203 -3.512 1 81.38 130 ALA B O 1
ATOM 5106 N N . HIS B 1 131 ? -3.16 6.273 -3.588 1 83 131 HIS B N 1
ATOM 5107 C CA . HIS B 1 131 ? -4.461 5.785 -4.031 1 83 131 HIS B CA 1
ATOM 5108 C C . HIS B 1 131 ? -4.355 5.082 -5.379 1 83 131 HIS B C 1
ATOM 5110 O O . HIS B 1 131 ? -4.93 4.004 -5.57 1 83 131 HIS B O 1
ATOM 5116 N N . ILE B 1 132 ? -3.615 5.637 -6.273 1 86.25 132 ILE B N 1
ATOM 5117 C CA . ILE B 1 132 ? -3.408 5.051 -7.594 1 86.25 132 ILE B CA 1
ATOM 5118 C C . ILE B 1 132 ? -2.664 3.723 -7.461 1 86.25 132 ILE B C 1
ATOM 5120 O O . ILE B 1 132 ? -3.02 2.736 -8.109 1 86.25 132 ILE B O 1
ATOM 5124 N N . GLY B 1 133 ? -1.692 3.748 -6.586 1 83.44 133 GLY B N 1
ATOM 5125 C CA . GLY B 1 133 ? -0.945 2.525 -6.332 1 83.44 133 GLY B CA 1
ATOM 5126 C C . GLY B 1 133 ? -1.805 1.406 -5.773 1 83.44 133 GLY B C 1
ATOM 5127 O O . GLY B 1 133 ? -1.686 0.255 -6.199 1 83.44 133 GLY B O 1
ATOM 5128 N N . VAL B 1 134 ? -2.668 1.696 -4.949 1 82.12 134 VAL B N 1
ATOM 5129 C CA . VAL B 1 134 ? -3.537 0.707 -4.32 1 82.12 134 VAL B CA 1
ATOM 5130 C C . VAL B 1 134 ? -4.52 0.156 -5.352 1 82.12 134 VAL B C 1
ATOM 5132 O O . VAL B 1 134 ? -4.805 -1.044 -5.367 1 82.12 134 VAL B O 1
ATOM 5135 N N . GLU B 1 135 ? -5.035 0.96 -6.184 1 84.5 135 GLU B N 1
ATOM 5136 C CA . GLU B 1 135 ? -5.934 0.515 -7.242 1 84.5 135 GLU B CA 1
ATOM 5137 C C . GLU B 1 135 ? -5.238 -0.476 -8.172 1 84.5 135 GLU B C 1
ATOM 5139 O O . GLU B 1 135 ? -5.832 -1.483 -8.57 1 84.5 135 GLU B O 1
ATOM 5144 N N . GLU B 1 136 ? -4.082 -0.173 -8.5 1 87.56 136 GLU B N 1
ATOM 5145 C CA . GLU B 1 136 ? -3.297 -1.067 -9.352 1 87.56 136 GLU B CA 1
ATOM 5146 C C . GLU B 1 136 ? -3.045 -2.404 -8.656 1 87.56 136 GLU B C 1
ATOM 5148 O O . GLU B 1 136 ? -3.135 -3.461 -9.281 1 87.56 136 GLU B O 1
ATOM 5153 N N . GLN B 1 137 ? -2.783 -2.414 -7.418 1 84.56 137 GLN B N 1
ATOM 5154 C CA . GLN B 1 137 ? -2.553 -3.637 -6.656 1 84.56 137 GLN B CA 1
ATOM 5155 C C . GLN B 1 137 ? -3.812 -4.496 -6.602 1 84.56 137 GLN B C 1
ATOM 5157 O O . GLN B 1 137 ? -3.738 -5.723 -6.688 1 84.56 137 GLN B O 1
ATOM 5162 N N . GLU B 1 138 ? -4.93 -3.871 -6.441 1 84.06 138 GLU B N 1
ATOM 5163 C CA . GLU B 1 138 ? -6.195 -4.598 -6.434 1 84.06 138 GLU B CA 1
ATOM 5164 C C . GLU B 1 138 ? -6.441 -5.297 -7.766 1 84.06 138 GLU B C 1
ATOM 5166 O O . GLU B 1 138 ? -6.84 -6.465 -7.801 1 84.06 138 GLU B O 1
ATOM 5171 N N . LYS B 1 139 ? -6.152 -4.59 -8.836 1 88.44 139 LYS B N 1
ATOM 5172 C CA . LYS B 1 139 ? -6.32 -5.156 -10.172 1 88.44 139 LYS B CA 1
ATOM 5173 C C . LYS B 1 139 ? -5.371 -6.332 -10.398 1 88.44 139 LYS B C 1
ATOM 5175 O O . LYS B 1 139 ? -5.785 -7.383 -10.891 1 88.44 139 LYS B O 1
ATOM 5180 N N . GLN B 1 140 ? -4.164 -6.172 -10.008 1 88.25 140 GLN B N 1
ATOM 5181 C CA . GLN B 1 140 ? -3.166 -7.223 -10.18 1 88.25 140 GLN B CA 1
ATOM 5182 C C . GLN B 1 140 ? -3.512 -8.453 -9.344 1 88.25 140 GLN B C 1
ATOM 5184 O O . GLN B 1 140 ? -3.314 -9.586 -9.781 1 88.25 140 GLN B O 1
ATOM 5189 N N . ALA B 1 141 ? -3.953 -8.234 -8.141 1 86.69 141 ALA B N 1
ATOM 5190 C CA . ALA B 1 141 ? -4.355 -9.336 -7.273 1 86.69 141 ALA B CA 1
ATOM 5191 C C . ALA B 1 141 ? -5.52 -10.117 -7.879 1 86.69 141 ALA B C 1
ATOM 5193 O O . ALA B 1 141 ? -5.539 -11.352 -7.836 1 86.69 141 ALA B O 1
ATOM 5194 N N . GLU B 1 142 ? -6.449 -9.414 -8.492 1 88.5 142 GLU B N 1
ATOM 5195 C CA . GLU B 1 142 ? -7.586 -10.055 -9.148 1 88.5 142 GLU B CA 1
ATOM 5196 C C . GLU B 1 142 ? -7.133 -10.906 -10.336 1 88.5 142 GLU B C 1
ATOM 5198 O O . GLU B 1 142 ? -7.602 -12.023 -10.516 1 88.5 142 GLU B O 1
ATOM 5203 N N . LEU B 1 143 ? -6.266 -10.375 -11.117 1 90.25 143 LEU B N 1
ATOM 5204 C CA . LEU B 1 143 ? -5.727 -11.102 -12.258 1 90.25 143 LEU B CA 1
ATOM 5205 C C . LEU B 1 143 ? -4.957 -12.336 -11.805 1 90.25 143 LEU B C 1
ATOM 5207 O O . LEU B 1 143 ? -5.098 -13.414 -12.391 1 90.25 143 LEU B O 1
ATOM 5211 N N . ALA B 1 144 ? -4.203 -12.164 -10.766 1 88.88 144 ALA B N 1
ATOM 5212 C CA . ALA B 1 144 ? -3.438 -13.289 -10.234 1 88.88 144 ALA B CA 1
ATOM 5213 C C . ALA B 1 144 ? -4.363 -14.375 -9.695 1 88.88 144 ALA B C 1
ATOM 5215 O O . ALA B 1 144 ? -4.109 -15.57 -9.891 1 88.88 144 ALA B O 1
ATOM 5216 N N . ALA B 1 145 ? -5.422 -13.977 -9.023 1 88.25 145 ALA B N 1
ATOM 5217 C CA . ALA B 1 145 ? -6.387 -14.93 -8.484 1 88.25 145 ALA B CA 1
ATOM 5218 C C . ALA B 1 145 ? -7.059 -15.727 -9.602 1 88.25 145 ALA B C 1
ATOM 5220 O O . ALA B 1 145 ? -7.23 -16.938 -9.492 1 88.25 145 ALA B O 1
ATOM 5221 N N . THR B 1 146 ? -7.422 -15.062 -10.695 1 91 146 THR B N 1
ATOM 5222 C CA . THR B 1 146 ? -8.031 -15.711 -11.844 1 91 146 THR B CA 1
ATOM 5223 C C . THR B 1 146 ? -7.051 -16.688 -12.5 1 91 146 THR B C 1
ATOM 5225 O O . THR B 1 146 ? -7.422 -17.812 -12.844 1 91 146 THR B O 1
ATOM 5228 N N . ALA B 1 147 ? -5.836 -16.25 -12.633 1 91.19 147 ALA B N 1
ATOM 5229 C CA . ALA B 1 147 ? -4.797 -17.094 -13.203 1 91.19 147 ALA B CA 1
ATOM 5230 C C . ALA B 1 147 ? -4.555 -18.328 -12.336 1 91.19 147 ALA B C 1
ATOM 5232 O O . ALA B 1 147 ? -4.348 -19.422 -12.844 1 91.19 147 ALA B O 1
ATOM 5233 N N . MET B 1 148 ? -4.668 -18.203 -11.086 1 89.5 148 MET B N 1
ATOM 5234 C CA . MET B 1 148 ? -4.457 -19.312 -10.164 1 89.5 148 MET B CA 1
ATOM 5235 C C . MET B 1 148 ? -5.594 -20.328 -10.273 1 89.5 148 MET B C 1
ATOM 5237 O O . MET B 1 148 ? -5.367 -21.531 -10.156 1 89.5 148 MET B O 1
ATOM 5241 N N . THR B 1 149 ? -6.781 -19.844 -10.5 1 90.25 149 THR B N 1
ATOM 5242 C CA . THR B 1 149 ? -7.91 -20.734 -10.719 1 90.25 149 THR B CA 1
ATOM 5243 C C . THR B 1 149 ? -7.691 -21.594 -11.961 1 90.25 149 THR B C 1
ATOM 5245 O O . THR B 1 149 ? -7.961 -22.797 -11.945 1 90.25 149 THR B O 1
ATOM 5248 N N . GLN B 1 150 ? -7.168 -21 -12.977 1 91.31 150 GLN B N 1
ATOM 5249 C CA . GLN B 1 150 ? -6.832 -21.719 -14.195 1 91.31 150 GLN B CA 1
ATOM 5250 C C . GLN B 1 150 ? -5.723 -22.734 -13.938 1 91.31 150 GLN B C 1
ATOM 5252 O O . GLN B 1 150 ? -5.777 -23.859 -14.445 1 91.31 150 GLN B O 1
ATOM 5257 N N . MET B 1 151 ? -4.793 -22.344 -13.141 1 89.5 151 MET B N 1
ATOM 5258 C CA . MET B 1 151 ? -3.68 -23.234 -12.805 1 89.5 151 MET B CA 1
ATOM 5259 C C . MET B 1 151 ? -4.172 -24.469 -12.062 1 89.5 151 MET B C 1
ATOM 5261 O O . MET B 1 151 ? -3.797 -25.594 -12.406 1 89.5 151 MET B O 1
ATOM 5265 N N . VAL B 1 152 ? -5.02 -24.312 -11.125 1 90.25 152 VAL B N 1
ATOM 5266 C CA . VAL B 1 152 ? -5.555 -25.422 -10.344 1 90.25 152 VAL B CA 1
ATOM 5267 C C . VAL B 1 152 ? -6.328 -26.375 -11.258 1 90.25 152 VAL B C 1
ATOM 5269 O O . VAL B 1 152 ? -6.203 -27.594 -11.133 1 90.25 152 VAL B O 1
ATOM 5272 N N . SER B 1 153 ? -7.066 -25.828 -12.18 1 92.25 153 SER B N 1
ATOM 5273 C CA . SER B 1 153 ? -7.82 -26.656 -13.125 1 92.25 153 SER B CA 1
ATOM 5274 C C . SER B 1 153 ? -6.895 -27.484 -14.008 1 92.25 153 SER B C 1
ATOM 5276 O O . SER B 1 153 ? -7.145 -28.672 -14.242 1 92.25 153 SER B O 1
ATOM 5278 N N . THR B 1 154 ? -5.895 -26.828 -14.461 1 92.5 154 THR B N 1
ATOM 5279 C CA . THR B 1 154 ? -4.965 -27.531 -15.344 1 92.5 154 THR B CA 1
ATOM 5280 C C . THR B 1 154 ? -4.191 -28.609 -14.578 1 92.5 154 THR B C 1
ATOM 5282 O O . THR B 1 154 ? -3.881 -29.656 -15.125 1 92.5 154 THR B O 1
ATOM 5285 N N . VAL B 1 155 ? -3.871 -28.422 -13.352 1 92.44 155 VAL B N 1
ATOM 5286 C CA . VAL B 1 155 ? -3.182 -29.406 -12.523 1 92.44 155 VAL B CA 1
ATOM 5287 C C . VAL B 1 155 ? -4.07 -30.641 -12.328 1 92.44 155 VAL B C 1
ATOM 5289 O O . VAL B 1 155 ? -3.59 -31.766 -12.367 1 92.44 155 VAL B O 1
ATOM 5292 N N . GLN B 1 156 ? -5.352 -30.406 -12.156 1 91.62 156 GLN B N 1
ATOM 5293 C CA . GLN B 1 156 ? -6.297 -31.516 -12 1 91.62 156 GLN B CA 1
ATOM 5294 C C . GLN B 1 156 ? -6.398 -32.344 -13.289 1 91.62 156 GLN B C 1
ATOM 5296 O O . GLN B 1 156 ? -6.484 -33.562 -13.25 1 91.62 156 GLN B O 1
ATOM 5301 N N . GLU B 1 157 ? -6.363 -31.625 -14.391 1 92.94 157 GLU B N 1
ATOM 5302 C CA . GLU B 1 157 ? -6.398 -32.312 -15.68 1 92.94 157 GLU B CA 1
ATOM 5303 C C . GLU B 1 157 ? -5.164 -33.188 -15.883 1 92.94 157 GLU B C 1
ATOM 5305 O O . GLU B 1 157 ? -5.27 -34.312 -16.344 1 92.94 157 GLU B O 1
ATOM 5310 N N . VAL B 1 158 ? -4.031 -32.625 -15.539 1 93.25 158 VAL B N 1
ATOM 5311 C CA . VAL B 1 158 ? -2.781 -33.375 -15.641 1 93.25 158 VAL B CA 1
ATOM 5312 C C . VAL B 1 158 ? -2.838 -34.625 -14.75 1 93.25 158 VAL B C 1
ATOM 5314 O O . VAL B 1 158 ? -2.482 -35.719 -15.188 1 93.25 158 VAL B O 1
ATOM 5317 N N . SER B 1 159 ? -3.316 -34.469 -13.547 1 92.88 159 SER B N 1
ATOM 5318 C CA . SER B 1 159 ? -3.43 -35.562 -12.609 1 92.88 159 SER B CA 1
ATOM 5319 C C . SER B 1 159 ? -4.355 -36.656 -13.148 1 92.88 159 SER B C 1
ATOM 5321 O O . SER B 1 159 ? -4.031 -37.844 -13.086 1 92.88 159 SER B O 1
ATOM 5323 N N . ARG B 1 160 ? -5.465 -36.312 -13.727 1 93.5 160 ARG B N 1
ATOM 5324 C CA . ARG B 1 160 ? -6.426 -37.25 -14.281 1 93.5 160 ARG B CA 1
ATOM 5325 C C . ARG B 1 160 ? -5.836 -38 -15.477 1 93.5 160 ARG B C 1
ATOM 5327 O O . ARG B 1 160 ? -5.992 -39.219 -15.594 1 93.5 160 ARG B O 1
ATOM 5334 N N . ASN B 1 161 ? -5.168 -37.219 -16.297 1 94.12 161 ASN B N 1
ATOM 5335 C CA . ASN B 1 161 ? -4.566 -37.844 -17.469 1 94.12 161 ASN B CA 1
ATOM 5336 C C . ASN B 1 161 ? -3.438 -38.781 -17.094 1 94.12 161 ASN B C 1
ATOM 5338 O O . ASN B 1 161 ? -3.264 -39.844 -17.719 1 94.12 161 ASN B O 1
ATOM 5342 N N . ALA B 1 162 ? -2.682 -38.406 -16.078 1 93.31 162 ALA B N 1
ATOM 5343 C CA . ALA B 1 162 ? -1.62 -39.281 -15.594 1 93.31 162 ALA B CA 1
ATOM 5344 C C . ALA B 1 162 ? -2.195 -40.594 -15.031 1 93.31 162 ALA B C 1
ATOM 5346 O O . ALA B 1 162 ? -1.666 -41.656 -15.289 1 93.31 162 ALA B O 1
ATOM 5347 N N . ALA B 1 163 ? -3.318 -40.5 -14.297 1 92.38 163 ALA B N 1
ATOM 5348 C CA . ALA B 1 163 ? -3.977 -41.688 -13.75 1 92.38 163 ALA B CA 1
ATOM 5349 C C . ALA B 1 163 ? -4.523 -42.562 -14.859 1 92.38 163 ALA B C 1
ATOM 5351 O O . ALA B 1 163 ? -4.406 -43.781 -14.797 1 92.38 163 ALA B O 1
ATOM 5352 N N . SER B 1 164 ? -5.074 -41.938 -15.852 1 94.25 164 SER B N 1
ATOM 5353 C CA . SER B 1 164 ? -5.598 -42.688 -17 1 94.25 164 SER B CA 1
ATOM 5354 C C . SER B 1 164 ? -4.48 -43.375 -17.766 1 94.25 164 SER B C 1
ATOM 5356 O O . SER B 1 164 ? -4.641 -44.531 -18.203 1 94.25 164 SER B O 1
ATOM 5358 N N . ALA B 1 165 ? -3.387 -42.688 -17.906 1 92.44 165 ALA B N 1
ATOM 5359 C CA . ALA B 1 165 ? -2.234 -43.281 -18.562 1 92.44 165 ALA B CA 1
ATOM 5360 C C . ALA B 1 165 ? -1.705 -44.469 -17.781 1 92.44 165 ALA B C 1
ATOM 5362 O O . ALA B 1 165 ? -1.374 -45.5 -18.375 1 92.44 165 ALA B O 1
ATOM 5363 N N . ALA B 1 166 ? -1.656 -44.344 -16.469 1 91.62 166 ALA B N 1
ATOM 5364 C CA . ALA B 1 166 ? -1.201 -45.438 -15.625 1 91.62 166 ALA B CA 1
ATOM 5365 C C . ALA B 1 166 ? -2.123 -46.656 -15.742 1 91.62 166 ALA B C 1
ATOM 5367 O O . ALA B 1 166 ? -1.656 -47.781 -15.805 1 91.62 166 ALA B O 1
ATOM 5368 N N . ASN B 1 167 ? -3.416 -46.438 -15.789 1 94.19 167 ASN B N 1
ATOM 5369 C CA . ASN B 1 167 ? -4.383 -47.531 -15.945 1 94.19 167 ASN B CA 1
ATOM 5370 C C . ASN B 1 167 ? -4.242 -48.219 -17.297 1 94.19 167 ASN B C 1
ATOM 5372 O O . ASN B 1 167 ? -4.277 -49.438 -17.391 1 94.19 167 ASN B O 1
ATOM 5376 N N . ALA B 1 168 ? -4.082 -47.344 -18.297 1 93.19 168 ALA B N 1
ATOM 5377 C CA . ALA B 1 168 ? -3.875 -47.906 -19.641 1 93.19 168 ALA B CA 1
ATOM 5378 C C . ALA B 1 168 ? -2.594 -48.75 -19.688 1 93.19 168 ALA B C 1
ATOM 5380 O O . ALA B 1 168 ? -2.559 -49.781 -20.328 1 93.19 168 ALA B O 1
ATOM 5381 N N . ALA B 1 169 ? -1.576 -48.281 -19.047 1 93 169 ALA B N 1
ATOM 5382 C CA . ALA B 1 169 ? -0.309 -49 -18.984 1 93 169 ALA B CA 1
ATOM 5383 C C . ALA B 1 169 ? -0.48 -50.344 -18.266 1 93 169 ALA B C 1
ATOM 5385 O O . ALA B 1 169 ? 0.052 -51.344 -18.719 1 93 169 ALA B O 1
ATOM 5386 N N . GLU B 1 170 ? -1.241 -50.375 -17.203 1 92.81 170 GLU B N 1
ATOM 5387 C CA . GLU B 1 170 ? -1.49 -51.594 -16.469 1 92.81 170 GLU B CA 1
ATOM 5388 C C . GLU B 1 170 ? -2.254 -52.625 -17.328 1 92.81 170 GLU B C 1
ATOM 5390 O O . GLU B 1 170 ? -1.942 -53.812 -17.312 1 92.81 170 GLU B O 1
ATOM 5395 N N . GLU B 1 171 ? -3.229 -52.156 -18.078 1 93.25 171 GLU B N 1
ATOM 5396 C CA . GLU B 1 171 ? -3.98 -53.031 -18.969 1 93.25 171 GLU B CA 1
ATOM 5397 C C . GLU B 1 171 ? -3.09 -53.594 -20.078 1 93.25 171 GLU B C 1
ATOM 5399 O O . GLU B 1 171 ? -3.18 -54.781 -20.438 1 93.25 171 GLU B O 1
ATOM 5404 N N . ALA B 1 172 ? -2.232 -52.688 -20.562 1 90.88 172 ALA B N 1
ATOM 5405 C CA . ALA B 1 172 ? -1.284 -53.125 -21.594 1 90.88 172 ALA B CA 1
ATOM 5406 C C . ALA B 1 172 ? -0.321 -54.188 -21.031 1 90.88 172 ALA B C 1
ATOM 5408 O O . ALA B 1 172 ? 0.01 -55.156 -21.719 1 90.88 172 ALA B O 1
ATOM 5409 N N . ARG B 1 173 ? 0.109 -53.969 -19.844 1 90.69 173 ARG B N 1
ATOM 5410 C CA . ARG B 1 173 ? 1.013 -54.906 -19.188 1 90.69 173 ARG B CA 1
ATOM 5411 C C . AR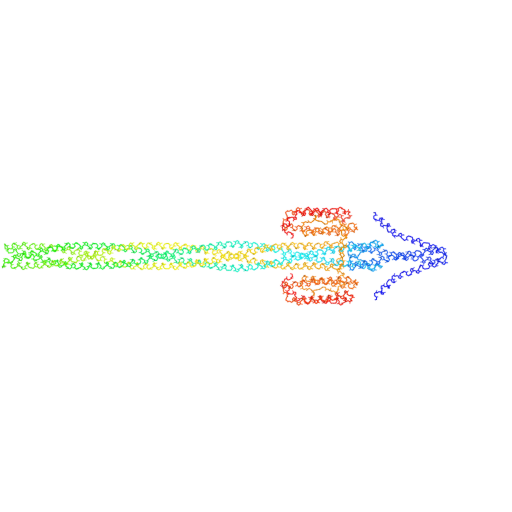G B 1 173 ? 0.36 -56.281 -19.031 1 90.69 173 ARG B C 1
ATOM 5413 O O . ARG B 1 173 ? 0.99 -57.312 -19.312 1 90.69 173 ARG B O 1
ATOM 5420 N N . GLN B 1 174 ? -0.888 -56.344 -18.625 1 91.62 174 GLN B N 1
ATOM 5421 C CA . GLN B 1 174 ? -1.619 -57.625 -18.469 1 91.62 174 GLN B CA 1
ATOM 5422 C C . GLN B 1 174 ? -1.786 -58.312 -19.812 1 91.62 174 GLN B C 1
ATOM 5424 O O . GLN B 1 174 ? -1.627 -59.531 -19.906 1 91.62 174 GLN B O 1
ATOM 5429 N N . ALA B 1 175 ? -2.092 -57.5 -20.797 1 89.81 175 ALA B N 1
ATOM 5430 C CA . ALA B 1 175 ? -2.217 -58.062 -22.141 1 89.81 175 ALA B CA 1
ATOM 5431 C C . ALA B 1 175 ? -0.887 -58.625 -22.625 1 89.81 175 ALA B C 1
ATOM 5433 O O . ALA B 1 175 ? -0.848 -59.719 -23.219 1 89.81 175 ALA B O 1
ATOM 5434 N N . ALA B 1 176 ? 0.196 -57.938 -22.359 1 88.38 176 ALA B N 1
ATOM 5435 C CA . ALA B 1 176 ? 1.528 -58.375 -22.75 1 88.38 176 ALA B CA 1
ATOM 5436 C C . ALA B 1 176 ? 1.907 -59.656 -22.047 1 88.38 176 ALA B C 1
ATOM 5438 O O . ALA B 1 176 ? 2.461 -60.594 -22.656 1 88.38 176 ALA B O 1
ATOM 5439 N N . ARG B 1 177 ? 1.6 -59.844 -20.766 1 87.88 177 ARG B N 1
ATOM 5440 C CA . ARG B 1 177 ? 1.89 -61.031 -20 1 87.88 177 ARG B CA 1
ATOM 5441 C C . ARG B 1 177 ? 1.088 -62.219 -20.531 1 87.88 177 ARG B C 1
ATOM 5443 O O . ARG B 1 177 ? 1.616 -63.344 -20.656 1 87.88 177 ARG B O 1
ATOM 5450 N N . SER B 1 178 ? -0.149 -61.938 -20.812 1 88.56 178 SER B N 1
ATOM 5451 C CA . SER B 1 178 ? -0.991 -63 -21.391 1 88.56 178 SER B CA 1
ATOM 5452 C C . SER B 1 178 ? -0.467 -63.406 -22.766 1 88.56 178 SER B C 1
ATOM 5454 O O . SER B 1 178 ? -0.426 -64.625 -23.062 1 88.56 178 SER B O 1
ATOM 5456 N N . GLY B 1 179 ? -0.091 -62.375 -23.5 1 84.69 179 GLY B N 1
ATOM 5457 C CA . GLY B 1 179 ? 0.501 -62.688 -24.797 1 84.69 179 GLY B CA 1
ATOM 5458 C C . GLY B 1 179 ? 1.771 -63.5 -24.688 1 84.69 179 GLY B C 1
ATOM 5459 O O . GLY B 1 179 ? 1.965 -64.438 -25.453 1 84.69 179 GLY B O 1
ATOM 5460 N N . ASP B 1 180 ? 2.605 -63.219 -23.797 1 86 180 ASP B N 1
ATOM 5461 C CA . ASP B 1 180 ? 3.852 -63.938 -23.562 1 86 180 ASP B CA 1
ATOM 5462 C C . ASP B 1 180 ? 3.58 -65.375 -23.219 1 86 180 ASP B C 1
ATOM 5464 O O . ASP B 1 180 ? 4.242 -66.312 -23.734 1 86 180 ASP B O 1
ATOM 5468 N N . GLN B 1 181 ? 2.613 -65.688 -22.312 1 88.44 181 GLN B N 1
ATOM 5469 C CA . GLN B 1 181 ? 2.248 -67.062 -21.922 1 88.44 181 GLN B CA 1
ATOM 5470 C C . GLN B 1 181 ? 1.748 -67.875 -23.125 1 88.44 181 GLN B C 1
ATOM 5472 O O . GLN B 1 181 ? 2.105 -69 -23.297 1 88.44 181 GLN B O 1
ATOM 5477 N N . THR B 1 182 ? 0.973 -67.125 -23.906 1 87.19 182 THR B N 1
ATOM 5478 C CA . THR B 1 182 ? 0.413 -67.812 -25.078 1 87.19 182 THR B CA 1
ATOM 5479 C C . THR B 1 182 ? 1.513 -68.188 -26.078 1 87.19 182 THR B C 1
ATOM 5481 O O . THR B 1 182 ? 1.53 -69.25 -26.609 1 87.19 182 THR B O 1
ATOM 5484 N N . VAL B 1 183 ? 2.443 -67.25 -26.297 1 85.81 183 VAL B N 1
ATOM 5485 C CA . VAL B 1 183 ? 3.541 -67.5 -27.219 1 85.81 183 VAL B CA 1
ATOM 5486 C C . VAL B 1 183 ? 4.422 -68.625 -26.703 1 85.81 183 VAL B C 1
ATOM 5488 O O . VAL B 1 183 ? 4.879 -69.5 -27.484 1 85.81 183 VAL B O 1
ATOM 5491 N N . ARG B 1 184 ? 4.656 -68.812 -25.453 1 87.38 184 ARG B N 1
ATOM 5492 C CA . ARG B 1 184 ? 5.434 -69.875 -24.875 1 87.38 184 ARG B CA 1
ATOM 5493 C C . ARG B 1 184 ? 4.758 -71.25 -25.125 1 87.38 184 ARG B C 1
ATOM 5495 O O . ARG B 1 184 ? 5.426 -72.25 -25.406 1 87.38 184 ARG B O 1
ATOM 5502 N N . GLN B 1 185 ? 3.463 -71.188 -25.016 1 87.62 185 GLN B N 1
ATOM 5503 C CA . GLN B 1 185 ? 2.711 -72.438 -25.297 1 87.62 185 GLN B CA 1
ATOM 5504 C C . GLN B 1 185 ? 2.811 -72.812 -26.766 1 87.62 185 GLN B C 1
ATOM 5506 O O . GLN B 1 185 ? 2.938 -74 -27.094 1 87.62 185 GLN B O 1
ATOM 5511 N N . VAL B 1 186 ? 2.775 -71.812 -27.594 1 83.94 186 VAL B N 1
ATOM 5512 C CA . VAL B 1 186 ? 2.92 -72 -29.031 1 83.94 186 VAL B CA 1
ATOM 5513 C C . VAL B 1 186 ? 4.277 -72.688 -29.312 1 83.94 186 VAL B C 1
ATOM 5515 O O . VAL B 1 186 ? 4.367 -73.625 -30.062 1 83.94 186 VAL B O 1
ATOM 5518 N N . VAL B 1 187 ? 5.312 -72.188 -28.703 1 82.62 187 VAL B N 1
ATOM 5519 C CA . VAL B 1 187 ? 6.664 -72.75 -28.875 1 82.62 187 VAL B CA 1
ATOM 5520 C C . VAL B 1 187 ? 6.715 -74.188 -28.438 1 82.62 187 VAL B C 1
ATOM 5522 O O . VAL B 1 187 ? 7.285 -75 -29.125 1 82.62 187 VAL B O 1
ATOM 5525 N N . ARG B 1 188 ? 6.105 -74.562 -27.375 1 86.81 188 ARG B N 1
ATOM 5526 C CA . ARG B 1 188 ? 6.086 -75.938 -26.875 1 86.81 188 ARG B CA 1
ATOM 5527 C C . ARG B 1 188 ? 5.344 -76.875 -27.844 1 86.81 188 ARG B C 1
ATOM 5529 O O . ARG B 1 188 ? 5.781 -78 -28.094 1 86.81 188 ARG B O 1
ATOM 5536 N N . GLN B 1 189 ? 4.305 -76.312 -28.281 1 81.81 189 GLN B N 1
ATOM 5537 C CA . GLN B 1 189 ? 3.512 -77.125 -29.219 1 81.81 189 GLN B CA 1
ATOM 5538 C C . GLN B 1 189 ? 4.277 -77.375 -30.516 1 81.81 189 GLN B C 1
ATOM 5540 O O . GLN B 1 189 ? 4.188 -78.5 -31.078 1 81.81 189 GLN B O 1
ATOM 5545 N N . ILE B 1 190 ? 5.004 -76.438 -30.938 1 79.31 190 ILE B N 1
ATOM 5546 C CA . ILE B 1 190 ? 5.816 -76.562 -32.156 1 79.31 190 ILE B CA 1
ATOM 5547 C C . ILE B 1 190 ? 6.922 -77.625 -31.906 1 79.31 190 ILE B C 1
ATOM 5549 O O . ILE B 1 190 ? 7.215 -78.438 -32.781 1 79.31 190 ILE B O 1
ATOM 5553 N N . ASP B 1 191 ? 7.531 -77.625 -30.781 1 82.19 191 ASP B N 1
ATOM 5554 C CA . ASP B 1 191 ? 8.539 -78.625 -30.422 1 82.19 191 ASP B CA 1
ATOM 5555 C C . ASP B 1 191 ? 7.949 -80.062 -30.453 1 82.19 191 ASP B C 1
ATOM 5557 O O . ASP B 1 191 ? 8.562 -80.938 -30.984 1 82.19 191 ASP B O 1
ATOM 5561 N N . ASP B 1 192 ? 6.781 -80.188 -29.938 1 82.69 192 ASP B N 1
ATOM 5562 C CA . ASP B 1 192 ? 6.098 -81.438 -29.922 1 82.69 192 ASP B CA 1
ATOM 5563 C C . ASP B 1 192 ? 5.789 -81.938 -31.344 1 82.69 192 ASP B C 1
ATOM 5565 O O . ASP B 1 192 ? 5.969 -83.125 -31.656 1 82.69 192 ASP B O 1
ATOM 5569 N N . MET B 1 193 ? 5.395 -81 -32.125 1 77.06 193 MET B N 1
ATOM 5570 C CA . MET B 1 193 ? 5.094 -81.312 -33.531 1 77.06 193 MET B CA 1
ATOM 5571 C C . MET B 1 193 ? 6.352 -81.75 -34.281 1 77.06 193 MET B C 1
ATOM 5573 O O . MET B 1 193 ? 6.316 -82.688 -35.062 1 77.06 193 MET B O 1
ATOM 5577 N N . SER B 1 194 ? 7.441 -81.062 -34.031 1 79.25 194 SER B N 1
ATOM 5578 C CA . SER B 1 194 ? 8.711 -81.438 -34.625 1 79.25 194 SER B CA 1
ATOM 5579 C C . SER B 1 194 ? 9.133 -82.812 -34.25 1 79.25 194 SER B C 1
ATOM 5581 O O . SER B 1 194 ? 9.602 -83.625 -35.062 1 79.25 194 SER B O 1
ATOM 5583 N N . ALA B 1 195 ? 8.922 -83.25 -33.031 1 82 195 ALA B N 1
ATOM 5584 C CA . ALA B 1 195 ? 9.266 -84.562 -32.531 1 82 195 ALA B CA 1
ATOM 5585 C C . ALA B 1 195 ? 8.391 -85.625 -33.188 1 82 195 ALA B C 1
ATOM 5587 O O . ALA B 1 195 ? 8.875 -86.688 -33.562 1 82 195 ALA B O 1
ATOM 5588 N N . GLN B 1 196 ? 7.16 -85.25 -33.344 1 77.25 196 GLN B N 1
ATOM 5589 C CA . GLN B 1 196 ? 6.23 -86.188 -33.969 1 77.25 196 GLN B CA 1
ATOM 5590 C C . GLN B 1 196 ? 6.57 -86.438 -35.438 1 77.25 196 GLN B C 1
ATOM 5592 O O . GLN B 1 196 ? 6.488 -87.562 -35.938 1 77.25 196 GLN B O 1
ATOM 5597 N N . VAL B 1 197 ? 6.961 -85.375 -36.094 1 77.25 197 VAL B N 1
ATOM 5598 C CA . VAL B 1 197 ? 7.379 -85.5 -37.5 1 77.25 197 VAL B CA 1
ATOM 5599 C C . VAL B 1 197 ? 8.625 -86.375 -37.594 1 77.25 197 VAL B C 1
ATOM 5601 O O . VAL B 1 197 ? 8.719 -87.188 -38.531 1 77.25 197 VAL B O 1
ATOM 5604 N N . GLY B 1 198 ? 9.539 -86.188 -36.656 1 77.69 198 GLY B N 1
ATOM 5605 C CA . GLY B 1 198 ? 10.719 -87 -36.656 1 77.69 198 GLY B CA 1
ATOM 5606 C C . GLY B 1 198 ? 10.391 -88.5 -36.469 1 77.69 198 GLY B C 1
ATOM 5607 O O . GLY B 1 198 ? 10.969 -89.375 -37.156 1 77.69 198 GLY B O 1
ATOM 5608 N N . GLN B 1 199 ? 9.445 -88.812 -35.656 1 79.94 199 GLN B N 1
ATOM 5609 C CA . GLN B 1 199 ? 9.023 -90.188 -35.438 1 79.94 199 GLN B CA 1
ATOM 5610 C C . GLN B 1 199 ? 8.375 -90.75 -36.688 1 79.94 199 GLN B C 1
ATOM 5612 O O . GLN B 1 199 ? 8.633 -91.938 -37.062 1 79.94 199 GLN B O 1
ATOM 5617 N N . THR B 1 200 ? 7.609 -89.938 -37.312 1 78.5 200 THR B N 1
ATOM 5618 C CA . THR B 1 200 ? 6.949 -90.375 -38.531 1 78.5 200 THR B CA 1
ATOM 5619 C C . THR B 1 200 ? 7.973 -90.625 -39.625 1 78.5 200 THR B C 1
ATOM 5621 O O . THR B 1 200 ? 7.832 -91.562 -40.406 1 78.5 200 THR B O 1
ATOM 5624 N N . GLN B 1 201 ? 8.984 -89.812 -39.688 1 79.31 201 GLN B N 1
ATOM 5625 C CA . GLN B 1 201 ? 10.062 -90.062 -40.656 1 79.31 201 GLN B CA 1
ATOM 5626 C C . GLN B 1 201 ? 10.727 -91.375 -40.469 1 79.31 201 GLN B C 1
ATOM 5628 O O . GLN B 1 201 ? 11.023 -92.062 -41.438 1 79.31 201 GLN B O 1
ATOM 5633 N N . GLN B 1 202 ? 10.836 -91.812 -39.25 1 81.25 202 GLN B N 1
ATOM 5634 C CA . GLN B 1 202 ? 11.453 -93.062 -38.938 1 81.25 202 GLN B CA 1
ATOM 5635 C C . GLN B 1 202 ? 10.547 -94.25 -39.375 1 81.25 202 GLN B C 1
ATOM 5637 O O . GLN B 1 202 ? 11.023 -95.25 -39.906 1 81.25 202 GLN B O 1
ATOM 5642 N N . VAL B 1 203 ? 9.273 -94.062 -39.156 1 78.25 203 VAL B N 1
ATOM 5643 C CA . VAL B 1 203 ? 8.312 -95.062 -39.531 1 78.25 203 VAL B CA 1
ATOM 5644 C C . VAL B 1 203 ? 8.305 -95.25 -41.031 1 78.25 203 VAL B C 1
ATOM 5646 O O . VAL B 1 203 ? 8.352 -96.375 -41.531 1 78.25 203 VAL B O 1
ATOM 5649 N N . ILE B 1 204 ? 8.391 -94.188 -41.75 1 80.62 204 ILE B N 1
ATOM 5650 C CA . ILE B 1 204 ? 8.352 -94.25 -43.219 1 80.62 204 ILE B CA 1
ATOM 5651 C C . ILE B 1 204 ? 9.656 -94.875 -43.75 1 80.62 204 ILE B C 1
ATOM 5653 O O . ILE B 1 204 ? 9.648 -95.625 -44.719 1 80.62 204 ILE B O 1
ATOM 5657 N N . ALA B 1 205 ? 10.727 -94.5 -43.125 1 81 205 ALA B N 1
ATOM 5658 C CA . ALA B 1 205 ? 12.016 -95.125 -43.5 1 81 205 ALA B CA 1
ATOM 5659 C C . ALA B 1 205 ? 12.031 -96.625 -43.312 1 81 205 ALA B C 1
ATOM 5661 O O . ALA B 1 205 ? 12.547 -97.312 -44.188 1 81 205 ALA B O 1
ATOM 5662 N N . ARG B 1 206 ? 11.484 -97.125 -42.312 1 82.5 206 ARG B N 1
ATOM 5663 C CA . ARG B 1 206 ? 11.391 -98.562 -42.062 1 82.5 206 ARG B CA 1
ATOM 5664 C C . ARG B 1 206 ? 10.492 -99.25 -43.094 1 82.5 206 ARG B C 1
ATOM 5666 O O . ARG B 1 206 ? 10.797 -100.312 -43.562 1 82.5 206 ARG B O 1
ATOM 5673 N N . LEU B 1 207 ? 9.438 -98.438 -43.406 1 77.94 207 LEU B N 1
ATOM 5674 C CA . LEU B 1 207 ? 8.523 -99 -44.438 1 77.94 207 LEU B CA 1
ATOM 5675 C C . LEU B 1 207 ? 9.219 -99.125 -45.781 1 77.94 207 LEU B C 1
ATOM 5677 O O . LEU B 1 207 ? 9.016 -100.125 -46.5 1 77.94 207 LEU B O 1
ATOM 5681 N N . ALA B 1 208 ? 10.031 -98.188 -46.094 1 80.44 208 ALA B N 1
ATOM 5682 C CA . ALA B 1 208 ? 10.805 -98.25 -47.312 1 80.44 208 ALA B CA 1
ATOM 5683 C C . ALA B 1 208 ? 11.789 -99.375 -47.312 1 80.44 208 ALA B C 1
ATOM 5685 O O . ALA B 1 208 ? 11.93 -100.125 -48.312 1 80.44 208 ALA B O 1
ATOM 5686 N N . GLU B 1 209 ? 12.398 -99.625 -46.219 1 84.88 209 GLU B N 1
ATOM 5687 C CA . GLU B 1 209 ? 13.352 -100.75 -46.062 1 84.88 209 GLU B CA 1
ATOM 5688 C C . GLU B 1 209 ? 12.656 -102.062 -46.188 1 84.88 209 GLU B C 1
ATOM 5690 O O . GLU B 1 209 ? 13.133 -102.938 -46.875 1 84.88 209 GLU B O 1
ATOM 5695 N N . ASP B 1 210 ? 11.562 -102.125 -45.531 1 81.62 210 ASP B N 1
ATOM 5696 C CA . ASP B 1 210 ? 10.797 -103.375 -45.562 1 81.62 210 ASP B CA 1
ATOM 5697 C C . ASP B 1 210 ? 10.289 -103.688 -46.969 1 81.62 210 ASP B C 1
ATOM 5699 O O . ASP B 1 210 ? 10.289 -104.812 -47.406 1 81.62 210 ASP B O 1
ATOM 5703 N N . SER B 1 211 ? 9.93 -102.625 -47.688 1 83.5 211 SER B N 1
ATOM 5704 C CA . SER B 1 211 ? 9.469 -102.812 -49.062 1 83.5 211 SER B CA 1
ATOM 5705 C C . SER B 1 211 ? 10.594 -103.25 -49.969 1 83.5 211 SER B C 1
ATOM 5707 O O . SER B 1 211 ? 10.367 -104.062 -50.875 1 83.5 211 SER B O 1
ATOM 5709 N N . ASN B 1 212 ? 11.75 -102.812 -49.688 1 86.38 212 ASN B N 1
ATOM 5710 C CA . ASN B 1 212 ? 12.906 -103.312 -50.469 1 86.38 212 ASN B CA 1
ATOM 5711 C C . ASN B 1 212 ? 13.188 -104.75 -50.188 1 86.38 212 ASN B C 1
ATOM 5713 O O . ASN B 1 212 ? 13.531 -105.5 -51.125 1 86.38 212 ASN B O 1
ATOM 5717 N N . ASN B 1 213 ? 13.039 -105.188 -49.031 1 87.88 213 ASN B N 1
ATOM 5718 C CA . ASN B 1 213 ? 13.227 -106.625 -48.656 1 87.88 213 ASN B CA 1
ATOM 5719 C C . ASN B 1 213 ? 12.203 -107.5 -49.344 1 87.88 213 ASN B C 1
ATOM 5721 O O . ASN B 1 213 ? 12.555 -108.562 -49.844 1 87.88 213 ASN B O 1
ATOM 5725 N N . ILE B 1 214 ? 11.102 -106.938 -49.406 1 88.5 214 ILE B N 1
ATOM 5726 C CA . ILE B 1 214 ? 10.039 -107.688 -50.062 1 88.5 214 ILE B CA 1
ATOM 5727 C C . ILE B 1 214 ? 10.352 -107.812 -51.562 1 88.5 214 ILE B C 1
ATOM 5729 O O . ILE B 1 214 ? 10.148 -108.875 -52.156 1 88.5 214 ILE B O 1
ATOM 5733 N N . SER B 1 215 ? 10.859 -106.812 -52.094 1 88.62 215 SER B N 1
ATOM 5734 C CA . SER B 1 215 ? 11.227 -106.812 -53.5 1 88.62 215 SER B CA 1
ATOM 5735 C C . SER B 1 215 ? 12.258 -107.875 -53.812 1 88.62 215 SER B C 1
ATOM 5737 O O . SER B 1 215 ? 12.141 -108.625 -54.812 1 88.62 215 SER B O 1
ATOM 5739 N N . THR B 1 216 ? 13.133 -108.125 -52.938 1 91.44 216 THR B N 1
ATOM 5740 C CA . THR B 1 216 ? 14.172 -109.125 -53.125 1 91.44 216 THR B CA 1
ATOM 5741 C C . THR B 1 216 ? 13.586 -110.562 -53.062 1 91.44 216 THR B C 1
ATOM 5743 O O . THR B 1 216 ? 13.945 -111.438 -53.844 1 91.44 216 THR B O 1
ATOM 5746 N N . ILE B 1 217 ? 12.727 -110.688 -52.188 1 91.94 217 ILE B N 1
ATOM 5747 C CA . ILE B 1 217 ? 12.125 -112 -52 1 91.94 217 ILE B CA 1
ATOM 5748 C C . ILE B 1 217 ? 11.227 -112.312 -53.188 1 91.94 217 ILE B C 1
ATOM 5750 O O . ILE B 1 217 ? 11.211 -113.438 -53.688 1 91.94 217 ILE B O 1
ATOM 5754 N N . ILE B 1 218 ? 10.656 -111.312 -53.688 1 93.56 218 ILE B N 1
ATOM 5755 C CA . ILE B 1 218 ? 9.758 -111.5 -54.812 1 93.56 218 ILE B CA 1
ATOM 5756 C C . ILE B 1 218 ? 10.57 -111.812 -56.062 1 93.56 218 ILE B C 1
ATOM 5758 O O . ILE B 1 218 ? 10.133 -112.625 -56.906 1 93.56 218 ILE B O 1
ATOM 5762 N N . ASP B 1 219 ? 11.641 -111.312 -56.156 1 91.5 219 ASP B N 1
ATOM 5763 C CA . ASP B 1 219 ? 12.539 -111.625 -57.25 1 91.5 219 ASP B CA 1
ATOM 5764 C C . ASP B 1 219 ? 12.938 -113.125 -57.188 1 91.5 219 ASP B C 1
ATOM 5766 O O . ASP B 1 219 ? 12.992 -113.812 -58.219 1 91.5 219 ASP B O 1
ATOM 5770 N N . THR B 1 220 ? 13.133 -113.562 -56.062 1 91.75 220 THR B N 1
ATOM 5771 C CA . THR B 1 220 ? 13.484 -114.938 -55.875 1 91.75 220 THR B CA 1
ATOM 5772 C C . THR B 1 220 ? 12.32 -115.875 -56.25 1 91.75 220 THR B C 1
ATOM 5774 O O . THR B 1 220 ? 12.508 -116.875 -56.938 1 91.75 220 THR B O 1
ATOM 5777 N N . ILE B 1 221 ? 11.242 -115.375 -55.906 1 92.94 221 ILE B N 1
ATOM 5778 C CA . ILE B 1 221 ? 10.047 -116.125 -56.188 1 92.94 221 ILE B CA 1
ATOM 5779 C C . ILE B 1 221 ? 9.82 -116.188 -57.719 1 92.94 221 ILE B C 1
ATOM 5781 O O . ILE B 1 221 ? 9.453 -117.188 -58.281 1 92.94 221 ILE B O 1
ATOM 5785 N N . SER B 1 222 ? 10.062 -115.188 -58.312 1 93.31 222 SER B N 1
ATOM 5786 C CA . SER B 1 222 ? 9.93 -115.062 -59.75 1 93.31 222 SER B CA 1
ATOM 5787 C C . SER B 1 222 ? 10.906 -116 -60.469 1 93.31 222 SER B C 1
ATOM 5789 O O . SER B 1 222 ? 10.539 -116.688 -61.406 1 93.31 222 SER B O 1
ATOM 5791 N N . GLN B 1 223 ? 11.992 -116.188 -59.938 1 93.25 223 GLN B N 1
ATOM 5792 C CA . GLN B 1 223 ? 13 -117.062 -60.5 1 93.25 223 GLN B CA 1
ATOM 5793 C C . GLN B 1 223 ? 12.617 -118.5 -60.312 1 93.25 223 GLN B C 1
ATOM 5795 O O . GLN B 1 223 ? 12.781 -119.375 -61.188 1 93.25 223 GLN B O 1
ATOM 5800 N N . VAL B 1 224 ? 12.156 -118.625 -59.219 1 93.56 224 VAL B N 1
ATOM 5801 C CA . VAL B 1 224 ? 11.734 -119.938 -58.875 1 93.56 224 VAL B CA 1
ATOM 5802 C C . VAL B 1 224 ? 10.562 -120.375 -59.781 1 93.56 224 VAL B C 1
ATOM 5804 O O . VAL B 1 224 ? 10.5 -121.5 -60.25 1 93.56 224 VAL B O 1
ATOM 5807 N N . ALA B 1 225 ? 9.758 -119.5 -60.031 1 94.19 225 ALA B N 1
ATOM 5808 C CA . ALA B 1 225 ? 8.602 -119.75 -60.875 1 94.19 225 ALA B CA 1
ATOM 5809 C C . ALA B 1 225 ? 9.039 -120 -62.312 1 94.19 225 ALA B C 1
ATOM 5811 O O . ALA B 1 225 ? 8.508 -120.875 -62.969 1 94.19 225 ALA B O 1
ATOM 5812 N N . GLU B 1 226 ? 9.984 -119.438 -62.719 1 93.44 226 GLU B N 1
ATOM 5813 C CA . GLU B 1 226 ? 10.516 -119.625 -64.062 1 93.44 226 GLU B CA 1
ATOM 5814 C C . GLU B 1 226 ? 11.227 -120.938 -64.188 1 93.44 226 GLU B C 1
ATOM 5816 O O . GLU B 1 226 ? 11.086 -121.625 -65.188 1 93.44 226 GLU B O 1
ATOM 5821 N N . GLN B 1 227 ? 11.867 -121.188 -63.219 1 93.94 227 GLN B N 1
ATOM 5822 C CA . GLN B 1 227 ? 12.562 -122.5 -63.188 1 93.94 227 GLN B CA 1
ATOM 5823 C C . GLN B 1 227 ? 11.57 -123.625 -63.156 1 93.94 227 GLN B C 1
ATOM 5825 O O . GLN B 1 227 ? 11.766 -124.688 -63.812 1 93.94 227 GLN B O 1
ATOM 5830 N N . THR B 1 228 ? 10.602 -123.312 -62.344 1 92.62 228 THR B N 1
ATOM 5831 C CA . THR B 1 228 ? 9.562 -124.375 -62.25 1 92.62 228 THR B CA 1
ATOM 5832 C C . THR B 1 228 ? 8.836 -124.5 -63.594 1 92.62 228 THR B C 1
ATOM 5834 O O . THR B 1 228 ? 8.531 -125.625 -64 1 92.62 228 THR B O 1
ATOM 5837 N N . ASN B 1 229 ? 8.633 -123.5 -64.25 1 92.56 229 ASN B N 1
ATOM 5838 C CA . ASN B 1 229 ? 8 -123.5 -65.562 1 92.56 229 ASN B CA 1
ATOM 5839 C C . ASN B 1 229 ? 8.859 -124.25 -66.562 1 92.56 229 ASN B C 1
ATOM 5841 O O . ASN B 1 229 ? 8.352 -125 -67.375 1 92.56 229 ASN B O 1
ATOM 5845 N N . LEU B 1 230 ? 10.07 -124.188 -66.5 1 93.06 230 LEU B N 1
ATOM 5846 C CA . LEU B 1 230 ? 10.992 -124.812 -67.438 1 93.06 230 LEU B CA 1
ATOM 5847 C C . LEU B 1 230 ? 11.102 -126.312 -67.188 1 93.06 230 LEU B C 1
ATOM 5849 O O . LEU B 1 230 ? 11.148 -127.125 -68.125 1 93.06 230 LEU B O 1
ATOM 5853 N N . LEU B 1 231 ? 11.109 -126.5 -66 1 91.19 231 LEU B N 1
ATOM 5854 C CA . LEU B 1 231 ? 11.156 -127.938 -65.625 1 91.19 231 LEU B CA 1
ATOM 5855 C C . LEU B 1 231 ? 9.875 -128.625 -66.062 1 91.19 231 LEU B C 1
ATOM 5857 O O . LEU B 1 231 ? 9.93 -129.75 -66.5 1 91.19 231 LEU B O 1
ATOM 5861 N N . ALA B 1 232 ? 8.836 -127.938 -65.875 1 90.62 232 ALA B N 1
ATOM 5862 C CA . ALA B 1 232 ? 7.543 -128.5 -66.312 1 90.62 232 ALA B CA 1
ATOM 5863 C C . ALA B 1 232 ? 7.434 -128.625 -67.812 1 90.62 232 ALA B C 1
ATOM 5865 O O . ALA B 1 232 ? 6.875 -129.625 -68.312 1 90.62 232 ALA B O 1
ATOM 5866 N N . LEU B 1 233 ? 8.047 -127.875 -68.562 1 90.44 233 LEU B N 1
ATOM 5867 C CA . LEU B 1 233 ? 8.07 -127.938 -70 1 90.44 233 LEU B CA 1
ATOM 5868 C C . LEU B 1 233 ? 8.914 -129.125 -70.438 1 90.44 233 LEU B C 1
ATOM 5870 O O . LEU B 1 233 ? 8.508 -129.875 -71.375 1 90.44 233 LEU B O 1
ATOM 5874 N N . ASN B 1 234 ? 9.922 -129.25 -69.875 1 86.44 234 ASN B N 1
ATOM 5875 C CA . ASN B 1 234 ? 10.797 -130.375 -70.188 1 86.44 234 ASN B CA 1
ATOM 5876 C C . ASN B 1 234 ? 10.156 -131.75 -69.875 1 86.44 234 ASN B C 1
ATOM 5878 O O . ASN B 1 234 ? 10.297 -132.75 -70.625 1 86.44 234 ASN B O 1
ATOM 5882 N N . ALA B 1 235 ? 9.508 -131.625 -68.75 1 85.88 235 ALA B N 1
ATOM 5883 C CA . ALA B 1 235 ? 8.797 -132.75 -68.375 1 85.88 235 ALA B CA 1
ATOM 5884 C C . ALA B 1 235 ? 7.645 -133.125 -69.312 1 85.88 235 ALA B C 1
ATOM 5886 O O . ALA B 1 235 ? 7.375 -134.25 -69.625 1 85.88 235 ALA B O 1
ATOM 5887 N N . ALA B 1 236 ? 7.059 -132.25 -69.875 1 87.25 236 ALA B N 1
ATOM 5888 C CA . ALA B 1 236 ? 5.977 -132.375 -70.812 1 87.25 236 ALA B CA 1
ATOM 5889 C C . ALA B 1 236 ? 6.512 -132.875 -72.125 1 87.25 236 ALA B C 1
ATOM 5891 O O . ALA B 1 236 ? 5.887 -133.75 -72.812 1 87.25 236 ALA B O 1
ATOM 5892 N N . ILE B 1 237 ? 7.566 -132.5 -72.5 1 83.81 237 ILE B N 1
ATOM 5893 C CA . ILE B 1 237 ? 8.195 -133 -73.688 1 83.81 237 ILE B CA 1
ATOM 5894 C C . ILE B 1 237 ? 8.617 -134.375 -73.562 1 83.81 237 ILE B C 1
ATOM 5896 O O . ILE B 1 237 ? 8.375 -135.25 -74.5 1 83.81 237 ILE B O 1
ATOM 5900 N N . GLU B 1 238 ? 9.188 -134.75 -72.562 1 79.06 238 GLU B N 1
ATOM 5901 C CA . GLU B 1 238 ? 9.656 -136.125 -72.312 1 79.06 238 GLU B CA 1
ATOM 5902 C C . GLU B 1 238 ? 8.484 -137.125 -72.188 1 79.06 238 GLU B C 1
ATOM 5904 O O . GLU B 1 238 ? 8.562 -138.25 -72.688 1 79.06 238 GLU B O 1
ATOM 5909 N N . SER B 1 239 ? 7.453 -136.5 -71.562 1 83.25 239 SER B N 1
ATOM 5910 C CA . SER B 1 239 ? 6.25 -137.375 -71.438 1 83.25 239 SER B CA 1
ATOM 5911 C C . SER B 1 239 ? 5.625 -137.625 -72.812 1 83.25 239 SER B C 1
ATOM 5913 O O . SER B 1 239 ? 5.117 -138.75 -73.062 1 83.25 239 SER B O 1
ATOM 5915 N N . ALA B 1 240 ? 5.711 -136.875 -73.688 1 82.44 240 ALA B N 1
ATOM 5916 C CA . ALA B 1 240 ? 5.211 -137 -75.062 1 82.44 240 ALA B CA 1
ATOM 5917 C C . ALA B 1 240 ? 6.062 -138 -75.812 1 82.44 240 ALA B C 1
ATOM 5919 O O . ALA B 1 240 ? 5.543 -138.875 -76.625 1 82.44 240 ALA B O 1
ATOM 5920 N N . ARG B 1 241 ? 7.215 -138 -75.625 1 79.75 241 ARG B N 1
ATOM 5921 C CA . ARG B 1 241 ? 8.172 -138.875 -76.312 1 79.75 241 ARG B CA 1
ATOM 5922 C C . ARG B 1 241 ? 7.984 -140.375 -75.875 1 79.75 241 ARG B C 1
ATOM 5924 O O . ARG B 1 241 ? 8.227 -141.25 -76.625 1 79.75 241 ARG B O 1
ATOM 5931 N N . ALA B 1 242 ? 7.512 -140.375 -74.625 1 79.38 242 ALA B N 1
ATOM 5932 C CA . ALA B 1 242 ? 7.355 -141.75 -74.062 1 79.38 242 ALA B CA 1
ATOM 5933 C C . ALA B 1 242 ? 6.043 -142.375 -74.5 1 79.38 242 ALA B C 1
ATOM 5935 O O . ALA B 1 242 ? 5.766 -143.5 -74.125 1 79.38 242 ALA B O 1
ATOM 5936 N N . GLY B 1 243 ? 5.137 -141.625 -75.312 1 77.56 243 GLY B N 1
ATOM 5937 C CA . GLY B 1 243 ? 3.938 -142.25 -75.938 1 77.56 243 GLY B CA 1
ATOM 5938 C C . GLY B 1 243 ? 2.838 -142.5 -74.938 1 77.56 243 GLY B C 1
ATOM 5939 O O . GLY B 1 243 ? 2.465 -141.75 -74.125 1 77.56 243 GLY B O 1
ATOM 5940 N N . GLU B 1 244 ? 2.414 -143.875 -74.938 1 76.5 244 GLU B N 1
ATOM 5941 C CA . GLU B 1 244 ? 1.281 -144.375 -74.125 1 76.5 244 GLU B CA 1
ATOM 5942 C C . GLU B 1 244 ? 1.657 -144.5 -72.688 1 76.5 244 GLU B C 1
ATOM 5944 O O . GLU B 1 244 ? 0.814 -144.25 -71.812 1 76.5 244 GLU B O 1
ATOM 5949 N N . HIS B 1 245 ? 2.879 -144.625 -72.312 1 73.12 245 HIS B N 1
ATOM 5950 C CA . HIS B 1 245 ? 3.35 -144.875 -70.938 1 73.12 245 HIS B CA 1
ATOM 5951 C C . HIS B 1 245 ? 3.557 -143.5 -70.25 1 73.12 245 HIS B C 1
ATOM 5953 O O . HIS B 1 245 ? 3.67 -143.375 -69.062 1 73.12 245 HIS B O 1
ATOM 5959 N N . GLY B 1 246 ? 3.385 -142.375 -71.062 1 77.94 246 GLY B N 1
ATOM 5960 C CA . GLY B 1 246 ? 3.674 -141.125 -70.5 1 77.94 246 GLY B CA 1
ATOM 5961 C C . GLY B 1 246 ? 2.443 -140.25 -70.375 1 77.94 246 GLY B C 1
ATOM 5962 O O . GLY B 1 246 ? 2.541 -139.125 -70 1 77.94 246 GLY B O 1
ATOM 5963 N N . ARG B 1 247 ? 1.428 -140.75 -70.688 1 83.12 247 ARG B N 1
ATOM 5964 C CA . ARG B 1 247 ? 0.215 -139.875 -70.75 1 83.12 247 ARG B CA 1
ATOM 5965 C C . ARG B 1 247 ? -0.121 -139.375 -69.375 1 83.12 247 ARG B C 1
ATOM 5967 O O . ARG B 1 247 ? -0.506 -138.125 -69.25 1 83.12 247 ARG B O 1
ATOM 5974 N N . GLY B 1 248 ? -0.04 -140 -68.312 1 80.19 248 GLY B N 1
ATOM 5975 C CA . GLY B 1 248 ? -0.315 -139.5 -66.938 1 80.19 248 GLY B CA 1
ATOM 5976 C C . GLY B 1 248 ? 0.63 -138.5 -66.5 1 80.19 248 GLY B C 1
ATOM 5977 O O . GLY B 1 248 ? 0.204 -137.5 -65.875 1 80.19 248 GLY B O 1
ATOM 5978 N N . PHE B 1 249 ? 1.892 -138.5 -66.938 1 82.38 249 PHE B N 1
ATOM 5979 C CA . PHE B 1 249 ? 2.908 -137.625 -66.5 1 82.38 249 PHE B CA 1
ATOM 5980 C C . PHE B 1 249 ? 2.76 -136.25 -67.312 1 82.38 249 PHE B C 1
ATOM 5982 O O . PHE B 1 249 ? 3.062 -135.25 -66.812 1 82.38 249 PHE B O 1
ATOM 5989 N N . ALA B 1 250 ? 2.26 -136.375 -68.5 1 84.81 250 ALA B N 1
ATOM 5990 C CA . ALA B 1 250 ? 2.016 -135.25 -69.375 1 84.81 250 ALA B CA 1
ATOM 5991 C C . ALA B 1 250 ? 0.963 -134.375 -68.75 1 84.81 250 ALA B C 1
ATOM 5993 O O . ALA B 1 250 ? 1.1 -133.125 -68.75 1 84.81 250 ALA B O 1
ATOM 5994 N N . VAL B 1 251 ? 0.01 -134.875 -68 1 87.12 251 VAL B N 1
ATOM 5995 C CA . VAL B 1 251 ? -1.052 -134.125 -67.375 1 87.12 251 VAL B CA 1
ATOM 5996 C C . VAL B 1 251 ? -0.494 -133.375 -66.125 1 87.12 251 VAL B C 1
ATOM 5998 O O . VAL B 1 251 ? -0.791 -132.25 -65.938 1 87.12 251 VAL B O 1
ATOM 6001 N N . VAL B 1 252 ? 0.331 -134.125 -65.438 1 88.06 252 VAL B N 1
ATOM 6002 C CA . VAL B 1 252 ? 0.938 -133.5 -64.312 1 88.06 252 VAL B CA 1
ATOM 6003 C C . VAL B 1 252 ? 1.888 -132.375 -64.688 1 88.06 252 VAL B C 1
ATOM 6005 O O . VAL B 1 252 ? 1.889 -131.25 -64.062 1 88.06 252 VAL B O 1
ATOM 6008 N N . ALA B 1 253 ? 2.691 -132.625 -65.688 1 88.56 253 ALA B N 1
ATOM 6009 C CA . ALA B 1 253 ? 3.641 -131.625 -66.125 1 88.56 253 ALA B CA 1
ATOM 6010 C C . ALA B 1 253 ? 2.92 -130.375 -66.625 1 88.56 253 ALA B C 1
ATOM 6012 O O . ALA B 1 253 ? 3.357 -129.25 -66.375 1 88.56 253 ALA B O 1
ATOM 6013 N N . ASP B 1 254 ? 1.773 -130.5 -67.25 1 88.94 254 ASP B N 1
ATOM 6014 C CA . ASP B 1 254 ? 1.006 -129.375 -67.75 1 88.94 254 ASP B CA 1
ATOM 6015 C C . ASP B 1 254 ? 0.372 -128.625 -66.625 1 88.94 254 ASP B C 1
ATOM 6017 O O . ASP B 1 254 ? 0.271 -127.375 -66.688 1 88.94 254 ASP B O 1
ATOM 6021 N N . GLU B 1 255 ? 0.004 -129.375 -65.625 1 92.62 255 GLU B N 1
ATOM 6022 C CA . GLU B 1 255 ? -0.583 -128.625 -64.5 1 92.62 255 GLU B CA 1
ATOM 6023 C C . GLU B 1 255 ? 0.469 -127.875 -63.719 1 92.62 255 GLU B C 1
ATOM 6025 O O . GLU B 1 255 ? 0.218 -126.688 -63.312 1 92.62 255 GLU B O 1
ATOM 6030 N N . VAL B 1 256 ? 1.656 -128.375 -63.531 1 92.69 256 VAL B N 1
ATOM 6031 C CA . VAL B 1 256 ? 2.752 -127.688 -62.875 1 92.69 256 VAL B CA 1
ATOM 6032 C C . VAL B 1 256 ? 3.184 -126.5 -63.688 1 92.69 256 VAL B C 1
ATOM 6034 O O . VAL B 1 256 ? 3.502 -125.438 -63.125 1 92.69 256 VAL B O 1
ATOM 6037 N N . ARG B 1 257 ? 3.162 -126.688 -64.938 1 93.44 257 ARG B N 1
ATOM 6038 C CA . ARG B 1 257 ? 3.496 -125.562 -65.812 1 93.44 257 ARG B CA 1
ATOM 6039 C C . ARG B 1 257 ? 2.496 -124.438 -65.625 1 93.44 257 ARG B C 1
ATOM 6041 O O . ARG B 1 257 ? 2.887 -123.25 -65.562 1 93.44 257 ARG B O 1
ATOM 6048 N N . SER B 1 258 ? 1.242 -124.75 -65.562 1 93.38 258 SER B N 1
ATOM 6049 C CA . SER B 1 258 ? 0.189 -123.75 -65.375 1 93.38 258 SER B CA 1
ATOM 6050 C C . SER B 1 258 ? 0.323 -123 -64 1 93.38 258 SER B C 1
ATOM 6052 O O . SER B 1 258 ? 0.15 -121.812 -63.938 1 93.38 258 SER B O 1
ATOM 6054 N N . LEU B 1 259 ? 0.683 -123.688 -63.062 1 92.25 259 LEU B N 1
ATOM 6055 C CA . LEU B 1 259 ? 0.861 -123.125 -61.719 1 92.25 259 LEU B CA 1
ATOM 6056 C C . LEU B 1 259 ? 2.09 -122.25 -61.688 1 92.25 259 LEU B C 1
ATOM 6058 O O . LEU B 1 259 ? 2.068 -121.188 -61.031 1 92.25 259 LEU B O 1
ATOM 6062 N N . ALA B 1 260 ? 3.111 -122.562 -62.312 1 93.75 260 ALA B N 1
ATOM 6063 C CA . ALA B 1 260 ? 4.312 -121.75 -62.375 1 93.75 260 ALA B CA 1
ATOM 6064 C C . ALA B 1 260 ? 4.027 -120.438 -63.125 1 93.75 260 ALA B C 1
ATOM 6066 O O . ALA B 1 260 ? 4.523 -119.375 -62.719 1 93.75 260 ALA B O 1
ATOM 6067 N N . GLN B 1 261 ? 3.203 -120.562 -64.125 1 93 261 GLN B N 1
ATOM 6068 C CA . GLN B 1 261 ? 2.83 -119.375 -64.875 1 93 261 GLN B CA 1
ATOM 6069 C C . GLN B 1 261 ? 1.968 -118.438 -64.062 1 93 261 GLN B C 1
ATOM 6071 O O . GLN B 1 261 ? 2.113 -117.188 -64.125 1 93 261 GLN B O 1
ATOM 6076 N N . ARG B 1 262 ? 1.193 -119 -63.281 1 92.44 262 ARG B N 1
ATOM 6077 C CA . ARG B 1 262 ? 0.373 -118.188 -62.375 1 92.44 262 ARG B CA 1
ATOM 6078 C C . ARG B 1 262 ? 1.232 -117.5 -61.312 1 92.44 262 ARG B C 1
ATOM 6080 O O . ARG B 1 262 ? 0.993 -116.375 -61 1 92.44 262 ARG B O 1
ATOM 6087 N N . THR B 1 263 ? 2.178 -118.125 -60.781 1 93.38 263 THR B N 1
ATOM 6088 C CA . THR B 1 263 ? 3.092 -117.5 -59.812 1 93.38 263 THR B CA 1
ATOM 6089 C C . THR B 1 263 ? 3.908 -116.375 -60.438 1 93.38 263 THR B C 1
ATOM 6091 O O . THR B 1 263 ? 4.094 -115.312 -59.812 1 93.38 263 THR B O 1
ATOM 6094 N N . SER B 1 264 ? 4.383 -116.688 -61.625 1 93.25 264 SER B N 1
ATOM 6095 C CA . SER B 1 264 ? 5.148 -115.688 -62.344 1 93.25 264 SER B CA 1
ATOM 6096 C C . SER B 1 264 ? 4.316 -114.438 -62.562 1 93.25 264 SER B C 1
ATOM 6098 O O . SER B 1 264 ? 4.801 -113.312 -62.375 1 93.25 264 SER B O 1
ATOM 6100 N N . ALA B 1 265 ? 3.051 -114.625 -62.875 1 93.06 265 ALA B N 1
ATOM 6101 C CA . ALA B 1 265 ? 2.168 -113.5 -63.094 1 93.06 265 ALA B CA 1
ATOM 6102 C C . ALA B 1 265 ? 1.915 -112.75 -61.781 1 93.06 265 ALA B C 1
ATOM 6104 O O . ALA B 1 265 ? 1.887 -111.5 -61.781 1 93.06 265 ALA B O 1
ATOM 6105 N N . ALA B 1 266 ? 1.789 -113.438 -60.812 1 92.25 266 ALA B N 1
ATOM 6106 C CA . ALA B 1 266 ? 1.566 -112.812 -59.5 1 92.25 266 ALA B CA 1
ATOM 6107 C C . ALA B 1 266 ? 2.795 -112.062 -59.031 1 92.25 266 ALA B C 1
ATOM 6109 O O . ALA B 1 266 ? 2.672 -111 -58.406 1 92.25 266 ALA B O 1
ATOM 6110 N N . THR B 1 267 ? 3.988 -112.5 -59.219 1 92.81 267 THR B N 1
ATOM 6111 C CA . THR B 1 267 ? 5.211 -111.812 -58.781 1 92.81 267 THR B CA 1
ATOM 6112 C C . THR B 1 267 ? 5.387 -110.5 -59.531 1 92.81 267 THR B C 1
ATOM 6114 O O . THR B 1 267 ? 5.902 -109.5 -59 1 92.81 267 THR B O 1
ATOM 6117 N N . VAL B 1 268 ? 4.91 -110.562 -60.812 1 92.88 268 VAL B N 1
ATOM 6118 C CA . VAL B 1 268 ? 4.992 -109.312 -61.594 1 92.88 268 VAL B CA 1
ATOM 6119 C C . VAL B 1 268 ? 4.047 -108.25 -61 1 92.88 268 VAL B C 1
ATOM 6121 O O . VAL B 1 268 ? 4.402 -107.062 -60.875 1 92.88 268 VAL B O 1
ATOM 6124 N N . GLU B 1 269 ? 2.951 -108.75 -60.594 1 91.75 269 GLU B N 1
ATOM 6125 C CA . GLU B 1 269 ? 1.985 -107.875 -59.969 1 91.75 269 GLU B CA 1
ATOM 6126 C C . GLU B 1 269 ? 2.512 -107.312 -58.625 1 91.75 269 GLU B C 1
ATOM 6128 O O . GLU B 1 269 ? 2.371 -106.125 -58.344 1 91.75 269 GLU B O 1
ATOM 6133 N N . ILE B 1 270 ? 3.123 -108 -57.875 1 90.56 270 ILE B N 1
ATOM 6134 C CA . ILE B 1 270 ? 3.658 -107.562 -56.594 1 90.56 270 ILE B CA 1
ATOM 6135 C C . ILE B 1 270 ? 4.816 -106.625 -56.812 1 90.56 270 ILE B C 1
ATOM 6137 O O . ILE B 1 270 ? 4.965 -105.625 -56.062 1 90.56 270 ILE B O 1
ATOM 6141 N N . GLN B 1 271 ? 5.621 -107 -57.812 1 89.75 271 GLN B N 1
ATOM 6142 C CA . GLN B 1 271 ? 6.738 -106.125 -58.094 1 89.75 271 GLN B CA 1
ATOM 6143 C C . GLN B 1 271 ? 6.254 -104.688 -58.406 1 89.75 271 GLN B C 1
ATOM 6145 O O . GLN B 1 271 ? 6.863 -103.75 -57.969 1 89.75 271 GLN B O 1
ATOM 6150 N N . GLN B 1 272 ? 5.105 -104.562 -59.062 1 90.06 272 GLN B N 1
ATOM 6151 C CA . GLN B 1 272 ? 4.543 -103.25 -59.406 1 90.06 272 GLN B CA 1
ATOM 6152 C C . GLN B 1 272 ? 4.02 -102.562 -58.156 1 90.06 272 GLN B C 1
ATOM 6154 O O . GLN B 1 272 ? 4.215 -101.375 -58 1 90.06 272 GLN B O 1
ATOM 6159 N N . GLN B 1 273 ? 3.467 -103.312 -57.312 1 86.12 273 GLN B N 1
ATOM 6160 C CA . GLN B 1 273 ? 2.934 -102.75 -56.062 1 86.12 273 GLN B CA 1
ATOM 6161 C C . GLN B 1 273 ? 4.059 -102.25 -55.156 1 86.12 273 GLN B C 1
ATOM 6163 O O . GLN B 1 273 ? 3.943 -101.25 -54.5 1 86.12 273 GLN B O 1
ATOM 6168 N N . ILE B 1 274 ? 5.086 -103 -55.125 1 87.56 274 ILE B N 1
ATOM 6169 C CA . ILE B 1 274 ? 6.223 -102.688 -54.281 1 87.56 274 ILE B CA 1
ATOM 6170 C C . ILE B 1 274 ? 6.875 -101.375 -54.781 1 87.56 274 ILE B C 1
ATOM 6172 O O . ILE B 1 274 ? 7.297 -100.5 -54 1 87.56 274 ILE B O 1
ATOM 6176 N N . LEU B 1 275 ? 6.926 -101.312 -56.156 1 88.25 275 LEU B N 1
ATOM 6177 C CA . LEU B 1 275 ? 7.48 -100.062 -56.719 1 88.25 275 LEU B CA 1
ATOM 6178 C C . LEU B 1 275 ? 6.641 -98.875 -56.344 1 88.25 275 LEU B C 1
ATOM 6180 O O . LEU B 1 275 ? 7.188 -97.812 -56.031 1 88.25 275 LEU B O 1
ATOM 6184 N N . GLN B 1 276 ? 5.375 -99.062 -56.25 1 84.06 276 GLN B N 1
ATOM 6185 C CA . GLN B 1 276 ? 4.48 -98 -55.844 1 84.06 276 GLN B CA 1
ATOM 6186 C C . GLN B 1 276 ? 4.656 -97.625 -54.375 1 84.06 276 GLN B C 1
ATOM 6188 O O . GLN B 1 276 ? 4.648 -96.5 -54 1 84.06 276 GLN B O 1
ATOM 6193 N N . LEU B 1 277 ? 4.863 -98.625 -53.562 1 81.62 277 LEU B N 1
ATOM 6194 C CA . LEU B 1 277 ? 5.086 -98.438 -52.125 1 81.62 277 LEU B CA 1
ATOM 6195 C C . LEU B 1 277 ? 6.387 -97.688 -51.875 1 81.62 277 LEU B C 1
ATOM 6197 O O . LEU B 1 277 ? 6.438 -96.812 -51.031 1 81.62 277 LEU B O 1
ATOM 6201 N N . GLN B 1 278 ? 7.418 -98.125 -52.625 1 82.56 278 GLN B N 1
ATOM 6202 C CA . GLN B 1 278 ? 8.719 -97.5 -52.469 1 82.56 278 GLN B CA 1
ATOM 6203 C C . GLN B 1 278 ? 8.641 -96 -52.875 1 82.56 278 GLN B C 1
ATOM 6205 O O . GLN B 1 278 ? 9.227 -95.188 -52.219 1 82.56 278 GLN B O 1
ATOM 6210 N N . GLN B 1 279 ? 7.824 -95.688 -53.938 1 85.44 279 GLN B N 1
ATOM 6211 C CA . GLN B 1 279 ? 7.656 -94.312 -54.375 1 85.44 279 GLN B CA 1
ATOM 6212 C C . GLN B 1 279 ? 6.875 -93.5 -53.344 1 85.44 279 GLN B C 1
ATOM 6214 O O . GLN B 1 279 ? 7.211 -92.312 -53.062 1 85.44 279 GLN B O 1
ATOM 6219 N N . GLY B 1 280 ? 5.93 -94.062 -52.812 1 77.94 280 GLY B N 1
ATOM 6220 C CA . GLY B 1 280 ? 5.168 -93.438 -51.75 1 77.94 280 GLY B CA 1
ATOM 6221 C C . GLY B 1 280 ? 5.988 -93.125 -50.5 1 77.94 280 GLY B C 1
ATOM 6222 O O . GLY B 1 280 ? 5.879 -92.062 -49.906 1 77.94 280 GLY B O 1
ATOM 6223 N N . ALA B 1 281 ? 6.801 -94.062 -50.062 1 78.38 281 ALA B N 1
ATOM 6224 C CA . ALA B 1 281 ? 7.672 -93.875 -48.906 1 78.38 281 ALA B CA 1
ATOM 6225 C C . ALA B 1 281 ? 8.664 -92.75 -49.125 1 78.38 281 ALA B C 1
ATOM 6227 O O . ALA B 1 281 ? 8.906 -91.938 -48.25 1 78.38 281 ALA B O 1
ATOM 6228 N N . ASP B 1 282 ? 9.148 -92.75 -50.406 1 82.69 282 ASP B N 1
ATOM 6229 C CA . ASP B 1 282 ? 10.086 -91.688 -50.75 1 82.69 282 ASP B CA 1
ATOM 6230 C C . ASP B 1 282 ? 9.422 -90.312 -50.688 1 82.69 282 ASP B C 1
ATOM 6232 O O . ASP B 1 282 ? 10.023 -89.312 -50.219 1 82.69 282 ASP B O 1
ATOM 6236 N N . GLU B 1 283 ? 8.211 -90.25 -51.125 1 82.31 283 GLU B N 1
ATOM 6237 C CA . GLU B 1 283 ? 7.461 -89 -51.062 1 82.31 283 GLU B CA 1
ATOM 6238 C C . GLU B 1 283 ? 7.16 -88.625 -49.625 1 82.31 283 GLU B C 1
ATOM 6240 O O . GLU B 1 283 ? 7.223 -87.438 -49.281 1 82.31 283 GLU B O 1
ATOM 6245 N N . GLY B 1 284 ? 6.902 -89.562 -48.844 1 75.25 284 GLY B N 1
ATOM 6246 C CA . GLY B 1 284 ? 6.656 -89.312 -47.438 1 75.25 284 GLY B CA 1
ATOM 6247 C C . GLY B 1 284 ? 7.863 -88.75 -46.719 1 75.25 284 GLY B C 1
ATOM 6248 O O . GLY B 1 284 ? 7.738 -87.812 -45.938 1 75.25 284 GLY B O 1
ATOM 6249 N N . VAL B 1 285 ? 9.016 -89.375 -46.969 1 77.56 285 VAL B N 1
ATOM 6250 C CA . VAL B 1 285 ? 10.25 -88.875 -46.344 1 77.56 285 VAL B CA 1
ATOM 6251 C C . VAL B 1 285 ? 10.523 -87.438 -46.75 1 77.56 285 VAL B C 1
ATOM 6253 O O . VAL B 1 285 ? 10.953 -86.625 -45.906 1 77.56 285 VAL B O 1
ATOM 6256 N N . LYS B 1 286 ? 10.227 -87.062 -48 1 82.81 286 LYS B N 1
ATOM 6257 C CA . LYS B 1 286 ? 10.445 -85.688 -48.469 1 82.81 286 LYS B CA 1
ATOM 6258 C C . LYS B 1 286 ? 9.539 -84.688 -47.781 1 82.81 286 LYS B C 1
ATOM 6260 O O . LYS B 1 286 ? 9.984 -83.625 -47.344 1 82.81 286 LYS B O 1
ATOM 6265 N N . VAL B 1 287 ? 8.328 -85.062 -47.562 1 76.56 287 VAL B N 1
ATOM 6266 C CA . VAL B 1 287 ? 7.355 -84.188 -46.906 1 76.56 287 VAL B CA 1
ATOM 6267 C C . VAL B 1 287 ? 7.746 -84 -45.438 1 76.56 287 VAL B C 1
ATOM 6269 O O . VAL B 1 287 ? 7.652 -82.875 -44.906 1 76.56 287 VAL B O 1
ATOM 6272 N N . MET B 1 288 ? 8.266 -85 -44.812 1 76.56 288 MET B N 1
ATOM 6273 C CA . MET B 1 288 ? 8.633 -84.938 -43.406 1 76.56 288 MET B CA 1
ATOM 6274 C C . MET B 1 288 ? 9.883 -84.062 -43.188 1 76.56 288 MET B C 1
ATOM 6276 O O . MET B 1 288 ? 10 -83.375 -42.219 1 76.56 288 MET B O 1
ATOM 6280 N N . THR B 1 289 ? 10.766 -84.188 -44.188 1 80.94 289 THR B N 1
ATOM 6281 C CA . THR B 1 289 ? 11.969 -83.375 -44.094 1 80.94 289 THR B CA 1
ATOM 6282 C C . THR B 1 289 ? 11.625 -81.938 -44.219 1 80.94 289 THR B C 1
ATOM 6284 O O . THR B 1 289 ? 12.148 -81.062 -43.438 1 80.94 289 THR B O 1
ATOM 6287 N N . THR B 1 290 ? 10.656 -81.562 -45 1 82.56 290 THR B N 1
ATOM 6288 C CA . THR B 1 290 ? 10.203 -80.188 -45.156 1 82.56 290 THR B CA 1
ATOM 6289 C C . THR B 1 290 ? 9.477 -79.75 -43.906 1 82.56 290 THR B C 1
ATOM 6291 O O . THR B 1 290 ? 9.625 -78.562 -43.5 1 82.56 290 THR B O 1
ATOM 6294 N N . SER B 1 291 ? 8.797 -80.625 -43.281 1 77 291 SER B N 1
ATOM 6295 C CA . SER B 1 291 ? 8.039 -80.25 -42.062 1 77 291 SER B CA 1
ATOM 6296 C C . SER B 1 291 ? 8.969 -79.938 -40.906 1 77 291 SER B C 1
ATOM 6298 O O . SER B 1 291 ? 8.695 -79.062 -40.094 1 77 291 SER B O 1
ATOM 6300 N N . VAL B 1 292 ? 10.008 -80.75 -40.812 1 76.19 292 VAL B N 1
ATOM 6301 C CA . VAL B 1 292 ? 10.984 -80.5 -39.75 1 76.19 292 VAL B CA 1
ATOM 6302 C C . VAL B 1 292 ? 11.641 -79.125 -39.938 1 76.19 292 VAL B C 1
ATOM 6304 O O . VAL B 1 292 ? 11.867 -78.375 -38.969 1 76.19 292 VAL B O 1
ATOM 6307 N N . GLU B 1 293 ? 11.891 -78.688 -41.219 1 83.88 293 GLU B N 1
ATOM 6308 C CA . GLU B 1 293 ? 12.477 -77.438 -41.5 1 83.88 293 GLU B CA 1
ATOM 6309 C C . GLU B 1 293 ? 11.516 -76.25 -41.188 1 83.88 293 GLU B C 1
ATOM 6311 O O . GLU B 1 293 ? 11.914 -75.25 -40.625 1 83.88 293 GLU B O 1
ATOM 6316 N N . GLN B 1 294 ? 10.305 -76.562 -41.438 1 80.06 294 GLN B N 1
ATOM 6317 C CA . GLN B 1 294 ? 9.289 -75.562 -41.156 1 80.06 294 GLN B CA 1
ATOM 6318 C C . GLN B 1 294 ? 9.07 -75.375 -39.656 1 80.06 294 GLN B C 1
ATOM 6320 O O . GLN B 1 294 ? 8.867 -74.25 -39.188 1 80.06 294 GLN B O 1
ATOM 6325 N N . ALA B 1 295 ? 9.102 -76.438 -38.938 1 78.5 295 ALA B N 1
ATOM 6326 C CA . ALA B 1 295 ? 8.961 -76.375 -37.5 1 78.5 295 ALA B CA 1
ATOM 6327 C C . ALA B 1 295 ? 10.109 -75.562 -36.875 1 78.5 295 ALA B C 1
ATOM 6329 O O . ALA B 1 295 ? 9.898 -74.812 -35.938 1 78.5 295 ALA B O 1
ATOM 6330 N N . SER B 1 296 ? 11.305 -75.75 -37.406 1 83.81 296 SER B N 1
ATOM 6331 C CA . SER B 1 296 ? 12.469 -75.062 -36.938 1 83.81 296 SER B CA 1
ATOM 6332 C C . SER B 1 296 ? 12.344 -73.562 -37.188 1 83.81 296 SER B C 1
ATOM 6334 O O . SER B 1 296 ? 12.672 -72.75 -36.344 1 83.81 296 SER B O 1
ATOM 6336 N N . ALA B 1 297 ? 11.836 -73.188 -38.344 1 85.62 297 ALA B N 1
ATOM 6337 C CA . ALA B 1 297 ? 11.633 -71.812 -38.688 1 85.62 297 ALA B CA 1
ATOM 6338 C C . ALA B 1 297 ? 10.555 -71.188 -37.812 1 85.62 297 ALA B C 1
ATOM 6340 O O . ALA B 1 297 ? 10.68 -70 -37.406 1 85.62 297 ALA B O 1
ATOM 6341 N N . THR B 1 298 ? 9.57 -71.875 -37.5 1 81.94 298 THR B N 1
ATOM 6342 C CA . THR B 1 298 ? 8.484 -71.375 -36.656 1 81.94 298 THR B CA 1
ATOM 6343 C C . THR B 1 298 ? 8.961 -71.188 -35.25 1 81.94 298 THR B C 1
ATOM 6345 O O . THR B 1 298 ? 8.531 -70.188 -34.594 1 81.94 298 THR B O 1
ATOM 6348 N N . HIS B 1 299 ? 9.805 -72.125 -34.812 1 82.69 299 HIS B N 1
ATOM 6349 C CA . HIS B 1 299 ? 10.391 -71.938 -33.5 1 82.69 299 HIS B CA 1
ATOM 6350 C C . HIS B 1 299 ? 11.156 -70.625 -33.375 1 82.69 299 HIS B C 1
ATOM 6352 O O . HIS B 1 299 ? 11.023 -69.938 -32.375 1 82.69 299 HIS B O 1
ATOM 6358 N N . ALA B 1 300 ? 11.891 -70.25 -34.406 1 86.62 300 ALA B N 1
ATOM 6359 C CA . ALA B 1 300 ? 12.656 -69 -34.406 1 86.62 300 ALA B CA 1
ATOM 6360 C C . ALA B 1 300 ? 11.742 -67.812 -34.406 1 86.62 300 ALA B C 1
ATOM 6362 O O . ALA B 1 300 ? 12.008 -66.812 -33.719 1 86.62 300 ALA B O 1
ATOM 6363 N N . MET B 1 301 ? 10.688 -67.875 -35.125 1 85.19 301 MET B N 1
ATOM 6364 C CA . MET B 1 301 ? 9.727 -66.812 -35.188 1 85.19 301 MET B CA 1
ATOM 6365 C C . MET B 1 301 ? 9.008 -66.625 -33.844 1 85.19 301 MET B C 1
ATOM 6367 O O . MET B 1 301 ? 8.766 -65.5 -33.406 1 85.19 301 MET B O 1
ATOM 6371 N N . ALA B 1 302 ? 8.641 -67.625 -33.188 1 80.62 302 ALA B N 1
ATOM 6372 C CA . ALA B 1 302 ? 7.984 -67.562 -31.891 1 80.62 302 ALA B CA 1
ATOM 6373 C C . ALA B 1 302 ? 8.891 -66.938 -30.844 1 80.62 302 ALA B C 1
ATOM 6375 O O . ALA B 1 302 ? 8.438 -66.188 -30 1 80.62 302 ALA B O 1
ATOM 6376 N N . HIS B 1 303 ? 10.188 -67.25 -31 1 83.31 303 HIS B N 1
ATOM 6377 C CA . HIS B 1 303 ? 11.148 -66.688 -30.094 1 83.31 303 HIS B CA 1
ATOM 6378 C C . HIS B 1 303 ? 11.258 -65.125 -30.312 1 83.31 303 HIS B C 1
ATOM 6380 O O . HIS B 1 303 ? 11.398 -64.375 -29.359 1 83.31 303 HIS B O 1
ATOM 6386 N N . GLN B 1 304 ? 11.18 -64.75 -31.531 1 86.62 304 GLN B N 1
ATOM 6387 C CA . GLN B 1 304 ? 11.195 -63.344 -31.844 1 86.62 304 GLN B CA 1
ATOM 6388 C C . GLN B 1 304 ? 9.961 -62.625 -31.281 1 86.62 304 GLN B C 1
ATOM 6390 O O . GLN B 1 304 ? 10.055 -61.5 -30.797 1 86.62 304 GLN B O 1
ATOM 6395 N N . ALA B 1 305 ? 8.844 -63.219 -31.312 1 83.81 305 ALA B N 1
ATOM 6396 C CA . ALA B 1 305 ? 7.617 -62.656 -30.75 1 83.81 305 ALA B CA 1
ATOM 6397 C C . ALA B 1 305 ? 7.723 -62.531 -29.234 1 83.81 305 ALA B C 1
ATOM 6399 O O . ALA B 1 305 ? 7.258 -61.531 -28.656 1 83.81 305 ALA B O 1
ATOM 6400 N N . GLN B 1 306 ? 8.328 -63.469 -28.656 1 83.69 306 GLN B N 1
ATOM 6401 C CA . GLN B 1 306 ? 8.539 -63.438 -27.219 1 83.69 306 GLN B CA 1
ATOM 6402 C C . GLN B 1 306 ? 9.438 -62.281 -26.812 1 83.69 306 GLN B C 1
ATOM 6404 O O . GLN B 1 306 ? 9.188 -61.594 -25.812 1 83.69 306 GLN B O 1
ATOM 6409 N N . GLN B 1 307 ? 10.453 -62.031 -27.609 1 86.75 307 GLN B N 1
ATOM 6410 C CA . GLN B 1 307 ? 11.352 -60.906 -27.344 1 86.75 307 GLN B CA 1
ATOM 6411 C C . GLN B 1 307 ? 10.617 -59.562 -27.484 1 86.75 307 GLN B C 1
ATOM 6413 O O . GLN B 1 307 ? 10.836 -58.656 -26.688 1 86.75 307 GLN B O 1
ATOM 6418 N N . ALA B 1 308 ? 9.797 -59.5 -28.5 1 87.69 308 ALA B N 1
ATOM 6419 C CA . ALA B 1 308 ? 9.016 -58.281 -28.703 1 87.69 308 ALA B CA 1
ATOM 6420 C C . ALA B 1 308 ? 8.086 -58.031 -27.516 1 87.69 308 ALA B C 1
ATOM 6422 O O . ALA B 1 308 ? 7.98 -56.906 -27.031 1 87.69 308 ALA B O 1
ATOM 6423 N N . LEU B 1 309 ? 7.449 -59 -26.984 1 87.12 309 LEU B N 1
ATOM 6424 C CA . LEU B 1 309 ? 6.559 -58.875 -25.844 1 87.12 309 LEU B CA 1
ATOM 6425 C C . LEU B 1 309 ? 7.328 -58.469 -24.594 1 87.12 309 LEU B C 1
ATOM 6427 O O . LEU B 1 309 ? 6.844 -57.688 -23.781 1 87.12 309 LEU B O 1
ATOM 6431 N N . GLY B 1 310 ? 8.523 -59.062 -24.469 1 87.44 310 GLY B N 1
ATOM 6432 C CA . GLY B 1 310 ? 9.383 -58.625 -23.375 1 87.44 310 GLY B CA 1
ATOM 6433 C C . GLY B 1 310 ? 9.742 -57.156 -23.422 1 87.44 310 GLY B C 1
ATOM 6434 O O . GLY B 1 310 ? 9.727 -56.469 -22.391 1 87.44 310 GLY B O 1
ATOM 6435 N N . GLN B 1 311 ? 10.055 -56.688 -24.578 1 90.56 311 GLN B N 1
ATOM 6436 C CA . GLN B 1 311 ? 10.352 -55.25 -24.766 1 90.56 311 GLN B CA 1
ATOM 6437 C C . GLN B 1 311 ? 9.141 -54.406 -24.438 1 90.56 311 GLN B C 1
ATOM 6439 O O . GLN B 1 311 ? 9.273 -53.344 -23.828 1 90.56 311 GLN B O 1
ATOM 6444 N N . ILE B 1 312 ? 7.988 -54.812 -24.75 1 90.81 312 ILE B N 1
ATOM 6445 C CA . ILE B 1 312 ? 6.754 -54.094 -24.484 1 90.81 312 ILE B CA 1
ATOM 6446 C C . ILE B 1 312 ? 6.559 -53.969 -22.969 1 90.81 312 ILE B C 1
ATOM 6448 O O . ILE B 1 312 ? 6.266 -52.906 -22.469 1 90.81 312 ILE B O 1
ATOM 6452 N N . VAL B 1 313 ? 6.727 -55.062 -22.281 1 90.31 313 VAL B N 1
ATOM 6453 C CA . VAL B 1 313 ? 6.543 -55.062 -20.828 1 90.31 313 VAL B CA 1
ATOM 6454 C C . VAL B 1 313 ? 7.508 -54.062 -20.188 1 90.31 313 VAL B C 1
ATOM 6456 O O . VAL B 1 313 ? 7.125 -53.312 -19.281 1 90.31 313 VAL B O 1
ATOM 6459 N N . ALA B 1 314 ? 8.734 -53.969 -20.703 1 91.75 314 ALA B N 1
ATOM 6460 C CA . ALA B 1 314 ? 9.734 -53.062 -20.156 1 91.75 314 ALA B CA 1
ATOM 6461 C C . ALA B 1 314 ? 9.328 -51.594 -20.391 1 91.75 314 ALA B C 1
ATOM 6463 O O . ALA B 1 314 ? 9.438 -50.781 -19.484 1 91.75 314 ALA B O 1
ATOM 6464 N N . GLN B 1 315 ? 8.891 -51.344 -21.562 1 92.38 315 GLN B N 1
ATOM 6465 C CA . GLN B 1 315 ? 8.477 -49.969 -21.875 1 92.38 315 GLN B CA 1
ATOM 6466 C C . GLN B 1 315 ? 7.238 -49.594 -21.078 1 92.38 315 GLN B C 1
ATOM 6468 O O . GLN B 1 315 ? 7.121 -48.438 -20.625 1 92.38 315 GLN B O 1
ATOM 6473 N N . ILE B 1 316 ? 6.344 -50.438 -20.859 1 92.81 316 ILE B N 1
ATOM 6474 C CA . ILE B 1 316 ? 5.125 -50.188 -20.094 1 92.81 316 ILE B CA 1
ATOM 6475 C C . ILE B 1 316 ? 5.477 -49.906 -18.641 1 92.81 316 ILE B C 1
ATOM 6477 O O . ILE B 1 316 ? 4.859 -49.031 -18.016 1 92.81 316 ILE B O 1
ATOM 6481 N N . GLU B 1 317 ? 6.438 -50.594 -18.141 1 91.88 317 GLU B N 1
ATOM 6482 C CA . GLU B 1 317 ? 6.895 -50.312 -16.781 1 91.88 317 GLU B CA 1
ATOM 6483 C C . GLU B 1 317 ? 7.434 -48.875 -16.656 1 91.88 317 GLU B C 1
ATOM 6485 O O . GLU B 1 317 ? 7.172 -48.188 -15.68 1 91.88 317 GLU B O 1
ATOM 6490 N N . SER B 1 318 ? 8.133 -48.469 -17.641 1 92.94 318 SER B N 1
ATOM 6491 C CA . SER B 1 318 ? 8.641 -47.125 -17.672 1 92.94 318 SER B CA 1
ATOM 6492 C C . SER B 1 318 ? 7.5 -46.094 -17.719 1 92.94 318 SER B C 1
ATOM 6494 O O . SER B 1 318 ? 7.535 -45.094 -17.016 1 92.94 318 SER B O 1
ATOM 6496 N N . ILE B 1 319 ? 6.539 -46.344 -18.484 1 93 319 ILE B N 1
ATOM 6497 C CA . ILE B 1 319 ? 5.375 -45.469 -18.609 1 93 319 ILE B CA 1
ATOM 6498 C C . ILE B 1 319 ? 4.664 -45.375 -17.266 1 93 319 ILE B C 1
ATOM 6500 O O . ILE B 1 319 ? 4.277 -44.281 -16.844 1 93 319 ILE B O 1
ATOM 6504 N N . THR B 1 320 ? 4.461 -46.469 -16.672 1 92.25 320 THR B N 1
ATOM 6505 C CA . THR B 1 320 ? 3.812 -46.5 -15.359 1 92.25 320 THR B CA 1
ATOM 6506 C C . THR B 1 320 ? 4.586 -45.656 -14.352 1 92.25 320 THR B C 1
ATOM 6508 O O . THR B 1 320 ? 3.994 -44.875 -13.625 1 92.25 320 THR B O 1
ATOM 6511 N N . ASP B 1 321 ? 5.906 -45.781 -14.352 1 93.06 321 ASP B N 1
ATOM 6512 C CA . ASP B 1 321 ? 6.758 -45 -13.453 1 93.06 321 ASP B CA 1
ATOM 6513 C C . ASP B 1 321 ? 6.621 -43.5 -13.711 1 93.06 321 ASP B C 1
ATOM 6515 O O . ASP B 1 321 ? 6.445 -42.719 -12.781 1 93.06 321 ASP B O 1
ATOM 6519 N N . MET B 1 322 ? 6.695 -43.156 -14.961 1 92.38 322 MET B N 1
ATOM 6520 C CA . MET B 1 322 ? 6.574 -41.719 -15.328 1 92.38 322 MET B CA 1
ATOM 6521 C C . MET B 1 322 ? 5.203 -41.188 -14.945 1 92.38 322 MET B C 1
ATOM 6523 O O . MET B 1 322 ? 5.086 -40.062 -14.5 1 92.38 322 MET B O 1
ATOM 6527 N N . SER B 1 323 ? 4.184 -41.938 -15.133 1 92.75 323 SER B N 1
ATOM 6528 C CA . SER B 1 323 ? 2.83 -41.5 -14.789 1 92.75 323 SER B CA 1
ATOM 6529 C C . SER B 1 323 ? 2.691 -41.281 -13.281 1 92.75 323 SER B C 1
ATOM 6531 O O . SER B 1 323 ? 2.047 -40.344 -12.852 1 92.75 323 SER B O 1
ATOM 6533 N N . HIS B 1 324 ? 3.359 -42.156 -12.508 1 92 324 HIS B N 1
ATOM 6534 C CA . HIS B 1 324 ? 3.344 -41.969 -11.062 1 92 324 HIS B CA 1
ATOM 6535 C C . HIS B 1 324 ? 4.098 -40.719 -10.648 1 92 324 HIS B C 1
ATOM 6537 O O . HIS B 1 324 ? 3.68 -40 -9.727 1 92 324 HIS B O 1
ATOM 6543 N N . GLN B 1 325 ? 5.148 -40.5 -11.312 1 93.25 325 GLN B N 1
ATOM 6544 C CA . GLN B 1 325 ? 5.91 -39.281 -11.031 1 93.25 325 GLN B CA 1
ATOM 6545 C C . GLN B 1 325 ? 5.109 -38.031 -11.391 1 93.25 325 GLN B C 1
ATOM 6547 O O . GLN B 1 325 ? 5.145 -37.031 -10.664 1 93.25 325 GLN B O 1
ATOM 6552 N N . ILE B 1 326 ? 4.41 -38.031 -12.469 1 93.69 326 ILE B N 1
ATOM 6553 C CA . ILE B 1 326 ? 3.566 -36.906 -12.883 1 93.69 326 ILE B CA 1
ATOM 6554 C C . ILE B 1 326 ? 2.463 -36.688 -11.852 1 93.69 326 ILE B C 1
ATOM 6556 O O . ILE B 1 326 ? 2.182 -35.562 -11.477 1 93.69 326 ILE B O 1
ATOM 6560 N N . ALA B 1 327 ? 1.877 -37.781 -11.445 1 91.25 327 ALA B N 1
ATOM 6561 C CA . ALA B 1 327 ? 0.83 -37.688 -10.43 1 91.25 327 ALA B CA 1
ATOM 6562 C C . ALA B 1 327 ? 1.365 -37.031 -9.148 1 91.25 327 ALA B C 1
ATOM 6564 O O . ALA B 1 327 ? 0.728 -36.156 -8.578 1 91.25 327 ALA B O 1
ATOM 6565 N N . ALA B 1 328 ? 2.518 -37.438 -8.727 1 92.44 328 ALA B N 1
ATOM 6566 C CA . ALA B 1 328 ? 3.137 -36.906 -7.523 1 92.44 328 ALA B CA 1
ATOM 6567 C C . ALA B 1 328 ? 3.463 -35.406 -7.703 1 92.44 328 ALA B C 1
ATOM 6569 O O . ALA B 1 328 ? 3.213 -34.594 -6.809 1 92.44 328 ALA B O 1
ATOM 6570 N N . ALA B 1 329 ? 4.035 -35.125 -8.812 1 92.38 329 ALA B N 1
ATOM 6571 C CA . ALA B 1 329 ? 4.34 -33.719 -9.125 1 92.38 329 ALA B CA 1
ATOM 6572 C C . ALA B 1 329 ? 3.072 -32.875 -9.156 1 92.38 329 ALA B C 1
ATOM 6574 O O . ALA B 1 329 ? 3.072 -31.719 -8.695 1 92.38 329 ALA B O 1
ATOM 6575 N N . SER B 1 330 ? 2.035 -33.375 -9.672 1 92.19 330 SER B N 1
ATOM 6576 C CA . SER B 1 330 ? 0.757 -32.688 -9.727 1 92.19 330 SER B CA 1
ATOM 6577 C C . SER B 1 330 ? 0.203 -32.438 -8.328 1 92.19 330 SER B C 1
ATOM 6579 O O . SER B 1 330 ? -0.395 -31.391 -8.07 1 92.19 330 SER B O 1
ATOM 6581 N N . GLU B 1 331 ? 0.4 -33.375 -7.445 1 92.31 331 GLU B N 1
ATOM 6582 C CA . GLU B 1 331 ? -0.004 -33.156 -6.055 1 92.31 331 GLU B CA 1
ATOM 6583 C C . GLU B 1 331 ? 0.783 -32.031 -5.406 1 92.31 331 GLU B C 1
ATOM 6585 O O . GLU B 1 331 ? 0.216 -31.203 -4.684 1 92.31 331 GLU B O 1
ATOM 6590 N N . GLN B 1 332 ? 2.002 -32.062 -5.656 1 91.94 332 GLN B N 1
ATOM 6591 C CA . GLN B 1 332 ? 2.838 -30.969 -5.16 1 91.94 332 GLN B CA 1
ATOM 6592 C C . GLN B 1 332 ? 2.404 -29.625 -5.75 1 91.94 332 GLN B C 1
ATOM 6594 O O . GLN B 1 332 ? 2.34 -28.625 -5.043 1 91.94 332 GLN B O 1
ATOM 6599 N N . GLN B 1 333 ? 2.078 -29.594 -7.027 1 90.75 333 GLN B N 1
ATOM 6600 C CA . GLN B 1 333 ? 1.625 -28.375 -7.707 1 90.75 333 GLN B CA 1
ATOM 6601 C C . GLN B 1 333 ? 0.325 -27.859 -7.098 1 90.75 333 GLN B C 1
ATOM 6603 O O . GLN B 1 333 ? 0.133 -26.656 -6.965 1 90.75 333 GLN B O 1
ATOM 6608 N N . GLN B 1 334 ? -0.482 -28.797 -6.77 1 90.81 334 GLN B N 1
ATOM 6609 C CA . GLN B 1 334 ? -1.74 -28.406 -6.141 1 90.81 334 GLN B CA 1
ATOM 6610 C C . GLN B 1 334 ? -1.496 -27.719 -4.797 1 90.81 334 GLN B C 1
ATOM 6612 O O . GLN B 1 334 ? -2.115 -26.703 -4.492 1 90.81 334 GLN B O 1
ATOM 6617 N N . ALA B 1 335 ? -0.598 -28.234 -4.004 1 92.25 335 ALA B N 1
ATOM 6618 C CA . ALA B 1 335 ? -0.267 -27.656 -2.707 1 92.25 335 ALA B CA 1
ATOM 6619 C C . ALA B 1 335 ? 0.355 -26.266 -2.867 1 92.25 335 ALA B C 1
ATOM 6621 O O . ALA B 1 335 ? -0 -25.328 -2.146 1 92.25 335 ALA B O 1
ATOM 6622 N N . VAL B 1 336 ? 1.239 -26.156 -3.789 1 91.5 336 VAL B N 1
ATOM 6623 C CA . VAL B 1 336 ? 1.913 -24.891 -4.051 1 91.5 336 VAL B CA 1
ATOM 6624 C C . VAL B 1 336 ? 0.904 -23.859 -4.562 1 91.5 336 VAL B C 1
ATOM 6626 O O . VAL B 1 336 ? 0.959 -22.688 -4.188 1 91.5 336 VAL B O 1
ATOM 6629 N N . ALA B 1 337 ? 0.028 -24.266 -5.395 1 90.31 337 ALA B N 1
ATOM 6630 C CA . ALA B 1 337 ? -1.018 -23.391 -5.91 1 90.31 337 ALA B CA 1
ATOM 6631 C C . ALA B 1 337 ? -1.886 -22.844 -4.777 1 90.31 337 ALA B C 1
ATOM 6633 O O . ALA B 1 337 ? -2.256 -21.672 -4.781 1 90.31 337 ALA B O 1
ATOM 6634 N N . GLU B 1 338 ? -2.199 -23.656 -3.83 1 90.12 338 GLU B N 1
ATOM 6635 C CA . GLU B 1 338 ? -2.98 -23.219 -2.676 1 90.12 338 GLU B CA 1
ATOM 6636 C C . GLU B 1 338 ? -2.223 -22.188 -1.854 1 90.12 338 GLU B C 1
ATOM 6638 O O . GLU B 1 338 ? -2.811 -21.203 -1.391 1 90.12 338 GLU B O 1
ATOM 6643 N N . GLU B 1 339 ? -0.997 -22.406 -1.705 1 91.12 339 GLU B N 1
ATOM 6644 C CA . GLU B 1 339 ? -0.163 -21.453 -0.98 1 91.12 339 GLU B CA 1
ATOM 6645 C C . GLU B 1 339 ? -0.127 -20.109 -1.688 1 91.12 339 GLU B C 1
ATOM 6647 O O . GLU B 1 339 ? -0.295 -19.062 -1.053 1 91.12 339 GLU B O 1
ATOM 6652 N N . ILE B 1 340 ? 0.057 -20.109 -2.941 1 90.19 340 ILE B N 1
ATOM 6653 C CA . ILE B 1 340 ? 0.11 -18.875 -3.73 1 90.19 340 ILE B CA 1
ATOM 6654 C C . ILE B 1 340 ? -1.232 -18.156 -3.652 1 90.19 340 ILE B C 1
ATOM 6656 O O . ILE B 1 340 ? -1.279 -16.938 -3.492 1 90.19 340 ILE B O 1
ATOM 6660 N N . SER B 1 341 ? -2.273 -18.922 -3.756 1 90.5 341 SER B N 1
ATOM 6661 C CA . SER B 1 341 ? -3.615 -18.359 -3.652 1 90.5 341 SER B CA 1
ATOM 6662 C C . SER B 1 341 ? -3.814 -17.656 -2.314 1 90.5 341 SER B C 1
ATOM 6664 O O . SER B 1 341 ? -4.375 -16.547 -2.264 1 90.5 341 SER B O 1
ATOM 6666 N N . SER B 1 342 ? -3.365 -18.234 -1.284 1 92 342 SER B N 1
ATOM 6667 C CA . SER B 1 342 ? -3.459 -17.641 0.046 1 92 342 SER B CA 1
ATOM 6668 C C . SER B 1 342 ? -2.645 -16.359 0.137 1 92 342 SER B C 1
ATOM 6670 O O . SER B 1 342 ? -3.104 -15.359 0.707 1 92 342 SER B O 1
ATOM 6672 N N . ASN B 1 343 ? -1.447 -16.406 -0.405 1 89.31 343 ASN B N 1
ATOM 6673 C CA . ASN B 1 343 ? -0.596 -15.227 -0.413 1 89.31 343 ASN B CA 1
ATOM 6674 C C . ASN B 1 343 ? -1.243 -14.078 -1.176 1 89.31 343 ASN B C 1
ATOM 6676 O O . ASN B 1 343 ? -1.229 -12.93 -0.714 1 89.31 343 ASN B O 1
ATOM 6680 N N . ILE B 1 344 ? -1.823 -14.352 -2.273 1 88.44 344 ILE B N 1
ATOM 6681 C CA . ILE B 1 344 ? -2.475 -13.352 -3.107 1 88.44 344 ILE B CA 1
ATOM 6682 C C . ILE B 1 344 ? -3.68 -12.766 -2.373 1 88.44 344 ILE B C 1
ATOM 6684 O O . ILE B 1 344 ? -3.9 -11.555 -2.389 1 88.44 344 ILE B O 1
ATOM 6688 N N . SER B 1 345 ? -4.426 -13.633 -1.743 1 89.06 345 SER B N 1
ATOM 6689 C CA . SER B 1 345 ? -5.574 -13.18 -0.967 1 89.06 345 SER B CA 1
ATOM 6690 C C . SER B 1 345 ? -5.152 -12.25 0.159 1 89.06 345 SER B C 1
ATOM 6692 O O . SER B 1 345 ? -5.789 -11.219 0.389 1 89.06 345 SER B O 1
ATOM 6694 N N . SER B 1 346 ? -4.137 -12.578 0.807 1 89.31 346 SER B N 1
ATOM 6695 C CA . SER B 1 346 ? -3.609 -11.734 1.875 1 89.31 346 SER B CA 1
ATOM 6696 C C . SER B 1 346 ? -3.141 -10.391 1.335 1 89.31 346 SER B C 1
ATOM 6698 O O . SER B 1 346 ? -3.406 -9.344 1.938 1 89.31 346 SER B O 1
ATOM 6700 N N . MET B 1 347 ? -2.48 -10.383 0.244 1 85.12 347 MET B N 1
ATOM 6701 C CA . MET B 1 347 ? -2.018 -9.156 -0.397 1 85.12 347 MET B CA 1
ATOM 6702 C C . MET B 1 347 ? -3.195 -8.266 -0.792 1 85.12 347 MET B C 1
ATOM 6704 O O . MET B 1 347 ? -3.145 -7.047 -0.624 1 85.12 347 MET B O 1
ATOM 6708 N N . ALA B 1 348 ? -4.211 -8.906 -1.283 1 84.88 348 ALA B N 1
ATOM 6709 C CA . ALA B 1 348 ? -5.414 -8.164 -1.664 1 84.88 348 ALA B CA 1
ATOM 6710 C C . ALA B 1 348 ? -6.066 -7.516 -0.448 1 84.88 348 ALA B C 1
ATOM 6712 O O . ALA B 1 348 ? -6.512 -6.367 -0.516 1 84.88 348 ALA B O 1
ATOM 6713 N N . GLN B 1 349 ? -6.109 -8.219 0.644 1 88.25 349 GLN B N 1
ATOM 6714 C CA . GLN B 1 349 ? -6.695 -7.684 1.87 1 88.25 349 GLN B CA 1
ATOM 6715 C C . GLN B 1 349 ? -5.895 -6.492 2.391 1 88.25 349 GLN B C 1
ATOM 6717 O O . GLN B 1 349 ? -6.473 -5.484 2.801 1 88.25 349 GLN B O 1
ATOM 6722 N N . VAL B 1 350 ? -4.613 -6.57 2.406 1 85.19 350 VAL B N 1
ATOM 6723 C CA . VAL B 1 350 ? -3.75 -5.484 2.865 1 85.19 350 VAL B CA 1
ATOM 6724 C C . VAL B 1 350 ? -3.9 -4.277 1.94 1 85.19 350 VAL B C 1
ATOM 6726 O O . VAL B 1 350 ? -3.875 -3.133 2.395 1 85.19 350 VAL B O 1
ATOM 6729 N N . ALA B 1 351 ? -4.059 -4.508 0.689 1 82.5 351 ALA B N 1
ATOM 6730 C CA . ALA B 1 351 ? -4.273 -3.424 -0.265 1 82.5 351 ALA B CA 1
ATOM 6731 C C . ALA B 1 351 ? -5.555 -2.656 0.058 1 82.5 351 ALA B C 1
ATOM 6733 O O . ALA B 1 351 ? -5.586 -1.427 -0.027 1 82.5 351 ALA B O 1
ATOM 6734 N N . VAL B 1 352 ? -6.598 -3.348 0.413 1 83.88 352 VAL B N 1
ATOM 6735 C CA . VAL B 1 352 ? -7.863 -2.717 0.78 1 83.88 352 VAL B CA 1
ATOM 6736 C C . VAL B 1 352 ? -7.668 -1.854 2.025 1 83.88 352 VAL B C 1
ATOM 6738 O O . VAL B 1 352 ? -8.164 -0.729 2.092 1 83.88 352 VAL B O 1
ATOM 6741 N N . GLU B 1 353 ? -6.949 -2.355 2.967 1 86.75 353 GLU B N 1
ATOM 6742 C CA . GLU B 1 353 ? -6.664 -1.605 4.188 1 86.75 353 GLU B CA 1
ATOM 6743 C C . GLU B 1 353 ? -5.832 -0.361 3.887 1 86.75 353 GLU B C 1
ATOM 6745 O O . GLU B 1 353 ? -6.102 0.715 4.426 1 86.75 353 GLU B O 1
ATOM 6750 N N . ASN B 1 354 ? -4.883 -0.478 3.09 1 82.62 354 ASN B N 1
ATOM 6751 C CA . ASN B 1 354 ? -4.055 0.656 2.689 1 82.62 354 ASN B CA 1
ATOM 6752 C C . ASN B 1 354 ? -4.879 1.726 1.977 1 82.62 354 ASN B C 1
ATOM 6754 O O . ASN B 1 354 ? -4.645 2.922 2.16 1 82.62 354 ASN B O 1
ATOM 6758 N N . ALA B 1 355 ? -5.816 1.31 1.177 1 82.19 355 ALA B N 1
ATOM 6759 C CA . ALA B 1 355 ? -6.703 2.26 0.511 1 82.19 355 ALA B CA 1
ATOM 6760 C C . ALA B 1 355 ? -7.477 3.094 1.528 1 82.19 355 ALA B C 1
ATOM 6762 O O . ALA B 1 355 ? -7.609 4.309 1.371 1 82.19 355 ALA B O 1
ATOM 6763 N N . LYS B 1 356 ? -7.957 2.455 2.553 1 84.62 356 LYS B N 1
ATOM 6764 C CA . LYS B 1 356 ? -8.672 3.145 3.621 1 84.62 356 LYS B CA 1
ATOM 6765 C C . LYS B 1 356 ? -7.77 4.152 4.328 1 84.62 356 LYS B C 1
ATOM 6767 O O . LYS B 1 356 ? -8.18 5.281 4.602 1 84.62 356 LYS B O 1
ATOM 6772 N N . GLU B 1 357 ? -6.582 3.717 4.598 1 83.75 357 GLU B N 1
ATOM 6773 C CA . GLU B 1 357 ? -5.625 4.582 5.285 1 83.75 357 GLU B CA 1
ATOM 6774 C C . GLU B 1 357 ? -5.262 5.789 4.426 1 83.75 357 GLU B C 1
ATOM 6776 O O . GLU B 1 357 ? -5.129 6.902 4.941 1 83.75 357 GLU B O 1
ATOM 6781 N N . THR B 1 358 ? -5.105 5.621 3.154 1 82.12 358 THR B N 1
ATOM 6782 C CA . THR B 1 358 ? -4.809 6.715 2.238 1 82.12 358 THR B CA 1
ATOM 6783 C C . THR B 1 358 ? -5.953 7.723 2.207 1 82.12 358 THR B C 1
ATOM 6785 O O . THR B 1 358 ? -5.723 8.93 2.148 1 82.12 358 THR B O 1
ATOM 6788 N N . HIS B 1 359 ? -7.156 7.219 2.268 1 83.19 359 HIS B N 1
ATOM 6789 C CA . HIS B 1 359 ? -8.32 8.094 2.328 1 83.19 359 HIS B CA 1
ATOM 6790 C C . HIS B 1 359 ? -8.312 8.938 3.602 1 83.19 359 HIS B C 1
ATOM 6792 O O . HIS B 1 359 ? -8.562 10.141 3.557 1 83.19 359 HIS B O 1
ATOM 6798 N N . SER B 1 360 ? -7.992 8.32 4.648 1 86.69 360 SER B N 1
ATOM 6799 C CA . SER B 1 360 ? -7.922 9.008 5.93 1 86.69 360 SER B CA 1
ATOM 6800 C C . SER B 1 360 ? -6.832 10.078 5.922 1 86.69 360 SER B C 1
ATOM 6802 O O . SER B 1 360 ? -7.023 11.172 6.453 1 86.69 360 SER B O 1
ATOM 6804 N N . THR B 1 361 ? -5.707 9.75 5.336 1 85.81 361 THR B N 1
ATOM 6805 C CA . THR B 1 361 ? -4.609 10.711 5.219 1 85.81 361 THR B CA 1
ATOM 6806 C C . THR B 1 361 ? -5.023 11.906 4.367 1 85.81 361 THR B C 1
ATOM 6808 O O . THR B 1 361 ? -4.688 13.047 4.684 1 85.81 361 THR B O 1
ATOM 6811 N N . ASN B 1 362 ? -5.707 11.617 3.34 1 85.56 362 ASN B N 1
ATOM 6812 C CA . ASN B 1 362 ? -6.211 12.688 2.484 1 85.56 362 ASN B CA 1
ATOM 6813 C C . ASN B 1 362 ? -7.16 13.609 3.24 1 85.56 362 ASN B C 1
ATOM 6815 O O . ASN B 1 362 ? -7.066 14.828 3.129 1 85.56 362 ASN B O 1
ATOM 6819 N N . LEU B 1 363 ? -8.039 13.039 4.043 1 85.88 363 LEU B N 1
ATOM 6820 C CA . LEU B 1 363 ? -8.953 13.836 4.859 1 85.88 363 LEU B CA 1
ATOM 6821 C C . LEU B 1 363 ? -8.18 14.695 5.859 1 85.88 363 LEU B C 1
ATOM 6823 O O . LEU B 1 363 ? -8.531 15.852 6.082 1 85.88 363 LEU B O 1
ATOM 6827 N N . SER B 1 364 ? -7.191 14.086 6.375 1 87.88 364 SER B N 1
ATOM 6828 C CA . SER B 1 364 ? -6.359 14.82 7.32 1 87.88 364 SER B CA 1
ATOM 6829 C C . SER B 1 364 ? -5.633 15.977 6.641 1 87.88 364 SER B C 1
ATOM 6831 O O . SER B 1 364 ? -5.473 17.047 7.23 1 87.88 364 SER B O 1
ATOM 6833 N N . SER B 1 365 ? -5.172 15.797 5.395 1 87.25 365 SER B N 1
ATOM 6834 C CA . SER B 1 365 ? -4.535 16.875 4.637 1 87.25 365 SER B CA 1
ATOM 6835 C C . SER B 1 365 ? -5.488 18.047 4.434 1 87.25 365 SER B C 1
ATOM 6837 O O . SER B 1 365 ? -5.078 19.203 4.516 1 87.25 365 SER B O 1
ATOM 6839 N N . LEU B 1 366 ? -6.75 17.781 4.258 1 86.94 366 LEU B N 1
ATOM 6840 C CA . LEU B 1 366 ? -7.766 18.812 4.094 1 86.94 366 LEU B CA 1
ATOM 6841 C C . LEU B 1 366 ? -7.973 19.594 5.395 1 86.94 366 LEU B C 1
ATOM 6843 O O . LEU B 1 366 ? -8.156 20.812 5.371 1 86.94 366 LEU B O 1
ATOM 6847 N N . LYS B 1 367 ? -7.977 18.812 6.445 1 90.62 367 LYS B N 1
ATOM 6848 C CA . LYS B 1 367 ? -8.117 19.453 7.75 1 90.62 367 LYS B CA 1
ATOM 6849 C C . LYS B 1 367 ? -6.965 20.422 8.008 1 90.62 367 LYS B C 1
ATOM 6851 O O . LYS B 1 367 ? -7.191 21.562 8.438 1 90.62 367 LYS B O 1
ATOM 6856 N N . VAL B 1 368 ? -5.734 19.984 7.699 1 90.69 368 VAL B N 1
ATOM 6857 C CA . VAL B 1 368 ? -4.555 20.812 7.898 1 90.69 368 VAL B CA 1
ATOM 6858 C C . VAL B 1 368 ? -4.641 22.062 7.016 1 90.69 368 VAL B C 1
ATOM 6860 O O . VAL B 1 368 ? -4.367 23.172 7.469 1 90.69 368 VAL B O 1
ATOM 6863 N N . PHE B 1 369 ? -5.023 21.922 5.789 1 89.88 369 PHE B N 1
ATOM 6864 C CA . PHE B 1 369 ? -5.188 23.047 4.867 1 89.88 369 PHE B CA 1
ATOM 6865 C C . PHE B 1 369 ? -6.199 24.047 5.406 1 89.88 369 PHE B C 1
ATOM 6867 O O . PHE B 1 369 ? -5.938 25.25 5.43 1 89.88 369 PHE B O 1
ATOM 6874 N N . ASN B 1 370 ? -7.262 23.5 5.863 1 89.19 370 ASN B N 1
ATOM 6875 C CA . ASN B 1 370 ? -8.312 24.344 6.398 1 89.19 370 ASN B CA 1
ATOM 6876 C C . ASN B 1 370 ? -7.848 25.109 7.637 1 89.19 370 ASN B C 1
ATOM 6878 O O . ASN B 1 370 ? -8.188 26.281 7.816 1 89.19 370 ASN B O 1
ATOM 6882 N N . MET B 1 371 ? -7.148 24.422 8.445 1 90.69 371 MET B N 1
ATOM 6883 C CA . MET B 1 371 ? -6.645 25.047 9.656 1 90.69 371 MET B CA 1
ATOM 6884 C C . MET B 1 371 ? -5.656 26.156 9.32 1 90.69 371 MET B C 1
ATOM 6886 O O . MET B 1 371 ? -5.625 27.188 10 1 90.69 371 MET B O 1
ATOM 6890 N N . SER B 1 372 ? -4.84 25.938 8.281 1 91.81 372 SER B N 1
ATOM 6891 C CA . SER B 1 372 ? -3.945 27 7.82 1 91.81 372 SER B CA 1
ATOM 6892 C C . SER B 1 372 ? -4.73 28.219 7.355 1 91.81 372 SER B C 1
ATOM 6894 O O . SER B 1 372 ? -4.352 29.359 7.648 1 91.81 372 SER B O 1
ATOM 6896 N N . GLN B 1 373 ? -5.812 28.031 6.719 1 88.94 373 GLN B N 1
ATOM 6897 C CA . GLN B 1 373 ? -6.668 29.109 6.25 1 88.94 373 GLN B CA 1
ATOM 6898 C C . GLN B 1 373 ? -7.379 29.797 7.41 1 88.94 373 GLN B C 1
ATOM 6900 O O . GLN B 1 373 ? -7.586 31.016 7.391 1 88.94 373 GLN B O 1
ATOM 6905 N N . GLU B 1 374 ? -7.754 28.984 8.352 1 90.06 374 GLU B N 1
ATOM 6906 C CA . GLU B 1 374 ? -8.367 29.516 9.555 1 90.06 374 GLU B CA 1
ATOM 6907 C C . GLU B 1 374 ? -7.434 30.484 10.266 1 90.06 374 GLU B C 1
ATOM 6909 O O . GLU B 1 374 ? -7.848 31.578 10.672 1 90.06 374 GLU B O 1
ATOM 6914 N N . ILE B 1 375 ? -6.18 30.125 10.383 1 92.56 375 ILE B N 1
ATOM 6915 C CA . ILE B 1 375 ? -5.18 30.984 11.008 1 92.56 375 ILE B CA 1
ATOM 6916 C C . ILE B 1 375 ? -5.078 32.312 10.242 1 92.56 375 ILE B C 1
ATOM 6918 O O . ILE B 1 375 ? -5.121 33.375 10.844 1 92.56 375 ILE B O 1
ATOM 6922 N N . SER B 1 376 ? -5.039 32.219 8.969 1 89.75 376 SER B N 1
ATOM 6923 C CA . SER B 1 376 ? -4.945 33.406 8.133 1 89.75 376 SER B CA 1
ATOM 6924 C C . SER B 1 376 ? -6.156 34.312 8.32 1 89.75 376 SER B C 1
ATOM 6926 O O . SER B 1 376 ? -6.016 35.531 8.398 1 89.75 376 SER B O 1
ATOM 6928 N N . SER B 1 377 ? -7.297 33.781 8.438 1 87.44 377 SER B N 1
ATOM 6929 C CA . SER B 1 377 ? -8.523 34.531 8.594 1 87.44 377 SER B CA 1
ATOM 6930 C C . SER B 1 377 ? -8.562 35.25 9.938 1 87.44 377 SER B C 1
ATOM 6932 O O . SER B 1 377 ? -9 36.406 10.023 1 87.44 377 SER B O 1
ATOM 6934 N N . LEU B 1 378 ? -8.07 34.562 10.969 1 88.62 378 LEU B N 1
ATOM 6935 C CA . LEU B 1 378 ? -8.047 35.156 12.305 1 88.62 378 LEU B CA 1
ATOM 6936 C C . LEU B 1 378 ? -7.062 36.312 12.367 1 88.62 378 LEU B C 1
ATOM 6938 O O . LEU B 1 378 ? -7.312 37.312 13.047 1 88.62 378 LEU B O 1
ATOM 6942 N N . LEU B 1 379 ? -6 36.188 11.578 1 92.62 379 LEU B N 1
ATOM 6943 C CA . LEU B 1 379 ? -4.953 37.219 11.609 1 92.62 379 LEU B CA 1
ATOM 6944 C C . LEU B 1 379 ? -5.32 38.406 10.719 1 92.62 379 LEU B C 1
ATOM 6946 O O . LEU B 1 379 ? -4.77 39.5 10.883 1 92.62 379 LEU B O 1
ATOM 6950 N N . GLY B 1 380 ? -6.242 38.219 9.844 1 88.94 380 GLY B N 1
ATOM 6951 C CA . GLY B 1 380 ? -6.625 39.219 8.875 1 88.94 380 GLY B CA 1
ATOM 6952 C C . GLY B 1 380 ? -7.277 40.438 9.516 1 88.94 380 GLY B C 1
ATOM 6953 O O . GLY B 1 380 ? -7.352 41.5 8.906 1 88.94 380 GLY B O 1
ATOM 6954 N N . ARG B 1 381 ? -7.707 40.344 10.727 1 88.56 381 ARG B N 1
ATOM 6955 C CA . ARG B 1 381 ? -8.367 41.469 11.391 1 88.56 381 ARG B CA 1
ATOM 6956 C C . ARG B 1 381 ? -7.367 42.562 11.727 1 88.56 381 ARG B C 1
ATOM 6958 O O . ARG B 1 381 ? -7.758 43.719 11.992 1 88.56 381 ARG B O 1
ATOM 6965 N N . PHE B 1 382 ? -6.094 42.219 11.766 1 93.12 382 PHE B N 1
ATOM 6966 C CA . PHE B 1 382 ? -5.066 43.188 12.125 1 93.12 382 PHE B CA 1
ATOM 6967 C C . PHE B 1 382 ? -4.348 43.719 10.883 1 93.12 382 PHE B C 1
ATOM 6969 O O . PHE B 1 382 ? -4.062 42.938 9.961 1 93.12 382 PHE B O 1
ATOM 6976 N N . HIS B 1 383 ? -4.219 44.969 10.844 1 93.44 383 HIS B N 1
ATOM 6977 C CA . HIS B 1 383 ? -3.432 45.562 9.766 1 93.44 383 HIS B CA 1
ATOM 6978 C C . HIS B 1 383 ? -1.978 45.75 10.188 1 93.44 383 HIS B C 1
ATOM 6980 O O . HIS B 1 383 ? -1.692 46.438 11.156 1 93.44 383 HIS B O 1
ATOM 6986 N N . VAL B 1 384 ? -1.109 45.094 9.508 1 92.75 384 VAL B N 1
ATOM 6987 C CA . VAL B 1 384 ? 0.313 45.156 9.828 1 92.75 384 VAL B CA 1
ATOM 6988 C C . VAL B 1 384 ? 1.091 45.656 8.617 1 92.75 384 VAL B C 1
ATOM 6990 O O . VAL B 1 384 ? 0.806 45.25 7.48 1 92.75 384 VAL B O 1
ATOM 6993 N N . ASP B 1 385 ? 1.972 46.594 8.805 1 91.31 385 ASP B N 1
ATOM 6994 C CA . ASP B 1 385 ? 2.887 47.031 7.754 1 91.31 385 ASP B CA 1
ATOM 6995 C C . ASP B 1 385 ? 4.121 46.125 7.691 1 91.31 385 ASP B C 1
ATOM 6997 O O . ASP B 1 385 ? 5.09 46.344 8.422 1 91.31 385 ASP B O 1
ATOM 7001 N N . LYS B 1 386 ? 4.102 45.312 6.793 1 91 386 LYS B N 1
ATOM 7002 C CA . LYS B 1 386 ? 5.156 44.312 6.68 1 91 386 LYS B CA 1
ATOM 7003 C C . LYS B 1 386 ? 6.512 44.969 6.441 1 91 386 LYS B C 1
ATOM 7005 O O . LYS B 1 386 ? 7.504 44.625 7.074 1 91 386 LYS B O 1
ATOM 7010 N N . ARG B 1 387 ? 6.719 45.906 5.531 1 90.56 387 ARG B N 1
ATOM 7011 C CA . ARG B 1 387 ? 7.969 46.594 5.199 1 90.56 387 ARG B CA 1
ATOM 7012 C C . ARG B 1 387 ? 8.539 47.312 6.414 1 90.56 387 ARG B C 1
ATOM 7014 O O . ARG B 1 387 ? 9.734 47.25 6.688 1 90.56 387 ARG B O 1
ATOM 7021 N N . ALA B 1 388 ? 7.582 47.906 7.133 1 86.62 388 ALA B N 1
ATOM 7022 C CA . ALA B 1 388 ? 8.023 48.625 8.32 1 86.62 388 ALA B CA 1
ATOM 7023 C C . ALA B 1 388 ? 8.539 47.688 9.383 1 86.62 388 ALA B C 1
ATOM 7025 O O . ALA B 1 388 ? 9.547 47.969 10.047 1 86.62 388 ALA B O 1
ATOM 7026 N N . MET B 1 389 ? 7.914 46.625 9.469 1 86.19 389 MET B N 1
ATOM 7027 C CA . MET B 1 389 ? 8.305 45.625 10.477 1 86.19 389 MET B CA 1
ATOM 7028 C C . MET B 1 389 ? 9.641 45 10.117 1 86.19 389 MET B C 1
ATOM 7030 O O . MET B 1 389 ? 10.477 44.75 11 1 86.19 389 MET B O 1
ATOM 7034 N N . GLU B 1 390 ? 9.859 44.719 8.891 1 85.38 390 GLU B N 1
ATOM 7035 C CA . GLU B 1 390 ? 11.117 44.125 8.43 1 85.38 390 GLU B CA 1
ATOM 7036 C C . GLU B 1 390 ? 12.289 45.094 8.648 1 85.38 390 GLU B C 1
ATOM 7038 O O . GLU B 1 390 ? 13.383 44.656 9.023 1 85.38 390 GLU B O 1
ATOM 7043 N N . GLN B 1 391 ? 12.023 46.312 8.422 1 83.81 391 GLN B N 1
ATOM 7044 C CA . GLN B 1 391 ? 13.062 47.344 8.641 1 83.81 391 GLN B CA 1
ATOM 7045 C C . GLN B 1 391 ? 13.414 47.438 10.125 1 83.81 391 GLN B C 1
ATOM 7047 O O . GLN B 1 391 ? 14.586 47.594 10.477 1 83.81 391 GLN B O 1
ATOM 7052 N N . LEU B 1 392 ? 12.414 47.312 10.914 1 79.94 392 LEU B N 1
ATOM 7053 C CA . LEU B 1 392 ? 12.641 47.375 12.352 1 79.94 392 LEU B CA 1
ATOM 7054 C C . LEU B 1 392 ? 13.453 46.156 12.812 1 79.94 392 LEU B C 1
ATOM 7056 O O . LEU B 1 392 ? 14.32 46.312 13.688 1 79.94 392 LEU B O 1
ATOM 7060 N N . GLU B 1 393 ? 13.211 45.062 12.273 1 80 393 GLU B N 1
ATOM 7061 C CA . GLU B 1 393 ? 13.906 43.844 12.625 1 80 393 GLU B CA 1
ATOM 7062 C C . GLU B 1 393 ? 15.375 43.906 12.203 1 80 393 GLU B C 1
ATOM 7064 O O . GLU B 1 393 ? 16.25 43.375 12.898 1 80 393 GLU B O 1
ATOM 7069 N N . LYS B 1 394 ? 15.602 44.438 11.062 1 81.5 394 LYS B N 1
ATOM 7070 C CA . LYS B 1 394 ? 16.969 44.562 10.562 1 81.5 394 LYS B CA 1
ATOM 7071 C C . LYS B 1 394 ? 17.797 45.469 11.453 1 81.5 394 LYS B C 1
ATOM 7073 O O . LYS B 1 394 ? 19 45.219 11.648 1 81.5 394 LYS B O 1
ATOM 7078 N N . ARG B 1 395 ? 17.25 46.438 12.094 1 77.88 395 ARG B N 1
ATOM 7079 C CA . ARG B 1 395 ? 17.953 47.406 12.922 1 77.88 395 ARG B CA 1
ATOM 7080 C C . ARG B 1 395 ? 18.375 46.781 14.258 1 77.88 395 ARG B C 1
ATOM 7082 O O . ARG B 1 395 ? 19.391 47.188 14.828 1 77.88 395 ARG B O 1
ATOM 7089 N N . HIS B 1 396 ? 17.625 45.812 14.766 1 75.88 396 HIS B N 1
ATOM 7090 C CA . HIS B 1 396 ? 17.891 45.281 16.094 1 75.88 396 HIS B CA 1
ATOM 7091 C C . HIS B 1 396 ? 18.375 43.812 16.016 1 75.88 396 HIS B C 1
ATOM 7093 O O . HIS B 1 396 ? 18.156 43.031 16.938 1 75.88 396 HIS B O 1
ATOM 7099 N N . ARG B 1 397 ? 19.141 43.531 14.969 1 86.62 397 ARG B N 1
ATOM 7100 C CA . ARG B 1 397 ? 19.547 42.156 14.773 1 86.62 397 ARG B CA 1
ATOM 7101 C C . ARG B 1 397 ? 20.781 41.812 15.594 1 86.62 397 ARG B C 1
ATOM 7103 O O . ARG B 1 397 ? 21.812 42.469 15.453 1 86.62 397 ARG B O 1
ATOM 7110 N N . PHE B 1 398 ? 20.594 40.938 16.484 1 89.44 398 PHE B N 1
ATOM 7111 C CA . PHE B 1 398 ? 21.688 40.406 17.312 1 89.44 398 PHE B CA 1
ATOM 7112 C C . PHE B 1 398 ? 22.359 39.219 16.625 1 89.44 398 PHE B C 1
ATOM 7114 O O . PHE B 1 398 ? 23.594 39.156 16.547 1 89.44 398 PHE B O 1
ATOM 7121 N N . VAL B 1 399 ? 21.562 38.281 16.109 1 91.56 399 VAL B N 1
ATOM 7122 C CA . VAL B 1 399 ? 22.031 37.156 15.289 1 91.56 399 VAL B CA 1
ATOM 7123 C C . VAL B 1 399 ? 21.453 37.281 13.883 1 91.56 399 VAL B C 1
ATOM 7125 O O . VAL B 1 399 ? 20.266 37.594 13.711 1 91.56 399 VAL B O 1
ATOM 7128 N N . GLU B 1 400 ? 22.281 37.094 12.891 1 89.75 400 GLU B N 1
ATOM 7129 C CA . GLU B 1 400 ? 21.844 37.188 11.5 1 89.75 400 GLU B CA 1
ATOM 7130 C C . GLU B 1 400 ? 21.875 35.812 10.836 1 89.75 400 GLU B C 1
ATOM 7132 O O . GLU B 1 400 ? 22.828 35.062 11.016 1 89.75 400 GLU B O 1
ATOM 7137 N N . TRP B 1 401 ? 20.781 35.531 10.172 1 90.75 401 TRP B N 1
ATOM 7138 C CA . TRP B 1 401 ? 20.734 34.312 9.367 1 90.75 401 TRP B CA 1
ATOM 7139 C C . TRP B 1 401 ? 21.516 34.5 8.07 1 90.75 401 TRP B C 1
ATOM 7141 O O . TRP B 1 401 ? 21.422 35.531 7.414 1 90.75 401 TRP B O 1
ATOM 7151 N N . GLY B 1 402 ? 22.344 33.562 7.723 1 89.81 402 GLY B N 1
ATOM 7152 C CA . GLY B 1 402 ? 23.125 33.625 6.492 1 89.81 402 GLY B CA 1
ATOM 7153 C C . GLY B 1 402 ? 23.406 32.219 5.922 1 89.81 402 GLY B C 1
ATOM 7154 O O . GLY B 1 402 ? 23 31.219 6.496 1 89.81 402 GLY B O 1
ATOM 7155 N N . PRO B 1 403 ? 24 32.25 4.801 1 91.12 403 PRO B N 1
ATOM 7156 C CA . PRO B 1 403 ? 24.281 30.984 4.105 1 91.12 403 PRO B CA 1
ATOM 7157 C C . PRO B 1 403 ? 25.094 30.016 4.949 1 91.12 403 PRO B C 1
ATOM 7159 O O . PRO B 1 403 ? 24.953 28.797 4.793 1 91.12 403 PRO B O 1
ATOM 7162 N N . GLN B 1 404 ? 25.891 30.547 5.867 1 89.56 404 GLN B N 1
ATOM 7163 C CA . GLN B 1 404 ? 26.719 29.703 6.711 1 89.56 404 GLN B CA 1
ATOM 7164 C C . GLN B 1 404 ? 25.875 28.859 7.664 1 89.56 404 GLN B C 1
ATOM 7166 O O . GLN B 1 404 ? 26.344 27.844 8.18 1 89.56 404 GLN B O 1
ATOM 7171 N N . LEU B 1 405 ? 24.609 29.203 7.84 1 92.56 405 LEU B N 1
ATOM 7172 C CA . LEU B 1 405 ? 23.719 28.5 8.766 1 92.56 405 LEU B CA 1
ATOM 7173 C C . LEU B 1 405 ? 22.75 27.609 8.023 1 92.56 405 LEU B C 1
ATOM 7175 O O . LEU B 1 405 ? 21.938 26.906 8.641 1 92.56 405 LEU B O 1
ATOM 7179 N N . ASP B 1 406 ? 22.859 27.656 6.695 1 93.62 406 ASP B N 1
ATOM 7180 C CA . ASP B 1 406 ? 21.984 26.844 5.863 1 93.62 406 ASP B CA 1
ATOM 7181 C C . ASP B 1 406 ? 22.469 25.406 5.777 1 93.62 406 ASP B C 1
ATOM 7183 O O . ASP B 1 406 ? 23.562 25.141 5.27 1 93.62 406 ASP B O 1
ATOM 7187 N N . LEU B 1 407 ? 21.781 24.359 6.203 1 92.75 407 LEU B N 1
ATOM 7188 C CA . LEU B 1 407 ? 22.172 22.953 6.242 1 92.75 407 LEU B CA 1
ATOM 7189 C C . LEU B 1 407 ? 21.656 22.219 5.02 1 92.75 407 LEU B C 1
ATOM 7191 O O . LEU B 1 407 ? 21.969 21.031 4.836 1 92.75 407 LEU B O 1
ATOM 7195 N N . GLY B 1 408 ? 20.828 22.875 4.211 1 90.5 408 GLY B N 1
ATOM 7196 C CA . GLY B 1 408 ? 20.266 22.25 3.025 1 90.5 408 GLY B CA 1
ATOM 7197 C C . GLY B 1 408 ? 18.984 21.469 3.305 1 90.5 408 GLY B C 1
ATOM 7198 O O . GLY B 1 408 ? 18.469 20.781 2.424 1 90.5 408 GLY B O 1
ATOM 7199 N N . MET B 1 409 ? 18.578 21.516 4.535 1 91.06 409 MET B N 1
ATOM 7200 C CA . MET B 1 409 ? 17.297 20.906 4.898 1 91.06 409 MET B CA 1
ATOM 7201 C C . MET B 1 409 ? 16.25 21.969 5.195 1 91.06 409 MET B C 1
ATOM 7203 O O . MET B 1 409 ? 16.344 22.672 6.199 1 91.06 409 MET B O 1
ATOM 7207 N N . GLU B 1 410 ? 15.234 21.969 4.383 1 88.38 410 GLU B N 1
ATOM 7208 C CA . GLU B 1 410 ? 14.289 23.078 4.367 1 88.38 410 GLU B CA 1
ATOM 7209 C C . GLU B 1 410 ? 13.609 23.25 5.727 1 88.38 410 GLU B C 1
ATOM 7211 O O . GLU B 1 410 ? 13.617 24.344 6.301 1 88.38 410 GLU B O 1
ATOM 7216 N N . GLU B 1 411 ? 13.086 22.156 6.258 1 88.69 411 GLU B N 1
ATOM 7217 C CA . GLU B 1 411 ? 12.336 22.25 7.508 1 88.69 411 GLU B CA 1
ATOM 7218 C C . GLU B 1 411 ? 13.258 22.594 8.68 1 88.69 411 GLU B C 1
ATOM 7220 O O . GLU B 1 411 ? 12.914 23.406 9.531 1 88.69 411 GLU B O 1
ATOM 7225 N N . ILE B 1 412 ? 14.422 22.016 8.781 1 92.19 412 ILE B N 1
ATOM 7226 C CA . ILE B 1 412 ? 15.383 22.297 9.844 1 92.19 412 ILE B CA 1
ATOM 7227 C C . ILE B 1 412 ? 15.844 23.75 9.742 1 92.19 412 ILE B C 1
ATOM 7229 O O . ILE B 1 412 ? 15.945 24.453 10.75 1 92.19 412 ILE B O 1
ATOM 7233 N N . ASN B 1 413 ? 16.062 24.172 8.492 1 92.88 413 ASN B N 1
ATOM 7234 C CA . ASN B 1 413 ? 16.438 25.562 8.273 1 92.88 413 ASN B CA 1
ATOM 7235 C C . ASN B 1 413 ? 15.336 26.516 8.742 1 92.88 413 ASN B C 1
ATOM 7237 O O . ASN B 1 413 ? 15.617 27.531 9.375 1 92.88 413 ASN B O 1
ATOM 7241 N N . ARG B 1 414 ? 14.109 26.172 8.422 1 90.94 414 ARG B N 1
ATOM 7242 C CA . ARG B 1 414 ? 12.992 27 8.867 1 90.94 414 ARG B CA 1
ATOM 7243 C C . ARG B 1 414 ? 12.961 27.109 10.383 1 90.94 414 ARG B C 1
ATOM 7245 O O . ARG B 1 414 ? 12.742 28.188 10.938 1 90.94 414 ARG B O 1
ATOM 7252 N N . GLN B 1 415 ? 13.172 26.016 11.047 1 91.19 415 GLN B N 1
ATOM 7253 C CA . GLN B 1 415 ? 13.164 26 12.508 1 91.19 415 GLN B CA 1
ATOM 7254 C C . GLN B 1 415 ? 14.312 26.812 13.07 1 91.19 415 GLN B C 1
ATOM 7256 O O . GLN B 1 415 ? 14.141 27.547 14.047 1 91.19 415 GLN B O 1
ATOM 7261 N N . HIS B 1 416 ? 15.445 26.688 12.453 1 93.5 416 HIS B N 1
ATOM 7262 C CA . HIS B 1 416 ? 16.594 27.469 12.883 1 93.5 416 HIS B CA 1
ATOM 7263 C C . HIS B 1 416 ? 16.359 28.953 12.688 1 93.5 416 HIS B C 1
ATOM 7265 O O . HIS B 1 416 ? 16.75 29.766 13.523 1 93.5 416 HIS B O 1
ATOM 7271 N N . GLN B 1 417 ? 15.719 29.281 11.602 1 91.56 417 GLN B N 1
ATOM 7272 C CA . GLN B 1 417 ? 15.375 30.688 11.375 1 91.56 417 GLN B CA 1
ATOM 7273 C C . GLN B 1 417 ? 14.438 31.203 12.453 1 91.56 417 GLN B C 1
ATOM 7275 O O . GLN B 1 417 ? 14.57 32.344 12.898 1 91.56 417 GLN B O 1
ATOM 7280 N N . ARG B 1 418 ? 13.523 30.359 12.836 1 91.19 418 ARG B N 1
ATOM 7281 C CA . ARG B 1 418 ? 12.625 30.734 13.922 1 91.19 418 ARG B CA 1
ATOM 7282 C C . ARG B 1 418 ? 13.391 30.906 15.234 1 91.19 418 ARG B C 1
ATOM 7284 O O . ARG B 1 418 ? 13.117 31.844 16 1 91.19 418 ARG B O 1
ATOM 7291 N N . LEU B 1 419 ? 14.32 30.078 15.492 1 91.88 419 LEU B N 1
ATOM 7292 C CA . LEU B 1 419 ? 15.148 30.203 16.688 1 91.88 419 LEU B CA 1
ATOM 7293 C C . LEU B 1 419 ? 15.938 31.5 16.672 1 91.88 419 LEU B C 1
ATOM 7295 O O . LEU B 1 419 ? 16.016 32.188 17.688 1 91.88 419 LEU B O 1
ATOM 7299 N N . VAL B 1 420 ? 16.469 31.828 15.516 1 92 420 VAL B N 1
ATOM 7300 C CA . VAL B 1 420 ? 17.188 33.094 15.352 1 92 420 VAL B CA 1
ATOM 7301 C C . VAL B 1 420 ? 16.25 34.25 15.68 1 92 420 VAL B C 1
ATOM 7303 O O . VAL B 1 420 ? 16.625 35.188 16.406 1 92 420 VAL B O 1
ATOM 7306 N N . SER B 1 421 ? 15.062 34.156 15.172 1 89.44 421 SER B N 1
ATOM 7307 C CA . SER B 1 421 ? 14.078 35.188 15.398 1 89.44 421 SER B CA 1
ATOM 7308 C C . SER B 1 421 ? 13.75 35.344 16.875 1 89.44 421 SER B C 1
ATOM 7310 O O . SER B 1 421 ? 13.617 36.438 17.391 1 89.44 421 SER B O 1
ATOM 7312 N N . LEU B 1 422 ? 13.602 34.25 17.562 1 88.94 422 LEU B N 1
ATOM 7313 C CA . LEU B 1 422 ? 13.266 34.281 18.984 1 88.94 422 LEU B CA 1
ATOM 7314 C C . LEU B 1 422 ? 14.414 34.844 19.812 1 88.94 422 LEU B C 1
ATOM 7316 O O . LEU B 1 422 ? 14.195 35.594 20.766 1 88.94 422 LEU B O 1
ATOM 7320 N N . ILE B 1 423 ? 15.594 34.5 19.469 1 91.12 423 ILE B N 1
ATOM 7321 C CA . ILE B 1 423 ? 16.781 35.031 20.156 1 91.12 423 ILE B CA 1
ATOM 7322 C C . ILE B 1 423 ? 16.875 36.531 19.953 1 91.12 423 ILE B C 1
ATOM 7324 O O . ILE B 1 423 ? 17.141 37.281 20.891 1 91.12 423 ILE B O 1
ATOM 7328 N N . ASN B 1 424 ? 16.688 36.938 18.719 1 91.25 424 ASN B N 1
ATOM 7329 C CA . ASN B 1 424 ? 16.688 38.375 18.422 1 91.25 424 ASN B CA 1
ATOM 7330 C C . ASN B 1 424 ? 15.609 39.125 19.219 1 91.25 424 ASN B C 1
ATOM 7332 O O . ASN B 1 424 ? 15.82 40.25 19.656 1 91.25 424 ASN B O 1
ATOM 7336 N N . GLU B 1 425 ? 14.516 38.438 19.344 1 88.12 425 GLU B N 1
ATOM 7337 C CA . GLU B 1 425 ? 13.438 39.031 20.141 1 88.12 425 GLU B CA 1
ATOM 7338 C C . GLU B 1 425 ? 13.844 39.188 21.594 1 88.12 425 GLU B C 1
ATOM 7340 O O . GLU B 1 425 ? 13.562 40.188 22.234 1 88.12 425 GLU B O 1
ATOM 7345 N N . LEU B 1 426 ? 14.43 38.156 22.141 1 89.12 426 LEU B N 1
ATOM 7346 C CA . LEU B 1 426 ? 14.898 38.219 23.531 1 89.12 426 LEU B CA 1
ATOM 7347 C C . LEU B 1 426 ? 15.93 39.344 23.703 1 89.12 426 LEU B C 1
ATOM 7349 O O . LEU B 1 426 ? 15.883 40.094 24.688 1 89.12 426 LEU B O 1
ATOM 7353 N N . HIS B 1 427 ? 16.828 39.469 22.781 1 91.12 427 HIS B N 1
ATOM 7354 C CA . HIS B 1 427 ? 17.828 40.531 22.828 1 91.12 427 HIS B CA 1
ATOM 7355 C C . HIS B 1 427 ? 17.188 41.906 22.875 1 91.12 427 HIS B C 1
ATOM 7357 O O . HIS B 1 427 ? 17.578 42.75 23.672 1 91.12 427 HIS B O 1
ATOM 7363 N N . ARG B 1 428 ? 16.266 42.062 22.062 1 87.81 428 ARG B N 1
ATOM 7364 C CA . ARG B 1 428 ? 15.547 43.312 22.016 1 87.81 428 ARG B CA 1
ATOM 7365 C C . ARG B 1 428 ? 14.836 43.594 23.328 1 87.81 428 ARG B C 1
ATOM 7367 O O . ARG B 1 428 ? 14.867 44.719 23.828 1 87.81 428 ARG B O 1
ATOM 7374 N N . THR B 1 429 ? 14.18 42.594 23.859 1 87.69 429 THR B N 1
ATOM 7375 C CA . THR B 1 429 ? 13.438 42.75 25.109 1 87.69 429 THR B CA 1
ATOM 7376 C C . THR B 1 429 ? 14.367 43.125 26.25 1 87.69 429 THR B C 1
ATOM 7378 O O . THR B 1 429 ? 14 43.906 27.125 1 87.69 429 THR B O 1
ATOM 7381 N N . LEU B 1 430 ? 15.5 42.594 26.266 1 86.69 430 LEU B N 1
ATOM 7382 C CA . LEU B 1 430 ? 16.484 42.906 27.297 1 86.69 430 LEU B CA 1
ATOM 7383 C C . LEU B 1 430 ? 17.031 44.312 27.125 1 86.69 430 LEU B C 1
ATOM 7385 O O . LEU B 1 430 ? 17.25 45.031 28.109 1 86.69 430 LEU B O 1
ATOM 7389 N N . GLU B 1 431 ? 17.219 44.688 25.859 1 85 431 GLU B N 1
ATOM 7390 C CA . GLU B 1 431 ? 17.734 46.031 25.562 1 85 431 GLU B CA 1
ATOM 7391 C C . GLU B 1 431 ? 16.719 47.094 25.922 1 85 431 GLU B C 1
ATOM 7393 O O . GLU B 1 431 ? 17.094 48.188 26.391 1 85 431 GLU B O 1
ATOM 7398 N N . GLU B 1 432 ? 15.484 46.719 25.75 1 85.31 432 GLU B N 1
ATOM 7399 C CA . GLU B 1 432 ? 14.43 47.719 25.953 1 85.31 432 GLU B CA 1
ATOM 7400 C C . GLU B 1 432 ? 13.898 47.656 27.391 1 85.31 432 GLU B C 1
ATOM 7402 O O . GLU B 1 432 ? 12.891 48.281 27.703 1 85.31 432 GLU B O 1
ATOM 7407 N N . ALA B 1 433 ? 14.461 46.938 28.266 1 81.69 433 ALA B N 1
ATOM 7408 C CA . ALA B 1 433 ? 14.211 46.875 29.703 1 81.69 433 ALA B CA 1
ATOM 7409 C C . ALA B 1 433 ? 12.758 46.5 29.984 1 81.69 433 ALA B C 1
ATOM 7411 O O . ALA B 1 433 ? 12.062 47.156 30.75 1 81.69 433 ALA B O 1
ATOM 7412 N N . TYR B 1 434 ? 12.336 45.5 29.406 1 86.5 434 TYR B N 1
ATOM 7413 C CA . TYR B 1 434 ? 11.047 44.906 29.734 1 86.5 434 TYR B CA 1
ATOM 7414 C C . TYR B 1 434 ? 11.016 44.406 31.188 1 86.5 434 TYR B C 1
ATOM 7416 O O . TYR B 1 434 ? 12.07 44.219 31.797 1 86.5 434 TYR B O 1
ATOM 7424 N N . GLY B 1 435 ? 9.797 44.344 31.797 1 85.94 435 GLY B N 1
ATOM 7425 C CA . GLY B 1 435 ? 9.648 43.812 33.156 1 85.94 435 GLY B CA 1
ATOM 7426 C C . GLY B 1 435 ? 10.047 42.375 33.25 1 85.94 435 GLY B C 1
ATOM 7427 O O . GLY B 1 435 ? 10.148 41.656 32.25 1 85.94 435 GLY B O 1
ATOM 7428 N N . LEU B 1 436 ? 10.328 41.969 34.375 1 86.62 436 LEU B N 1
ATOM 7429 C CA . LEU B 1 436 ? 10.812 40.625 34.625 1 86.62 436 LEU B CA 1
ATOM 7430 C C . LEU B 1 436 ? 9.805 39.562 34.156 1 86.62 436 LEU B C 1
ATOM 7432 O O . LEU B 1 436 ? 10.188 38.531 33.594 1 86.62 436 LEU B O 1
ATOM 7436 N N . GLU B 1 437 ? 8.547 39.75 34.312 1 87.5 437 GLU B N 1
ATOM 7437 C CA . GLU B 1 437 ? 7.531 38.781 33.938 1 87.5 437 GLU B CA 1
ATOM 7438 C C . GLU B 1 437 ? 7.512 38.594 32.438 1 87.5 437 GLU B C 1
ATOM 7440 O O . GLU B 1 437 ? 7.332 37.469 31.938 1 87.5 437 GLU B O 1
ATOM 7445 N N . ALA B 1 438 ? 7.656 39.625 31.688 1 89.31 438 ALA B N 1
ATOM 7446 C CA . ALA B 1 438 ? 7.703 39.531 30.234 1 89.31 438 ALA B CA 1
ATOM 7447 C C . ALA B 1 438 ? 8.93 38.75 29.766 1 89.31 438 ALA B C 1
ATOM 7449 O O . ALA B 1 438 ? 8.836 37.906 28.875 1 89.31 438 ALA B O 1
ATOM 7450 N N . ILE B 1 439 ? 10.031 39.062 30.422 1 88.06 439 ILE B N 1
ATOM 7451 C CA . ILE B 1 439 ? 11.273 38.375 30.078 1 88.06 439 ILE B CA 1
ATOM 7452 C C . ILE B 1 439 ? 11.133 36.875 30.344 1 88.06 439 ILE B C 1
ATOM 7454 O O . ILE B 1 439 ? 11.539 36.031 29.531 1 88.06 439 ILE B O 1
ATOM 7458 N N . LYS B 1 440 ? 10.5 36.531 31.422 1 86.75 440 LYS B N 1
ATOM 7459 C CA . LYS B 1 440 ? 10.273 35.125 31.766 1 86.75 440 LYS B CA 1
ATOM 7460 C C . LYS B 1 440 ? 9.445 34.406 30.703 1 86.75 440 LYS B C 1
ATOM 7462 O O . LYS B 1 440 ? 9.758 33.281 30.328 1 86.75 440 LYS B O 1
ATOM 7467 N N . ARG B 1 441 ? 8.422 35.062 30.188 1 88.69 441 ARG B N 1
ATOM 7468 C CA . ARG B 1 441 ? 7.555 34.438 29.188 1 88.69 441 ARG B CA 1
ATOM 7469 C C . ARG B 1 441 ? 8.305 34.25 27.875 1 88.69 441 ARG B C 1
ATOM 7471 O O . ARG B 1 441 ? 8.156 33.219 27.219 1 88.69 441 ARG B O 1
ATOM 7478 N N . ILE B 1 442 ? 9.062 35.219 27.5 1 88.19 442 ILE B N 1
ATOM 7479 C CA . ILE B 1 442 ? 9.797 35.156 26.25 1 88.19 442 ILE B CA 1
ATOM 7480 C C . ILE B 1 442 ? 10.852 34.062 26.344 1 88.19 442 ILE B C 1
ATOM 7482 O O . ILE B 1 442 ? 11.023 33.281 25.406 1 88.19 442 ILE B O 1
ATOM 7486 N N . VAL B 1 443 ? 11.547 33.969 27.484 1 87.5 443 VAL B N 1
ATOM 7487 C CA . VAL B 1 443 ? 12.531 32.938 27.703 1 87.5 443 VAL B CA 1
ATOM 7488 C C . VAL B 1 443 ? 11.844 31.562 27.672 1 87.5 443 VAL B C 1
ATOM 7490 O O . VAL B 1 443 ? 12.352 30.609 27.062 1 87.5 443 VAL B O 1
ATOM 7493 N N . GLN B 1 444 ? 10.719 31.469 28.281 1 87.44 444 GLN B N 1
ATOM 7494 C CA . GLN B 1 444 ? 9.977 30.219 28.281 1 87.44 444 GLN B CA 1
ATOM 7495 C C . GLN B 1 444 ? 9.594 29.812 26.859 1 87.44 444 GLN B C 1
ATOM 7497 O O . GLN B 1 444 ? 9.68 28.641 26.5 1 87.44 444 GLN B O 1
ATOM 7502 N N . GLY B 1 445 ? 9.117 30.812 26.109 1 86.88 445 GLY B N 1
ATOM 7503 C CA . GLY B 1 445 ? 8.82 30.531 24.703 1 86.88 445 GLY B CA 1
ATOM 7504 C C . GLY B 1 445 ? 10.008 29.984 23.938 1 86.88 445 GLY B C 1
ATOM 7505 O O . GLY B 1 445 ? 9.867 29.062 23.141 1 86.88 445 GLY B O 1
ATOM 7506 N N . LEU B 1 446 ? 11.133 30.578 24.172 1 88.44 446 LEU B N 1
ATOM 7507 C CA . LEU B 1 446 ? 12.367 30.125 23.531 1 88.44 446 LEU B CA 1
ATOM 7508 C C . LEU B 1 446 ? 12.719 28.719 23.953 1 88.44 446 LEU B C 1
ATOM 7510 O O . LEU B 1 446 ? 13.109 27.891 23.125 1 88.44 446 LEU B O 1
ATOM 7514 N N . VAL B 1 447 ? 12.586 28.406 25.25 1 87.69 447 VAL B N 1
ATOM 7515 C CA . VAL B 1 447 ? 12.867 27.078 25.781 1 87.69 447 VAL B CA 1
ATOM 7516 C C . VAL B 1 447 ? 11.93 26.047 25.141 1 87.69 447 VAL B C 1
ATOM 7518 O O . VAL B 1 447 ? 12.375 25 24.688 1 87.69 447 VAL B O 1
ATOM 7521 N N . ASP B 1 448 ? 10.688 26.359 25.125 1 88.19 448 ASP B N 1
ATOM 7522 C CA . ASP B 1 448 ? 9.695 25.453 24.562 1 88.19 448 ASP B CA 1
ATOM 7523 C C . ASP B 1 448 ? 9.969 25.156 23.094 1 88.19 448 ASP B C 1
ATOM 7525 O O . ASP B 1 448 ? 9.906 24.016 22.656 1 88.19 448 ASP B O 1
ATOM 7529 N N . TYR B 1 449 ? 10.242 26.156 22.328 1 89.94 449 TYR B N 1
ATOM 7530 C CA . TYR B 1 449 ? 10.508 25.969 20.906 1 89.94 449 TYR B CA 1
ATOM 7531 C C . TYR B 1 449 ? 11.758 25.125 20.703 1 89.94 449 TYR B C 1
ATOM 7533 O O . TYR B 1 449 ? 11.797 24.281 19.797 1 89.94 449 TYR B O 1
ATOM 7541 N N . THR B 1 450 ? 12.766 25.438 21.469 1 90.56 450 THR B N 1
ATOM 7542 C CA . THR B 1 450 ? 14 24.672 21.359 1 90.56 450 THR B CA 1
ATOM 7543 C C . THR B 1 450 ? 13.766 23.203 21.656 1 90.56 450 THR B C 1
ATOM 7545 O O . THR B 1 450 ? 14.266 22.328 20.938 1 90.56 450 THR B O 1
ATOM 7548 N N . ALA B 1 451 ? 13.039 22.953 22.719 1 88.75 451 ALA B N 1
ATOM 7549 C CA . ALA B 1 451 ? 12.688 21.578 23.047 1 88.75 451 ALA B CA 1
ATOM 7550 C C . ALA B 1 451 ? 11.961 20.891 21.891 1 88.75 451 ALA B C 1
ATOM 7552 O O . ALA B 1 451 ? 12.234 19.734 21.578 1 88.75 451 ALA B O 1
ATOM 7553 N N . ASN B 1 452 ? 11.109 21.625 21.344 1 88.56 452 ASN B N 1
ATOM 7554 C CA . ASN B 1 452 ? 10.383 21.109 20.188 1 88.56 452 ASN B CA 1
ATOM 7555 C C . ASN B 1 452 ? 11.32 20.828 19.016 1 88.56 452 ASN B C 1
ATOM 7557 O O . ASN B 1 452 ? 11.195 19.797 18.344 1 88.56 452 ASN B O 1
ATOM 7561 N N . HIS B 1 453 ? 12.203 21.75 18.75 1 91.81 453 HIS B N 1
ATOM 7562 C CA . HIS B 1 453 ? 13.188 21.562 17.688 1 91.81 453 HIS B CA 1
ATOM 7563 C C . HIS B 1 453 ? 14.031 20.312 17.938 1 91.81 453 HIS B C 1
ATOM 7565 O O . HIS B 1 453 ? 14.219 19.5 17.016 1 91.81 453 HIS B O 1
ATOM 7571 N N . PHE B 1 454 ? 14.461 20.094 19.141 1 92.75 454 PHE B N 1
ATOM 7572 C CA . PHE B 1 454 ? 15.266 18.938 19.484 1 92.75 454 PHE B CA 1
ATOM 7573 C C . PHE B 1 454 ? 14.461 17.656 19.297 1 92.75 454 PHE B C 1
ATOM 7575 O O . PHE B 1 454 ? 14.969 16.672 18.75 1 92.75 454 PHE B O 1
ATOM 7582 N N . ALA B 1 455 ? 13.258 17.703 19.766 1 89.19 455 ALA B N 1
ATOM 7583 C CA . ALA B 1 455 ? 12.398 16.531 19.625 1 89.19 455 ALA B CA 1
ATOM 7584 C C . ALA B 1 455 ? 12.234 16.156 18.156 1 89.19 455 ALA B C 1
ATOM 7586 O O . ALA B 1 455 ? 12.234 14.961 17.812 1 89.19 455 ALA B O 1
ATOM 7587 N N . TYR B 1 456 ? 12.156 17.062 17.297 1 90.81 456 TYR B N 1
ATOM 7588 C CA . TYR B 1 456 ? 12.023 16.828 15.852 1 90.81 456 TYR B CA 1
ATOM 7589 C C . TYR B 1 456 ? 13.266 16.141 15.305 1 90.81 456 TYR B C 1
ATOM 7591 O O . TYR B 1 456 ? 13.164 15.148 14.578 1 90.81 456 TYR B O 1
ATOM 7599 N N . GLU B 1 457 ? 14.375 16.703 15.703 1 92.19 457 GLU B N 1
ATOM 7600 C CA . GLU B 1 457 ? 15.633 16.125 15.258 1 92.19 457 GLU B CA 1
ATOM 7601 C C . GLU B 1 457 ? 15.781 14.688 15.758 1 92.19 457 GLU B C 1
ATOM 7603 O O . GLU B 1 457 ? 16.172 13.789 15 1 92.19 457 GLU B O 1
ATOM 7608 N N . GLU B 1 458 ? 15.477 14.523 16.969 1 91.88 458 GLU B N 1
ATOM 7609 C CA . GLU B 1 458 ? 15.633 13.203 17.562 1 91.88 458 GLU B CA 1
ATOM 7610 C C . GLU B 1 458 ? 14.688 12.195 16.938 1 91.88 458 GLU B C 1
ATOM 7612 O O . GLU B 1 458 ? 15.039 11.016 16.781 1 91.88 458 GLU B O 1
ATOM 7617 N N . GLU B 1 459 ? 13.57 12.672 16.625 1 87.75 459 GLU B N 1
ATOM 7618 C CA . GLU B 1 459 ? 12.656 11.797 15.906 1 87.75 459 GLU B CA 1
ATOM 7619 C C . GLU B 1 459 ? 13.219 11.414 14.539 1 87.75 459 GLU B C 1
ATOM 7621 O O . GLU B 1 459 ? 13.078 10.266 14.109 1 87.75 459 GLU B O 1
ATOM 7626 N N . LEU B 1 460 ? 13.805 12.352 13.828 1 89.31 460 LEU B N 1
ATOM 7627 C CA . LEU B 1 460 ? 14.445 12.047 12.547 1 89.31 460 LEU B CA 1
ATOM 7628 C C . LEU B 1 460 ? 15.555 11.016 12.734 1 89.31 460 LEU B C 1
ATOM 7630 O O . LEU B 1 460 ? 15.68 10.086 11.922 1 89.31 460 LEU B O 1
ATOM 7634 N N . PHE B 1 461 ? 16.344 11.172 13.836 1 92.81 461 PHE B N 1
ATOM 7635 C CA . PHE B 1 461 ? 17.422 10.227 14.109 1 92.81 461 PHE B CA 1
ATOM 7636 C C . PHE B 1 461 ? 16.875 8.82 14.305 1 92.81 461 PHE B C 1
ATOM 7638 O O . PHE B 1 461 ? 17.422 7.855 13.766 1 92.81 461 PHE B O 1
ATOM 7645 N N . ALA B 1 462 ? 15.828 8.695 15.07 1 87.31 462 ALA B N 1
ATOM 7646 C CA . ALA B 1 462 ? 15.227 7.398 15.352 1 87.31 462 ALA B CA 1
ATOM 7647 C C . ALA B 1 462 ? 14.688 6.758 14.07 1 87.31 462 ALA B C 1
ATOM 7649 O O . ALA B 1 462 ? 14.883 5.562 13.844 1 87.31 462 ALA B O 1
ATOM 7650 N N . ARG B 1 463 ? 14.195 7.539 13.273 1 82.19 463 ARG B N 1
ATOM 7651 C CA . ARG B 1 463 ? 13.531 7.047 12.07 1 82.19 463 ARG B CA 1
ATOM 7652 C C . ARG B 1 463 ? 14.547 6.613 11.023 1 82.19 463 ARG B C 1
ATOM 7654 O O . ARG B 1 463 ? 14.336 5.621 10.32 1 82.19 463 ARG B O 1
ATOM 7661 N N . PHE B 1 464 ? 15.602 7.367 10.914 1 87.5 464 PHE B N 1
ATOM 7662 C CA . PHE B 1 464 ? 16.547 7.105 9.828 1 87.5 464 PHE B CA 1
ATOM 7663 C C . PHE B 1 464 ? 17.781 6.379 10.344 1 87.5 464 PHE B C 1
ATOM 7665 O O . PHE B 1 464 ? 18.719 6.102 9.586 1 87.5 464 PHE B O 1
ATOM 7672 N N . GLY B 1 465 ? 17.766 6.059 11.664 1 89.75 465 GLY B N 1
ATOM 7673 C CA . GLY B 1 465 ? 18.828 5.266 12.273 1 89.75 465 GLY B CA 1
ATOM 7674 C C . GLY B 1 465 ? 20.156 5.977 12.297 1 89.75 465 GLY B C 1
ATOM 7675 O O . GLY B 1 465 ? 21.188 5.398 11.914 1 89.75 465 GLY B O 1
ATOM 7676 N N . TYR B 1 466 ? 20.219 7.242 12.656 1 91.81 466 TYR B N 1
ATOM 7677 C CA . TYR B 1 466 ? 21.469 8 12.742 1 91.81 466 TYR B CA 1
ATOM 7678 C C . TYR B 1 466 ? 22.406 7.402 13.789 1 91.81 466 TYR B C 1
ATOM 7680 O O . TYR B 1 466 ? 22.031 7.258 14.953 1 91.81 466 TYR B O 1
ATOM 7688 N N . PRO B 1 467 ? 23.578 7.004 13.461 1 92.81 467 PRO B N 1
ATOM 7689 C CA . PRO B 1 467 ? 24.453 6.23 14.336 1 92.81 467 PRO B CA 1
ATOM 7690 C C . PRO B 1 467 ? 24.859 7.004 15.594 1 92.81 467 PRO B C 1
ATOM 7692 O O . PRO B 1 467 ? 25.062 6.406 16.656 1 92.81 467 PRO B O 1
ATOM 7695 N N . GLN B 1 468 ? 25 8.336 15.562 1 93.19 468 GLN B N 1
ATOM 7696 C CA . GLN B 1 468 ? 25.469 9.133 16.688 1 93.19 468 GLN B CA 1
ATOM 7697 C C . GLN B 1 468 ? 24.297 9.758 17.453 1 93.19 468 GLN B C 1
ATOM 7699 O O . GLN B 1 468 ? 24.422 10.859 18 1 93.19 468 GLN B O 1
ATOM 7704 N N . THR B 1 469 ? 23.188 9.18 17.469 1 93.44 469 THR B N 1
ATOM 7705 C CA . THR B 1 469 ? 21.953 9.68 18.094 1 93.44 469 THR B CA 1
ATOM 7706 C C . THR B 1 469 ? 22.172 9.945 19.578 1 93.44 469 THR B C 1
ATOM 7708 O O . THR B 1 469 ? 21.859 11.031 20.078 1 93.44 469 THR B O 1
ATOM 7711 N N . GLU B 1 470 ? 22.766 9.023 20.281 1 93.69 470 GLU B N 1
ATOM 7712 C CA . GLU B 1 470 ? 22.906 9.141 21.719 1 93.69 470 GLU B CA 1
ATOM 7713 C C . GLU B 1 470 ? 23.844 10.289 22.094 1 93.69 470 GLU B C 1
ATOM 7715 O O . GLU B 1 470 ? 23.562 11.055 23.016 1 93.69 470 GLU B O 1
ATOM 7720 N N . GLN B 1 471 ? 24.938 10.344 21.359 1 92.38 471 GLN B N 1
ATOM 7721 C CA . GLN B 1 471 ? 25.875 11.438 21.609 1 92.38 471 GLN B CA 1
ATOM 7722 C C . GLN B 1 471 ? 25.219 12.789 21.344 1 92.38 471 GLN B C 1
ATOM 7724 O O . GLN B 1 471 ? 25.453 13.758 22.078 1 92.38 471 GLN B O 1
ATOM 7729 N N . HIS B 1 472 ? 24.438 12.891 20.297 1 93.38 472 HIS B N 1
ATOM 7730 C CA . HIS B 1 472 ? 23.766 14.133 19.953 1 93.38 472 HIS B CA 1
ATOM 7731 C C . HIS B 1 472 ? 22.719 14.5 21 1 93.38 472 HIS B C 1
ATOM 7733 O O . HIS B 1 472 ? 22.562 15.672 21.359 1 93.38 472 HIS B O 1
ATOM 7739 N N . LYS B 1 473 ? 21.984 13.531 21.469 1 93.38 473 LYS B N 1
ATOM 7740 C CA . LYS B 1 473 ? 21 13.758 22.516 1 93.38 473 LYS B CA 1
ATOM 7741 C C . LYS B 1 473 ? 21.656 14.297 23.781 1 93.38 473 LYS B C 1
ATOM 7743 O O . LYS B 1 473 ? 21.078 15.133 24.484 1 93.38 473 LYS B O 1
ATOM 7748 N N . LEU B 1 474 ? 22.828 13.805 24.078 1 92.75 474 LEU B N 1
ATOM 7749 C CA . LEU B 1 474 ? 23.562 14.297 25.234 1 92.75 474 LEU B CA 1
ATOM 7750 C C . LEU B 1 474 ? 23.875 15.781 25.078 1 92.75 474 LEU B C 1
ATOM 7752 O O . LEU B 1 474 ? 23.812 16.531 26.047 1 92.75 474 LEU B O 1
ATOM 7756 N N . LYS B 1 475 ? 24.266 16.188 23.875 1 91.25 475 LYS B N 1
ATOM 7757 C CA . LYS B 1 475 ? 24.516 17.594 23.609 1 91.25 475 LYS B CA 1
ATOM 7758 C C . LYS B 1 475 ? 23.25 18.438 23.844 1 91.25 475 LYS B C 1
ATOM 7760 O O . LYS B 1 475 ? 23.328 19.547 24.391 1 91.25 475 LYS B O 1
ATOM 7765 N N . HIS B 1 476 ? 22.109 17.938 23.438 1 92.5 476 HIS B N 1
ATOM 7766 C CA . HIS B 1 476 ? 20.828 18.594 23.672 1 92.5 476 HIS B CA 1
ATOM 7767 C C . HIS B 1 476 ? 20.547 18.75 25.156 1 92.5 476 HIS B C 1
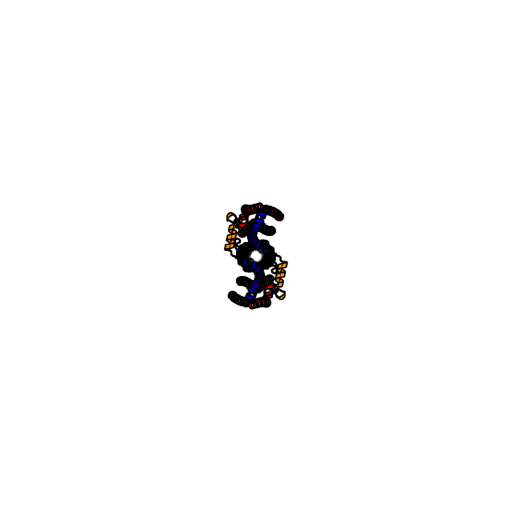ATOM 7769 O O . HIS B 1 476 ? 20.141 19.828 25.609 1 92.5 476 HIS B O 1
ATOM 7775 N N . GLN B 1 477 ? 20.781 17.703 25.859 1 90.75 477 GLN B N 1
ATOM 7776 C CA . GLN B 1 477 ? 20.531 17.703 27.297 1 90.75 477 GLN B CA 1
ATOM 7777 C C . GLN B 1 477 ? 21.406 18.734 28 1 90.75 477 GLN B C 1
ATOM 7779 O O . GLN B 1 477 ? 20.953 19.422 28.922 1 90.75 477 GLN B O 1
ATOM 7784 N N . GLN B 1 478 ? 22.625 18.781 27.594 1 88.56 478 GLN B N 1
ATOM 7785 C CA . GLN B 1 478 ? 23.547 19.75 28.172 1 88.56 478 GLN B CA 1
ATOM 7786 C C . GLN B 1 478 ? 23.078 21.172 27.922 1 88.56 478 GLN B C 1
ATOM 7788 O O . GLN B 1 478 ? 23.141 22.031 28.812 1 88.56 478 GLN B O 1
ATOM 7793 N N . LEU B 1 479 ? 22.594 21.359 26.734 1 86.5 479 LEU B N 1
ATOM 7794 C CA . LEU B 1 479 ? 22.078 22.688 26.375 1 86.5 479 LEU B CA 1
ATOM 7795 C C . LEU B 1 479 ? 20.844 23.016 27.203 1 86.5 479 LEU B C 1
ATOM 7797 O O . LEU B 1 479 ? 20.703 24.141 27.703 1 86.5 479 LEU B O 1
ATOM 7801 N N . VAL B 1 480 ? 19.984 22.078 27.312 1 86.56 480 VAL B N 1
ATOM 7802 C CA . VAL B 1 480 ? 18.75 22.266 28.078 1 86.56 480 VAL B CA 1
ATOM 7803 C C . VAL B 1 480 ? 19.094 22.578 29.531 1 86.56 480 VAL B C 1
ATOM 7805 O O . VAL B 1 480 ? 18.484 23.453 30.141 1 86.56 480 VAL B O 1
ATOM 7808 N N . ALA B 1 481 ? 20.047 21.859 30.047 1 88 481 ALA B N 1
ATOM 7809 C CA . ALA B 1 481 ? 20.453 22.078 31.438 1 88 481 ALA B CA 1
ATOM 7810 C C . ALA B 1 481 ? 20.984 23.484 31.641 1 88 481 ALA B C 1
ATOM 7812 O O . ALA B 1 481 ? 20.672 24.141 32.625 1 88 481 ALA B O 1
ATOM 7813 N N . LYS B 1 482 ? 21.734 23.938 30.703 1 88.06 482 LYS B N 1
ATOM 7814 C CA . LYS B 1 482 ? 22.312 25.281 30.797 1 88.06 482 LYS B CA 1
ATOM 7815 C C . LYS B 1 482 ? 21.219 26.344 30.703 1 88.06 482 LYS B C 1
ATOM 7817 O O . LYS B 1 482 ? 21.25 27.344 31.438 1 88.06 482 LYS B O 1
ATOM 7822 N N . VAL B 1 483 ? 20.359 26.156 29.812 1 85.81 483 VAL B N 1
ATOM 7823 C CA . VAL B 1 483 ? 19.281 27.125 29.625 1 85.81 483 VAL B CA 1
ATOM 7824 C C . VAL B 1 483 ? 18.406 27.156 30.875 1 85.81 483 VAL B C 1
ATOM 7826 O O . VAL B 1 483 ? 17.953 28.219 31.297 1 85.81 483 VAL B O 1
ATOM 7829 N N . LEU B 1 484 ? 18.141 26 31.438 1 85.94 484 LEU B N 1
ATOM 7830 C CA . LEU B 1 484 ? 17.344 25.938 32.656 1 85.94 484 LEU B CA 1
ATOM 7831 C C . LEU B 1 484 ? 18.031 26.656 33.812 1 85.94 484 LEU B C 1
ATOM 7833 O O . LEU B 1 484 ? 17.391 27.297 34.625 1 85.94 484 LEU B O 1
ATOM 7837 N N . ASP B 1 485 ? 19.297 26.5 33.844 1 88.88 485 ASP B N 1
ATOM 7838 C CA . ASP B 1 485 ? 20.078 27.234 34.844 1 88.88 485 ASP B CA 1
ATOM 7839 C C . ASP B 1 485 ? 19.906 28.734 34.688 1 88.88 485 ASP B C 1
ATOM 7841 O O . ASP B 1 485 ? 19.703 29.453 35.656 1 88.88 485 ASP B O 1
ATOM 7845 N N . PHE B 1 486 ? 20.031 29.188 33.438 1 86.75 486 PHE B N 1
ATOM 7846 C CA . PHE B 1 486 ? 19.828 30.609 33.156 1 86.75 486 PHE B CA 1
ATOM 7847 C C . PHE B 1 486 ? 18.406 31.047 33.531 1 86.75 486 PHE B C 1
ATOM 7849 O O . PHE B 1 486 ? 18.203 32.125 34.062 1 86.75 486 PHE B O 1
ATOM 7856 N N . GLN B 1 487 ? 17.453 30.172 33.156 1 85.62 487 GLN B N 1
ATOM 7857 C CA . GLN B 1 487 ? 16.062 30.469 33.5 1 85.62 487 GLN B CA 1
ATOM 7858 C C . GLN B 1 487 ? 15.883 30.672 35 1 85.62 487 GLN B C 1
ATOM 7860 O O . GLN B 1 487 ? 15.188 31.594 35.438 1 85.62 487 GLN B O 1
ATOM 7865 N N . LYS B 1 488 ? 16.484 29.859 35.844 1 87.38 488 LYS B N 1
ATOM 7866 C CA . LYS B 1 488 ? 16.438 29.969 37.281 1 87.38 488 LYS B CA 1
ATOM 7867 C C . LYS B 1 488 ? 17.094 31.25 37.781 1 87.38 488 LYS B C 1
ATOM 7869 O O . LYS B 1 488 ? 16.562 31.938 38.656 1 87.38 488 LYS B O 1
ATOM 7874 N N . ARG B 1 489 ? 18.156 31.562 37.125 1 87.94 489 ARG B N 1
ATOM 7875 C CA . ARG B 1 489 ? 18.891 32.75 37.531 1 87.94 489 ARG B CA 1
ATOM 7876 C C . ARG B 1 489 ? 18.094 34.031 37.156 1 87.94 489 ARG B C 1
ATOM 7878 O O . ARG B 1 489 ? 18.062 34.969 37.938 1 87.94 489 ARG B O 1
ATOM 7885 N N . VAL B 1 490 ? 17.484 33.969 35.969 1 82.94 490 VAL B N 1
ATOM 7886 C CA . VAL B 1 490 ? 16.641 35.094 35.562 1 82.94 490 VAL B CA 1
ATOM 7887 C C . VAL B 1 490 ? 15.445 35.188 36.5 1 82.94 490 VAL B C 1
ATOM 7889 O O . VAL B 1 490 ? 15.062 36.312 36.875 1 82.94 490 VAL B O 1
ATOM 7892 N N . ALA B 1 491 ? 14.852 34.094 36.844 1 81.81 491 ALA B N 1
ATOM 7893 C CA . ALA B 1 491 ? 13.68 34.062 37.719 1 81.81 491 ALA B CA 1
ATOM 7894 C C . ALA B 1 491 ? 14.016 34.625 39.094 1 81.81 491 ALA B C 1
ATOM 7896 O O . ALA B 1 491 ? 13.156 35.219 39.75 1 81.81 491 ALA B O 1
ATOM 7897 N N . SER B 1 492 ? 15.305 34.531 39.531 1 84.25 492 SER B N 1
ATOM 7898 C CA . SER B 1 492 ? 15.75 35 40.844 1 84.25 492 SER B CA 1
ATOM 7899 C C . SER B 1 492 ? 16.141 36.469 40.812 1 84.25 492 SER B C 1
ATOM 7901 O O . SER B 1 492 ? 16.453 37.062 41.844 1 84.25 492 SER B O 1
ATOM 7903 N N . GLY B 1 493 ? 16.141 37.062 39.594 1 78.62 493 GLY B N 1
ATOM 7904 C CA . GLY B 1 493 ? 16.391 38.5 39.469 1 78.62 493 GLY B CA 1
ATOM 7905 C C . GLY B 1 493 ? 17.844 38.812 39.188 1 78.62 493 GLY B C 1
ATOM 7906 O O . GLY B 1 493 ? 18.234 40 39.25 1 78.62 493 GLY B O 1
ATOM 7907 N N . GLU B 1 494 ? 18.672 37.75 38.969 1 84.19 494 GLU B N 1
ATOM 7908 C CA . GLU B 1 494 ? 20.078 38 38.625 1 84.19 494 GLU B CA 1
ATOM 7909 C C . GLU B 1 494 ? 20.234 38.625 37.25 1 84.19 494 GLU B C 1
ATOM 7911 O O . GLU B 1 494 ? 19.484 38.281 36.312 1 84.19 494 GLU B O 1
ATOM 7916 N N . ASP B 1 495 ? 21.078 39.625 37.094 1 83.75 495 ASP B N 1
ATOM 7917 C CA . ASP B 1 495 ? 21.328 40.219 35.781 1 83.75 495 ASP B CA 1
ATOM 7918 C C . ASP B 1 495 ? 22.281 39.375 34.969 1 83.75 495 ASP B C 1
ATOM 7920 O O . ASP B 1 495 ? 23.5 39.562 35.031 1 83.75 495 ASP B O 1
ATOM 7924 N N . VAL B 1 496 ? 21.75 38.469 34.281 1 84.94 496 VAL B N 1
ATOM 7925 C CA . VAL B 1 496 ? 22.578 37.562 33.469 1 84.94 496 VAL B CA 1
ATOM 7926 C C . VAL B 1 496 ? 22.328 37.812 31.984 1 84.94 496 VAL B C 1
ATOM 7928 O O . VAL B 1 496 ? 22.516 36.906 31.156 1 84.94 496 VAL B O 1
ATOM 7931 N N . ALA B 1 497 ? 21.859 38.906 31.625 1 86.19 497 ALA B N 1
ATOM 7932 C CA . ALA B 1 497 ? 21.422 39.188 30.266 1 86.19 497 ALA B CA 1
ATOM 7933 C C . ALA B 1 497 ? 22.547 39.031 29.266 1 86.19 497 ALA B C 1
ATOM 7935 O O . ALA B 1 497 ? 22.406 38.281 28.281 1 86.19 497 ALA B O 1
ATOM 7936 N N . ASP B 1 498 ? 23.672 39.625 29.594 1 88.38 498 ASP B N 1
ATOM 7937 C CA . ASP B 1 498 ? 24.812 39.562 28.656 1 88.38 498 ASP B CA 1
ATOM 7938 C C . ASP B 1 498 ? 25.344 38.125 28.531 1 88.38 498 ASP B C 1
ATOM 7940 O O . ASP B 1 498 ? 25.625 37.656 27.422 1 88.38 498 ASP B O 1
ATOM 7944 N N . GLU B 1 499 ? 25.438 37.5 29.656 1 90.56 499 GLU B N 1
ATOM 7945 C CA . GLU B 1 499 ? 25.922 36.125 29.656 1 90.56 499 GLU B CA 1
ATOM 7946 C C . GLU B 1 499 ? 24.969 35.188 28.906 1 90.56 499 GLU B C 1
ATOM 7948 O O . GLU B 1 499 ? 25.391 34.344 28.125 1 90.56 499 GLU B O 1
ATOM 7953 N N . LEU B 1 500 ? 23.75 35.375 29.172 1 88.19 500 LEU B N 1
ATOM 7954 C CA . LEU B 1 500 ? 22.719 34.562 28.547 1 88.19 500 LEU B CA 1
ATOM 7955 C C . LEU B 1 500 ? 22.719 34.75 27.031 1 88.19 500 LEU B C 1
ATOM 7957 O O . LEU B 1 500 ? 22.703 33.781 26.281 1 88.19 500 LEU B O 1
ATOM 7961 N N . MET B 1 501 ? 22.734 36 26.562 1 90.81 501 MET B N 1
ATOM 7962 C CA . MET B 1 501 ? 22.703 36.281 25.125 1 90.81 501 MET B CA 1
ATOM 7963 C C . MET B 1 501 ? 23.938 35.75 24.422 1 90.81 501 MET B C 1
ATOM 7965 O O . MET B 1 501 ? 23.844 35.188 23.328 1 90.81 501 MET B O 1
ATOM 7969 N N . ALA B 1 502 ? 25.109 35.938 25.109 1 91.25 502 ALA B N 1
ATOM 7970 C CA . ALA B 1 502 ? 26.344 35.406 24.547 1 91.25 502 ALA B CA 1
ATOM 7971 C C . ALA B 1 502 ? 26.281 33.875 24.422 1 91.25 502 ALA B C 1
ATOM 7973 O O . ALA B 1 502 ? 26.719 33.312 23.438 1 91.25 502 ALA B O 1
ATOM 7974 N N . PHE B 1 503 ? 25.766 33.281 25.422 1 89.44 503 PHE B N 1
ATOM 7975 C CA . PHE B 1 503 ? 25.609 31.828 25.422 1 89.44 503 PHE B CA 1
ATOM 7976 C C . PHE B 1 503 ? 24.703 31.375 24.281 1 89.44 503 PHE B C 1
ATOM 7978 O O . PHE B 1 503 ? 25.031 30.469 23.531 1 89.44 503 PHE B O 1
ATOM 7985 N N . LEU B 1 504 ? 23.547 32 24.172 1 90.06 504 LEU B N 1
ATOM 7986 C CA . LEU B 1 504 ? 22.547 31.625 23.188 1 90.06 504 LEU B CA 1
ATOM 7987 C C . LEU B 1 504 ? 23.094 31.766 21.766 1 90.06 504 LEU B C 1
ATOM 7989 O O . LEU B 1 504 ? 22.906 30.875 20.922 1 90.06 504 LEU B O 1
ATOM 7993 N N . LYS B 1 505 ? 23.734 32.875 21.516 1 91.69 505 LYS B N 1
ATOM 7994 C CA . LYS B 1 505 ? 24.312 33.094 20.188 1 91.69 505 LYS B CA 1
ATOM 7995 C C . LYS B 1 505 ? 25.375 32.031 19.875 1 91.69 505 LYS B C 1
ATOM 7997 O O . LYS B 1 505 ? 25.344 31.422 18.797 1 91.69 505 LYS B O 1
ATOM 8002 N N . SER B 1 506 ? 26.25 31.859 20.812 1 89.56 506 SER B N 1
ATOM 8003 C CA . SER B 1 506 ? 27.328 30.891 20.609 1 89.56 506 SER B CA 1
ATOM 8004 C C . SER B 1 506 ? 26.781 29.469 20.438 1 89.56 506 SER B C 1
ATOM 8006 O O . SER B 1 506 ? 27.219 28.734 19.562 1 89.56 506 SER B O 1
ATOM 8008 N N . TRP B 1 507 ? 25.922 29.172 21.266 1 87.12 507 TRP B N 1
ATOM 8009 C CA . TRP B 1 507 ? 25.344 27.828 21.219 1 87.12 507 TRP B CA 1
ATOM 8010 C C . TRP B 1 507 ? 24.656 27.578 19.875 1 87.12 507 TRP B C 1
ATOM 8012 O O . TRP B 1 507 ? 24.844 26.531 19.25 1 87.12 507 TRP B O 1
ATOM 8022 N N . LEU B 1 508 ? 23.797 28.516 19.453 1 89.5 508 LEU B N 1
ATOM 8023 C CA . LEU B 1 508 ? 23.047 28.344 18.219 1 89.5 508 LEU B CA 1
ATOM 8024 C C . LEU B 1 508 ? 23.969 28.172 17.031 1 89.5 508 LEU B C 1
ATOM 8026 O O . LEU B 1 508 ? 23.844 27.219 16.266 1 89.5 508 LEU B O 1
ATOM 8030 N N . ILE B 1 509 ? 24.922 29.047 16.953 1 89.56 509 ILE B N 1
ATOM 8031 C CA . ILE B 1 509 ? 25.828 29.047 15.805 1 89.56 509 ILE B CA 1
ATOM 8032 C C . ILE B 1 509 ? 26.672 27.781 15.82 1 89.56 509 ILE B C 1
ATOM 8034 O O . ILE B 1 509 ? 26.781 27.078 14.805 1 89.56 509 ILE B O 1
ATOM 8038 N N . ASN B 1 510 ? 27.188 27.422 16.953 1 88.75 510 ASN B N 1
ATOM 8039 C CA . ASN B 1 510 ? 28.047 26.25 17.062 1 88.75 510 ASN B CA 1
ATOM 8040 C C . ASN B 1 510 ? 27.234 24.969 16.891 1 88.75 510 ASN B C 1
ATOM 8042 O O . ASN B 1 510 ? 27.734 23.984 16.312 1 88.75 510 ASN B O 1
ATOM 8046 N N . HIS B 1 511 ? 26.109 24.938 17.438 1 90.25 511 HIS B N 1
ATOM 8047 C CA . HIS B 1 511 ? 25.25 23.766 17.281 1 90.25 511 HIS B CA 1
ATOM 8048 C C . HIS B 1 511 ? 24.906 23.516 15.82 1 90.25 511 HIS B C 1
ATOM 8050 O O . HIS B 1 511 ? 24.984 22.391 15.336 1 90.25 511 HIS B O 1
ATOM 8056 N N . ILE B 1 512 ? 24.547 24.562 15.086 1 89.38 512 ILE B N 1
ATOM 8057 C CA . ILE B 1 512 ? 24.141 24.453 13.688 1 89.38 512 ILE B CA 1
ATOM 8058 C C . ILE B 1 512 ? 25.344 24.094 12.836 1 89.38 512 ILE B C 1
ATOM 8060 O O . ILE B 1 512 ? 25.312 23.125 12.07 1 89.38 512 ILE B O 1
ATOM 8064 N N . GLN B 1 513 ? 26.375 24.812 13.031 1 88.5 513 GLN B N 1
ATOM 8065 C CA . GLN B 1 513 ? 27.547 24.672 12.172 1 88.5 513 GLN B CA 1
ATOM 8066 C C . GLN B 1 513 ? 28.375 23.453 12.562 1 88.5 513 GLN B C 1
ATOM 8068 O O . GLN B 1 513 ? 29.125 22.922 11.75 1 88.5 513 GLN B O 1
ATOM 8073 N N . GLY B 1 514 ? 28.266 22.953 13.688 1 87.88 514 GLY B N 1
ATOM 8074 C CA . GLY B 1 514 ? 29.031 21.812 14.172 1 87.88 514 GLY B CA 1
ATOM 8075 C C . GLY B 1 514 ? 28.234 20.531 14.242 1 87.88 514 GLY B C 1
ATOM 8076 O O . GLY B 1 514 ? 28.25 19.734 13.312 1 87.88 514 GLY B O 1
ATOM 8077 N N . SER B 1 515 ? 27.391 20.562 15.219 1 87 515 SER B N 1
ATOM 8078 C CA . SER B 1 515 ? 26.672 19.328 15.531 1 87 515 SER B CA 1
ATOM 8079 C C . SER B 1 515 ? 25.672 18.969 14.43 1 87 515 SER B C 1
ATOM 8081 O O . SER B 1 515 ? 25.641 17.828 13.961 1 87 515 SER B O 1
ATOM 8083 N N . ASP B 1 516 ? 24.922 19.906 13.945 1 92.06 516 ASP B N 1
ATOM 8084 C CA . ASP B 1 516 ? 23.844 19.609 13 1 92.06 516 ASP B CA 1
ATOM 8085 C C . ASP B 1 516 ? 24.406 19.328 11.609 1 92.06 516 ASP B C 1
ATOM 8087 O O . ASP B 1 516 ? 23.812 18.562 10.844 1 92.06 516 ASP B O 1
ATOM 8091 N N . LYS B 1 517 ? 25.469 19.891 11.297 1 90.56 517 LYS B N 1
ATOM 8092 C CA . LYS B 1 517 ? 26.109 19.641 10.008 1 90.56 517 LYS B CA 1
ATOM 8093 C C . LYS B 1 517 ? 26.547 18.188 9.883 1 90.56 517 LYS B C 1
ATOM 8095 O O . LYS B 1 517 ? 26.609 17.641 8.781 1 90.56 517 LYS B O 1
ATOM 8100 N N . GLU B 1 518 ? 26.781 17.516 10.984 1 90.62 518 GLU B N 1
ATOM 8101 C CA . GLU B 1 518 ? 27.281 16.141 11.016 1 90.62 518 GLU B CA 1
ATOM 8102 C C . GLU B 1 518 ? 26.234 15.172 10.492 1 90.62 518 GLU B C 1
ATOM 8104 O O . GLU B 1 518 ? 26.562 14.188 9.828 1 90.62 518 GLU B O 1
ATOM 8109 N N . TYR B 1 519 ? 25 15.469 10.875 1 91.44 519 TYR B N 1
ATOM 8110 C CA . TYR B 1 519 ? 24 14.477 10.5 1 91.44 519 TYR B CA 1
ATOM 8111 C C . TYR B 1 519 ? 23.375 14.812 9.148 1 91.44 519 TYR B C 1
ATOM 8113 O O . TYR B 1 519 ? 22.656 14 8.57 1 91.44 519 TYR B O 1
ATOM 8121 N N . THR B 1 520 ? 23.562 15.984 8.562 1 92.19 520 THR B N 1
ATOM 8122 C CA . THR B 1 520 ? 22.859 16.484 7.395 1 92.19 520 THR B CA 1
ATOM 8123 C C . THR B 1 520 ? 23.062 15.57 6.199 1 92.19 520 THR B C 1
ATOM 8125 O O . THR 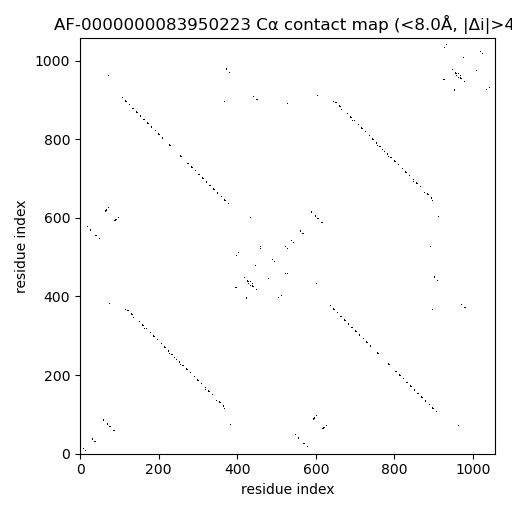B 1 520 ? 22.094 15.172 5.539 1 92.19 520 THR B O 1
ATOM 8128 N N . GLY B 1 521 ? 24.344 15.203 5.91 1 90.56 521 GLY B N 1
ATOM 8129 C CA . GLY B 1 521 ? 24.609 14.32 4.793 1 90.56 521 GLY B CA 1
ATOM 8130 C C . GLY B 1 521 ? 23.953 12.961 4.934 1 90.56 521 GLY B C 1
ATOM 8131 O O . GLY B 1 521 ? 23.391 12.43 3.971 1 90.56 521 GLY B O 1
ATOM 8132 N N . PHE B 1 522 ? 24.031 12.375 6.145 1 92.44 522 PHE B N 1
ATOM 8133 C CA . PHE B 1 522 ? 23.453 11.07 6.434 1 92.44 522 PHE B CA 1
ATOM 8134 C C . PHE B 1 522 ? 21.938 11.086 6.18 1 92.44 522 PHE B C 1
ATOM 8136 O O . PHE B 1 522 ? 21.406 10.188 5.52 1 92.44 522 PHE B O 1
ATOM 8143 N N . LEU B 1 523 ? 21.25 12.141 6.656 1 91.38 523 LEU B N 1
ATOM 8144 C CA . LEU B 1 523 ? 19.797 12.219 6.59 1 91.38 523 LEU B CA 1
ATOM 8145 C C . LEU B 1 523 ? 19.328 12.547 5.172 1 91.38 523 LEU B C 1
ATOM 8147 O O . LEU B 1 523 ? 18.344 11.977 4.691 1 91.38 523 LEU B O 1
ATOM 8151 N N . ILE B 1 524 ? 19.969 13.453 4.488 1 89.31 524 ILE B N 1
ATOM 8152 C CA . ILE B 1 524 ? 19.594 13.82 3.125 1 89.31 524 ILE B CA 1
ATOM 8153 C C . ILE B 1 524 ? 19.75 12.602 2.207 1 89.31 524 ILE B C 1
ATOM 8155 O O . ILE B 1 524 ? 18.875 12.344 1.376 1 89.31 524 ILE B O 1
ATOM 8159 N N . ALA B 1 525 ? 20.797 11.812 2.412 1 88.69 525 ALA B N 1
ATOM 8160 C CA . ALA B 1 525 ? 21.047 10.617 1.602 1 88.69 525 ALA B CA 1
ATOM 8161 C C . ALA B 1 525 ? 19.922 9.594 1.786 1 88.69 525 ALA B C 1
ATOM 8163 O O . ALA B 1 525 ? 19.656 8.789 0.888 1 88.69 525 ALA B O 1
ATOM 8164 N N . ARG B 1 526 ? 19.297 9.773 2.916 1 86.19 526 ARG B N 1
ATOM 8165 C CA . ARG B 1 526 ? 18.297 8.766 3.234 1 86.19 526 ARG B CA 1
ATOM 8166 C C . ARG B 1 526 ? 16.891 9.312 3.02 1 86.19 526 ARG B C 1
ATOM 8168 O O . ARG B 1 526 ? 15.898 8.695 3.434 1 86.19 526 ARG B O 1
ATOM 8175 N N . GLY B 1 527 ? 16.719 10.539 2.562 1 79.25 527 GLY B N 1
ATOM 8176 C CA . GLY B 1 527 ? 15.445 11.07 2.113 1 79.25 527 GLY B CA 1
ATOM 8177 C C . GLY B 1 527 ? 14.703 11.836 3.195 1 79.25 527 GLY B C 1
ATOM 8178 O O . GLY B 1 527 ? 13.477 11.93 3.162 1 79.25 527 GLY B O 1
ATOM 8179 N N . ALA B 1 528 ? 15.391 12.266 4.203 1 76.75 528 ALA B N 1
ATOM 8180 C CA . ALA B 1 528 ? 14.75 12.992 5.293 1 76.75 528 ALA B CA 1
ATOM 8181 C C . ALA B 1 528 ? 14.32 14.383 4.844 1 76.75 528 ALA B C 1
ATOM 8183 O O . ALA B 1 528 ? 13.883 15.203 5.664 1 76.75 528 ALA B O 1
ATOM 8184 N N . GLN B 1 529 ? 14.312 14.664 3.539 1 72.81 529 GLN B N 1
ATOM 8185 C CA . GLN B 1 529 ? 13.922 16 3.092 1 72.81 529 GLN B CA 1
ATOM 8186 C C . GLN B 1 529 ? 12.602 15.961 2.322 1 72.81 529 GLN B C 1
ATOM 8188 O O . GLN B 1 529 ? 12.297 14.969 1.66 1 72.81 529 GLN B O 1
#

Radius of gyration: 72.82 Å; Cα contacts (8 Å, |Δi|>4): 1208; chains: 2; bounding box: 60×250×128 Å

pLDDT: mean 86.28, std 8.69, range [34.0, 94.25]

Nearest PDB structures (foldseek):
  3ja6-assembly1_I  TM=8.806E-01  e=3.810E-08  Escherichia coli
  3zx6-assembly1_A  TM=6.785E-01  e=2.333E-09  Archaeoglobus fulgidus DSM 4304
  3ja6-assembly1_H  TM=8.333E-01  e=7.087E-08  Escherichia coli
  3g6b-assembly1_A  TM=5.193E-01  e=1.664E-03  Thermotoga maritima
  6h2f-assembly1_I  TM=2.490E-01  e=1.755E+00  Aeromonas hydrophila subsp. hydrophila AL09-71